Protein AF-0000000075350008 (afdb_homodimer)

Secondary structure (DSSP, 8-state):
----------------------BPPPPSS-SS--EEEEEETT--TTGGGTS--HHHHHHHHTSEEETT-BBPPSS--HHHHHHHHHH---HHHHS--SSSEE-TTT--EE-TT---GGG--S--HHHHHHHTT--EEEES-TTTT--BTTB---TTTB----TTS-HHHHHHHHHHGGGS-GGGS-SEEEEEE-TTHHHHHHH-TTSHHHHHHHHHHHHHHHHHHHHHHHTT-TTTSEEEEE-S---EEEEGGGEEEGGGGTTT----GGGEEE-SSEEEE-PPTTS-HHHHHHHHHHHHHSS-STTGGGEEEEEGGGS-GGG--SS-TTS-SEEEEEPTT-EEESS--S---EEEE----TTSGGG-B-EEEESTTS-TTEEE---BGGGHHHHHHHHHT-PPPS-SS-TTHHHHHSPBPP-/----------------------BPPPPSS-SS--EEEEEETT--TTGGGTS--HHHHHHHHTSEEETT-BBPPSS--HHHHHHHHHH---HHHHS--SSSEE-TTT--EE-TT---GGG--S--HHHHHHHTT--EEEES-TTTT--BTTB---TTTB----TTS-HHHHHHHHHHGGGS-GGGS-SEEEEEE-TTHHHHHHH-TTSHHHHHHHHHHHHHHHHHHHHHHHTT-TTTSEEEEE-S---EEEEGGGEEEGGGGTTT----GGGEEE-SSEEEE-PPTTS-HHHHHHHHHHHHHSS-STTGGGEEEEEGGGS-GGG--SS-TTS-SEEEEEPTT-EEESS--S---EEEE----TTSGGG-B-EEEESTTS-TTEEE---BGGGHHHHHHHHHT-PPPS-SS-TTHHHHHSPBPP-

Organism: Citrus sinensis (NCBI:txid2711)

Nearest PDB structures (foldseek):
  6xkd-assembly1_A  TM=9.114E-01  e=1.352E-41  Mus musculus
  6wew-assembly2_BaB  TM=8.698E-01  e=8.212E-43  Homo sapiens
  7g3d-assembly1_A  TM=8.942E-01  e=1.153E-39  Rattus norvegicus
  7n1s-assembly2_B  TM=8.782E-01  e=8.606E-39  Xanthomonas citri
  7mw8-assembly4_A  TM=8.745E-01  e=3.092E-38  Xanthomonas citri

pLDDT: mean 94.22, std 14.22, range [20.23, 98.94]

Sequence (846 aa):
AAFAFLFFSSASSSSAQSSFETTARALKKLEKPVVLLVSSDGFRFGYQFKTSTPNIHRLINNGTEAETGLIPVFPSLTFPNHYSIVTGLYPAYHGIINNHFVDPYTGDTFTMASHEPKWWLGEPLWETVTNHGLKAATYFWPGSEVKKGSWNCPKGFCMNYNGSVPFEDRVDTVLSYFDLPSSEIPSFMTLYFEDPDHQGHKVGPDDPEITEAVARIDRMIGRLIDGIEKRGVFEDVTIVMVGDHGMVGTCDKKLIFLDDLASWIEIPAEWVQSYSPLLAIRPPAGYNPSDIVEKMNEGLKSGKVENGKNLKVYLKGELPSRLHYAASDRIPPIIGLIEEGFKVEQKRTNRKECGGAHGYDNAVFSMRTIFIGHGPQFARGRKVPSFENVQIYNVITSILKIDGAPNNGSSSFPLSILLRTAKAAFAFLFFSSASSSSAQSSFETTARALKKLEKPVVLLVSSDGFRFGYQFKTSTPNIHRLINNGTEAETGLIPVFPSLTFPNHYSIVTGLYPAYHGIINNHFVDPYTGDTFTMASHEPKWWLGEPLWETVTNHGLKAATYFWPGSEVKKGSWNCPKGFCMNYNGSVPFEDRVDTVLSYFDLPSSEIPSFMTLYFEDPDHQGHKVGPDDPEITEAVARIDRMIGRLIDGIEKRGVFEDVTIVMVGDHGMVGTCDKKLIFLDDLASWIEIPAEWVQSYSPLLAIRPPAGYNPSDIVEKMNEGLKSGKVENGKNLKVYLKGELPSRLHYAASDRIPPIIGLIEEGFKVEQKRTNRKECGGAHGYDNAVFSMRTIFIGHGPQFARGRKVPSFENVQIYNVITSILKIDGAPNNGSSSFPLSILLRTAK

InterPro domains:
  IPR002591 Type I phosphodiesterase/nucleotide pyrophosphatase/phosphate transferase [PF01663] (35-361)
  IPR017850 Alkaline-phosphatase-like, core domain superfamily [G3DSA:3.40.720.10] (35-410)
  IPR017850 Alkaline-phosphatase-like, core domain superfamily [SSF53649] (27-400)

Solvent-accessible surface area (backbone atoms only — not comparable to full-atom values): 43870 Å² total; per-residue (Å²): 136,81,80,78,77,77,76,76,77,76,76,76,73,75,72,78,70,79,69,67,60,65,59,30,54,76,65,80,69,55,91,62,58,29,40,40,42,34,35,29,28,34,33,28,55,62,54,76,60,51,49,85,34,67,44,53,43,52,43,38,58,50,0,26,24,30,70,78,13,24,28,28,47,39,45,20,33,66,51,26,21,49,40,13,32,37,29,6,27,49,23,40,67,23,51,38,67,47,60,48,45,49,39,79,83,81,63,51,72,46,45,87,81,64,56,61,54,89,53,57,45,72,57,38,50,55,29,50,40,25,63,70,74,44,44,46,30,36,44,32,53,73,70,57,73,32,57,44,91,65,23,66,44,48,85,92,30,37,46,76,83,55,92,78,62,54,68,70,58,54,48,51,53,60,55,51,42,72,74,41,58,80,90,66,34,43,37,34,34,36,39,56,39,69,52,33,32,63,49,22,40,60,56,9,59,73,23,61,67,34,46,52,40,48,43,48,51,22,50,50,46,36,52,46,51,53,53,37,44,75,70,62,37,50,66,36,36,27,40,37,41,29,34,32,12,16,41,32,49,32,26,61,87,33,51,28,43,52,60,64,29,49,91,60,41,80,75,59,70,89,27,47,67,35,51,57,31,41,27,29,31,47,71,60,90,91,62,56,64,68,60,52,33,51,34,51,42,52,34,22,68,63,74,77,24,66,64,16,78,46,47,47,57,29,47,28,87,67,46,68,72,90,45,49,63,47,84,25,79,62,51,46,58,32,34,30,53,35,41,67,46,39,38,42,42,62,61,90,71,92,71,80,43,42,14,25,49,53,19,34,62,42,80,41,50,54,33,16,4,38,36,32,32,24,24,31,41,29,32,52,55,36,71,40,75,58,49,50,41,27,41,45,30,51,36,52,27,57,68,61,70,50,84,70,70,90,53,70,35,55,88,63,49,37,68,76,67,40,35,45,68,78,130,138,83,81,76,78,77,78,77,77,78,78,77,73,74,74,78,69,80,71,68,62,66,58,31,54,75,66,80,70,55,92,62,59,29,39,40,42,33,34,29,29,34,32,26,54,61,53,76,59,50,48,84,31,69,43,53,43,52,43,38,59,50,0,27,25,30,68,80,12,25,27,27,48,40,46,22,34,66,51,25,22,48,39,13,32,36,30,6,28,50,23,39,67,24,51,37,69,48,62,50,46,50,37,80,84,82,66,50,72,46,42,87,83,62,56,60,54,89,53,58,45,73,58,37,50,57,30,49,41,25,63,70,75,44,44,45,30,37,44,31,54,73,70,57,74,32,57,45,90,64,24,67,43,48,87,93,31,38,48,76,84,55,90,78,60,54,68,68,58,56,49,50,53,60,55,50,42,74,72,42,58,79,88,65,34,43,37,33,35,36,39,55,39,69,52,34,31,63,49,22,41,62,55,9,58,73,24,62,67,32,46,54,40,48,43,49,52,22,50,50,47,35,52,46,51,53,53,36,43,75,69,62,37,52,68,37,35,26,39,35,41,30,34,31,11,16,41,32,48,34,24,61,86,34,51,28,45,52,59,66,31,50,92,59,41,77,74,59,71,87,27,48,66,36,49,57,30,40,27,30,32,47,71,59,90,90,61,58,65,68,59,52,36,51,34,51,42,53,34,23,66,63,74,77,25,65,62,18,77,47,47,49,57,29,47,28,85,68,46,68,72,91,45,50,63,46,83,26,78,62,52,43,58,31,33,30,54,35,40,65,44,38,39,42,40,62,61,90,70,89,71,81,43,40,15,24,49,53,20,35,61,42,81,42,51,55,34,16,5,38,36,33,31,24,24,30,41,29,31,52,56,37,71,39,76,56,49,53,40,27,41,46,30,52,37,52,27,56,66,60,71,50,84,72,71,91,53,70,36,55,87,64,49,37,69,76,66,39,35,46,70,76,129

Structure (mmCIF, N/CA/C/O backbone):
data_AF-0000000075350008-model_v1
#
loop_
_entity.id
_entity.type
_entity.pdbx_description
1 polymer 'Uncharacterized protein'
#
loop_
_atom_site.group_PDB
_atom_site.id
_atom_site.type_symbol
_atom_site.label_atom_id
_atom_site.label_alt_id
_atom_site.label_comp_id
_atom_site.label_asym_id
_atom_site.label_entity_id
_atom_site.label_seq_id
_atom_site.pdbx_PDB_ins_code
_atom_site.Cartn_x
_atom_site.Cartn_y
_atom_site.Cartn_z
_atom_site.occupancy
_atom_site.B_iso_or_equiv
_atom_site.auth_seq_id
_atom_site.auth_comp_id
_atom_site.auth_asym_id
_atom_site.auth_atom_id
_atom_site.pdbx_PDB_model_num
ATOM 1 N N . ALA A 1 1 ? -33.031 -45.5 33.719 1 20.23 1 ALA A N 1
ATOM 2 C CA . ALA A 1 1 ? -32.656 -45.219 32.344 1 20.23 1 ALA A CA 1
ATOM 3 C C . ALA A 1 1 ? -33.312 -43.906 31.875 1 20.23 1 ALA A C 1
ATOM 5 O O . ALA A 1 1 ? -34.438 -43.906 31.406 1 20.23 1 ALA A O 1
ATOM 6 N N . ALA A 1 2 ? -33.344 -42.844 32.688 1 23.19 2 ALA A N 1
ATOM 7 C CA . ALA A 1 2 ? -33.969 -41.531 32.625 1 23.19 2 ALA A CA 1
ATOM 8 C C . ALA A 1 2 ? -33.438 -40.719 31.469 1 23.19 2 ALA A C 1
ATOM 10 O O . ALA A 1 2 ? -32.219 -40.594 31.297 1 23.19 2 ALA A O 1
ATOM 11 N N . PHE A 1 3 ? -34.156 -40.594 30.328 1 25.08 3 PHE A N 1
ATOM 12 C CA . PHE A 1 3 ? -34 -39.938 29.031 1 25.08 3 PHE A CA 1
ATOM 13 C C . PHE A 1 3 ? -33.906 -38.438 29.219 1 25.08 3 PHE A C 1
ATOM 15 O O . PHE A 1 3 ? -34.844 -37.781 29.656 1 25.08 3 PHE A O 1
ATOM 22 N N . ALA A 1 4 ? -32.781 -37.906 29.734 1 27.97 4 ALA A N 1
ATOM 23 C CA . ALA A 1 4 ? -32.562 -36.469 29.859 1 27.97 4 ALA A CA 1
ATOM 24 C C . ALA A 1 4 ? -32.719 -35.781 28.516 1 27.97 4 ALA A C 1
ATOM 26 O O . ALA A 1 4 ? -32.062 -36.125 27.531 1 27.97 4 ALA A O 1
ATOM 27 N N . PHE A 1 5 ? -33.938 -35.312 28.203 1 28.19 5 PHE A N 1
ATOM 28 C CA . PHE A 1 5 ? -34.281 -34.469 27.062 1 28.19 5 PHE A CA 1
ATOM 29 C C . PHE A 1 5 ? -33.438 -33.219 27.062 1 28.19 5 PHE A C 1
ATOM 31 O O . PHE A 1 5 ? -33.531 -32.406 28 1 28.19 5 PHE A O 1
ATOM 38 N N . LEU A 1 6 ? -32.188 -33.25 26.578 1 27.62 6 LEU A N 1
ATOM 39 C CA . LEU A 1 6 ? -31.344 -32.094 26.359 1 27.62 6 LEU A CA 1
ATOM 40 C C . LEU A 1 6 ? -32.031 -31.094 25.422 1 27.62 6 LEU A C 1
ATOM 42 O O . LEU A 1 6 ? -32.344 -31.438 24.281 1 27.62 6 LEU A O 1
ATOM 46 N N . PHE A 1 7 ? -32.875 -30.203 25.953 1 29.09 7 PHE A N 1
ATOM 47 C CA . PHE A 1 7 ? -33.406 -29.078 25.203 1 29.09 7 PHE A CA 1
ATOM 48 C C . PHE A 1 7 ? -32.281 -28.234 24.609 1 29.09 7 PHE A C 1
ATOM 50 O O . PHE A 1 7 ? -31.422 -27.734 25.328 1 29.09 7 PHE A O 1
ATOM 57 N N . PHE A 1 8 ? -31.906 -28.531 23.344 1 28.94 8 PHE A N 1
ATOM 58 C CA . PHE A 1 8 ? -31.062 -27.656 22.516 1 28.94 8 PHE A CA 1
ATOM 59 C C . PHE A 1 8 ? -31.703 -26.281 22.359 1 28.94 8 PHE A C 1
ATOM 61 O O . PHE A 1 8 ? -32.781 -26.156 21.766 1 28.94 8 PHE A O 1
ATOM 68 N N . SER A 1 9 ? -31.594 -25.406 23.344 1 29.61 9 SER A N 1
ATOM 69 C CA . SER A 1 9 ? -31.984 -24.016 23.094 1 29.61 9 SER A CA 1
ATOM 70 C C . SER A 1 9 ? -31.359 -23.484 21.812 1 29.61 9 SER A C 1
ATOM 72 O O . SER A 1 9 ? -30.156 -23.609 21.609 1 29.61 9 SER A O 1
ATOM 74 N N . SER A 1 10 ? -32.094 -23.375 20.766 1 27.62 10 SER A N 1
ATOM 75 C CA . SER A 1 10 ? -31.828 -22.703 19.5 1 27.62 10 SER A CA 1
ATOM 76 C C . SER A 1 10 ? -31.344 -21.266 19.734 1 27.62 10 SER A C 1
ATOM 78 O O . SER A 1 10 ? -32.062 -20.453 20.344 1 27.62 10 SER A O 1
ATOM 80 N N . ALA A 1 11 ? -30.062 -21 19.938 1 30 11 ALA A N 1
ATOM 81 C CA . ALA A 1 11 ? -29.547 -19.641 19.859 1 30 11 ALA A CA 1
ATOM 82 C C . ALA A 1 11 ? -30.078 -18.906 18.641 1 30 11 ALA A C 1
ATOM 84 O O . ALA A 1 11 ? -29.922 -19.375 17.516 1 30 11 ALA A O 1
ATOM 85 N N . SER A 1 12 ? -31.125 -18.141 18.781 1 30.06 12 SER A N 1
ATOM 86 C CA . SER A 1 12 ? -31.547 -17.141 17.812 1 30.06 12 SER A CA 1
ATOM 87 C C . SER A 1 12 ? -30.375 -16.359 17.266 1 30.06 12 SER A C 1
ATOM 89 O O . SER A 1 12 ? -29.625 -15.734 18.031 1 30.06 12 SER A O 1
ATOM 91 N N . SER A 1 13 ? -29.672 -16.844 16.281 1 30.38 13 SER A N 1
ATOM 92 C CA . SER A 1 13 ? -28.734 -16.062 15.5 1 30.38 13 SER A CA 1
ATOM 93 C C . SER A 1 13 ? -29.328 -14.711 15.109 1 30.38 13 SER A C 1
ATOM 95 O O . SER A 1 13 ? -30.266 -14.648 14.305 1 30.38 13 SER A O 1
ATOM 97 N N . SER A 1 14 ? -29.547 -13.82 16.094 1 32.91 14 SER A N 1
ATOM 98 C CA . SER A 1 14 ? -29.844 -12.453 15.703 1 32.91 14 SER A CA 1
ATOM 99 C C . SER A 1 14 ? -29.047 -12.031 14.484 1 32.91 14 SER A C 1
ATOM 101 O O . SER A 1 14 ? -27.812 -12.125 14.484 1 32.91 14 SER A O 1
ATOM 103 N N . SER A 1 15 ? -29.469 -12.383 13.297 1 34.69 15 SER A N 1
ATOM 104 C CA . SER A 1 15 ? -29.031 -11.852 12.008 1 34.69 15 SER A CA 1
ATOM 105 C C . SER A 1 15 ? -28.625 -10.383 12.125 1 34.69 15 SER A C 1
ATOM 107 O O . SER A 1 15 ? -29.453 -9.531 12.461 1 34.69 15 SER A O 1
ATOM 109 N N . ALA A 1 16 ? -27.469 -10.062 12.508 1 34.38 16 ALA A N 1
ATOM 110 C CA . ALA A 1 16 ? -26.969 -8.695 12.594 1 34.38 16 ALA A CA 1
ATOM 111 C C . ALA A 1 16 ? -27.281 -7.906 11.328 1 34.38 16 ALA A C 1
ATOM 113 O O . ALA A 1 16 ? -26.641 -8.094 10.289 1 34.38 16 ALA A O 1
ATOM 114 N N . GLN A 1 17 ? -28.453 -7.73 10.891 1 38.06 17 GLN A N 1
ATOM 115 C CA . GLN A 1 17 ? -28.828 -6.746 9.883 1 38.06 17 GLN A CA 1
ATOM 116 C C . GLN A 1 17 ? -28.062 -5.441 10.07 1 38.06 17 GLN A C 1
ATOM 118 O O . GLN A 1 17 ? -28.219 -4.766 11.094 1 38.06 17 GLN A O 1
ATOM 123 N N . SER A 1 18 ? -26.844 -5.215 9.656 1 46.25 18 SER A N 1
ATOM 124 C CA . SER A 1 18 ? -26.094 -3.996 9.961 1 46.25 18 SER A CA 1
ATOM 125 C C . SER A 1 18 ? -26.875 -2.754 9.547 1 46.25 18 SER A C 1
ATOM 127 O O . SER A 1 18 ? -26.891 -2.387 8.367 1 46.25 18 SER A O 1
ATOM 129 N N . SER A 1 19 ? -28.062 -2.586 9.719 1 57.19 19 SER A N 1
ATOM 130 C CA . SER A 1 19 ? -28.734 -1.295 9.578 1 57.19 19 SER A CA 1
ATOM 131 C C . SER A 1 19 ? -27.922 -0.181 10.234 1 57.19 19 SER A C 1
ATOM 133 O O . SER A 1 19 ? -27.594 -0.258 11.422 1 57.19 19 SER A O 1
ATOM 135 N N . PHE A 1 20 ? -27.266 0.545 9.227 1 66.94 20 PHE A N 1
ATOM 136 C CA . PHE A 1 20 ? -26.516 1.647 9.812 1 66.94 20 PHE A CA 1
ATOM 137 C C . PHE A 1 20 ? -27.438 2.564 10.617 1 66.94 20 PHE A C 1
ATOM 139 O O . PHE A 1 20 ? -28.609 2.734 10.273 1 66.94 20 PHE A O 1
ATOM 146 N N . GLU A 1 21 ? -26.906 2.961 11.633 1 80.12 21 GLU A N 1
ATOM 147 C CA . GLU A 1 21 ? -27.531 4.004 12.438 1 80.12 21 GLU A CA 1
ATOM 148 C C . GLU A 1 21 ? -27.891 5.215 11.586 1 80.12 21 GLU A C 1
ATOM 150 O O . GLU A 1 21 ? -27.156 5.578 10.664 1 80.12 21 GLU A O 1
ATOM 155 N N . THR A 1 22 ? -29.062 5.684 11.766 1 82.38 22 THR A N 1
ATOM 156 C CA . THR A 1 22 ? -29.484 6.816 10.945 1 82.38 22 THR A CA 1
ATOM 157 C C . THR A 1 22 ? -29.562 8.094 11.789 1 82.38 22 THR A C 1
ATOM 159 O O . THR A 1 22 ? -29.625 9.195 11.242 1 82.38 22 THR A O 1
ATOM 162 N N . THR A 1 23 ? -29.469 7.887 13.117 1 88.81 23 THR A N 1
ATOM 163 C CA . THR A 1 23 ? -29.609 9.055 13.984 1 88.81 23 THR A CA 1
ATOM 164 C C . THR A 1 23 ? -28.406 9.164 14.938 1 88.81 23 THR A C 1
ATOM 166 O O . THR A 1 23 ? -27.938 8.156 15.469 1 88.81 23 THR A O 1
ATOM 169 N N . ALA A 1 24 ? -28.047 10.414 15.125 1 91.38 24 ALA A N 1
ATOM 170 C CA . ALA A 1 24 ? -26.938 10.688 16.047 1 91.38 24 ALA A CA 1
ATOM 171 C C . ALA A 1 24 ? -27.328 10.32 17.484 1 91.38 24 ALA A C 1
ATOM 173 O O . ALA A 1 24 ? -28.453 10.539 17.906 1 91.38 24 ALA A O 1
ATOM 174 N N . ARG A 1 25 ? -26.391 9.883 18.172 1 90.75 25 ARG A N 1
ATOM 175 C CA . ARG A 1 25 ? -26.609 9.586 19.594 1 90.75 25 ARG A CA 1
ATOM 176 C C . ARG A 1 25 ? -26.547 10.859 20.422 1 90.75 25 ARG A C 1
ATOM 178 O O . ARG A 1 25 ? -25.828 11.805 20.078 1 90.75 25 ARG A O 1
ATOM 185 N N . ALA A 1 26 ? -27.234 10.812 21.531 1 90.94 26 ALA A N 1
ATOM 186 C CA . ALA A 1 26 ? -27.234 11.969 22.438 1 90.94 26 ALA A CA 1
ATOM 187 C C . ALA A 1 26 ? -25.984 11.977 23.312 1 90.94 26 ALA A C 1
ATOM 189 O O . ALA A 1 26 ? -25.438 10.922 23.641 1 90.94 26 ALA A O 1
ATOM 190 N N . LEU A 1 27 ? -25.641 13.188 23.672 1 92.94 27 LEU A N 1
ATOM 191 C CA . LEU A 1 27 ? -24.562 13.312 24.656 1 92.94 27 LEU A CA 1
ATOM 192 C C . LEU A 1 27 ? -25 12.773 26.016 1 92.94 27 LEU A C 1
ATOM 194 O O . LEU A 1 27 ? -26.141 12.977 26.438 1 92.94 27 LEU A O 1
ATOM 198 N N . LYS A 1 28 ? -24.078 12.203 26.656 1 91.88 28 LYS A N 1
ATOM 199 C CA . LYS A 1 28 ? -24.406 11.602 27.938 1 91.88 28 LYS A CA 1
ATOM 200 C C . LYS A 1 28 ? -23.859 12.438 29.094 1 91.88 28 LYS A C 1
ATOM 202 O O . LYS A 1 28 ? -24.562 12.664 30.078 1 91.88 28 LYS A O 1
ATOM 207 N N . LYS A 1 29 ? -22.703 12.875 28.906 1 94.19 29 LYS A N 1
ATOM 208 C CA . LYS A 1 29 ? -22.047 13.555 30.016 1 94.19 29 LYS A CA 1
ATOM 209 C C . LYS A 1 29 ? -21.672 14.992 29.641 1 94.19 29 LYS A C 1
ATOM 211 O O . LYS A 1 29 ? -21.906 15.922 30.422 1 94.19 29 LYS A O 1
ATOM 216 N N . LEU A 1 30 ? -21.172 15.195 28.5 1 95.88 30 LEU A N 1
ATOM 217 C CA . LEU A 1 30 ? -20.766 16.516 28.062 1 95.88 30 LEU A CA 1
ATOM 218 C C . LEU A 1 30 ? -21.984 17.391 27.734 1 95.88 30 LEU A C 1
ATOM 220 O O . LEU A 1 30 ? -22.984 16.875 27.234 1 95.88 30 LEU A O 1
ATOM 224 N N . GLU A 1 31 ? -21.859 18.656 27.984 1 94 31 GLU A N 1
ATOM 225 C CA . GLU A 1 31 ? -22.953 19.578 27.797 1 94 31 GLU A CA 1
ATOM 226 C C . GLU A 1 31 ? -23.047 20.062 26.344 1 94 31 GLU A C 1
ATOM 228 O O . GLU A 1 31 ? -24.094 20.5 25.891 1 94 31 GLU A O 1
ATOM 233 N N . LYS A 1 32 ? -21.938 20 25.719 1 95.25 32 LYS A N 1
ATOM 234 C CA . LYS A 1 32 ? -21.844 20.422 24.328 1 95.25 32 LYS A CA 1
ATOM 235 C C . LYS A 1 32 ? -20.891 19.516 23.562 1 95.25 32 LYS A C 1
ATOM 237 O O . LYS A 1 32 ? -20.078 18.797 24.156 1 95.25 32 LYS A O 1
ATOM 242 N N . PRO A 1 33 ? -20.984 19.594 22.25 1 96.81 33 PRO A N 1
ATOM 243 C CA . PRO A 1 33 ? -20.078 18.766 21.438 1 96.81 33 PRO A CA 1
ATOM 244 C C . PRO A 1 33 ? -18.609 19.156 21.609 1 96.81 33 PRO A C 1
ATOM 246 O O . PRO A 1 33 ? -18.297 20.344 21.734 1 96.81 33 PRO A O 1
ATOM 249 N N . VAL A 1 34 ? -17.797 18.203 21.641 1 98.62 34 VAL A N 1
ATOM 250 C CA . VAL A 1 34 ? -16.344 18.359 21.672 1 98.62 34 VAL A CA 1
ATOM 251 C C . VAL A 1 34 ? -15.711 17.547 20.547 1 98.62 34 VAL A C 1
ATOM 253 O O . VAL A 1 34 ? -16.047 16.375 20.375 1 98.62 34 VAL A O 1
ATOM 256 N N . VAL A 1 35 ? -14.836 18.188 19.75 1 98.88 35 VAL A N 1
ATOM 257 C CA . VAL A 1 35 ? -14.133 17.5 18.672 1 98.88 35 VAL A CA 1
ATOM 258 C C . VAL A 1 35 ? -12.633 17.469 18.984 1 98.88 35 VAL A C 1
ATOM 260 O O . VAL A 1 35 ? -12.031 18.5 19.281 1 98.88 35 VAL A O 1
ATOM 263 N N . LEU A 1 36 ? -12.102 16.312 18.969 1 98.94 36 LEU A N 1
ATOM 264 C CA . LEU A 1 36 ? -10.656 16.094 19.016 1 98.94 36 LEU A CA 1
ATOM 265 C C . LEU A 1 36 ? -10.125 15.648 17.656 1 98.94 36 LEU A C 1
ATOM 267 O O . LEU A 1 36 ? -10.406 14.531 17.203 1 98.94 36 LEU A O 1
ATOM 271 N N . LEU A 1 37 ? -9.391 16.516 16.984 1 98.94 37 LEU A N 1
ATOM 272 C CA . LEU A 1 37 ? -8.758 16.25 15.695 1 98.94 37 LEU A CA 1
ATOM 273 C C . LEU A 1 37 ? -7.332 15.742 15.875 1 98.94 37 LEU A C 1
ATOM 275 O O . LEU A 1 37 ? -6.457 16.484 16.328 1 98.94 37 LEU A O 1
ATOM 279 N N . VAL A 1 38 ? -7.121 14.484 15.555 1 98.94 38 VAL A N 1
ATOM 280 C CA . VAL A 1 38 ? -5.828 13.828 15.719 1 98.94 38 VAL A CA 1
ATOM 281 C C . VAL A 1 38 ? -5.168 13.633 14.359 1 98.94 38 VAL A C 1
ATOM 283 O O . VAL A 1 38 ? -5.801 13.148 13.414 1 98.94 38 VAL A O 1
ATOM 286 N N . SER A 1 39 ? -3.928 14.023 14.258 1 98.88 39 SER A N 1
ATOM 287 C CA . SER A 1 39 ? -3.213 13.812 13 1 98.88 39 SER A CA 1
ATOM 288 C C . SER A 1 39 ? -1.928 13.023 13.227 1 98.88 39 SER A C 1
ATOM 290 O O . SER A 1 39 ? -1.144 13.344 14.125 1 98.88 39 SER A O 1
ATOM 292 N N . SER A 1 40 ? -1.776 12 12.516 1 98.88 40 SER A N 1
ATOM 293 C CA . SER A 1 40 ? -0.507 11.297 12.352 1 98.88 40 SER A CA 1
ATOM 294 C C . SER A 1 40 ? 0.148 11.633 11.016 1 98.88 40 SER A C 1
ATOM 296 O O . SER A 1 40 ? -0.346 11.227 9.961 1 98.88 40 SER A O 1
ATOM 298 N N . ASP A 1 41 ? 1.254 12.359 11.086 1 98.81 41 ASP A N 1
ATOM 299 C CA . ASP A 1 41 ? 1.89 12.93 9.906 1 98.81 41 ASP A CA 1
ATOM 300 C C . ASP A 1 41 ? 2.42 11.828 8.984 1 98.81 41 ASP A C 1
ATOM 302 O O . ASP A 1 41 ? 3.139 10.938 9.43 1 98.81 41 ASP A O 1
ATOM 306 N N . GLY A 1 42 ? 2.08 11.953 7.727 1 98.81 42 GLY A N 1
ATOM 307 C CA . GLY A 1 42 ? 2.598 11.023 6.742 1 98.81 42 GLY A CA 1
ATOM 308 C C . GLY A 1 42 ? 2.033 9.625 6.895 1 98.81 42 GLY A C 1
ATOM 309 O O . GLY A 1 42 ? 2.689 8.641 6.539 1 98.81 42 GLY A O 1
ATOM 310 N N . PHE A 1 43 ? 0.902 9.469 7.496 1 98.88 43 PHE A N 1
ATOM 311 C CA . PHE A 1 43 ? 0.278 8.164 7.68 1 98.88 43 PHE A CA 1
ATOM 312 C C . PHE A 1 43 ? -0.371 7.688 6.387 1 98.88 43 PHE A C 1
ATOM 314 O O . PHE A 1 43 ? -1.587 7.801 6.219 1 98.88 43 PHE A O 1
ATOM 321 N N . ARG A 1 44 ? 0.393 7.07 5.566 1 98.69 44 ARG A N 1
ATOM 322 C CA . ARG A 1 44 ? -0.058 6.559 4.277 1 98.69 44 ARG A CA 1
ATOM 323 C C . ARG A 1 44 ? -1.209 5.574 4.449 1 98.69 44 ARG A C 1
ATOM 325 O O . ARG A 1 44 ? -1.193 4.746 5.363 1 98.69 44 ARG A O 1
ATOM 332 N N . PHE A 1 45 ? -2.268 5.738 3.566 1 98.56 45 PHE A N 1
ATOM 333 C CA . PHE A 1 45 ? -3.324 4.734 3.561 1 98.56 45 PHE A CA 1
ATOM 334 C C . PHE A 1 45 ? -2.742 3.336 3.391 1 98.56 45 PHE A C 1
ATOM 336 O O . PHE A 1 45 ? -1.913 3.107 2.508 1 98.56 45 PHE A O 1
ATOM 343 N N . GLY A 1 46 ? -3.178 2.432 4.25 1 97.19 46 GLY A N 1
ATOM 344 C CA . GLY A 1 46 ? -2.623 1.086 4.281 1 97.19 46 GLY A CA 1
ATOM 345 C C . GLY A 1 46 ? -1.819 0.802 5.535 1 97.19 46 GLY A C 1
ATOM 346 O O . GLY A 1 46 ? -1.66 -0.355 5.93 1 97.19 46 GLY A O 1
ATOM 347 N N . TYR A 1 47 ? -1.265 1.901 6.133 1 98.56 47 TYR A N 1
ATOM 348 C CA . TYR A 1 47 ? -0.477 1.715 7.348 1 98.56 47 TYR A CA 1
ATOM 349 C C . TYR A 1 47 ? -1.327 1.116 8.461 1 98.56 47 TYR A C 1
ATOM 351 O O . TYR A 1 47 ? -0.822 0.37 9.305 1 98.56 47 TYR A O 1
ATOM 359 N N . GLN A 1 48 ? -2.637 1.381 8.438 1 97.81 48 GLN A N 1
ATOM 360 C CA . GLN A 1 48 ? -3.527 0.845 9.461 1 97.81 48 GLN A CA 1
ATOM 361 C C . GLN A 1 48 ? -3.602 -0.677 9.383 1 97.81 48 GLN A C 1
ATOM 363 O O . GLN A 1 48 ? -4.102 -1.327 10.305 1 97.81 48 GLN A O 1
ATOM 368 N N . PHE A 1 49 ? -3.043 -1.246 8.32 1 96.5 49 PHE A N 1
ATOM 369 C CA . PHE A 1 49 ? -3.057 -2.691 8.133 1 96.5 49 PHE A CA 1
ATOM 370 C C . PHE A 1 49 ? -1.646 -3.264 8.219 1 96.5 49 PHE A C 1
ATOM 372 O O . PHE A 1 49 ? -1.461 -4.48 8.18 1 96.5 49 PHE A O 1
ATOM 379 N N . LYS A 1 50 ? -0.653 -2.467 8.297 1 97 50 LYS A N 1
ATOM 380 C CA . LYS A 1 50 ? 0.734 -2.9 8.156 1 97 50 LYS A CA 1
ATOM 381 C C . LYS A 1 50 ? 1.154 -3.777 9.336 1 97 50 LYS A C 1
ATOM 383 O O . LYS A 1 50 ? 2.047 -4.617 9.203 1 97 50 LYS A O 1
ATOM 388 N N . THR A 1 51 ? 0.586 -3.564 10.461 1 97.25 51 THR A N 1
ATOM 389 C CA . THR A 1 51 ? 0.749 -4.332 11.688 1 97.25 51 THR A CA 1
ATOM 390 C C . THR A 1 51 ? -0.55 -4.355 12.484 1 97.25 51 THR A C 1
ATOM 392 O O . THR A 1 51 ? -1.56 -3.793 12.055 1 97.25 51 THR A O 1
ATOM 395 N N . SER A 1 52 ? -0.514 -5.082 13.562 1 96.94 52 SER A N 1
ATOM 396 C CA . SER A 1 52 ? -1.688 -5.062 14.43 1 96.94 52 SER A CA 1
ATOM 397 C C . SER A 1 52 ? -1.924 -3.672 15.008 1 96.94 52 SER A C 1
ATOM 399 O O . SER A 1 52 ? -1.064 -3.133 15.711 1 96.94 52 SER A O 1
ATOM 401 N N . THR A 1 53 ? -3.023 -3.072 14.648 1 98.44 53 THR A N 1
ATOM 402 C CA . THR A 1 53 ? -3.418 -1.766 15.164 1 98.44 53 THR A CA 1
ATOM 403 C C . THR A 1 53 ? -4.805 -1.831 15.805 1 98.44 53 THR A C 1
ATOM 405 O O . THR A 1 53 ? -5.738 -1.179 15.336 1 98.44 53 THR A O 1
ATOM 408 N N . PRO A 1 54 ? -4.949 -2.539 16.891 1 98.62 54 PRO A N 1
ATOM 409 C CA . PRO A 1 54 ? -6.273 -2.795 17.469 1 98.62 54 PRO A CA 1
ATOM 410 C C . PRO A 1 54 ? -6.961 -1.521 17.953 1 98.62 54 PRO A C 1
ATOM 412 O O . PRO A 1 54 ? -8.188 -1.422 17.922 1 98.62 54 PRO A O 1
ATOM 415 N N . ASN A 1 55 ? -6.203 -0.544 18.453 1 98.81 55 ASN A N 1
ATOM 416 C CA . ASN A 1 55 ? -6.809 0.674 18.969 1 98.81 55 ASN A CA 1
ATOM 417 C C . ASN A 1 55 ? -7.336 1.566 17.859 1 98.81 55 ASN A C 1
ATOM 419 O O . ASN A 1 55 ? -8.438 2.107 17.953 1 98.81 55 ASN A O 1
ATOM 423 N N . ILE A 1 56 ? -6.551 1.691 16.781 1 98.88 56 ILE A N 1
ATOM 424 C CA . ILE A 1 56 ? -7.039 2.4 15.609 1 98.88 56 ILE A CA 1
ATOM 425 C C . ILE A 1 56 ? -8.289 1.704 15.07 1 98.88 56 ILE A C 1
ATOM 427 O O . ILE A 1 56 ? -9.266 2.361 14.703 1 98.88 56 ILE A O 1
ATOM 431 N N . HIS A 1 57 ? -8.289 0.432 15.117 1 98.5 57 HIS A N 1
ATOM 432 C CA . HIS A 1 57 ? -9.43 -0.311 14.586 1 98.5 57 HIS A CA 1
ATOM 433 C C . HIS A 1 57 ? -10.633 -0.225 15.516 1 98.5 57 HIS A C 1
ATOM 435 O O . HIS A 1 57 ? -11.773 -0.406 15.086 1 98.5 57 HIS A O 1
ATOM 441 N N . ARG A 1 58 ? -10.422 0.016 16.781 1 98.25 58 ARG A N 1
ATOM 442 C CA . ARG A 1 58 ? -11.555 0.312 17.656 1 98.25 58 ARG A CA 1
ATOM 443 C C . ARG A 1 58 ? -12.312 1.548 17.188 1 98.25 58 ARG A C 1
ATOM 445 O O . ARG A 1 58 ? -13.539 1.584 17.219 1 98.25 58 ARG A O 1
ATOM 452 N N . LEU A 1 59 ? -11.562 2.514 16.719 1 98.56 59 LEU A N 1
ATOM 453 C CA . LEU A 1 59 ? -12.195 3.707 16.156 1 98.56 59 LEU A CA 1
ATOM 454 C C . LEU A 1 59 ? -12.883 3.393 14.836 1 98.56 59 LEU A C 1
ATOM 456 O O . LEU A 1 59 ? -14.008 3.84 14.602 1 98.56 59 LEU A O 1
ATOM 460 N N . ILE A 1 60 ? -12.219 2.611 14.016 1 98.19 60 ILE A N 1
ATOM 461 C CA . ILE A 1 60 ? -12.734 2.27 12.695 1 98.19 60 ILE A CA 1
ATOM 462 C C . ILE A 1 60 ? -14.023 1.464 12.844 1 98.19 60 ILE A C 1
ATOM 464 O O . ILE A 1 60 ? -15.055 1.815 12.258 1 98.19 60 ILE A O 1
ATOM 468 N N . ASN A 1 61 ? -14.016 0.449 13.672 1 96.69 61 ASN A N 1
ATOM 469 C CA . ASN A 1 61 ? -15.125 -0.492 13.797 1 96.69 61 ASN A CA 1
ATOM 470 C C . ASN A 1 61 ? -16.344 0.163 14.445 1 96.69 61 ASN A C 1
ATOM 472 O O . ASN A 1 61 ? -17.469 -0.281 14.234 1 96.69 61 ASN A O 1
ATOM 476 N N . ASN A 1 62 ? -16.109 1.222 15.203 1 96.94 62 ASN A N 1
ATOM 477 C CA . ASN A 1 62 ? -17.188 1.905 15.906 1 96.94 62 ASN A CA 1
ATOM 478 C C . ASN A 1 62 ? -17.391 3.32 15.375 1 96.94 62 ASN A C 1
ATOM 480 O O . ASN A 1 62 ? -17.938 4.176 16.078 1 96.94 62 ASN A O 1
ATOM 484 N N . GLY A 1 63 ? -16.875 3.557 14.172 1 97.94 63 GLY A N 1
ATOM 485 C CA . GLY A 1 63 ? -16.984 4.867 13.547 1 97.94 63 GLY A CA 1
ATOM 486 C C . GLY A 1 63 ? -17.156 4.797 12.039 1 97.94 63 GLY A C 1
ATOM 487 O O . GLY A 1 63 ? -17.703 3.824 11.516 1 97.94 63 GLY A O 1
ATOM 488 N N . THR A 1 64 ? -16.859 5.891 11.391 1 98.44 64 THR A N 1
ATOM 489 C CA . THR A 1 64 ? -16.953 6.039 9.945 1 98.44 64 THR A CA 1
ATOM 490 C C . THR A 1 64 ? -15.578 6.277 9.328 1 98.44 64 THR A C 1
ATOM 492 O O . THR A 1 64 ? -14.812 7.117 9.805 1 98.44 64 THR A O 1
ATOM 495 N N . GLU A 1 65 ? -15.234 5.477 8.352 1 98.38 65 GLU A N 1
ATOM 496 C CA . GLU A 1 65 ? -13.93 5.656 7.711 1 98.38 65 GLU A CA 1
ATOM 497 C C . GLU A 1 65 ? -14.086 5.91 6.211 1 98.38 65 GLU A C 1
ATOM 499 O O . GLU A 1 65 ? -15.086 5.512 5.609 1 98.38 65 GLU A O 1
ATOM 504 N N . ALA A 1 66 ? -13.164 6.652 5.641 1 98.5 66 ALA A N 1
ATOM 505 C CA . ALA A 1 66 ? -13.031 6.68 4.188 1 98.5 66 ALA A CA 1
ATOM 506 C C . ALA A 1 66 ? -12.453 5.367 3.666 1 98.5 66 ALA A C 1
ATOM 508 O O . ALA A 1 66 ? -11.312 5.02 3.977 1 98.5 66 ALA A O 1
ATOM 509 N N . GLU A 1 67 ? -13.125 4.691 2.867 1 95.94 67 GLU A N 1
ATOM 510 C CA . GLU A 1 67 ? -12.867 3.301 2.512 1 95.94 67 GLU A CA 1
ATOM 511 C C . GLU A 1 67 ? -11.492 3.141 1.867 1 95.94 67 GLU A C 1
ATOM 513 O O . GLU A 1 67 ? -10.766 2.188 2.166 1 95.94 67 GLU A O 1
ATOM 518 N N . THR A 1 68 ? -11.195 4.039 0.916 1 96.44 68 THR A N 1
ATOM 519 C CA . THR A 1 68 ? -9.906 3.979 0.241 1 96.44 68 THR A CA 1
ATOM 520 C C . THR A 1 68 ? -9.055 5.199 0.585 1 96.44 68 THR A C 1
ATOM 522 O O . THR A 1 68 ? -8.32 5.711 -0.262 1 96.44 68 THR A O 1
ATOM 525 N N . GLY A 1 69 ? -9.32 5.762 1.769 1 98.31 69 GLY A N 1
ATOM 526 C CA . GLY A 1 69 ? -8.445 6.781 2.332 1 98.31 69 GLY A CA 1
ATOM 527 C C . GLY A 1 69 ? -8.906 8.195 2.029 1 98.31 69 GLY A C 1
ATOM 528 O O . GLY A 1 69 ? -9.906 8.391 1.334 1 98.31 69 GLY A O 1
ATOM 529 N N . LEU A 1 70 ? -8.203 9.125 2.58 1 98.88 70 LEU A N 1
ATOM 530 C CA . LEU A 1 70 ? -8.391 10.562 2.428 1 98.88 70 LEU A CA 1
ATOM 531 C C . LEU A 1 70 ? -7.477 11.117 1.338 1 98.88 70 LEU A C 1
ATOM 533 O O . LEU A 1 70 ? -6.301 10.75 1.261 1 98.88 70 LEU A O 1
ATOM 537 N N . ILE A 1 71 ? -8.039 11.977 0.513 1 98.88 71 ILE A N 1
ATOM 538 C CA . ILE A 1 71 ? -7.266 12.578 -0.565 1 98.88 71 ILE A CA 1
ATOM 539 C C . ILE A 1 71 ? -6.68 13.906 -0.094 1 98.88 71 ILE A C 1
ATOM 541 O O . ILE A 1 71 ? -7.414 14.812 0.311 1 98.88 71 ILE A O 1
ATOM 545 N N . PRO A 1 72 ? -5.367 14.055 -0.082 1 98.94 72 PRO A N 1
ATOM 546 C CA . PRO A 1 72 ? -4.762 15.352 0.21 1 98.94 72 PRO A CA 1
ATOM 547 C C . PRO A 1 72 ? -4.969 16.359 -0.916 1 98.94 72 PRO A C 1
ATOM 549 O O . PRO A 1 72 ? -5.332 15.984 -2.033 1 98.94 72 PRO A O 1
ATOM 552 N N . VAL A 1 73 ? -4.773 17.562 -0.621 1 98.88 73 VAL A N 1
ATOM 553 C CA . VAL A 1 73 ? -4.695 18.562 -1.673 1 98.88 73 VAL A CA 1
ATOM 554 C C . VAL A 1 73 ? -3.285 18.594 -2.262 1 98.88 73 VAL A C 1
ATOM 556 O O . VAL A 1 73 ? -2.352 18.031 -1.677 1 98.88 73 VAL A O 1
ATOM 559 N N . PHE A 1 74 ? -3.193 19.203 -3.414 1 98.75 74 PHE A N 1
ATOM 560 C CA . PHE A 1 74 ? -1.889 19.391 -4.039 1 98.75 74 PHE A CA 1
ATOM 561 C C . PHE A 1 74 ? -1.265 20.703 -3.588 1 98.75 74 PHE A C 1
ATOM 563 O O . PHE A 1 74 ? -1.945 21.734 -3.521 1 98.75 74 PHE A O 1
ATOM 570 N N . PRO A 1 75 ? 0.029 20.703 -3.383 1 98.56 75 PRO A N 1
ATOM 571 C CA . PRO A 1 75 ? 0.879 19.516 -3.287 1 98.56 75 PRO A CA 1
ATOM 572 C C . PRO A 1 75 ? 0.65 18.734 -1.999 1 98.56 75 PRO A C 1
ATOM 574 O O . PRO A 1 75 ? 0.273 19.312 -0.976 1 98.56 75 PRO A O 1
ATOM 577 N N . SER A 1 76 ? 0.805 17.438 -2.053 1 98.75 76 SER A N 1
ATOM 578 C CA . SER A 1 76 ? 0.63 16.562 -0.898 1 98.75 76 SER A CA 1
ATOM 579 C C . SER A 1 76 ? 1.794 16.703 0.079 1 98.75 76 SER A C 1
ATOM 581 O O . SER A 1 76 ? 2.549 15.75 0.29 1 98.75 76 SER A O 1
ATOM 583 N N . LEU A 1 77 ? 1.856 17.891 0.69 1 98.56 77 LEU A N 1
ATOM 584 C CA . LEU A 1 77 ? 2.924 18.266 1.613 1 98.56 77 LEU A CA 1
ATOM 585 C C . LEU A 1 77 ? 2.363 18.578 2.994 1 98.56 77 LEU A C 1
ATOM 587 O O . LEU A 1 77 ? 1.182 18.906 3.129 1 98.56 77 LEU A O 1
ATOM 591 N N . THR A 1 78 ? 3.18 18.531 3.971 1 98.5 78 THR A N 1
ATOM 592 C CA . THR A 1 78 ? 2.777 18.562 5.375 1 98.5 78 THR A CA 1
ATOM 593 C C . THR A 1 78 ? 2.051 19.875 5.691 1 98.5 78 THR A C 1
ATOM 595 O O . THR A 1 78 ? 0.852 19.859 5.984 1 98.5 78 THR A O 1
ATOM 598 N N . PHE A 1 79 ? 2.639 21.031 5.527 1 98.56 79 PHE A N 1
ATOM 599 C CA . PHE A 1 79 ? 2.041 22.281 5.977 1 98.56 79 PHE A CA 1
ATOM 600 C C . PHE A 1 79 ? 0.833 22.641 5.121 1 98.56 79 PHE A C 1
ATOM 602 O O . PHE A 1 79 ? -0.23 22.984 5.648 1 98.56 79 PHE A O 1
ATOM 609 N N . PRO A 1 80 ? 0.932 22.5 3.785 1 98.75 80 PRO A N 1
ATOM 610 C CA . PRO A 1 80 ? -0.254 22.781 2.973 1 98.75 80 PRO A CA 1
ATOM 611 C C . PRO A 1 80 ? -1.463 21.938 3.385 1 98.75 80 PRO A C 1
ATOM 613 O O . PRO A 1 80 ? -2.568 22.469 3.514 1 98.75 80 PRO A O 1
ATOM 616 N N . ASN A 1 81 ? -1.256 20.703 3.641 1 98.94 81 ASN A N 1
ATOM 617 C CA . ASN A 1 81 ? -2.398 19.812 3.859 1 98.94 81 ASN A CA 1
ATOM 618 C C . ASN A 1 81 ? -2.945 19.953 5.277 1 98.94 81 ASN A C 1
ATOM 620 O O . ASN A 1 81 ? -4.16 19.922 5.484 1 98.94 81 ASN A O 1
ATOM 624 N N . HIS A 1 82 ? -2.09 20.094 6.266 1 98.94 82 HIS A N 1
ATOM 625 C CA . HIS A 1 82 ? -2.609 20.328 7.605 1 98.94 82 HIS A CA 1
ATOM 626 C C . HIS A 1 82 ? -3.428 21.625 7.648 1 98.94 82 HIS A C 1
ATOM 628 O O . HIS A 1 82 ? -4.473 21.672 8.305 1 98.94 82 HIS A O 1
ATOM 634 N N . TYR A 1 83 ? -2.961 22.594 6.961 1 98.94 83 TYR A N 1
ATOM 635 C CA . TYR A 1 83 ? -3.672 23.875 7.004 1 98.94 83 TYR A CA 1
ATOM 636 C C . TYR A 1 83 ? -4.945 23.812 6.172 1 98.94 83 TYR A C 1
ATOM 638 O O . TYR A 1 83 ? -5.945 24.453 6.508 1 98.94 83 TYR A O 1
ATOM 646 N N . SER A 1 84 ? -4.93 23.016 5.113 1 98.94 84 SER A N 1
ATOM 647 C CA . SER A 1 84 ? -6.152 22.797 4.348 1 98.94 84 SER A CA 1
ATOM 648 C C . SER A 1 84 ? -7.207 22.078 5.188 1 98.94 84 SER A C 1
ATOM 650 O O . SER A 1 84 ? -8.398 22.391 5.094 1 98.94 84 SER A O 1
ATOM 652 N N . ILE A 1 85 ? -6.82 21.188 5.98 1 98.94 85 ILE A N 1
ATOM 653 C CA . ILE A 1 85 ? -7.742 20.438 6.828 1 98.94 85 ILE A CA 1
ATOM 654 C C . ILE A 1 85 ? -8.492 21.391 7.754 1 98.94 85 ILE A C 1
ATOM 656 O O . ILE A 1 85 ? -9.711 21.297 7.906 1 98.94 85 ILE A O 1
ATOM 660 N N . VAL A 1 86 ? -7.816 22.422 8.289 1 98.94 86 VAL A N 1
ATOM 661 C CA . VAL A 1 86 ? -8.406 23.234 9.359 1 98.94 86 VAL A CA 1
ATOM 662 C C . VAL A 1 86 ? -8.992 24.516 8.781 1 98.94 86 VAL A C 1
ATOM 664 O O . VAL A 1 86 ? -9.672 25.266 9.484 1 98.94 86 VAL A O 1
ATOM 667 N N . THR A 1 87 ? -8.758 24.781 7.477 1 98.88 87 THR A N 1
ATOM 668 C CA . THR A 1 87 ? -9.328 26 6.891 1 98.88 87 THR A CA 1
ATOM 669 C C . THR A 1 87 ? -10.391 25.656 5.855 1 98.88 87 THR A C 1
ATOM 671 O O . THR A 1 87 ? -11.188 26.5 5.465 1 98.88 87 THR A O 1
ATOM 674 N N . GLY A 1 88 ? -10.258 24.422 5.273 1 98.94 88 GLY A N 1
ATOM 675 C CA . GLY A 1 88 ? -11.117 24.031 4.164 1 98.94 88 GLY A CA 1
ATOM 676 C C . GLY A 1 88 ? -10.711 24.688 2.852 1 98.94 88 GLY A C 1
ATOM 677 O O . GLY A 1 88 ? -11.492 24.703 1.899 1 98.94 88 GLY A O 1
ATOM 678 N N . LEU A 1 89 ? -9.547 25.25 2.83 1 98.94 89 LEU A N 1
ATOM 679 C CA . LEU A 1 89 ? -9.094 26 1.658 1 98.94 89 LEU A CA 1
ATOM 680 C C . LEU A 1 89 ? -7.965 25.266 0.947 1 98.94 89 LEU A C 1
ATOM 682 O O . LEU A 1 89 ? -7.148 24.594 1.591 1 98.94 89 LEU A O 1
ATOM 686 N N . TYR A 1 90 ? -7.902 25.422 -0.351 1 98.88 90 TYR A N 1
ATOM 687 C CA . TYR A 1 90 ? -6.73 25 -1.109 1 98.88 90 TYR A CA 1
ATOM 688 C C . TYR A 1 90 ? -5.547 25.922 -0.839 1 98.88 90 TYR A C 1
ATOM 690 O O . TYR A 1 90 ? -5.723 27.078 -0.481 1 98.88 90 TYR A O 1
ATOM 698 N N . PRO A 1 91 ? -4.355 25.422 -1.089 1 98.81 91 PRO A N 1
ATOM 699 C CA . PRO A 1 91 ? -3.15 26.203 -0.82 1 98.81 91 PRO A CA 1
ATOM 700 C C . PRO A 1 91 ? -3.154 27.562 -1.531 1 98.81 91 PRO A C 1
ATOM 702 O O . PRO A 1 91 ? -2.725 28.562 -0.958 1 98.81 91 PRO A O 1
ATOM 705 N N . ALA A 1 92 ? -3.691 27.656 -2.689 1 98.69 92 ALA A N 1
ATOM 706 C CA . ALA A 1 92 ? -3.715 28.906 -3.441 1 98.69 92 ALA A CA 1
ATOM 707 C C . ALA A 1 92 ? -4.508 29.969 -2.699 1 98.69 92 ALA A C 1
ATOM 709 O O . ALA A 1 92 ? -4.301 31.172 -2.912 1 98.69 92 ALA A O 1
ATOM 710 N N . TYR A 1 93 ? -5.355 29.516 -1.806 1 98.75 93 TYR A N 1
ATOM 711 C CA . TYR A 1 93 ? -6.266 30.469 -1.162 1 98.75 93 TYR A CA 1
ATOM 712 C C . TYR A 1 93 ? -5.871 30.688 0.293 1 98.75 93 TYR A C 1
ATOM 714 O O . TYR A 1 93 ? -6.035 31.797 0.82 1 98.75 93 TYR A O 1
ATOM 722 N N . HIS A 1 94 ? -5.32 29.656 0.944 1 98.75 94 HIS A N 1
ATOM 723 C CA . HIS A 1 94 ? -4.922 29.891 2.328 1 98.75 94 HIS A CA 1
ATOM 724 C C . HIS A 1 94 ? -3.473 30.359 2.414 1 98.75 94 HIS A C 1
ATOM 726 O O . HIS A 1 94 ? -2.996 30.719 3.49 1 98.75 94 HIS A O 1
ATOM 732 N N . GLY A 1 95 ? -2.764 30.234 1.35 1 98.56 95 GLY A N 1
ATOM 733 C CA . GLY A 1 95 ? -1.495 30.938 1.234 1 98.56 95 GLY A CA 1
ATOM 734 C C . GLY A 1 95 ? -0.298 30.062 1.545 1 98.56 95 GLY A C 1
ATOM 735 O O . GLY A 1 95 ? 0.841 30.422 1.251 1 98.56 95 GLY A O 1
ATOM 736 N N . ILE A 1 96 ? -0.405 28.938 2.186 1 98.69 96 ILE A N 1
ATOM 737 C CA . ILE A 1 96 ? 0.686 28.016 2.475 1 98.69 96 ILE A CA 1
ATOM 738 C C . ILE A 1 96 ? 0.871 27.047 1.306 1 98.69 96 ILE A C 1
ATOM 740 O O . ILE A 1 96 ? 0.365 25.922 1.334 1 98.69 96 ILE A O 1
ATOM 744 N N . ILE A 1 97 ? 1.602 27.453 0.314 1 98.38 97 ILE A N 1
ATOM 745 C CA . ILE A 1 97 ? 1.633 26.797 -0.99 1 98.38 97 ILE A CA 1
ATOM 746 C C . ILE A 1 97 ? 2.703 25.703 -0.995 1 98.38 97 ILE A C 1
ATOM 748 O O . ILE A 1 97 ? 2.762 24.891 -1.916 1 98.38 97 ILE A O 1
ATOM 752 N N . ASN A 1 98 ? 3.561 25.656 -0.064 1 98.06 98 ASN A N 1
ATOM 753 C CA . ASN A 1 98 ? 4.68 24.734 0.131 1 98.06 98 ASN A CA 1
ATOM 754 C C . ASN A 1 98 ? 5.234 24.828 1.551 1 98.06 98 ASN A C 1
ATOM 756 O O . ASN A 1 98 ? 4.816 25.672 2.334 1 98.06 98 ASN A O 1
ATOM 760 N N . ASN A 1 99 ? 6.113 23.906 1.897 1 96.75 99 ASN A N 1
ATOM 761 C CA . ASN A 1 99 ? 6.785 23.969 3.191 1 96.75 99 ASN A CA 1
ATOM 762 C C . ASN A 1 99 ? 7.785 25.125 3.24 1 96.75 99 ASN A C 1
ATOM 764 O O . ASN A 1 99 ? 8.133 25.609 4.32 1 96.75 99 ASN A O 1
ATOM 768 N N . HIS A 1 100 ? 8.242 25.5 2.051 1 96.06 100 HIS A N 1
ATOM 769 C CA . HIS A 1 100 ? 9.172 26.609 1.878 1 96.06 100 HIS A CA 1
ATOM 770 C C . HIS A 1 100 ? 8.891 27.359 0.584 1 96.06 100 HIS A C 1
ATOM 772 O O . HIS A 1 100 ? 8.703 26.75 -0.47 1 96.06 100 HIS A O 1
ATOM 778 N N . PHE A 1 101 ? 8.867 28.703 0.717 1 97.06 101 PHE A N 1
ATOM 779 C CA . PHE A 1 101 ? 8.703 29.516 -0.484 1 97.06 101 PHE A CA 1
ATOM 780 C C . PHE A 1 101 ? 9.055 30.969 -0.205 1 97.06 101 PHE A C 1
ATOM 782 O O . PHE A 1 101 ? 9.297 31.344 0.944 1 97.06 101 PHE A O 1
ATOM 789 N N . VAL A 1 102 ? 9.062 31.75 -1.266 1 96.88 102 VAL A N 1
ATOM 790 C CA . VAL A 1 102 ? 9.445 33.156 -1.176 1 96.88 102 VAL A CA 1
ATOM 791 C C . VAL A 1 102 ? 8.305 34.031 -1.672 1 96.88 102 VAL A C 1
ATOM 793 O O . VAL A 1 102 ? 7.684 33.75 -2.695 1 96.88 102 VAL A O 1
ATOM 796 N N . ASP A 1 103 ? 8.023 35.062 -0.879 1 96.56 103 ASP A N 1
ATOM 797 C CA . ASP A 1 103 ? 7.09 36.062 -1.352 1 96.56 103 ASP A CA 1
ATOM 798 C C . ASP A 1 103 ? 7.68 36.844 -2.525 1 96.56 103 ASP A C 1
ATOM 800 O O . ASP A 1 103 ? 8.734 37.469 -2.395 1 96.56 103 ASP A O 1
ATOM 804 N N . PRO A 1 104 ? 7.012 36.844 -3.586 1 95 104 PRO A N 1
ATOM 805 C CA . PRO A 1 104 ? 7.625 37.438 -4.777 1 95 104 PRO A CA 1
ATOM 806 C C . PRO A 1 104 ? 7.672 38.969 -4.727 1 95 104 PRO A C 1
ATOM 808 O O . PRO A 1 104 ? 8.391 39.594 -5.508 1 95 104 PRO A O 1
ATOM 811 N N . TYR A 1 105 ? 7.02 39.594 -3.883 1 94.75 105 TYR A N 1
ATOM 812 C CA . TYR A 1 105 ? 6.965 41.062 -3.818 1 94.75 105 TYR A CA 1
ATOM 813 C C . TYR A 1 105 ? 7.941 41.594 -2.783 1 94.75 105 TYR A C 1
ATOM 815 O O . TYR A 1 105 ? 8.68 42.531 -3.053 1 94.75 105 TYR A O 1
ATOM 823 N N . THR A 1 106 ? 7.977 40.969 -1.613 1 95.88 106 THR A N 1
ATOM 824 C CA . THR A 1 106 ? 8.789 41.5 -0.522 1 95.88 106 THR A CA 1
ATOM 825 C C . THR A 1 106 ? 10.148 40.812 -0.474 1 95.88 106 THR A C 1
ATOM 827 O O . THR A 1 106 ? 11.094 41.312 0.125 1 95.88 106 THR A O 1
ATOM 830 N N . GLY A 1 107 ? 10.172 39.531 -0.946 1 95 107 GLY A N 1
ATOM 831 C CA . GLY A 1 107 ? 11.391 38.75 -0.837 1 95 107 GLY A CA 1
ATOM 832 C C . GLY A 1 107 ? 11.492 37.969 0.467 1 95 107 GLY A C 1
ATOM 833 O O . GLY A 1 107 ? 12.438 37.219 0.668 1 95 107 GLY A O 1
ATOM 834 N N . ASP A 1 108 ? 10.5 38.125 1.313 1 97.25 108 ASP A N 1
ATOM 835 C CA . ASP A 1 108 ? 10.477 37.375 2.566 1 97.25 108 ASP A CA 1
ATOM 836 C C . ASP A 1 108 ? 10.336 35.906 2.305 1 97.25 108 ASP A C 1
ATOM 838 O O . ASP A 1 108 ? 9.688 35.469 1.342 1 97.25 108 ASP A O 1
ATOM 842 N N . THR A 1 109 ? 10.891 35.094 3.209 1 97.38 109 THR A N 1
ATOM 843 C CA . THR A 1 109 ? 10.859 33.656 3.049 1 97.38 109 THR A CA 1
ATOM 844 C C . THR A 1 109 ? 9.945 33 4.09 1 97.38 109 THR A C 1
ATOM 846 O O . THR A 1 109 ? 10 33.344 5.27 1 97.38 109 THR A O 1
ATOM 849 N N . PHE A 1 110 ? 9.125 32.156 3.613 1 98.06 110 PHE A N 1
ATOM 850 C CA . PHE A 1 110 ? 8.336 31.312 4.496 1 98.06 110 PHE A CA 1
ATOM 851 C C . PHE A 1 110 ? 9.047 30 4.77 1 98.06 110 PHE A C 1
ATOM 853 O O . PHE A 1 110 ? 9.539 29.359 3.844 1 98.06 110 PHE A O 1
ATOM 860 N N . THR A 1 111 ? 9.117 29.625 6.004 1 97.25 111 THR A N 1
ATOM 861 C CA . THR A 1 111 ? 9.578 28.312 6.453 1 97.25 111 THR A CA 1
ATOM 862 C C . THR A 1 111 ? 8.594 27.703 7.453 1 97.25 111 THR A C 1
ATOM 864 O O . THR A 1 111 ? 7.637 28.359 7.867 1 97.25 111 THR A O 1
ATOM 867 N N . MET A 1 112 ? 8.82 26.562 7.832 1 95.25 112 MET A N 1
ATOM 868 C CA . MET A 1 112 ? 7.945 25.875 8.773 1 95.25 112 MET A CA 1
ATOM 869 C C . MET A 1 112 ? 8.07 26.469 10.172 1 95.25 112 MET A C 1
ATOM 871 O O . MET A 1 112 ? 7.289 26.141 11.07 1 95.25 112 MET A O 1
ATOM 875 N N . ALA A 1 113 ? 8.938 27.469 10.336 1 95.69 113 ALA A N 1
ATOM 876 C CA . ALA A 1 113 ? 9.102 28.188 11.602 1 95.69 113 ALA A CA 1
ATOM 877 C C . ALA A 1 113 ? 8.414 29.547 11.562 1 95.69 113 ALA A C 1
ATOM 879 O O . ALA A 1 113 ? 8.414 30.266 12.562 1 95.69 113 ALA A O 1
ATOM 880 N N . SER A 1 114 ? 7.816 29.844 10.43 1 97.25 114 SER A N 1
ATOM 881 C CA . SER A 1 114 ? 7.188 31.156 10.258 1 97.25 114 SER A CA 1
ATOM 882 C C . SER A 1 114 ? 5.824 31.203 10.945 1 97.25 114 SER A C 1
ATOM 884 O O . SER A 1 114 ? 4.941 30.391 10.641 1 97.25 114 SER A O 1
ATOM 886 N N . HIS A 1 115 ? 5.617 32.25 11.805 1 96.81 115 HIS A N 1
ATOM 887 C CA . HIS A 1 115 ? 4.355 32.375 12.523 1 96.81 115 HIS A CA 1
ATOM 888 C C . HIS A 1 115 ? 3.73 33.75 12.32 1 96.81 115 HIS A C 1
ATOM 890 O O . HIS A 1 115 ? 2.789 34.125 13.023 1 96.81 115 HIS A O 1
ATOM 896 N N . GLU A 1 116 ? 4.293 34.531 11.398 1 97.06 116 GLU A N 1
ATOM 897 C CA . GLU A 1 116 ? 3.686 35.812 11.094 1 97.06 116 GLU A CA 1
ATOM 898 C C . GLU A 1 116 ? 2.32 35.656 10.43 1 97.06 116 GLU A C 1
ATOM 900 O O . GLU A 1 116 ? 2.186 34.906 9.461 1 97.06 116 GLU A O 1
ATOM 905 N N . PRO A 1 117 ? 1.354 36.312 10.867 1 97.38 117 PRO A N 1
ATOM 906 C CA . PRO A 1 117 ? -0.015 36.156 10.367 1 97.38 117 PRO A CA 1
ATOM 907 C C . PRO A 1 117 ? -0.132 36.375 8.867 1 97.38 117 PRO A C 1
ATOM 909 O O . PRO A 1 117 ? -1.016 35.812 8.219 1 97.38 117 PRO A O 1
ATOM 912 N N . LYS A 1 118 ? 0.753 37.156 8.266 1 96.94 118 LYS A N 1
ATOM 913 C CA . LYS A 1 118 ? 0.655 37.5 6.852 1 96.94 118 LYS A CA 1
ATOM 914 C C . LYS A 1 118 ? 0.726 36.281 5.969 1 96.94 118 LYS A C 1
ATOM 916 O O . LYS A 1 118 ? 0.22 36.281 4.848 1 96.94 118 LYS A O 1
ATOM 921 N N . TRP A 1 119 ? 1.352 35.188 6.414 1 98.31 119 TRP A N 1
ATOM 922 C CA . TRP A 1 119 ? 1.53 33.969 5.633 1 98.31 119 TRP A CA 1
ATOM 923 C C . TRP A 1 119 ? 0.272 33.125 5.672 1 98.31 119 TRP A C 1
ATOM 925 O O . TRP A 1 119 ? -0.023 32.406 4.719 1 98.31 119 TRP A O 1
ATOM 935 N N . TRP A 1 120 ? -0.401 33.156 6.75 1 98.5 120 TRP A N 1
ATOM 936 C CA . TRP A 1 120 ? -1.44 32.188 7.098 1 98.5 120 TRP A CA 1
ATOM 937 C C . TRP A 1 120 ? -2.828 32.781 6.871 1 98.5 120 TRP A C 1
ATOM 939 O O . TRP A 1 120 ? -3.475 33.25 7.816 1 98.5 120 TRP A O 1
ATOM 949 N N . LEU A 1 121 ? -3.309 32.656 5.656 1 98.38 121 LEU A N 1
ATOM 950 C CA . LEU A 1 121 ? -4.598 33.25 5.293 1 98.38 121 LEU A CA 1
ATOM 951 C C . LEU A 1 121 ? -5.738 32.281 5.637 1 98.38 121 LEU A C 1
ATOM 953 O O . LEU A 1 121 ? -5.5 31.172 6.094 1 98.38 121 LEU A O 1
ATOM 957 N N . GLY A 1 122 ? -6.961 32.75 5.484 1 98.5 122 GLY A N 1
ATOM 958 C CA . GLY A 1 122 ? -8.109 31.953 5.867 1 98.5 122 GLY A CA 1
ATOM 959 C C . GLY A 1 122 ? -8.344 31.922 7.363 1 98.5 122 GLY A C 1
ATOM 960 O O . GLY A 1 122 ? -7.691 32.656 8.117 1 98.5 122 GLY A O 1
ATOM 961 N N . GLU A 1 123 ? -9.328 31.219 7.773 1 98.81 123 GLU A N 1
ATOM 962 C CA . GLU A 1 123 ? -9.734 31.109 9.172 1 98.81 123 GLU A CA 1
ATOM 963 C C . GLU A 1 123 ? -9.695 29.656 9.641 1 98.81 123 GLU A C 1
ATOM 965 O O . GLU A 1 123 ? -10.625 28.891 9.375 1 98.81 123 GLU A O 1
ATOM 970 N N . PRO A 1 124 ? -8.617 29.297 10.344 1 98.88 124 PRO A N 1
ATOM 971 C CA . PRO A 1 124 ? -8.539 27.922 10.82 1 98.88 124 PRO A CA 1
ATOM 972 C C . PRO A 1 124 ? -9.539 27.625 11.938 1 98.88 124 PRO A C 1
ATOM 974 O O . PRO A 1 124 ? -10.086 28.547 12.547 1 98.88 124 PRO A O 1
ATOM 977 N N . LEU A 1 125 ? -9.75 26.406 12.242 1 98.94 125 LEU A N 1
ATOM 978 C CA . LEU A 1 125 ? -10.82 25.938 13.117 1 98.94 125 LEU A CA 1
ATOM 979 C C . LEU A 1 125 ? -10.68 26.531 14.516 1 98.94 125 LEU A C 1
ATOM 981 O O . LEU A 1 125 ? -11.672 26.906 15.148 1 98.94 125 LEU A O 1
ATOM 985 N N . TRP A 1 126 ? -9.43 26.656 15.039 1 98.88 126 TRP A N 1
ATOM 986 C CA . TRP A 1 126 ? -9.281 27.219 16.375 1 98.88 126 TRP A CA 1
ATOM 987 C C . TRP A 1 126 ? -9.711 28.672 16.406 1 98.88 126 TRP A C 1
ATOM 989 O O . TRP A 1 126 ? -10.273 29.156 17.391 1 98.88 126 TRP A O 1
ATOM 999 N N . GLU A 1 127 ? -9.484 29.375 15.352 1 98.75 127 GLU A N 1
ATOM 1000 C CA . GLU A 1 127 ? -9.961 30.75 15.234 1 98.75 127 GLU A CA 1
ATOM 1001 C C . GLU A 1 127 ? -11.477 30.797 15.109 1 98.75 127 GLU A C 1
ATOM 1003 O O . GLU A 1 127 ? -12.141 31.578 15.789 1 98.75 127 GLU A O 1
ATOM 1008 N N . THR A 1 128 ? -12.008 29.953 14.242 1 98.81 128 THR A N 1
ATOM 1009 C CA . THR A 1 128 ? -13.453 29.891 14.047 1 98.81 128 THR A CA 1
ATOM 1010 C C . THR A 1 128 ? -14.172 29.609 15.367 1 98.81 128 THR A C 1
ATOM 1012 O O . THR A 1 128 ? -15.148 30.281 15.703 1 98.81 128 THR A O 1
ATOM 1015 N N . VAL A 1 129 ? -13.695 28.672 16.109 1 98.75 129 VAL A N 1
ATOM 1016 C CA . VAL A 1 129 ? -14.289 28.25 17.375 1 98.75 129 VAL A CA 1
ATOM 1017 C C . VAL A 1 129 ? -14.242 29.406 18.375 1 98.75 129 VAL A C 1
ATOM 1019 O O . VAL A 1 129 ? -15.258 29.734 19 1 98.75 129 VAL A O 1
ATOM 1022 N N . THR A 1 130 ? -13.102 30.047 18.469 1 98.5 130 THR A N 1
ATOM 1023 C CA . THR A 1 130 ? -12.953 31.125 19.438 1 98.5 130 THR A CA 1
ATOM 1024 C C . THR A 1 130 ? -13.742 32.375 19 1 98.5 130 THR A C 1
ATOM 1026 O O . THR A 1 130 ? -14.258 33.094 19.844 1 98.5 130 THR A O 1
ATOM 1029 N N . ASN A 1 131 ? -13.867 32.562 17.719 1 98.56 131 ASN A N 1
ATOM 1030 C CA . ASN A 1 131 ? -14.688 33.656 17.219 1 98.56 131 ASN A CA 1
ATOM 1031 C C . ASN A 1 131 ? -16.156 33.5 17.609 1 98.56 131 ASN A C 1
ATOM 1033 O O . ASN A 1 131 ? -16.906 34.469 17.641 1 98.56 131 ASN A O 1
ATOM 1037 N N . HIS A 1 132 ? -16.562 32.312 17.953 1 98.12 132 HIS A N 1
ATOM 1038 C CA . HIS A 1 132 ? -17.938 32.031 18.359 1 98.12 132 HIS A CA 1
ATOM 1039 C C . HIS A 1 132 ? -18.047 32 19.891 1 98.12 132 HIS A C 1
ATOM 1041 O O . HIS A 1 132 ? -19.047 31.516 20.422 1 98.12 132 HIS A O 1
ATOM 1047 N N . GLY A 1 133 ? -16.984 32.312 20.578 1 97.38 133 GLY A N 1
ATOM 1048 C CA . GLY A 1 133 ? -17.016 32.406 22.031 1 97.38 133 GLY A CA 1
ATOM 1049 C C . GLY A 1 133 ? -16.734 31.094 22.719 1 97.38 133 GLY A C 1
ATOM 1050 O O . GLY A 1 133 ? -16.859 30.984 23.938 1 97.38 133 GLY A O 1
ATOM 1051 N N . LEU A 1 134 ? -16.391 30.094 21.969 1 97.81 134 LEU A N 1
ATOM 1052 C CA . LEU A 1 134 ? -16.031 28.781 22.516 1 97.81 134 LEU A CA 1
ATOM 1053 C C . LEU A 1 134 ? -14.523 28.688 22.734 1 97.81 134 LEU A C 1
ATOM 1055 O O . LEU A 1 134 ? -13.766 29.547 22.266 1 97.81 134 LEU A O 1
ATOM 1059 N N . LYS A 1 135 ? -14.078 27.719 23.438 1 98 135 LYS A N 1
ATOM 1060 C CA . LYS A 1 135 ? -12.656 27.516 23.703 1 98 135 LYS A CA 1
ATOM 1061 C C . LYS A 1 135 ? -12.055 26.469 22.781 1 98 135 LYS A C 1
ATOM 1063 O O . LYS A 1 135 ? -12.734 25.5 22.422 1 98 135 LYS A O 1
ATOM 1068 N N . ALA A 1 136 ? -10.812 26.656 22.469 1 98.75 136 ALA A N 1
ATOM 1069 C CA . ALA A 1 136 ? -10.039 25.703 21.672 1 98.75 136 ALA A CA 1
ATOM 1070 C C . ALA A 1 136 ? -8.68 25.422 22.312 1 98.75 136 ALA A C 1
ATOM 1072 O O . ALA A 1 136 ? -8.188 26.234 23.094 1 98.75 136 ALA A O 1
ATOM 1073 N N . ALA A 1 137 ? -8.156 24.297 22 1 98.88 137 ALA A N 1
ATOM 1074 C CA . ALA A 1 137 ? -6.801 23.922 22.422 1 98.88 137 ALA A CA 1
ATOM 1075 C C . ALA A 1 137 ? -6.055 23.219 21.297 1 98.88 137 ALA A C 1
ATOM 1077 O O . ALA A 1 137 ? -6.637 22.391 20.578 1 98.88 137 ALA A O 1
ATOM 1078 N N . THR A 1 138 ? -4.793 23.578 21.156 1 98.81 138 THR A N 1
ATOM 1079 C CA . THR A 1 138 ? -3.998 22.953 20.109 1 98.81 138 THR A CA 1
ATOM 1080 C C . THR A 1 138 ? -2.729 22.328 20.688 1 98.81 138 THR A C 1
ATOM 1082 O O . THR A 1 138 ? -1.995 22.984 21.422 1 98.81 138 THR A O 1
ATOM 1085 N N . TYR A 1 139 ? -2.479 21.172 20.594 1 98.31 139 TYR A N 1
ATOM 1086 C CA . TYR A 1 139 ? -1.219 20.484 20.859 1 98.31 139 TYR A CA 1
ATOM 1087 C C . TYR A 1 139 ? -0.661 19.875 19.578 1 98.31 139 TYR A C 1
ATOM 1089 O O . TYR A 1 139 ? -0.722 18.672 19.375 1 98.31 139 TYR A O 1
ATOM 1097 N N . PHE A 1 140 ? -0.285 20.75 19.078 1 97.56 140 PHE A N 1
ATOM 1098 C CA . PHE A 1 140 ? 0.46 21.219 17.922 1 97.56 140 PHE A CA 1
ATOM 1099 C C . PHE A 1 140 ? -0.416 21.203 16.672 1 97.56 140 PHE A C 1
ATOM 1101 O O . PHE A 1 140 ? -1.374 20.438 16.594 1 97.56 140 PHE A O 1
ATOM 1108 N N . TRP A 1 141 ? -0.209 21.875 15.688 1 98.56 141 TRP A N 1
ATOM 1109 C CA . TRP A 1 141 ? -0.74 21.906 14.328 1 98.56 141 TRP A CA 1
ATOM 1110 C C . TRP A 1 141 ? -0.119 23.047 13.523 1 98.56 141 TRP A C 1
ATOM 1112 O O . TRP A 1 141 ? -0.041 24.172 14 1 98.56 141 TRP A O 1
ATOM 1122 N N . PRO A 1 142 ? 0.309 22.766 12.32 1 98.25 142 PRO A N 1
ATOM 1123 C CA . PRO A 1 142 ? 0.832 23.891 11.539 1 98.25 142 PRO A CA 1
ATOM 1124 C C . PRO A 1 142 ? -0.117 25.078 11.516 1 98.25 142 PRO A C 1
ATOM 1126 O O . PRO A 1 142 ? -1.264 24.953 11.078 1 98.25 142 PRO A O 1
ATOM 1129 N N . GLY A 1 143 ? 0.373 26.266 11.969 1 98.25 143 GLY A N 1
ATOM 1130 C CA . GLY A 1 143 ? -0.41 27.484 11.961 1 98.25 143 GLY A CA 1
ATOM 1131 C C . GLY A 1 143 ? -1.097 27.766 13.281 1 98.25 143 GLY A C 1
ATOM 1132 O O . GLY A 1 143 ? -1.634 28.859 13.484 1 98.25 143 GLY A O 1
ATOM 1133 N N . SER A 1 144 ? -1.04 26.859 14.234 1 98.38 144 SER A N 1
ATOM 1134 C CA . SER A 1 144 ? -1.829 27 15.453 1 98.38 144 SER A CA 1
ATOM 1135 C C . SER A 1 144 ? -1.234 28.047 16.391 1 98.38 144 SER A C 1
ATOM 1137 O O . SER A 1 144 ? -1.925 28.562 17.266 1 98.38 144 SER A O 1
ATOM 1139 N N . GLU A 1 145 ? -0.008 28.422 16.172 1 98.19 145 GLU A N 1
ATOM 1140 C CA . GLU A 1 145 ? 0.659 29.391 17.047 1 98.19 145 GLU A CA 1
ATOM 1141 C C . GLU A 1 145 ? 0.409 30.812 16.578 1 98.19 145 GLU A C 1
ATOM 1143 O O . GLU A 1 145 ? 0.741 31.766 17.297 1 98.19 145 GLU A O 1
ATOM 1148 N N . VAL A 1 146 ? -0.147 30.922 15.461 1 98.25 146 VAL A N 1
ATOM 1149 C CA . VAL A 1 146 ? -0.367 32.219 14.859 1 98.25 146 VAL A CA 1
ATOM 1150 C C . VAL A 1 146 ? -1.558 32.906 15.531 1 98.25 146 VAL A C 1
ATOM 1152 O O . VAL A 1 146 ? -2.645 32.344 15.617 1 98.25 146 VAL A O 1
ATOM 1155 N N . LYS A 1 147 ? -1.374 34.125 15.992 1 97.38 147 LYS A N 1
ATOM 1156 C CA . LYS A 1 147 ? -2.441 34.906 16.625 1 97.38 147 LYS A CA 1
ATOM 1157 C C . LYS A 1 147 ? -3.279 35.625 15.57 1 97.38 147 LYS A C 1
ATOM 1159 O O . LYS A 1 147 ? -2.752 36.438 14.789 1 97.38 147 LYS A O 1
ATOM 1164 N N . LYS A 1 148 ? -4.453 35.281 15.57 1 95.56 148 LYS A N 1
ATOM 1165 C CA . LYS A 1 148 ? -5.379 35.844 14.586 1 95.56 148 LYS A CA 1
ATOM 1166 C C . LYS A 1 148 ? -6.809 35.844 15.125 1 95.56 148 LYS A C 1
ATOM 1168 O O . LYS A 1 148 ? -7.281 34.844 15.656 1 95.56 148 LYS A O 1
ATOM 1173 N N . GLY A 1 149 ? -7.555 36.969 14.883 1 94.88 149 GLY A N 1
ATOM 1174 C CA . GLY A 1 149 ? -8.906 37.062 15.422 1 94.88 149 GLY A CA 1
ATOM 1175 C C . GLY A 1 149 ? -8.961 36.906 16.922 1 94.88 149 GLY A C 1
ATOM 1176 O O . GLY A 1 149 ? -8.219 37.562 17.656 1 94.88 149 GLY A O 1
ATOM 1177 N N . SER A 1 150 ? -9.914 36.031 17.328 1 97 150 SER A N 1
ATOM 1178 C CA . SER A 1 150 ? -10.094 35.812 18.75 1 97 150 SER A CA 1
ATOM 1179 C C . SER A 1 150 ? -9.117 34.75 19.266 1 97 150 SER A C 1
ATOM 1181 O O . SER A 1 150 ? -9.031 34.531 20.484 1 97 150 SER A O 1
ATOM 1183 N N . TRP A 1 151 ? -8.367 34.156 18.359 1 98.12 151 TRP A N 1
ATOM 1184 C CA . TRP A 1 151 ? -7.367 33.188 18.766 1 98.12 151 TRP A CA 1
ATOM 1185 C C . TRP A 1 151 ? -6.035 33.844 19.078 1 98.12 151 TRP A C 1
ATOM 1187 O O . TRP A 1 151 ? -5.406 34.438 18.188 1 98.12 151 TRP A O 1
ATOM 1197 N N . ASN A 1 152 ? -5.613 33.75 20.312 1 97.56 152 ASN A N 1
ATOM 1198 C CA . ASN A 1 152 ? -4.387 34.438 20.719 1 97.56 152 ASN A CA 1
ATOM 1199 C C . ASN A 1 152 ? -3.359 33.438 21.266 1 97.56 152 ASN A C 1
ATOM 1201 O O . ASN A 1 152 ? -2.484 33.812 22.047 1 97.56 152 ASN A O 1
ATOM 1205 N N . CYS A 1 153 ? -3.557 32.156 20.938 1 97.25 153 CYS A N 1
ATOM 1206 C CA . CYS A 1 153 ? -2.674 31.109 21.406 1 97.25 153 CYS A CA 1
ATOM 1207 C C . CYS A 1 153 ? -2.514 31.172 22.922 1 97.25 153 CYS A C 1
ATOM 1209 O O . CYS A 1 153 ? -1.405 31.359 23.422 1 97.25 153 CYS A O 1
ATOM 1211 N N . PRO A 1 154 ? -3.613 30.922 23.562 1 97.06 154 PRO A N 1
ATOM 1212 C CA . PRO A 1 154 ? -3.607 31.141 25.016 1 97.06 154 PRO A CA 1
ATOM 1213 C C . PRO A 1 154 ? -2.711 30.156 25.766 1 97.06 154 PRO A C 1
ATOM 1215 O O . PRO A 1 154 ? -2.643 28.984 25.391 1 97.06 154 PRO A O 1
ATOM 1218 N N . LYS A 1 155 ? -2.195 30.609 26.844 1 95.94 155 LYS A N 1
ATOM 1219 C CA . LYS A 1 155 ? -1.34 29.781 27.672 1 95.94 155 LYS A CA 1
ATOM 1220 C C . LYS A 1 155 ? -2.104 28.578 28.203 1 95.94 155 LYS A C 1
ATOM 1222 O O . LYS A 1 155 ? -3.246 28.703 28.656 1 95.94 155 LYS A O 1
ATOM 1227 N N . GLY A 1 156 ? -1.471 27.469 28.016 1 96.19 156 GLY A N 1
ATOM 1228 C CA . GLY A 1 156 ? -2.078 26.25 28.516 1 96.19 156 GLY A CA 1
ATOM 1229 C C . GLY A 1 156 ? -2.959 25.562 27.484 1 96.19 156 GLY A C 1
ATOM 1230 O O . GLY A 1 156 ? -3.299 24.391 27.641 1 96.19 156 GLY A O 1
ATOM 1231 N N . PHE A 1 157 ? -3.357 26.281 26.469 1 98 157 PHE A N 1
ATOM 1232 C CA . PHE A 1 157 ? -4.27 25.719 25.469 1 98 157 PHE A CA 1
ATOM 1233 C C . PHE A 1 157 ? -3.623 25.703 24.094 1 98 157 PHE A C 1
ATOM 1235 O O . PHE A 1 157 ? -4.156 25.094 23.156 1 98 157 PHE A O 1
ATOM 1242 N N . CYS A 1 158 ? -2.531 26.375 23.984 1 97.69 158 CYS A N 1
ATOM 1243 C CA . CYS A 1 158 ? -1.731 26.406 22.766 1 97.69 158 CYS A CA 1
ATOM 1244 C C . CYS A 1 158 ? -0.277 26.062 23.062 1 97.69 158 CYS A C 1
ATOM 1246 O O . CYS A 1 158 ? 0.396 26.766 23.812 1 97.69 158 CYS A O 1
ATOM 1248 N N . MET A 1 159 ? 0.215 25.031 22.422 1 96.12 159 MET A N 1
ATOM 1249 C CA . MET A 1 159 ? 1.593 24.594 22.641 1 96.12 159 MET A CA 1
ATOM 1250 C C . MET A 1 159 ? 2.449 24.875 21.406 1 96.12 159 MET A C 1
ATOM 1252 O O . MET A 1 159 ? 2.053 24.547 20.281 1 96.12 159 MET A O 1
ATOM 1256 N N . ASN A 1 160 ? 3.551 25.422 21.641 1 95.31 160 ASN A N 1
ATOM 1257 C CA . ASN A 1 160 ? 4.512 25.562 20.562 1 95.31 160 ASN A CA 1
ATOM 1258 C C . ASN A 1 160 ? 5.113 24.219 20.172 1 95.31 160 ASN A C 1
ATOM 1260 O O . ASN A 1 160 ? 5.441 23.406 21.031 1 95.31 160 ASN A O 1
ATOM 1264 N N . TYR A 1 161 ? 5.25 24.109 18.938 1 96 161 TYR A N 1
ATOM 1265 C CA . TYR A 1 161 ? 5.777 22.828 18.469 1 96 161 TYR A CA 1
ATOM 1266 C C . TYR A 1 161 ? 7.141 22.531 19.078 1 96 161 TYR A C 1
ATOM 1268 O O . TYR A 1 161 ? 8.023 23.391 19.078 1 96 161 TYR A O 1
ATOM 1276 N N . ASN A 1 162 ? 7.246 21.422 19.625 1 96.19 162 ASN A N 1
ATOM 1277 C CA . ASN A 1 162 ? 8.469 20.875 20.188 1 96.19 162 ASN A CA 1
ATOM 1278 C C . ASN A 1 162 ? 8.562 19.375 19.969 1 96.19 162 ASN A C 1
ATOM 1280 O O . ASN A 1 162 ? 7.898 18.594 20.672 1 96.19 162 ASN A O 1
ATOM 1284 N N . GLY A 1 163 ? 9.398 18.984 19.016 1 94.25 163 GLY A N 1
ATOM 1285 C CA . GLY A 1 163 ? 9.508 17.594 18.625 1 94.25 163 GLY A CA 1
ATOM 1286 C C . GLY A 1 163 ? 10.109 16.719 19.703 1 94.25 163 GLY A C 1
ATOM 1287 O O . GLY A 1 163 ? 10.031 15.484 19.625 1 94.25 163 GLY A O 1
ATOM 1288 N N . SER A 1 164 ? 10.594 17.266 20.703 1 95.69 164 SER A N 1
ATOM 1289 C CA . SER A 1 164 ? 11.25 16.5 21.766 1 95.69 164 SER A CA 1
ATOM 1290 C C . SER A 1 164 ? 10.242 16.062 22.812 1 95.69 164 SER A C 1
ATOM 1292 O O . SER A 1 164 ? 10.555 15.211 23.656 1 95.69 164 SER A O 1
ATOM 1294 N N . VAL A 1 165 ? 9.086 16.688 22.844 1 97.44 165 VAL A N 1
ATOM 1295 C CA . VAL A 1 165 ? 8.07 16.281 23.797 1 97.44 165 VAL A CA 1
ATOM 1296 C C . VAL A 1 165 ? 7.562 14.883 23.453 1 97.44 165 VAL A C 1
ATOM 1298 O O . VAL A 1 165 ? 7.09 14.648 22.344 1 97.44 165 VAL A O 1
ATOM 1301 N N . PRO A 1 166 ? 7.645 13.961 24.406 1 98.19 166 PRO A N 1
ATOM 1302 C CA . PRO A 1 166 ? 7.16 12.602 24.125 1 98.19 166 PRO A CA 1
ATOM 1303 C C . PRO A 1 166 ? 5.68 12.578 23.75 1 98.19 166 PRO A C 1
ATOM 1305 O O . PRO A 1 166 ? 4.891 13.375 24.281 1 98.19 166 PRO A O 1
ATOM 1308 N N . PHE A 1 167 ? 5.328 11.633 22.953 1 98.56 167 PHE A N 1
ATOM 1309 C CA . PHE A 1 167 ? 3.943 11.492 22.531 1 98.56 167 PHE A CA 1
ATOM 1310 C C . PHE A 1 167 ? 3.023 11.297 23.734 1 98.56 167 PHE A C 1
ATOM 1312 O O . PHE A 1 167 ? 1.908 11.82 23.766 1 98.56 167 PHE A O 1
ATOM 1319 N N . GLU A 1 168 ? 3.455 10.539 24.734 1 98.69 168 GLU A N 1
ATOM 1320 C CA . GLU A 1 168 ? 2.676 10.266 25.938 1 98.69 168 GLU A CA 1
ATOM 1321 C C . GLU A 1 168 ? 2.27 11.555 26.625 1 98.69 168 GLU A C 1
ATOM 1323 O O . GLU A 1 168 ? 1.13 11.695 27.078 1 98.69 168 GLU A O 1
ATOM 1328 N N . ASP A 1 169 ? 3.199 12.5 26.688 1 98.56 169 ASP A N 1
ATOM 1329 C CA . ASP A 1 169 ? 2.932 13.773 27.344 1 98.56 169 ASP A CA 1
ATOM 1330 C C . ASP A 1 169 ? 1.904 14.594 26.562 1 98.56 169 ASP A C 1
ATOM 1332 O O . ASP A 1 169 ? 1.074 15.289 27.156 1 98.56 169 ASP A O 1
ATOM 1336 N N . ARG A 1 170 ? 1.969 14.547 25.297 1 98.75 170 ARG A N 1
ATOM 1337 C CA . ARG A 1 170 ? 1.002 15.234 24.453 1 98.75 170 ARG A CA 1
ATOM 1338 C C . ARG A 1 170 ? -0.409 14.711 24.688 1 98.75 170 ARG A C 1
ATOM 1340 O O . ARG A 1 170 ? -1.341 15.484 24.891 1 98.75 170 ARG A O 1
ATOM 1347 N N . VAL A 1 171 ? -0.485 13.359 24.672 1 98.88 171 VAL A N 1
ATOM 1348 C CA . VAL A 1 171 ? -1.772 12.711 24.891 1 98.88 171 VAL A CA 1
ATOM 1349 C C . VAL A 1 171 ? -2.307 13.078 26.266 1 98.88 171 VAL A C 1
ATOM 1351 O O . VAL A 1 171 ? -3.477 13.453 26.422 1 98.88 171 VAL A O 1
ATOM 1354 N N . ASP A 1 172 ? -1.501 13.062 27.281 1 98.69 172 ASP A N 1
ATOM 1355 C CA . ASP A 1 172 ? -1.921 13.336 28.656 1 98.69 172 ASP A CA 1
ATOM 1356 C C . ASP A 1 172 ? -2.398 14.781 28.797 1 98.69 172 ASP A C 1
ATOM 1358 O O . ASP A 1 172 ? -3.342 15.047 29.547 1 98.69 172 ASP A O 1
ATOM 1362 N N . THR A 1 173 ? -1.722 15.664 28.141 1 98.62 173 THR A N 1
ATOM 1363 C CA . THR A 1 173 ? -2.145 17.062 28.203 1 98.62 173 THR A CA 1
ATOM 1364 C C . THR A 1 173 ? -3.537 17.234 27.609 1 98.62 173 THR A C 1
ATOM 1366 O O . THR A 1 173 ? -4.398 17.875 28.203 1 98.62 173 THR A O 1
ATOM 1369 N N . VAL A 1 174 ? -3.762 16.641 26.516 1 98.75 174 VAL A N 1
ATOM 1370 C CA . VAL A 1 174 ? -5.074 16.719 25.875 1 98.75 174 VAL A CA 1
ATOM 1371 C C . VAL A 1 174 ? -6.129 16.109 26.797 1 98.75 174 VAL A C 1
ATOM 1373 O O . VAL A 1 174 ? -7.211 16.672 26.969 1 98.75 174 VAL A O 1
ATOM 1376 N N . LEU A 1 175 ? -5.816 14.984 27.406 1 98.81 175 LEU A N 1
ATOM 1377 C CA . LEU A 1 175 ? -6.73 14.32 28.328 1 98.81 175 LEU A CA 1
ATOM 1378 C C . LEU A 1 175 ? -7.059 15.211 29.516 1 98.81 175 LEU A C 1
ATOM 1380 O O . LEU A 1 175 ? -8.188 15.211 30.016 1 98.81 175 LEU A O 1
ATOM 1384 N N . SER A 1 176 ? -6.148 15.977 29.953 1 98.62 176 SER A N 1
ATOM 1385 C CA . SER A 1 176 ? -6.328 16.812 31.141 1 98.62 176 SER A CA 1
ATOM 1386 C C . SER A 1 176 ? -7.379 17.891 30.906 1 98.62 176 SER A C 1
ATOM 1388 O O . SER A 1 176 ? -7.957 18.422 31.859 1 98.62 176 SER A O 1
ATOM 1390 N N . TYR A 1 177 ? -7.602 18.266 29.656 1 98.62 177 TYR A N 1
ATOM 1391 C CA . TYR A 1 177 ? -8.609 19.281 29.359 1 98.62 177 TYR A CA 1
ATOM 1392 C C . TYR A 1 177 ? -10 18.797 29.75 1 98.62 177 TYR A C 1
ATOM 1394 O O . TYR A 1 177 ? -10.883 19.594 30.062 1 98.62 177 TYR A O 1
ATOM 1402 N N . PHE A 1 178 ? -10.188 17.484 29.797 1 98.19 178 PHE A N 1
ATOM 1403 C CA . PHE A 1 178 ? -11.477 16.922 30.156 1 98.19 178 PHE A CA 1
ATOM 1404 C C . PHE A 1 178 ? -11.672 16.906 31.656 1 98.19 178 PHE A C 1
ATOM 1406 O O . PHE A 1 178 ? -12.75 16.562 32.156 1 98.19 178 PHE A O 1
ATOM 1413 N N . ASP A 1 179 ? -10.664 17.219 32.375 1 98.12 179 ASP A N 1
ATOM 1414 C CA . ASP A 1 179 ? -10.75 17.312 33.844 1 98.12 179 ASP A CA 1
ATOM 1415 C C . ASP A 1 179 ? -11.156 18.703 34.281 1 98.12 179 ASP A C 1
ATOM 1417 O O . ASP A 1 179 ? -11.414 18.938 35.469 1 98.12 179 ASP A O 1
ATOM 1421 N N . LEU A 1 180 ? -11.281 19.641 33.344 1 97.69 180 LEU A N 1
ATOM 1422 C CA . LEU A 1 180 ? -11.672 21 33.625 1 97.69 180 LEU A CA 1
ATOM 1423 C C . LEU A 1 180 ? -13.172 21.094 33.875 1 97.69 180 LEU A C 1
ATOM 1425 O O . LEU A 1 180 ? -13.922 20.188 33.531 1 97.69 180 LEU A O 1
ATOM 1429 N N . PRO A 1 181 ? -13.523 22.25 34.531 1 96 181 PRO A N 1
ATOM 1430 C CA . PRO A 1 181 ? -14.969 22.484 34.594 1 96 181 PRO A CA 1
ATOM 1431 C C . PRO A 1 181 ? -15.633 22.5 33.219 1 96 181 PRO A C 1
ATOM 1433 O O . PRO A 1 181 ? -15.023 22.953 32.25 1 96 181 PRO A O 1
ATOM 1436 N N . SER A 1 182 ? -16.828 22.031 33.156 1 93.44 182 SER A N 1
ATOM 1437 C CA . SER A 1 182 ? -17.562 21.844 31.891 1 93.44 182 SER A CA 1
ATOM 1438 C C . SER A 1 182 ? -17.453 23.078 31 1 93.44 182 SER A C 1
ATOM 1440 O O . SER A 1 182 ? -17.281 22.953 29.797 1 93.44 182 SER A O 1
ATOM 1442 N N . SER A 1 183 ? -17.469 24.219 31.656 1 93.06 183 SER A N 1
ATOM 1443 C CA . SER A 1 183 ? -17.469 25.453 30.891 1 93.06 183 SER A CA 1
ATOM 1444 C C . SER A 1 183 ? -16.078 25.766 30.344 1 93.06 183 SER A C 1
ATOM 1446 O O . SER A 1 183 ? -15.922 26.609 29.453 1 93.06 183 SER A O 1
ATOM 1448 N N . GLU A 1 184 ? -15.102 25.062 30.844 1 96.12 184 GLU A N 1
ATOM 1449 C CA . GLU A 1 184 ? -13.719 25.359 30.469 1 96.12 184 GLU A CA 1
ATOM 1450 C C . GLU A 1 184 ? -13.164 24.312 29.5 1 96.12 184 GLU A C 1
ATOM 1452 O O . GLU A 1 184 ? -12.094 24.5 28.922 1 96.12 184 GLU A O 1
ATOM 1457 N N . ILE A 1 185 ? -13.891 23.266 29.297 1 98.12 185 ILE A N 1
ATOM 1458 C CA . ILE A 1 185 ? -13.453 22.234 28.359 1 98.12 185 ILE A CA 1
ATOM 1459 C C . ILE A 1 185 ? -13.484 22.797 26.938 1 98.12 185 ILE A C 1
ATOM 1461 O O . ILE A 1 185 ? -14.523 23.281 26.484 1 98.12 185 ILE A O 1
ATOM 1465 N N . PRO A 1 186 ? -12.383 22.781 26.25 1 98.69 186 PRO A N 1
ATOM 1466 C CA . PRO A 1 186 ? -12.391 23.25 24.875 1 98.69 186 PRO A CA 1
ATOM 1467 C C . PRO A 1 186 ? -13.344 22.453 23.984 1 98.69 186 PRO A C 1
ATOM 1469 O O . PRO A 1 186 ? -13.414 21.219 24.094 1 98.69 186 PRO A O 1
ATOM 1472 N N . SER A 1 187 ? -14.055 23.172 23.172 1 98.62 187 SER A N 1
ATOM 1473 C CA . SER A 1 187 ? -14.953 22.531 22.219 1 98.62 187 SER A CA 1
ATOM 1474 C C . SER A 1 187 ? -14.188 21.891 21.062 1 98.62 187 SER A C 1
ATOM 1476 O O . SER A 1 187 ? -14.703 21 20.391 1 98.62 187 SER A O 1
ATOM 1478 N N . PHE A 1 188 ? -12.992 22.344 20.844 1 98.88 188 PHE A N 1
ATOM 1479 C CA . PHE A 1 188 ? -12.141 21.859 19.766 1 98.88 188 PHE A CA 1
ATOM 1480 C C . PHE A 1 188 ? -10.703 21.688 20.25 1 98.88 188 PHE A C 1
ATOM 1482 O O . PHE A 1 188 ? -10.141 22.578 20.875 1 98.88 188 PHE A O 1
ATOM 1489 N N . MET A 1 189 ? -10.148 20.547 19.938 1 98.88 189 MET A N 1
ATOM 1490 C CA . MET A 1 189 ? -8.773 20.234 20.312 1 98.88 189 MET A CA 1
ATOM 1491 C C . MET A 1 189 ? -8.031 19.578 19.156 1 98.88 189 MET A C 1
ATOM 1493 O O . MET A 1 189 ? -8.641 18.844 18.359 1 98.88 189 MET A O 1
ATOM 1497 N N . THR A 1 190 ? -6.723 19.844 19.047 1 98.94 190 THR A N 1
ATOM 1498 C CA . THR A 1 190 ? -5.875 19.094 18.109 1 98.94 190 THR A CA 1
ATOM 1499 C C . THR A 1 190 ? -4.816 18.297 18.859 1 98.94 190 THR A C 1
ATOM 1501 O O . THR A 1 190 ? -4.441 18.641 19.984 1 98.94 190 THR A O 1
ATOM 1504 N N . LEU A 1 191 ? -4.418 17.25 18.328 1 98.94 191 LEU A N 1
ATOM 1505 C CA . LEU A 1 191 ? -3.314 16.406 18.766 1 98.94 191 LEU A CA 1
ATOM 1506 C C . LEU A 1 191 ? -2.494 15.922 17.578 1 98.94 191 LEU A C 1
ATOM 1508 O O . LEU A 1 191 ? -3 15.188 16.719 1 98.94 191 LEU A O 1
ATOM 1512 N N . TYR A 1 192 ? -1.255 16.328 17.547 1 98.62 192 TYR A N 1
ATOM 1513 C CA . TYR A 1 192 ? -0.404 16.078 16.391 1 98.62 192 TYR A CA 1
ATOM 1514 C C . TYR A 1 192 ? 0.756 15.156 16.75 1 98.62 192 TYR A C 1
ATOM 1516 O O . TYR A 1 192 ? 1.439 15.375 17.75 1 98.62 192 TYR A O 1
ATOM 1524 N N . PHE A 1 193 ? 0.943 14.102 15.938 1 98.69 193 PHE A N 1
ATOM 1525 C CA . PHE A 1 193 ? 2.119 13.242 15.961 1 98.69 193 PHE A CA 1
ATOM 1526 C C . PHE A 1 193 ? 2.914 13.375 14.664 1 98.69 193 PHE A C 1
ATOM 1528 O O . PHE A 1 193 ? 2.354 13.258 13.578 1 98.69 193 PHE A O 1
ATOM 1535 N N . GLU A 1 194 ? 4.207 13.578 14.758 1 98 194 GLU A N 1
ATOM 1536 C CA . GLU A 1 194 ? 5.008 13.766 13.555 1 98 194 GLU A CA 1
ATOM 1537 C C . GLU A 1 194 ? 5.363 12.43 12.906 1 98 194 GLU A C 1
ATOM 1539 O O . GLU A 1 194 ? 5.906 12.398 11.797 1 98 194 GLU A O 1
ATOM 1544 N N . ASP A 1 195 ? 5.016 11.32 13.547 1 97.38 195 ASP A N 1
ATOM 1545 C CA . ASP A 1 195 ? 5.258 10 12.984 1 97.38 195 ASP A CA 1
ATOM 1546 C C . ASP A 1 195 ? 4.047 9.508 12.195 1 97.38 195 ASP A C 1
ATOM 1548 O O . ASP A 1 195 ? 2.91 9.875 12.5 1 97.38 195 ASP A O 1
ATOM 1552 N N . PRO A 1 196 ? 4.363 8.781 11.094 1 98.44 196 PRO A N 1
ATOM 1553 C CA . PRO A 1 196 ? 5.621 8.148 10.703 1 98.44 196 PRO A CA 1
ATOM 1554 C C . PRO A 1 196 ? 6.348 8.906 9.594 1 98.44 196 PRO A C 1
ATOM 1556 O O . PRO A 1 196 ? 7.148 8.328 8.859 1 98.44 196 PRO A O 1
ATOM 1559 N N . ASP A 1 197 ? 6.129 10.141 9.414 1 98.31 197 ASP A N 1
ATOM 1560 C CA . ASP A 1 197 ? 6.645 10.906 8.289 1 98.31 197 ASP A CA 1
ATOM 1561 C C . ASP A 1 197 ? 8.172 10.875 8.25 1 98.31 197 ASP A C 1
ATOM 1563 O O . ASP A 1 197 ? 8.773 10.609 7.207 1 98.31 197 ASP A O 1
ATOM 1567 N N . HIS A 1 198 ? 8.727 11.125 9.383 1 96.62 198 HIS A N 1
ATOM 1568 C CA . HIS A 1 198 ? 10.18 11.18 9.469 1 96.62 198 HIS A CA 1
ATOM 1569 C C . HIS A 1 198 ? 10.805 9.867 9.016 1 96.62 198 HIS A C 1
ATOM 1571 O O . HIS A 1 198 ? 11.727 9.859 8.195 1 96.62 198 HIS A O 1
ATOM 1577 N N . GLN A 1 199 ? 10.32 8.773 9.555 1 96.88 199 GLN A N 1
ATOM 1578 C CA . GLN A 1 199 ? 10.805 7.461 9.156 1 96.88 199 GLN A CA 1
ATOM 1579 C C . GLN A 1 199 ? 10.578 7.219 7.668 1 96.88 199 GLN A C 1
ATOM 1581 O O . GLN A 1 199 ? 11.445 6.672 6.984 1 96.88 199 GLN A O 1
ATOM 1586 N N . GLY A 1 200 ? 9.398 7.629 7.184 1 97.62 200 GLY A N 1
ATOM 1587 C CA . GLY A 1 200 ? 9.086 7.457 5.773 1 97.62 200 GLY A CA 1
ATOM 1588 C C . GLY A 1 200 ? 10.117 8.086 4.852 1 97.62 200 GLY A C 1
ATOM 1589 O O . GLY A 1 200 ? 10.508 7.488 3.846 1 97.62 200 GLY A O 1
ATOM 1590 N N . HIS A 1 201 ? 10.555 9.227 5.207 1 97.56 201 HIS A N 1
ATOM 1591 C CA . HIS A 1 201 ? 11.578 9.914 4.422 1 97.56 201 HIS A CA 1
ATOM 1592 C C . HIS A 1 201 ? 12.906 9.164 4.484 1 97.56 201 HIS A C 1
ATOM 1594 O O . HIS A 1 201 ? 13.602 9.047 3.475 1 97.56 201 HIS A O 1
ATOM 1600 N N . LYS A 1 202 ? 13.242 8.734 5.594 1 97 202 LYS A N 1
ATOM 1601 C CA . LYS A 1 202 ? 14.57 8.172 5.859 1 97 202 LYS A CA 1
ATOM 1602 C C . LYS A 1 202 ? 14.719 6.793 5.23 1 97 202 LYS A C 1
ATOM 1604 O O . LYS A 1 202 ? 15.758 6.488 4.641 1 97 202 LYS A O 1
ATOM 1609 N N . VAL A 1 203 ? 13.594 5.941 5.344 1 97 203 VAL A N 1
ATOM 1610 C CA . VAL A 1 203 ? 13.82 4.535 5.023 1 97 203 VAL A CA 1
ATOM 1611 C C . VAL A 1 203 ? 12.758 4.051 4.035 1 97 203 VAL A C 1
ATOM 1613 O O . VAL A 1 203 ? 12.797 2.898 3.6 1 97 203 VAL A O 1
ATOM 1616 N N . GLY A 1 204 ? 11.797 4.84 3.676 1 97.38 204 GLY A N 1
ATOM 1617 C CA . GLY A 1 204 ? 10.758 4.438 2.748 1 97.38 204 GLY A CA 1
ATOM 1618 C C . GLY A 1 204 ? 9.516 3.896 3.441 1 97.38 204 GLY A C 1
ATOM 1619 O O . GLY A 1 204 ? 9.562 3.561 4.625 1 97.38 204 GLY A O 1
ATOM 1620 N N . PRO A 1 205 ? 8.445 3.752 2.725 1 98 205 PRO A N 1
ATOM 1621 C CA . PRO A 1 205 ? 7.121 3.525 3.316 1 98 205 PRO A CA 1
ATOM 1622 C C . PRO A 1 205 ? 6.949 2.104 3.846 1 98 205 PRO A C 1
ATOM 1624 O O . PRO A 1 205 ? 6.09 1.859 4.699 1 98 205 PRO A O 1
ATOM 1627 N N . ASP A 1 206 ? 7.703 1.135 3.332 1 97.38 206 ASP A N 1
ATOM 1628 C CA . ASP A 1 206 ? 7.426 -0.258 3.672 1 97.38 206 ASP A CA 1
ATOM 1629 C C . ASP A 1 206 ? 8.406 -0.773 4.723 1 97.38 206 ASP A C 1
ATOM 1631 O O . ASP A 1 206 ? 8.266 -1.897 5.211 1 97.38 206 ASP A O 1
ATOM 1635 N N . ASP A 1 207 ? 9.352 0.046 5.121 1 97.75 207 ASP A N 1
ATOM 1636 C CA . ASP A 1 207 ? 10.445 -0.372 5.984 1 97.75 207 ASP A CA 1
ATOM 1637 C C . ASP A 1 207 ? 9.93 -0.815 7.352 1 97.75 207 ASP A C 1
ATOM 1639 O O . ASP A 1 207 ? 8.93 -0.296 7.84 1 97.75 207 ASP A O 1
ATOM 1643 N N . PRO A 1 208 ? 10.656 -1.727 8.062 1 97.31 208 PRO A N 1
ATOM 1644 C CA . PRO A 1 208 ? 10.273 -2.154 9.406 1 97.31 208 PRO A CA 1
ATOM 1645 C C . PRO A 1 208 ? 10.195 -0.995 10.398 1 97.31 208 PRO A C 1
ATOM 1647 O O . PRO A 1 208 ? 9.414 -1.038 11.344 1 97.31 208 PRO A O 1
ATOM 1650 N N . GLU A 1 209 ? 10.984 0.008 10.172 1 97.88 209 GLU A N 1
ATOM 1651 C CA . GLU A 1 209 ? 10.898 1.174 11.047 1 97.88 209 GLU A CA 1
ATOM 1652 C C . GLU A 1 209 ? 9.523 1.833 10.961 1 97.88 209 GLU A C 1
ATOM 1654 O O . GLU A 1 209 ? 9.047 2.406 11.938 1 97.88 209 GLU A O 1
ATOM 1659 N N . ILE A 1 210 ? 8.93 1.806 9.781 1 98.5 210 ILE A N 1
ATOM 1660 C CA . ILE A 1 210 ? 7.566 2.312 9.625 1 98.5 210 ILE A CA 1
ATOM 1661 C C . ILE A 1 210 ? 6.594 1.441 10.414 1 98.5 210 ILE A C 1
ATOM 1663 O O . ILE A 1 210 ? 5.684 1.954 11.07 1 98.5 210 ILE A O 1
ATOM 1667 N N . THR A 1 211 ? 6.797 0.136 10.344 1 98.19 211 THR A N 1
ATOM 1668 C CA . THR A 1 211 ? 5.965 -0.784 11.117 1 98.19 211 THR A CA 1
ATOM 1669 C C . THR A 1 211 ? 5.984 -0.425 12.594 1 98.19 211 THR A C 1
ATOM 1671 O O . THR A 1 211 ? 4.938 -0.361 13.242 1 98.19 211 THR A O 1
ATOM 1674 N N . GLU A 1 212 ? 7.152 -0.192 13.109 1 98.25 212 GLU A N 1
ATOM 1675 C CA . GLU A 1 212 ? 7.316 0.166 14.516 1 98.25 212 GLU A CA 1
ATOM 1676 C C . GLU A 1 212 ? 6.645 1.501 14.828 1 98.25 212 GLU A C 1
ATOM 1678 O O . GLU A 1 212 ? 5.992 1.648 15.867 1 98.25 212 GLU A O 1
ATOM 1683 N N . ALA A 1 213 ? 6.832 2.473 13.938 1 98.69 213 ALA A N 1
ATOM 1684 C CA . ALA A 1 213 ? 6.23 3.791 14.133 1 98.69 213 ALA A CA 1
ATOM 1685 C C . ALA A 1 213 ? 4.707 3.705 14.141 1 98.69 213 ALA A C 1
ATOM 1687 O O . ALA A 1 213 ? 4.043 4.348 14.953 1 98.69 213 ALA A O 1
ATOM 1688 N N . VAL A 1 214 ? 4.148 2.895 13.258 1 98.75 214 VAL A N 1
ATOM 1689 C CA . VAL A 1 214 ? 2.707 2.701 13.164 1 98.75 214 VAL A CA 1
ATOM 1690 C C . VAL A 1 214 ? 2.193 2.035 14.438 1 98.75 214 VAL A C 1
ATOM 1692 O O . VAL A 1 214 ? 1.164 2.439 14.984 1 98.75 214 VAL A O 1
ATOM 1695 N N . ALA A 1 215 ? 2.902 1.063 14.938 1 98.75 215 ALA A N 1
ATOM 1696 C CA . ALA A 1 215 ? 2.537 0.407 16.188 1 98.75 215 ALA A CA 1
ATOM 1697 C C . ALA A 1 215 ? 2.535 1.399 17.344 1 98.75 215 ALA A C 1
ATOM 1699 O O . ALA A 1 215 ? 1.667 1.342 18.219 1 98.75 215 ALA A O 1
ATOM 1700 N N . ARG A 1 216 ? 3.5 2.26 17.328 1 98.81 216 ARG A N 1
ATOM 1701 C CA . ARG A 1 216 ? 3.574 3.268 18.375 1 98.81 216 ARG A CA 1
ATOM 1702 C C . ARG A 1 216 ? 2.377 4.211 18.312 1 98.81 216 ARG A C 1
ATOM 1704 O O . ARG A 1 216 ? 1.792 4.539 19.359 1 98.81 216 ARG A O 1
ATOM 1711 N N . ILE A 1 217 ? 2.066 4.664 17.141 1 98.88 217 ILE A N 1
ATOM 1712 C CA . ILE A 1 217 ? 0.892 5.516 16.984 1 98.88 217 ILE A CA 1
ATOM 1713 C C . ILE A 1 217 ? -0.344 4.793 17.516 1 98.88 217 ILE A C 1
ATOM 1715 O O . ILE A 1 217 ? -1.165 5.391 18.219 1 98.88 217 ILE A O 1
ATOM 1719 N N . ASP A 1 218 ? -0.492 3.537 17.188 1 98.88 218 ASP A N 1
ATOM 1720 C CA . ASP A 1 218 ? -1.623 2.764 17.688 1 98.88 218 ASP A CA 1
ATOM 1721 C C . ASP A 1 218 ? -1.651 2.766 19.219 1 98.88 218 ASP A C 1
ATOM 1723 O O . ASP A 1 218 ? -2.715 2.904 19.828 1 98.88 218 ASP A O 1
ATOM 1727 N N . ARG A 1 219 ? -0.477 2.582 19.828 1 98.88 219 ARG A N 1
ATOM 1728 C CA . ARG A 1 219 ? -0.399 2.609 21.297 1 98.88 219 ARG A CA 1
ATOM 1729 C C . ARG A 1 219 ? -0.854 3.957 21.844 1 98.88 219 ARG A C 1
ATOM 1731 O O . ARG A 1 219 ? -1.527 4.02 22.875 1 98.88 219 ARG A O 1
ATOM 1738 N N . MET A 1 220 ? -0.509 5.016 21.188 1 98.94 220 MET A N 1
ATOM 1739 C CA . MET A 1 220 ? -0.919 6.348 21.641 1 98.94 220 MET A CA 1
ATOM 1740 C C . MET A 1 220 ? -2.43 6.516 21.516 1 98.94 220 MET A C 1
ATOM 1742 O O . MET A 1 220 ? -3.062 7.121 22.375 1 98.94 220 MET A O 1
ATOM 1746 N N . ILE A 1 221 ? -2.971 5.984 20.453 1 98.94 221 ILE A N 1
ATOM 1747 C CA . ILE A 1 221 ? -4.422 6.016 20.297 1 98.94 221 ILE A CA 1
ATOM 1748 C C . ILE A 1 221 ? -5.078 5.199 21.406 1 98.94 221 ILE A C 1
ATOM 1750 O O . ILE A 1 221 ? -6.117 5.59 21.938 1 98.94 221 ILE A O 1
ATOM 1754 N N . GLY A 1 222 ? -4.465 4.066 21.719 1 98.94 222 GLY A N 1
ATOM 1755 C CA . GLY A 1 222 ? -4.945 3.297 22.859 1 98.94 222 GLY A CA 1
ATOM 1756 C C . GLY A 1 222 ? -4.938 4.082 24.156 1 98.94 222 GLY A C 1
ATOM 1757 O O . GLY A 1 222 ? -5.91 4.059 24.906 1 98.94 222 GLY A O 1
ATOM 1758 N N . ARG A 1 223 ? -3.852 4.746 24.406 1 98.81 223 ARG A N 1
ATOM 1759 C CA . ARG A 1 223 ? -3.729 5.59 25.594 1 98.81 223 ARG A CA 1
ATOM 1760 C C . ARG A 1 223 ? -4.812 6.664 25.609 1 98.81 223 ARG A C 1
ATOM 1762 O O . ARG A 1 223 ? -5.422 6.914 26.656 1 98.81 223 ARG A O 1
ATOM 1769 N N . LEU A 1 224 ? -5.035 7.266 24.5 1 98.88 224 LEU A N 1
ATOM 1770 C CA . LEU A 1 224 ? -6.055 8.297 24.359 1 98.88 224 LEU A CA 1
ATOM 1771 C C . LEU A 1 224 ? -7.438 7.742 24.672 1 98.88 224 LEU A C 1
ATOM 1773 O O . LEU A 1 224 ? -8.172 8.312 25.484 1 98.88 224 LEU A O 1
ATOM 1777 N N . ILE A 1 225 ? -7.781 6.641 24.062 1 98.75 225 ILE A N 1
ATOM 1778 C CA . ILE A 1 225 ? -9.094 6.023 24.234 1 98.75 225 ILE A CA 1
ATOM 1779 C C . ILE A 1 225 ? -9.289 5.625 25.703 1 98.75 225 ILE A C 1
ATOM 1781 O O . ILE A 1 225 ? -10.32 5.941 26.297 1 98.75 225 ILE A O 1
ATOM 1785 N N . ASP A 1 226 ? -8.32 4.98 26.281 1 98.69 226 ASP A N 1
ATOM 1786 C CA . ASP A 1 226 ? -8.391 4.566 27.672 1 98.69 226 ASP A CA 1
ATOM 1787 C C . ASP A 1 226 ? -8.617 5.77 28.594 1 98.69 226 ASP A C 1
ATOM 1789 O O . ASP A 1 226 ? -9.43 5.707 29.516 1 98.69 226 ASP A O 1
ATOM 1793 N N . GLY A 1 227 ? -7.883 6.832 28.344 1 98.75 227 GLY A N 1
ATOM 1794 C CA . GLY A 1 227 ? -8.016 8.031 29.156 1 98.75 227 GLY A CA 1
ATOM 1795 C C . GLY A 1 227 ? -9.391 8.664 29.062 1 98.75 227 GLY A C 1
ATOM 1796 O O . GLY A 1 227 ? -9.945 9.109 30.062 1 98.75 227 GLY A O 1
ATOM 1797 N N . ILE A 1 228 ? -9.906 8.75 27.875 1 98.5 228 ILE A N 1
ATOM 1798 C CA . ILE A 1 228 ? -11.219 9.344 27.656 1 98.5 228 ILE A CA 1
ATOM 1799 C C . ILE A 1 228 ? -12.297 8.453 28.266 1 98.5 228 ILE A C 1
ATOM 1801 O O . ILE A 1 228 ? -13.266 8.953 28.859 1 98.5 228 ILE A O 1
ATOM 1805 N N . GLU A 1 229 ? -12.141 7.152 28.141 1 98.06 229 GLU A N 1
ATOM 1806 C CA . GLU A 1 229 ? -13.07 6.203 28.734 1 98.06 229 GLU A CA 1
ATOM 1807 C C . GLU A 1 229 ? -13.078 6.32 30.266 1 98.06 229 GLU A C 1
ATOM 1809 O O . GLU A 1 229 ? -14.141 6.309 30.891 1 98.06 229 GLU A O 1
ATOM 1814 N N . LYS A 1 230 ? -11.961 6.398 30.828 1 98.12 230 LYS A N 1
ATOM 1815 C CA . LYS A 1 230 ? -11.836 6.539 32.281 1 98.12 230 LYS A CA 1
ATOM 1816 C C . LYS A 1 230 ? -12.578 7.777 32.781 1 98.12 230 LYS A C 1
ATOM 1818 O O . LYS A 1 230 ? -13.102 7.789 33.875 1 98.12 230 LYS A O 1
ATOM 1823 N N . ARG A 1 231 ? -12.703 8.727 31.953 1 97.5 231 ARG A N 1
ATOM 1824 C CA . ARG A 1 231 ? -13.344 9.992 32.312 1 97.5 231 ARG A CA 1
ATOM 1825 C C . ARG A 1 231 ? -14.828 9.961 31.953 1 97.5 231 ARG A C 1
ATOM 1827 O O . ARG A 1 231 ? -15.562 10.914 32.219 1 97.5 231 ARG A O 1
ATOM 1834 N N . GLY A 1 232 ? -15.234 8.875 31.234 1 97 232 GLY A N 1
ATOM 1835 C CA . GLY A 1 232 ? -16.641 8.617 30.969 1 97 232 GLY A CA 1
ATOM 1836 C C . GLY A 1 232 ? -17.188 9.414 29.797 1 97 232 GLY A C 1
ATOM 1837 O O . GLY A 1 232 ? -18.391 9.617 29.688 1 97 232 GLY A O 1
ATOM 1838 N N . VAL A 1 233 ? -16.312 9.906 28.938 1 96.94 233 VAL A N 1
ATOM 1839 C CA . VAL A 1 233 ? -16.812 10.797 27.891 1 96.94 233 VAL A CA 1
ATOM 1840 C C . VAL A 1 233 ? -16.484 10.219 26.516 1 96.94 233 VAL A C 1
ATOM 1842 O O . VAL A 1 233 ? -16.594 10.914 25.5 1 96.94 233 VAL A O 1
ATOM 1845 N N . PHE A 1 234 ? -16.062 9.008 26.375 1 96.75 234 PHE A N 1
ATOM 1846 C CA . PHE A 1 234 ? -15.641 8.398 25.109 1 96.75 234 PHE A CA 1
ATOM 1847 C C . PHE A 1 234 ? -16.781 8.391 24.109 1 96.75 234 PHE A C 1
ATOM 1849 O O . PHE A 1 234 ? -16.562 8.594 22.906 1 96.75 234 PHE A O 1
ATOM 1856 N N . GLU A 1 235 ? -17.969 8.234 24.562 1 94.5 235 GLU A N 1
ATOM 1857 C CA . GLU A 1 235 ? -19.125 8.172 23.672 1 94.5 235 GLU A CA 1
ATOM 1858 C C . GLU A 1 235 ? -19.594 9.562 23.281 1 94.5 235 GLU A C 1
ATOM 1860 O O . GLU A 1 235 ? -20.375 9.719 22.344 1 94.5 235 GLU A O 1
ATOM 1865 N N . ASP A 1 236 ? -19.156 10.555 24.016 1 96.81 236 ASP A N 1
ATOM 1866 C CA . ASP A 1 236 ? -19.594 11.922 23.781 1 96.81 236 ASP A CA 1
ATOM 1867 C C . ASP A 1 236 ? -18.609 12.672 22.891 1 96.81 236 ASP A C 1
ATOM 1869 O O . ASP A 1 23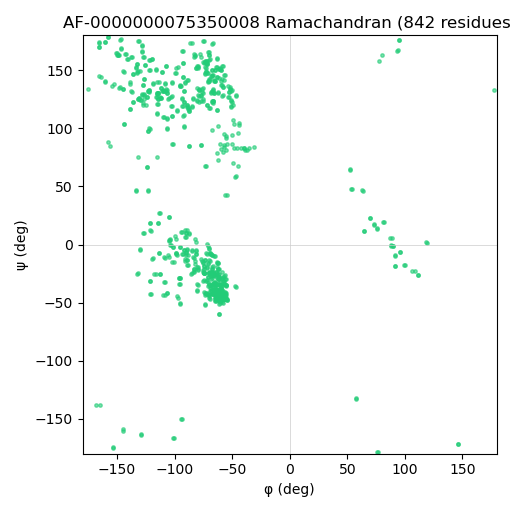6 ? -19.016 13.508 22.078 1 96.81 236 ASP A O 1
ATOM 1873 N N . VAL A 1 237 ? -17.359 12.367 23.016 1 98.25 237 VAL A N 1
ATOM 1874 C CA . VAL A 1 237 ? -16.312 13.086 22.297 1 98.25 237 VAL A CA 1
ATOM 1875 C C . VAL A 1 237 ? -16.25 12.586 20.859 1 98.25 237 VAL A C 1
ATOM 1877 O O . VAL A 1 237 ? -16.328 11.383 20.609 1 98.25 237 VAL A O 1
ATOM 1880 N N . THR A 1 238 ? -16.203 13.5 19.922 1 98.69 238 THR A N 1
ATOM 1881 C CA . THR A 1 238 ? -15.938 13.141 18.547 1 98.69 238 THR A CA 1
ATOM 1882 C C . THR A 1 238 ? -14.438 13.125 18.266 1 98.69 238 THR A C 1
ATOM 1884 O O . THR A 1 238 ? -13.766 14.148 18.406 1 98.69 238 THR A O 1
ATOM 1887 N N . ILE A 1 239 ? -13.938 11.984 17.906 1 98.88 239 ILE A N 1
ATOM 1888 C CA . ILE A 1 239 ? -12.547 11.852 17.5 1 98.88 239 ILE A CA 1
ATOM 1889 C C . ILE A 1 239 ? -12.453 11.75 15.984 1 98.88 239 ILE A C 1
ATOM 1891 O O . ILE A 1 239 ? -13.07 10.875 15.375 1 98.88 239 ILE A O 1
ATOM 1895 N N . VAL A 1 240 ? -11.781 12.664 15.391 1 98.94 240 VAL A N 1
ATOM 1896 C CA . VAL A 1 240 ? -11.445 12.609 13.969 1 98.94 240 VAL A CA 1
ATOM 1897 C C . VAL A 1 240 ? -9.945 12.352 13.805 1 98.94 240 VAL A C 1
ATOM 1899 O O . VAL A 1 240 ? -9.125 13.211 14.141 1 98.94 240 VAL A O 1
ATOM 1902 N N . MET A 1 241 ? -9.617 11.195 13.352 1 98.94 241 MET A N 1
ATOM 1903 C CA . MET A 1 241 ? -8.219 10.852 13.109 1 98.94 241 MET A CA 1
ATOM 1904 C C . MET A 1 241 ? -7.887 10.914 11.625 1 98.94 241 MET A C 1
ATOM 1906 O O . MET A 1 241 ? -8.57 10.297 10.805 1 98.94 241 MET A O 1
ATOM 1910 N N . VAL A 1 242 ? -6.859 11.641 11.297 1 98.94 242 VAL A N 1
ATOM 1911 C CA . VAL A 1 242 ? -6.438 11.812 9.906 1 98.94 242 VAL A CA 1
ATOM 1912 C C . VAL A 1 242 ? -4.918 11.711 9.812 1 98.94 242 VAL A C 1
ATOM 1914 O O . VAL A 1 242 ? -4.223 11.719 10.828 1 98.94 242 VAL A O 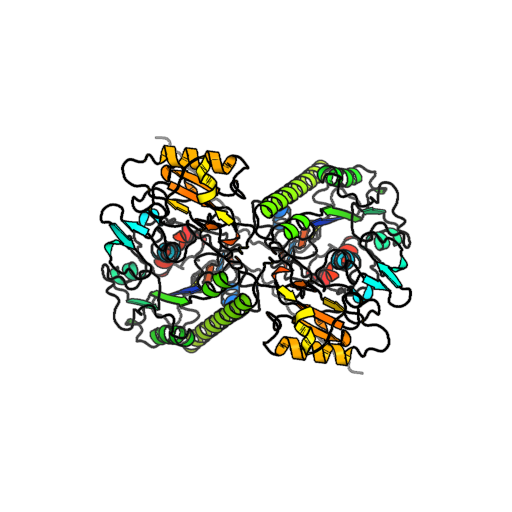1
ATOM 1917 N N . GLY A 1 243 ? -4.453 11.469 8.641 1 98.69 243 GLY A N 1
ATOM 1918 C CA . GLY A 1 243 ? -3.143 11.938 8.211 1 98.69 243 GLY A CA 1
ATOM 1919 C C . GLY A 1 243 ? -3.209 13.172 7.336 1 98.69 243 GLY A C 1
ATOM 1920 O O . GLY A 1 243 ? -4.219 13.875 7.324 1 98.69 243 GLY A O 1
ATOM 1921 N N . ASP A 1 244 ? -2.105 13.477 6.699 1 98.81 244 ASP A N 1
ATOM 1922 C CA . ASP A 1 244 ? -2.096 14.648 5.82 1 98.81 244 ASP A CA 1
ATOM 1923 C C . ASP A 1 244 ? -1.719 14.258 4.395 1 98.81 244 ASP A C 1
ATOM 1925 O O . ASP A 1 244 ? -2.143 14.906 3.436 1 98.81 244 ASP A O 1
ATOM 1929 N N . HIS A 1 245 ? -0.949 13.312 4.246 1 98.75 245 HIS A N 1
ATOM 1930 C CA . HIS A 1 245 ? -0.525 12.766 2.961 1 98.75 245 HIS A CA 1
ATOM 1931 C C . HIS A 1 245 ? 0.014 11.352 3.117 1 98.75 245 HIS A C 1
ATOM 1933 O O . HIS A 1 245 ? 0.084 10.828 4.23 1 98.75 245 HIS A O 1
ATOM 1939 N N . GLY A 1 246 ? 0.313 10.758 1.953 1 98.62 246 GLY A N 1
ATOM 1940 C CA . GLY A 1 246 ? 0.942 9.445 1.949 1 98.62 246 GLY A CA 1
ATOM 1941 C C . GLY A 1 246 ? 2.455 9.508 1.855 1 98.62 246 GLY A C 1
ATOM 1942 O O . GLY A 1 246 ? 3.08 10.398 2.434 1 98.62 246 GLY A O 1
ATOM 1943 N N . MET A 1 247 ? 3.002 8.492 1.259 1 98.75 247 MET A N 1
ATOM 1944 C CA . MET A 1 247 ? 4.441 8.305 1.12 1 98.75 247 MET A CA 1
ATOM 1945 C C . MET A 1 247 ? 4.758 7.316 -0 1 98.75 247 MET A C 1
ATOM 1947 O O . MET A 1 247 ? 4.055 6.32 -0.17 1 98.75 247 MET A O 1
ATOM 1951 N N . VAL A 1 248 ? 5.75 7.555 -0.769 1 98.44 248 VAL A N 1
ATOM 1952 C CA . VAL A 1 248 ? 6.18 6.609 -1.796 1 98.44 248 VAL A CA 1
ATOM 1953 C C . VAL A 1 248 ? 7.695 6.422 -1.723 1 98.44 248 VAL A C 1
ATOM 1955 O O . VAL A 1 248 ? 8.422 7.344 -1.354 1 98.44 248 VAL A O 1
ATOM 1958 N N . GLY A 1 249 ? 8.156 5.266 -2.057 1 97.88 249 GLY A N 1
ATOM 1959 C CA . GLY A 1 249 ? 9.578 4.969 -2.018 1 97.88 249 GLY A CA 1
ATOM 1960 C C . GLY A 1 249 ? 10.359 5.637 -3.135 1 97.88 249 GLY A C 1
ATOM 1961 O O . GLY A 1 249 ? 9.852 5.789 -4.246 1 97.88 249 GLY A O 1
ATOM 1962 N N . THR A 1 250 ? 11.609 5.973 -2.871 1 97.5 250 THR A N 1
ATOM 1963 C CA . THR A 1 250 ? 12.531 6.539 -3.846 1 97.5 250 THR A CA 1
ATOM 1964 C C . THR A 1 250 ? 13.82 5.715 -3.92 1 97.5 250 THR A C 1
ATOM 1966 O O . THR A 1 250 ? 14.164 5.016 -2.969 1 97.5 250 THR A O 1
ATOM 1969 N N . CYS A 1 251 ? 14.508 5.758 -5.051 1 96.81 251 CYS A N 1
ATOM 1970 C CA . CYS A 1 251 ? 15.766 5.043 -5.207 1 96.81 251 CYS A CA 1
ATOM 1971 C C . CYS A 1 251 ? 16.609 5.648 -6.324 1 96.81 251 CYS A C 1
ATOM 1973 O O . CYS A 1 251 ? 16.156 6.57 -7.008 1 96.81 251 CYS A O 1
ATOM 1975 N N . ASP A 1 252 ? 17.734 5.18 -6.578 1 94.62 252 ASP A N 1
ATOM 1976 C CA . ASP A 1 252 ? 18.781 5.824 -7.352 1 94.62 252 ASP A CA 1
ATOM 1977 C C . ASP A 1 252 ? 18.422 5.875 -8.836 1 94.62 252 ASP A C 1
ATOM 1979 O O . ASP A 1 252 ? 18.828 6.797 -9.547 1 94.62 252 ASP A O 1
ATOM 1983 N N . LYS A 1 253 ? 17.656 4.953 -9.281 1 95.31 253 LYS A N 1
ATOM 1984 C CA . LYS A 1 253 ? 17.375 4.918 -10.711 1 95.31 253 LYS A CA 1
ATOM 1985 C C . LYS A 1 253 ? 16.172 5.793 -11.055 1 95.31 253 LYS A C 1
ATOM 1987 O O . LYS A 1 253 ? 15.734 5.816 -12.203 1 95.31 253 LYS A O 1
ATOM 1992 N N . LYS A 1 254 ? 15.727 6.562 -10.094 1 96.94 254 LYS A N 1
ATOM 1993 C CA . LYS A 1 254 ? 14.539 7.391 -10.297 1 96.94 254 LYS A CA 1
ATOM 1994 C C . LYS A 1 254 ? 14.844 8.859 -10.031 1 96.94 254 LYS A C 1
ATOM 1996 O O . LYS A 1 254 ? 14.07 9.555 -9.367 1 96.94 254 LYS A O 1
ATOM 2001 N N . LEU A 1 255 ? 15.922 9.297 -10.586 1 97.06 255 LEU A N 1
ATOM 2002 C CA . LEU A 1 255 ? 16.359 10.68 -10.414 1 97.06 255 LEU A CA 1
ATOM 2003 C C . LEU A 1 255 ? 16.422 11.406 -11.75 1 97.06 255 LEU A C 1
ATOM 2005 O O . LEU A 1 255 ? 16.812 10.82 -12.766 1 97.06 255 LEU A O 1
ATOM 2009 N N . ILE A 1 256 ? 15.992 12.594 -11.773 1 97.94 256 ILE A N 1
ATOM 2010 C CA . ILE A 1 256 ? 16.094 13.516 -12.898 1 97.94 256 ILE A CA 1
ATOM 2011 C C . ILE A 1 256 ? 16.984 14.695 -12.516 1 97.94 256 ILE A C 1
ATOM 2013 O O . ILE A 1 256 ? 16.797 15.312 -11.461 1 97.94 256 ILE A O 1
ATOM 2017 N N . PHE A 1 257 ? 17.922 15.023 -13.328 1 98.12 257 PHE A N 1
ATOM 2018 C CA . PHE A 1 257 ? 18.859 16.078 -13 1 98.12 257 PHE A CA 1
ATOM 2019 C C . PHE A 1 257 ? 18.672 17.281 -13.922 1 98.12 257 PHE A C 1
ATOM 2021 O O . PHE A 1 257 ? 18.781 17.156 -15.141 1 98.12 257 PHE A O 1
ATOM 2028 N N . LEU A 1 258 ? 18.484 18.453 -13.352 1 98.44 258 LEU A N 1
ATOM 2029 C CA . LEU A 1 258 ? 18.234 19.656 -14.125 1 98.44 258 LEU A CA 1
ATOM 2030 C C . LEU A 1 258 ? 19.438 20.016 -14.977 1 98.44 258 LEU A C 1
ATOM 2032 O O . LEU A 1 258 ? 19.297 20.547 -16.078 1 98.44 258 LEU A O 1
ATOM 2036 N N . ASP A 1 259 ? 20.641 19.75 -14.547 1 98.44 259 ASP A N 1
ATOM 2037 C CA . ASP A 1 259 ? 21.859 20.078 -15.289 1 98.44 259 ASP A CA 1
ATOM 2038 C C . ASP A 1 259 ? 21.922 19.312 -16.609 1 98.44 259 ASP A C 1
ATOM 2040 O O . ASP A 1 259 ? 22.609 19.703 -17.531 1 98.44 259 ASP A O 1
ATOM 2044 N N . ASP A 1 260 ? 21.203 18.172 -16.672 1 97.94 260 ASP A N 1
ATOM 2045 C CA . ASP A 1 260 ? 21.188 17.391 -17.906 1 97.94 260 ASP A CA 1
ATOM 2046 C C . ASP A 1 260 ? 20.438 18.125 -19 1 97.94 260 ASP A C 1
ATOM 2048 O O . ASP A 1 260 ? 20.5 17.75 -20.172 1 97.94 260 ASP A O 1
ATOM 2052 N N . LEU A 1 261 ? 19.781 19.234 -18.672 1 98.5 261 LEU A N 1
ATOM 2053 C CA . LEU A 1 261 ? 19 20.016 -19.641 1 98.5 261 LEU A CA 1
ATOM 2054 C C . LEU A 1 261 ? 19.875 21.094 -20.281 1 98.5 261 LEU A C 1
ATOM 2056 O O . LEU A 1 261 ? 19.406 21.859 -21.125 1 98.5 261 LEU A O 1
ATOM 2060 N N . ALA A 1 262 ? 21.094 21.125 -20.047 1 97.88 262 ALA A N 1
ATOM 2061 C CA . ALA A 1 262 ? 21.984 22.234 -20.391 1 97.88 262 ALA A CA 1
ATOM 2062 C C . ALA A 1 262 ? 22.031 22.438 -21.891 1 97.88 262 ALA A C 1
ATOM 2064 O O . ALA A 1 262 ? 22.219 23.578 -22.359 1 97.88 262 ALA A O 1
ATOM 2065 N N . SER A 1 263 ? 21.859 21.406 -22.688 1 98.12 263 SER A N 1
ATOM 2066 C CA . SER A 1 263 ? 21.891 21.531 -24.141 1 98.12 263 SER A CA 1
ATOM 2067 C C . SER A 1 263 ? 20.688 22.328 -24.641 1 98.12 263 SER A C 1
ATOM 2069 O O . SER A 1 263 ? 20.703 22.844 -25.766 1 98.12 263 SER A O 1
ATOM 2071 N N . TRP A 1 264 ? 19.688 22.422 -23.859 1 98.5 264 TRP A N 1
ATOM 2072 C CA . TRP A 1 264 ? 18.469 23.125 -24.234 1 98.5 264 TRP A CA 1
ATOM 2073 C C . TRP A 1 264 ? 18.344 24.438 -23.453 1 98.5 264 TRP A C 1
ATOM 2075 O O . TRP A 1 264 ? 18 25.469 -24.031 1 98.5 264 TRP A O 1
ATOM 2085 N N . ILE A 1 265 ? 18.641 24.328 -22.172 1 98.19 265 ILE A N 1
ATOM 2086 C CA . ILE A 1 265 ? 18.516 25.484 -21.297 1 98.19 265 ILE A CA 1
ATOM 2087 C C . ILE A 1 265 ? 19.266 25.234 -20 1 98.19 265 ILE A C 1
ATOM 2089 O O . ILE A 1 265 ? 19.234 24.109 -19.469 1 98.19 265 ILE A O 1
ATOM 2093 N N . GLU A 1 266 ? 19.844 26.234 -19.469 1 97.81 266 GLU A N 1
ATOM 2094 C CA . GLU A 1 266 ? 20.406 26.203 -18.125 1 97.81 266 GLU A CA 1
ATOM 2095 C C . GLU A 1 266 ? 19.422 26.719 -17.078 1 97.81 266 GLU A C 1
ATOM 2097 O O . GLU A 1 266 ? 18.844 27.797 -17.25 1 97.81 266 GLU A O 1
ATOM 2102 N N . ILE A 1 267 ? 19.172 25.922 -16.078 1 98.31 267 ILE A N 1
ATOM 2103 C CA . ILE A 1 267 ? 18.312 26.328 -14.961 1 98.31 267 ILE A CA 1
ATOM 2104 C C . ILE A 1 267 ? 19.172 26.594 -13.727 1 98.31 267 ILE A C 1
ATOM 2106 O O . ILE A 1 267 ? 19.516 25.656 -12.984 1 98.31 267 ILE A O 1
ATOM 2110 N N . PRO A 1 268 ? 19.469 27.812 -13.445 1 97.81 268 PRO A N 1
ATOM 2111 C CA . PRO A 1 268 ? 20.281 28.125 -12.266 1 97.81 268 PRO A CA 1
ATOM 2112 C C . PRO A 1 268 ? 19.594 27.719 -10.961 1 97.81 268 PRO A C 1
ATOM 2114 O O . PRO A 1 268 ? 18.375 27.859 -10.828 1 97.81 268 PRO A O 1
ATOM 2117 N N . ALA A 1 269 ? 20.375 27.266 -10 1 97.62 269 ALA A N 1
ATOM 2118 C CA . ALA A 1 269 ? 19.859 26.844 -8.703 1 97.62 269 ALA A CA 1
ATOM 2119 C C . ALA A 1 269 ? 19.094 27.969 -8.016 1 97.62 269 ALA A C 1
ATOM 2121 O O . ALA A 1 269 ? 18.125 27.719 -7.301 1 97.62 269 ALA A O 1
ATOM 2122 N N . GLU A 1 270 ? 19.469 29.188 -8.25 1 95.75 270 GLU A N 1
ATOM 2123 C CA . GLU A 1 270 ? 18.875 30.344 -7.602 1 95.75 270 GLU A CA 1
ATOM 2124 C C . GLU A 1 270 ? 17.422 30.531 -8.047 1 95.75 270 GLU A C 1
ATOM 2126 O O . GLU A 1 270 ? 16.656 31.234 -7.383 1 95.75 270 GLU A O 1
ATOM 2131 N N . TRP A 1 271 ? 17.094 29.938 -9.234 1 97.19 271 TRP A N 1
ATOM 2132 C CA . TRP A 1 271 ? 15.727 30.047 -9.734 1 97.19 271 TRP A CA 1
ATOM 2133 C C . TRP A 1 271 ? 14.797 29.062 -9.039 1 97.19 271 TRP A C 1
ATOM 2135 O O . TRP A 1 271 ? 13.578 29.203 -9.102 1 97.19 271 TRP A O 1
ATOM 2145 N N . VAL A 1 272 ? 15.391 28 -8.477 1 98.06 272 VAL A N 1
ATOM 2146 C CA . VAL A 1 272 ? 14.609 26.859 -8.016 1 98.06 272 VAL A CA 1
ATOM 2147 C C . VAL A 1 272 ? 14.242 27.062 -6.543 1 98.06 272 VAL A C 1
ATOM 2149 O O . VAL A 1 272 ? 15.117 27.219 -5.695 1 98.06 272 VAL A O 1
ATOM 2152 N N . GLN A 1 273 ? 12.984 27.047 -6.258 1 96.62 273 GLN A N 1
ATOM 2153 C CA . GLN A 1 273 ? 12.516 27.188 -4.883 1 96.62 273 GLN A CA 1
ATOM 2154 C C . GLN A 1 273 ? 12.258 25.812 -4.258 1 96.62 273 GLN A C 1
ATOM 2156 O O . GLN A 1 273 ? 12.273 25.672 -3.031 1 96.62 273 GLN A O 1
ATOM 2161 N N . SER A 1 274 ? 11.914 24.875 -5.062 1 96.88 274 SER A N 1
ATOM 2162 C CA . SER A 1 274 ? 11.711 23.5 -4.641 1 96.88 274 SER A CA 1
ATOM 2163 C C . SER A 1 274 ? 12.078 22.516 -5.746 1 96.88 274 SER A C 1
ATOM 2165 O O . SER A 1 274 ? 11.758 22.734 -6.914 1 96.88 274 SER A O 1
ATOM 2167 N N . TYR A 1 275 ? 12.797 21.453 -5.441 1 96.62 275 TYR A N 1
ATOM 2168 C CA . TYR A 1 275 ? 13.195 20.453 -6.426 1 96.62 275 TYR A CA 1
ATOM 2169 C C . TYR A 1 275 ? 12.211 19.281 -6.449 1 96.62 275 TYR A C 1
ATOM 2171 O O . TYR A 1 275 ? 11.82 18.828 -7.52 1 96.62 275 TYR A O 1
ATOM 2179 N N . SER A 1 276 ? 11.914 18.719 -5.363 1 91.44 276 SER A N 1
ATOM 2180 C CA . SER A 1 276 ? 11.156 17.469 -5.273 1 91.44 276 SER A CA 1
ATOM 2181 C C . SER A 1 276 ? 10.227 17.484 -4.062 1 91.44 276 SER A C 1
ATOM 2183 O O . SER A 1 276 ? 10.531 18.094 -3.041 1 91.44 276 SER A O 1
ATOM 2185 N N . PRO A 1 277 ? 9.07 16.781 -4.238 1 88 277 PRO A N 1
ATOM 2186 C CA . PRO A 1 277 ? 8.516 16.156 -5.445 1 88 277 PRO A CA 1
ATOM 2187 C C . PRO A 1 277 ? 7.605 17.094 -6.227 1 88 277 PRO A C 1
ATOM 2189 O O . PRO A 1 277 ? 6.805 16.641 -7.047 1 88 277 PRO A O 1
ATOM 2192 N N . LEU A 1 278 ? 7.637 18.344 -5.887 1 94.44 278 LEU A N 1
ATOM 2193 C CA . LEU A 1 278 ? 7.102 19.453 -6.68 1 94.44 278 LEU A CA 1
ATOM 2194 C C . LEU A 1 278 ? 8.219 20.391 -7.129 1 94.44 278 LEU A C 1
ATOM 2196 O O . LEU A 1 278 ? 8.82 21.078 -6.309 1 94.44 278 LEU A O 1
ATOM 2200 N N . LEU A 1 279 ? 8.477 20.438 -8.383 1 98.38 279 LEU A N 1
ATOM 2201 C CA . LEU A 1 279 ? 9.461 21.375 -8.898 1 98.38 279 LEU A CA 1
ATOM 2202 C C . LEU A 1 279 ? 8.859 22.766 -9.047 1 98.38 279 LEU A C 1
ATOM 2204 O O . LEU A 1 279 ? 7.805 22.922 -9.656 1 98.38 279 LEU A O 1
ATOM 2208 N N . ALA A 1 280 ? 9.461 23.719 -8.43 1 98.62 280 ALA A N 1
ATOM 2209 C CA . ALA A 1 280 ? 8.992 25.094 -8.5 1 98.62 280 ALA A CA 1
ATOM 2210 C C . ALA A 1 280 ? 10.125 26.047 -8.867 1 98.62 280 ALA A C 1
ATOM 2212 O O . ALA A 1 280 ? 11.148 26.094 -8.18 1 98.62 280 ALA A O 1
ATOM 2213 N N . ILE A 1 281 ? 9.914 26.812 -9.945 1 98.5 281 ILE A N 1
ATOM 2214 C CA . ILE A 1 281 ? 10.953 27.688 -10.484 1 98.5 281 ILE A CA 1
ATOM 2215 C C . ILE A 1 281 ? 10.414 29.094 -10.648 1 98.5 281 ILE A C 1
ATOM 2217 O O . ILE A 1 281 ? 9.336 29.297 -11.227 1 98.5 281 ILE A O 1
ATOM 2221 N N . ARG A 1 282 ? 11.164 30.047 -10.125 1 97.88 282 ARG A N 1
ATOM 2222 C CA . ARG A 1 282 ? 10.898 31.469 -10.344 1 97.88 282 ARG A CA 1
ATOM 2223 C C . ARG A 1 282 ? 12.109 32.156 -10.953 1 97.88 282 ARG A C 1
ATOM 2225 O O . ARG A 1 282 ? 12.984 32.625 -10.219 1 97.88 282 ARG A O 1
ATOM 2232 N N . PRO A 1 283 ? 12.078 32.312 -12.242 1 97.25 283 PRO A N 1
ATOM 2233 C CA . PRO A 1 283 ? 13.18 33.062 -12.859 1 97.25 283 PRO A CA 1
ATOM 2234 C C . PRO A 1 283 ? 13.102 34.562 -12.555 1 97.25 283 PRO A C 1
ATOM 2236 O O . PRO A 1 283 ? 12.031 35.094 -12.234 1 97.25 283 PRO A O 1
ATOM 2239 N N . PRO A 1 284 ? 14.289 35.188 -12.617 1 94 284 PRO A N 1
ATOM 2240 C CA . PRO A 1 284 ? 14.242 36.656 -12.422 1 94 284 PRO A CA 1
ATOM 2241 C C . PRO A 1 284 ? 13.523 37.375 -13.555 1 94 284 PRO A C 1
ATOM 2243 O O . PRO A 1 284 ? 13.188 36.781 -14.578 1 94 284 PRO A O 1
ATOM 2246 N N . ALA A 1 285 ? 13.422 38.656 -13.203 1 90.62 285 ALA A N 1
ATOM 2247 C CA . ALA A 1 285 ? 12.789 39.5 -14.211 1 90.62 285 ALA A CA 1
ATOM 2248 C C . ALA A 1 285 ? 13.602 39.5 -15.508 1 90.62 285 ALA A C 1
ATOM 2250 O O . ALA A 1 285 ? 14.828 39.469 -15.477 1 90.62 285 ALA A O 1
ATOM 2251 N N . GLY A 1 286 ? 13.055 39.531 -16.609 1 92.88 286 GLY A N 1
ATOM 2252 C CA . GLY A 1 286 ? 13.734 39.562 -17.891 1 92.88 286 GLY A CA 1
ATOM 2253 C C . GLY A 1 286 ? 13.656 38.219 -18.625 1 92.88 286 GLY A C 1
ATOM 2254 O O . GLY A 1 286 ? 13.898 38.188 -19.844 1 92.88 286 GLY A O 1
ATOM 2255 N N . TYR A 1 287 ? 13.43 37.156 -17.844 1 96.12 287 TYR A N 1
ATOM 2256 C CA . TYR A 1 287 ? 13.273 35.844 -18.484 1 96.12 287 TYR A CA 1
ATOM 2257 C C . TYR A 1 287 ? 11.797 35.531 -18.703 1 96.12 287 TYR A C 1
ATOM 2259 O O . TYR A 1 287 ? 10.961 35.781 -17.844 1 96.12 287 TYR A O 1
ATOM 2267 N N . ASN A 1 288 ? 11.547 35.031 -19.797 1 97.44 288 ASN A N 1
ATOM 2268 C CA . ASN A 1 288 ? 10.18 34.625 -20.125 1 97.44 288 ASN A CA 1
ATOM 2269 C C . ASN A 1 288 ? 9.875 33.219 -19.688 1 97.44 288 ASN A C 1
ATOM 2271 O O . ASN A 1 288 ? 10.398 32.25 -20.25 1 97.44 288 ASN A O 1
ATOM 2275 N N . PRO A 1 289 ? 8.953 33.062 -18.75 1 98.25 289 PRO A N 1
ATOM 2276 C CA . PRO A 1 289 ? 8.656 31.719 -18.25 1 98.25 289 PRO A CA 1
ATOM 2277 C C . PRO A 1 289 ? 8.203 30.766 -19.344 1 98.25 289 PRO A C 1
ATOM 2279 O O . PRO A 1 289 ? 8.523 29.578 -19.297 1 98.25 289 PRO A O 1
ATOM 2282 N N . SER A 1 290 ? 7.477 31.25 -20.312 1 98.44 290 SER A N 1
ATOM 2283 C CA . SER A 1 290 ? 6.977 30.391 -21.375 1 98.44 290 SER A CA 1
ATOM 2284 C C . SER A 1 290 ? 8.125 29.781 -22.188 1 98.44 290 SER A C 1
ATOM 2286 O O . SER A 1 290 ? 8.07 28.609 -22.547 1 98.44 290 SER A O 1
ATOM 2288 N N . ASP A 1 291 ? 9.133 30.578 -22.438 1 98.5 291 ASP A N 1
ATOM 2289 C CA . ASP A 1 291 ? 10.305 30.094 -23.156 1 98.5 291 ASP A CA 1
ATOM 2290 C C . ASP A 1 291 ? 11.039 29.016 -22.359 1 98.5 291 ASP A C 1
ATOM 2292 O O . ASP A 1 291 ? 11.469 28 -22.922 1 98.5 291 ASP A O 1
ATOM 2296 N N . ILE A 1 292 ? 11.148 29.297 -21.094 1 98.69 292 ILE A N 1
ATOM 2297 C CA . ILE A 1 292 ? 11.836 28.359 -20.188 1 98.69 292 ILE A CA 1
ATOM 2298 C C . ILE A 1 292 ? 11.094 27.031 -20.172 1 98.69 292 ILE A C 1
ATOM 2300 O O . ILE A 1 292 ? 11.711 25.969 -20.344 1 98.69 292 ILE A O 1
ATOM 2304 N N . VAL A 1 293 ? 9.766 27.031 -20.031 1 98.88 293 VAL A N 1
ATOM 2305 C CA . VAL A 1 293 ? 8.93 25.828 -19.984 1 98.88 293 VAL A CA 1
ATOM 2306 C C . VAL A 1 293 ? 9.078 25.047 -21.281 1 98.88 293 VAL A C 1
ATOM 2308 O O . VAL A 1 293 ? 9.25 23.828 -21.266 1 98.88 293 VAL A O 1
ATOM 2311 N N . GLU A 1 294 ? 9.031 25.766 -22.391 1 98.75 294 GLU A N 1
ATOM 2312 C CA . GLU A 1 294 ? 9.141 25.141 -23.688 1 98.75 294 GLU A CA 1
ATOM 2313 C C . GLU A 1 294 ? 10.477 24.422 -23.859 1 98.75 294 GLU A C 1
ATOM 2315 O O . GLU A 1 294 ? 10.516 23.25 -24.25 1 98.75 294 GLU A O 1
ATOM 2320 N N . LYS A 1 295 ? 11.531 25.094 -23.516 1 98.75 295 LYS A N 1
ATOM 2321 C CA . LYS A 1 295 ? 12.867 24.516 -23.688 1 98.75 295 LYS A CA 1
ATOM 2322 C C . LYS A 1 295 ? 13.086 23.344 -22.75 1 98.75 295 LYS A C 1
ATOM 2324 O O . LYS A 1 295 ? 13.695 22.344 -23.125 1 98.75 295 LYS A O 1
ATOM 2329 N N . MET A 1 296 ? 12.648 23.484 -21.484 1 98.88 296 MET A N 1
ATOM 2330 C CA . MET A 1 296 ? 12.758 22.375 -20.547 1 98.88 296 MET A CA 1
ATOM 2331 C C . MET A 1 296 ? 12.031 21.141 -21.078 1 98.88 296 MET A C 1
ATOM 2333 O O . MET A 1 296 ? 12.594 20.047 -21.109 1 98.88 296 MET A O 1
ATOM 2337 N N . ASN A 1 297 ? 10.82 21.344 -21.547 1 98.88 297 ASN A N 1
ATOM 2338 C CA . ASN A 1 297 ? 10.023 20.219 -22.016 1 98.88 297 ASN A CA 1
ATOM 2339 C C . ASN A 1 297 ? 10.609 19.609 -23.281 1 98.88 297 ASN A C 1
ATOM 2341 O O . ASN A 1 297 ? 10.516 18.391 -23.484 1 98.88 297 ASN A O 1
ATOM 2345 N N . GLU A 1 298 ? 11.164 20.391 -24.156 1 98.75 298 GLU A N 1
ATOM 2346 C CA . GLU A 1 298 ? 11.867 19.875 -25.328 1 98.75 298 GLU A CA 1
ATOM 2347 C C . GLU A 1 298 ? 12.977 18.906 -24.922 1 98.75 298 GLU A C 1
ATOM 2349 O O . GLU A 1 298 ? 13.086 17.812 -25.469 1 98.75 298 GLU A O 1
ATOM 2354 N N . GLY A 1 299 ? 13.742 19.328 -23.953 1 98.75 299 GLY A N 1
ATOM 2355 C CA . GLY A 1 299 ? 14.797 18.469 -23.438 1 98.75 299 GLY A CA 1
ATOM 2356 C C . GLY A 1 299 ? 14.273 17.219 -22.781 1 98.75 299 GLY A C 1
ATOM 2357 O O . GLY A 1 299 ? 14.75 16.109 -23.047 1 98.75 299 GLY A O 1
ATOM 2358 N N . LEU A 1 300 ? 13.305 17.406 -21.938 1 98.81 300 LEU A N 1
ATOM 2359 C CA . LEU A 1 300 ? 12.742 16.312 -21.172 1 98.81 300 LEU A CA 1
ATOM 2360 C C . LEU A 1 300 ? 12.125 15.258 -22.078 1 98.81 300 LEU A C 1
ATOM 2362 O O . LEU A 1 300 ? 12.172 14.062 -21.766 1 98.81 300 LEU A O 1
ATOM 2366 N N . LYS A 1 301 ? 11.617 15.617 -23.234 1 98.12 301 LYS A N 1
ATOM 2367 C CA . LYS A 1 301 ? 10.938 14.703 -24.141 1 98.12 301 LYS A CA 1
ATOM 2368 C C . LYS A 1 301 ? 11.891 14.164 -25.203 1 98.12 301 LYS A C 1
ATOM 2370 O O . LYS A 1 301 ? 11.516 13.312 -26.016 1 98.12 301 LYS A O 1
ATOM 2375 N N . SER A 1 302 ? 13.07 14.562 -25.219 1 98 302 SER A N 1
ATOM 2376 C CA . SER A 1 302 ? 14.016 14.289 -26.297 1 98 302 SER A CA 1
ATOM 2377 C C . SER A 1 302 ? 14.492 12.844 -26.266 1 98 302 SER A C 1
ATOM 2379 O O . SER A 1 302 ? 15.031 12.344 -27.25 1 98 302 SER A O 1
ATOM 2381 N N . GLY A 1 303 ? 14.422 12.211 -25.047 1 97.31 303 GLY A N 1
ATOM 2382 C CA . GLY A 1 303 ? 15.023 10.898 -24.859 1 97.31 303 GLY A CA 1
ATOM 2383 C C . GLY A 1 303 ? 16.484 10.969 -24.453 1 97.31 303 GLY A C 1
ATOM 2384 O O . GLY A 1 303 ? 17.094 9.945 -24.125 1 97.31 303 GLY A O 1
ATOM 2385 N N . LYS A 1 304 ? 16.984 12.148 -24.359 1 97.75 304 LYS A N 1
ATOM 2386 C CA . LYS A 1 304 ? 18.406 12.32 -24.062 1 97.75 304 LYS A CA 1
ATOM 2387 C C . LYS A 1 304 ? 18.625 12.664 -22.594 1 97.75 304 LYS A C 1
ATOM 2389 O O . LYS A 1 304 ? 19.766 12.703 -22.125 1 97.75 304 LYS A O 1
ATOM 2394 N N . VAL A 1 305 ? 17.625 13.031 -21.922 1 98 305 VAL A N 1
ATOM 2395 C CA . VAL A 1 305 ? 17.672 13.297 -20.484 1 98 305 VAL A CA 1
ATOM 2396 C C . VAL A 1 305 ? 17.172 12.078 -19.719 1 98 305 VAL A C 1
ATOM 2398 O O . VAL A 1 305 ? 16 11.695 -19.844 1 98 305 VAL A O 1
ATOM 2401 N N . GLU A 1 306 ? 18.047 11.469 -18.953 1 96.88 306 GLU A N 1
ATOM 2402 C CA . GLU A 1 306 ? 17.688 10.273 -18.203 1 96.88 306 GLU A CA 1
ATOM 2403 C C . GLU A 1 306 ? 16.438 10.516 -17.359 1 96.88 306 GLU A C 1
ATOM 2405 O O . GLU A 1 306 ? 16.375 11.492 -16.609 1 96.88 306 GLU A O 1
ATOM 2410 N N . ASN A 1 307 ? 15.469 9.695 -17.5 1 97.62 307 ASN A N 1
ATOM 2411 C CA . ASN A 1 307 ? 14.203 9.734 -16.781 1 97.62 307 ASN A CA 1
ATOM 2412 C C . ASN A 1 307 ? 13.406 10.992 -17.109 1 97.62 307 ASN A C 1
ATOM 2414 O O . ASN A 1 307 ? 12.43 11.312 -16.422 1 97.62 307 ASN A O 1
ATOM 2418 N N . GLY A 1 308 ? 13.805 11.734 -18.125 1 98.44 308 GLY A N 1
ATOM 2419 C CA . GLY A 1 308 ? 13.18 13 -18.453 1 98.44 308 GLY A CA 1
ATOM 2420 C C . GLY A 1 308 ? 11.68 12.883 -18.672 1 98.44 308 GLY A C 1
ATOM 2421 O O . GLY A 1 308 ? 10.922 13.789 -18.297 1 98.44 308 GLY A O 1
ATOM 2422 N N . LYS A 1 309 ? 11.234 11.812 -19.219 1 97.88 309 LYS A N 1
ATOM 2423 C CA . LYS A 1 309 ? 9.82 11.617 -19.547 1 97.88 309 LYS A CA 1
ATOM 2424 C C . LYS A 1 309 ? 8.961 11.617 -18.297 1 97.88 309 LYS A C 1
ATOM 2426 O O . LYS A 1 309 ? 7.734 11.719 -18.375 1 97.88 309 LYS A O 1
ATOM 2431 N N . ASN A 1 310 ? 9.586 11.484 -17.125 1 98.25 310 ASN A N 1
ATOM 2432 C CA . ASN A 1 310 ? 8.859 11.398 -15.867 1 98.25 310 ASN A CA 1
ATOM 2433 C C . ASN A 1 310 ? 8.727 12.758 -15.195 1 98.25 310 ASN A C 1
ATOM 2435 O O . ASN A 1 310 ? 8.383 12.852 -14.016 1 98.25 310 ASN A O 1
ATOM 2439 N N . LEU A 1 311 ? 9.047 13.836 -15.867 1 98.56 311 LEU A N 1
ATOM 2440 C CA . LEU A 1 311 ? 8.859 15.219 -15.445 1 98.56 311 LEU A CA 1
ATOM 2441 C C . LEU A 1 311 ? 8.195 16.031 -16.547 1 98.56 311 LEU A C 1
ATOM 2443 O O . LEU A 1 311 ? 8.664 16.047 -17.688 1 98.56 311 LEU A O 1
ATOM 2447 N N . LYS A 1 312 ? 7.129 16.672 -16.219 1 98.56 312 LYS A N 1
ATOM 2448 C CA . LYS A 1 312 ? 6.488 17.625 -17.125 1 98.56 312 LYS A CA 1
ATOM 2449 C C . LYS A 1 312 ? 6.391 19 -16.484 1 98.56 312 LYS A C 1
ATOM 2451 O O . LYS A 1 312 ? 5.969 19.141 -15.344 1 98.56 312 LYS A O 1
ATOM 2456 N N . VAL A 1 313 ? 6.773 19.969 -17.203 1 98.81 313 VAL A N 1
ATOM 2457 C CA . VAL A 1 313 ? 6.852 21.328 -16.688 1 98.81 313 VAL A CA 1
ATOM 2458 C C . VAL A 1 313 ? 5.738 22.172 -17.297 1 98.81 313 VAL A C 1
ATOM 2460 O O . VAL A 1 313 ? 5.43 22.047 -18.484 1 98.81 313 VAL A O 1
ATOM 2463 N 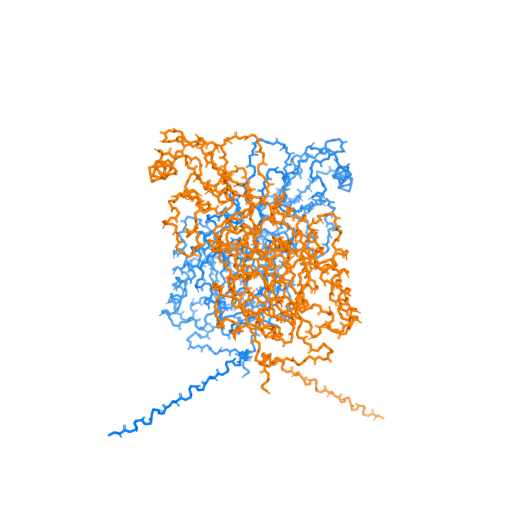N . TYR A 1 314 ? 5.133 23 -16.484 1 98.81 314 TYR A N 1
ATOM 2464 C CA . TYR A 1 314 ? 3.996 23.828 -16.859 1 98.81 314 TYR A CA 1
ATOM 2465 C C . TYR A 1 314 ? 4.211 25.281 -16.422 1 98.81 314 TYR A C 1
ATOM 2467 O O . TYR A 1 314 ? 4.891 25.531 -15.422 1 98.81 314 TYR A O 1
ATOM 2475 N N . LEU A 1 315 ? 3.617 26.141 -17.234 1 98.69 315 LEU A N 1
ATOM 2476 C CA . LEU A 1 315 ? 3.203 27.375 -16.578 1 98.69 315 LEU A CA 1
ATOM 2477 C C . LEU A 1 315 ? 2.109 27.109 -15.547 1 98.69 315 LEU A C 1
ATOM 2479 O O . LEU A 1 315 ? 1.204 26.297 -15.797 1 98.69 315 LEU A O 1
ATOM 2483 N N . LYS A 1 316 ? 2.152 27.797 -14.414 1 98 316 LYS A N 1
ATOM 2484 C CA . LYS A 1 316 ? 1.21 27.484 -13.352 1 98 316 LYS A CA 1
ATOM 2485 C C . LYS A 1 316 ? -0.232 27.609 -13.836 1 98 316 LYS A C 1
ATOM 2487 O O . LYS A 1 316 ? -1.101 26.828 -13.414 1 98 316 LYS A O 1
ATOM 2492 N N . GLY A 1 317 ? -0.493 28.531 -14.727 1 98.12 317 GLY A N 1
ATOM 2493 C CA . GLY A 1 317 ? -1.838 28.703 -15.25 1 98.12 317 GLY A CA 1
ATOM 2494 C C . GLY A 1 317 ? -2.289 27.562 -16.141 1 98.12 317 GLY A C 1
ATOM 2495 O O . GLY A 1 317 ? -3.479 27.438 -16.438 1 98.12 317 GLY A O 1
ATOM 2496 N N . GLU A 1 318 ? -1.396 26.734 -16.562 1 98.44 318 GLU A N 1
ATOM 2497 C CA . GLU A 1 318 ? -1.7 25.641 -17.469 1 98.44 318 GLU A CA 1
ATOM 2498 C C . GLU A 1 318 ? -1.723 24.297 -16.734 1 98.44 318 GLU A C 1
ATOM 2500 O O . GLU A 1 318 ? -1.899 23.25 -17.359 1 98.44 318 GLU A O 1
ATOM 2505 N N . LEU A 1 319 ? -1.547 24.344 -15.484 1 98.38 319 LEU A N 1
ATOM 2506 C CA . LEU A 1 319 ? -1.687 23.141 -14.68 1 98.38 319 LEU A CA 1
ATOM 2507 C C . LEU A 1 319 ? -3.102 22.578 -14.781 1 98.38 319 LEU A C 1
ATOM 2509 O O . LEU A 1 319 ? -4.055 23.328 -15.008 1 98.38 319 LEU A O 1
ATOM 2513 N N . PRO A 1 320 ? -3.227 21.25 -14.625 1 98 320 PRO A N 1
ATOM 2514 C CA . PRO A 1 320 ? -4.598 20.734 -14.508 1 98 320 PRO A CA 1
ATOM 2515 C C . PRO A 1 320 ? -5.41 21.484 -13.453 1 98 320 PRO A C 1
ATOM 2517 O O . PRO A 1 320 ? -4.965 21.641 -12.32 1 98 320 PRO A O 1
ATOM 2520 N N . SER A 1 321 ? -6.59 21.875 -13.797 1 98.06 321 SER A N 1
ATOM 2521 C CA . SER A 1 321 ? -7.402 22.719 -12.922 1 98.06 321 SER A CA 1
ATOM 2522 C C . SER A 1 321 ? -7.746 22 -11.625 1 98.06 321 SER A C 1
ATOM 2524 O O . SER A 1 321 ? -7.898 22.625 -10.578 1 98.06 321 SER A O 1
ATOM 2526 N N . ARG A 1 322 ? -7.805 20.688 -11.656 1 97.75 322 ARG A N 1
ATOM 2527 C CA . ARG A 1 322 ? -8.188 19.875 -10.492 1 97.75 322 ARG A CA 1
ATOM 2528 C C . ARG A 1 322 ? -7.188 20.047 -9.359 1 97.75 322 ARG A C 1
ATOM 2530 O O . ARG A 1 322 ? -7.48 19.719 -8.211 1 97.75 322 ARG A O 1
ATOM 2537 N N . LEU A 1 323 ? -6 20.594 -9.633 1 98.56 323 LEU A N 1
ATOM 2538 C CA . LEU A 1 323 ? -4.961 20.734 -8.617 1 98.56 323 LEU A CA 1
ATOM 2539 C C . LEU A 1 323 ? -5.188 21.984 -7.781 1 98.56 323 LEU A C 1
ATOM 2541 O O . LEU A 1 323 ? -4.602 22.125 -6.703 1 98.56 323 LEU A O 1
ATOM 2545 N N . HIS A 1 324 ? -5.895 22.953 -8.305 1 98.56 324 HIS A N 1
ATOM 2546 C CA . HIS A 1 324 ? -6.195 24.203 -7.613 1 98.56 324 HIS A CA 1
ATOM 2547 C C . HIS A 1 324 ? -4.926 24.875 -7.109 1 98.56 324 HIS A C 1
ATOM 2549 O O . HIS A 1 324 ? -4.871 25.344 -5.969 1 98.56 324 HIS A O 1
ATOM 2555 N N . TYR A 1 325 ? -3.922 24.969 -8 1 98.56 325 TYR A N 1
ATOM 2556 C CA . TYR A 1 325 ? -2.604 25.422 -7.566 1 98.56 325 TYR A CA 1
ATOM 2557 C C . TYR A 1 325 ? -2.045 26.469 -8.516 1 98.56 325 TYR A C 1
ATOM 2559 O O . TYR A 1 325 ? -0.866 26.422 -8.875 1 98.56 325 TYR A O 1
ATOM 2567 N N . ALA A 1 326 ? -2.912 27.469 -8.875 1 97.62 326 ALA A N 1
ATOM 2568 C CA . ALA A 1 326 ? -2.436 28.469 -9.828 1 97.62 326 ALA A CA 1
ATOM 2569 C C . ALA A 1 326 ? -2.752 29.875 -9.344 1 97.62 326 ALA A C 1
ATOM 2571 O O . ALA A 1 326 ? -2.061 30.828 -9.711 1 97.62 326 ALA A O 1
ATOM 2572 N N . ALA A 1 327 ? -3.727 30.062 -8.539 1 96.5 327 ALA A N 1
ATOM 2573 C CA . ALA A 1 327 ? -4.387 31.359 -8.328 1 96.5 327 ALA A CA 1
ATOM 2574 C C . ALA A 1 327 ? -3.588 32.219 -7.367 1 96.5 327 ALA A C 1
ATOM 2576 O O . ALA A 1 327 ? -3.936 33.406 -7.145 1 96.5 327 ALA A O 1
ATOM 2577 N N . SER A 1 328 ? -2.512 31.938 -6.844 1 97.44 328 SER A N 1
ATOM 2578 C CA . SER A 1 328 ? -1.739 32.719 -5.883 1 97.44 328 SER A CA 1
ATOM 2579 C C . SER A 1 328 ? -0.425 33.188 -6.488 1 97.44 328 SER A C 1
ATOM 2581 O O . SER A 1 328 ? 0.26 32.438 -7.18 1 97.44 328 SER A O 1
ATOM 2583 N N . ASP A 1 329 ? -0.067 34.438 -6.164 1 97.06 329 ASP A N 1
ATOM 2584 C CA . ASP A 1 329 ? 1.21 34.969 -6.629 1 97.06 329 ASP A CA 1
ATOM 2585 C C . ASP A 1 329 ? 2.377 34.312 -5.887 1 97.06 329 ASP A C 1
ATOM 2587 O O . ASP A 1 329 ? 3.521 34.375 -6.34 1 97.06 329 ASP A O 1
ATOM 2591 N N . ARG A 1 330 ? 2.078 33.719 -4.738 1 97.94 330 ARG A N 1
ATOM 2592 C CA . ARG A 1 330 ? 3.127 33.031 -3.99 1 97.94 330 ARG A CA 1
ATOM 2593 C C . ARG A 1 330 ? 3.617 31.797 -4.746 1 97.94 330 ARG A C 1
ATOM 2595 O O . ARG A 1 330 ? 4.746 31.344 -4.539 1 97.94 330 ARG A O 1
ATOM 2602 N N . ILE A 1 331 ? 2.74 31.219 -5.582 1 98.5 331 ILE A N 1
ATOM 2603 C CA . ILE A 1 331 ? 3.092 30.047 -6.387 1 98.5 331 ILE A CA 1
ATOM 2604 C C . ILE A 1 331 ? 3.988 30.484 -7.547 1 98.5 331 ILE A C 1
ATOM 2606 O O . ILE A 1 331 ? 3.627 31.359 -8.328 1 98.5 331 ILE A O 1
ATOM 2610 N N . PRO A 1 332 ? 5.137 29.906 -7.699 1 98.25 332 PRO A N 1
ATOM 2611 C CA . PRO A 1 332 ? 6.031 30.266 -8.797 1 98.25 332 PRO A CA 1
ATOM 2612 C C . PRO A 1 332 ? 5.398 30.062 -10.172 1 98.25 332 PRO A C 1
ATOM 2614 O O . PRO A 1 332 ? 4.531 29.188 -10.328 1 98.25 332 PRO A O 1
ATOM 2617 N N . PRO A 1 333 ? 5.871 30.812 -11.125 1 98.25 333 PRO A N 1
ATOM 2618 C CA . PRO A 1 333 ? 5.23 30.766 -12.438 1 98.25 333 PRO A CA 1
ATOM 2619 C C . PRO A 1 333 ? 5.477 29.438 -13.164 1 98.25 333 PRO A C 1
ATOM 2621 O O . PRO A 1 333 ? 4.727 29.078 -14.078 1 98.25 333 PRO A O 1
ATOM 2624 N N . ILE A 1 334 ? 6.566 28.719 -12.836 1 98.75 334 ILE A N 1
ATOM 2625 C CA . ILE A 1 334 ? 6.898 27.469 -13.492 1 98.75 334 ILE A CA 1
ATOM 2626 C C . ILE A 1 334 ? 6.824 26.328 -12.477 1 98.75 334 ILE A C 1
ATOM 2628 O O . ILE A 1 334 ? 7.504 26.344 -11.453 1 98.75 334 ILE A O 1
ATOM 2632 N N . ILE A 1 335 ? 5.973 25.391 -12.773 1 98.81 335 ILE A N 1
ATOM 2633 C CA . ILE A 1 335 ? 5.766 24.25 -11.891 1 98.81 335 ILE A CA 1
ATOM 2634 C C . ILE A 1 335 ? 6.023 22.953 -12.656 1 98.81 335 ILE A C 1
ATOM 2636 O O . ILE A 1 335 ? 5.59 22.797 -13.797 1 98.81 335 ILE A O 1
ATOM 2640 N N . GLY A 1 336 ? 6.793 22.062 -12.078 1 98.75 336 GLY A N 1
ATOM 2641 C CA . GLY A 1 336 ? 7.012 20.734 -12.641 1 98.75 336 GLY A CA 1
ATOM 2642 C C . GLY A 1 336 ? 6.266 19.641 -11.898 1 98.75 336 GLY A C 1
ATOM 2643 O O . GLY A 1 336 ? 6.383 19.516 -10.672 1 98.75 336 GLY A O 1
ATOM 2644 N N . LEU A 1 337 ? 5.469 18.859 -12.578 1 98.62 337 LEU A N 1
ATOM 2645 C CA . LEU A 1 337 ? 4.844 17.656 -12.047 1 98.62 337 LEU A CA 1
ATOM 2646 C C . LEU A 1 337 ? 5.738 16.438 -12.258 1 98.62 337 LEU A C 1
ATOM 2648 O O . LEU A 1 337 ? 6.078 16.109 -13.398 1 98.62 337 LEU A O 1
ATOM 2652 N N . ILE A 1 338 ? 6.09 15.852 -11.195 1 98.56 338 ILE A N 1
ATOM 2653 C CA . ILE A 1 338 ? 7.008 14.719 -11.188 1 98.56 338 ILE A CA 1
ATOM 2654 C C . ILE A 1 338 ? 6.223 13.422 -11.008 1 98.56 338 ILE A C 1
ATOM 2656 O O . ILE A 1 338 ? 5.293 13.352 -10.203 1 98.56 338 ILE A O 1
ATOM 2660 N N . GLU A 1 339 ? 6.582 12.406 -11.695 1 98.19 339 GLU A N 1
ATOM 2661 C CA . GLU A 1 339 ? 5.887 11.125 -11.625 1 98.19 339 GLU A CA 1
ATOM 2662 C C . GLU A 1 339 ? 6.184 10.414 -10.305 1 98.19 339 GLU A C 1
ATOM 2664 O O . GLU A 1 339 ? 7.223 10.656 -9.688 1 98.19 339 GLU A O 1
ATOM 2669 N N . GLU A 1 340 ? 5.312 9.539 -9.898 1 98 340 GLU A N 1
ATOM 2670 C CA . GLU A 1 340 ? 5.316 8.805 -8.641 1 98 340 GLU A CA 1
ATOM 2671 C C . GLU A 1 340 ? 6.66 8.125 -8.398 1 98 340 GLU A C 1
ATOM 2673 O O . GLU A 1 340 ? 7.109 7.32 -9.227 1 98 340 GLU A O 1
ATOM 2678 N N . GLY A 1 341 ? 7.309 8.5 -7.332 1 97.69 341 GLY A N 1
ATOM 2679 C CA . GLY A 1 341 ? 8.531 7.84 -6.906 1 97.69 341 GLY A CA 1
ATOM 2680 C C . GLY A 1 341 ? 9.781 8.484 -7.473 1 97.69 341 GLY A C 1
ATOM 2681 O O . GLY A 1 341 ? 10.898 8.148 -7.07 1 97.69 341 GLY A O 1
ATOM 2682 N N . PHE A 1 342 ? 9.664 9.414 -8.414 1 98.31 342 PHE A N 1
ATOM 2683 C CA . PHE A 1 342 ? 10.82 10.086 -9.008 1 98.31 342 PHE A CA 1
ATOM 2684 C C . PHE A 1 342 ? 11.133 11.375 -8.258 1 98.31 342 PHE A C 1
ATOM 2686 O O . PHE A 1 342 ? 10.266 11.945 -7.594 1 98.31 342 PHE A O 1
ATOM 2693 N N . LYS A 1 343 ? 12.352 11.812 -8.352 1 97.94 343 LYS A N 1
ATOM 2694 C CA . LYS A 1 343 ? 12.805 13.055 -7.73 1 97.94 343 LYS A CA 1
ATOM 2695 C C . LYS A 1 343 ? 13.633 13.883 -8.711 1 97.94 343 LYS A C 1
ATOM 2697 O O . LYS A 1 343 ? 14.273 13.336 -9.609 1 97.94 343 LYS A O 1
ATOM 2702 N N . VAL A 1 344 ? 13.617 15.117 -8.508 1 98.25 344 VAL A N 1
ATOM 2703 C CA . VAL A 1 344 ? 14.438 16.062 -9.266 1 98.25 344 VAL A CA 1
ATOM 2704 C C . VAL A 1 344 ? 15.547 16.609 -8.375 1 98.25 344 VAL A C 1
ATOM 2706 O O . VAL A 1 344 ? 15.312 16.953 -7.219 1 98.25 344 VAL A O 1
ATOM 2709 N N . GLU A 1 345 ? 16.703 16.625 -8.82 1 97.5 345 GLU A N 1
ATOM 2710 C CA . GLU A 1 345 ? 17.859 17.25 -8.203 1 97.5 345 GLU A CA 1
ATOM 2711 C C . GLU A 1 345 ? 18.578 18.172 -9.188 1 97.5 345 GLU A C 1
ATOM 2713 O O . GLU A 1 345 ? 18.312 18.141 -10.391 1 97.5 345 GLU A O 1
ATOM 2718 N N . GLN A 1 346 ? 19.422 18.953 -8.617 1 97.88 346 GLN A N 1
ATOM 2719 C CA . GLN A 1 346 ? 20.141 19.875 -9.492 1 97.88 346 GLN A CA 1
ATOM 2720 C C . GLN A 1 346 ? 21.188 19.156 -10.32 1 97.88 346 GLN A C 1
ATOM 2722 O O . GLN A 1 346 ? 21.234 19.297 -11.547 1 97.88 346 GLN A O 1
ATOM 2727 N N . LYS A 1 347 ? 22 18.406 -9.656 1 96.75 347 LYS A N 1
ATOM 2728 C CA . LYS A 1 347 ? 23.125 17.75 -10.312 1 96.75 347 LYS A CA 1
ATOM 2729 C C . LYS A 1 347 ? 23.344 16.344 -9.766 1 96.75 347 LYS A C 1
ATOM 2731 O O . LYS A 1 347 ? 22.828 16 -8.695 1 96.75 347 LYS A O 1
ATOM 2736 N N . ARG A 1 348 ? 24.016 15.57 -10.531 1 94.12 348 ARG A N 1
ATOM 2737 C CA . ARG A 1 348 ? 24.344 14.203 -10.117 1 94.12 348 ARG A CA 1
ATOM 2738 C C . ARG A 1 348 ? 25.312 14.203 -8.938 1 94.12 348 ARG A C 1
ATOM 2740 O O . ARG A 1 348 ? 26.234 15.008 -8.891 1 94.12 348 ARG A O 1
ATOM 2747 N N . THR A 1 349 ? 24.953 13.391 -8 1 89.19 349 THR A N 1
ATOM 2748 C CA . THR A 1 349 ? 25.828 13.164 -6.852 1 89.19 349 THR A CA 1
ATOM 2749 C C . THR A 1 349 ? 26.062 11.672 -6.629 1 89.19 349 THR A C 1
ATOM 2751 O O . THR A 1 349 ? 25.453 10.836 -7.312 1 89.19 349 THR A O 1
ATOM 2754 N N . ASN A 1 350 ? 26.984 11.289 -5.727 1 85.75 350 ASN A N 1
ATOM 2755 C CA . ASN A 1 350 ? 27.25 9.898 -5.391 1 85.75 350 ASN A CA 1
ATOM 2756 C C . ASN A 1 350 ? 26.375 9.422 -4.238 1 85.75 350 ASN A C 1
ATOM 2758 O O . ASN A 1 350 ? 26.562 8.32 -3.715 1 85.75 350 ASN A O 1
ATOM 2762 N N . ARG A 1 351 ? 25.469 10.266 -3.961 1 86.31 351 ARG A N 1
ATOM 2763 C CA . ARG A 1 351 ? 24.578 9.875 -2.873 1 86.31 351 ARG A CA 1
ATOM 2764 C C . ARG A 1 351 ? 23.656 8.742 -3.299 1 86.31 351 ARG A C 1
ATOM 2766 O O . ARG A 1 351 ? 23.203 8.695 -4.445 1 86.31 351 ARG A O 1
ATOM 2773 N N . LYS A 1 352 ? 23.438 7.816 -2.369 1 89.56 352 LYS A N 1
ATOM 2774 C CA . LYS A 1 352 ? 22.531 6.688 -2.619 1 89.56 352 LYS A CA 1
ATOM 2775 C C . LYS A 1 352 ? 21.109 7.008 -2.168 1 89.56 352 LYS A C 1
ATOM 2777 O O . LYS A 1 352 ? 20.812 6.945 -0.977 1 89.56 352 LYS A O 1
ATOM 2782 N N . GLU A 1 353 ? 20.328 7.332 -3.127 1 93.62 353 GLU A N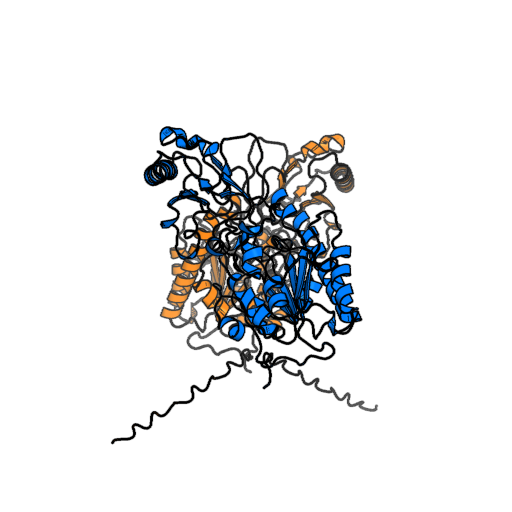 1
ATOM 2783 C CA . GLU A 1 353 ? 18.922 7.598 -2.812 1 93.62 353 GLU A CA 1
ATOM 2784 C C . GLU A 1 353 ? 18.203 6.32 -2.408 1 93.62 353 GLU A C 1
ATOM 2786 O O . GLU A 1 353 ? 18.141 5.363 -3.184 1 93.62 353 GLU A O 1
ATOM 2791 N N . CYS A 1 354 ? 17.719 6.242 -1.231 1 96.44 354 CYS A N 1
ATOM 2792 C CA . CYS A 1 354 ? 16.984 5.121 -0.653 1 96.44 354 CYS A CA 1
ATOM 2793 C C . CYS A 1 354 ? 16.125 5.586 0.507 1 96.44 354 CYS A C 1
ATOM 2795 O O . CYS A 1 354 ? 16.547 5.559 1.662 1 96.44 354 CYS A O 1
ATOM 2797 N N . GLY A 1 355 ? 14.914 6 0.224 1 97.31 355 GLY A N 1
ATOM 2798 C CA . GLY A 1 355 ? 13.977 6.52 1.212 1 97.31 355 GLY A CA 1
ATOM 2799 C C . GLY A 1 355 ? 12.562 6.656 0.682 1 97.31 355 GLY A C 1
ATOM 2800 O O . GLY A 1 355 ? 12.047 5.734 0.046 1 97.31 355 GLY A O 1
ATOM 2801 N N . GLY A 1 356 ? 12 7.691 1.022 1 98.06 356 GLY A N 1
ATOM 2802 C CA . GLY A 1 356 ? 10.656 7.992 0.571 1 98.06 356 GLY A CA 1
ATOM 2803 C C . GLY A 1 356 ? 10.391 9.477 0.412 1 98.06 356 GLY A C 1
ATOM 2804 O O . GLY A 1 356 ? 11.156 10.305 0.917 1 98.06 356 GLY A O 1
ATOM 2805 N N . ALA A 1 357 ? 9.344 9.766 -0.295 1 98.31 357 ALA A N 1
ATOM 2806 C CA . ALA A 1 357 ? 8.969 11.156 -0.545 1 98.31 357 ALA A CA 1
ATOM 2807 C C . ALA A 1 357 ? 7.453 11.289 -0.702 1 98.31 357 ALA A C 1
ATOM 2809 O O . ALA A 1 357 ? 6.75 10.297 -0.897 1 98.31 357 ALA A O 1
ATOM 2810 N N . HIS A 1 358 ? 7.016 12.461 -0.587 1 98.62 358 HIS A N 1
ATOM 2811 C CA . HIS A 1 358 ? 5.645 12.898 -0.835 1 98.62 358 HIS A CA 1
ATOM 2812 C C . HIS A 1 358 ? 5.609 14.312 -1.397 1 98.62 358 HIS A C 1
ATOM 2814 O O . HIS A 1 358 ? 6.621 15.016 -1.38 1 98.62 358 HIS A O 1
ATOM 2820 N N . GLY A 1 359 ? 4.441 14.742 -1.879 1 98.38 359 GLY A N 1
ATOM 2821 C CA . GLY A 1 359 ? 4.297 16.016 -2.561 1 98.38 359 GLY A CA 1
ATOM 2822 C C . GLY A 1 359 ? 3.838 15.883 -3.998 1 98.38 359 GLY A C 1
ATOM 2823 O O . GLY A 1 359 ? 3.662 16.875 -4.699 1 98.38 359 GLY A O 1
ATOM 2824 N N . TYR A 1 360 ? 3.604 14.672 -4.406 1 98.56 360 TYR A N 1
ATOM 2825 C CA . TYR A 1 360 ? 3.23 14.359 -5.781 1 98.56 360 TYR A CA 1
ATOM 2826 C C . TYR A 1 360 ? 1.78 14.734 -6.051 1 98.56 360 TYR A C 1
ATOM 2828 O O . TYR A 1 360 ? 1.08 15.219 -5.16 1 98.56 360 TYR A O 1
ATOM 2836 N N . ASP A 1 361 ? 1.382 14.57 -7.332 1 98.31 361 ASP A N 1
ATOM 2837 C CA . ASP A 1 361 ? -0.013 14.734 -7.73 1 98.31 361 ASP A CA 1
ATOM 2838 C C . ASP A 1 361 ? -0.948 13.992 -6.777 1 98.31 361 ASP A C 1
ATOM 2840 O O . ASP A 1 361 ? -0.726 12.82 -6.473 1 98.31 361 ASP A O 1
ATOM 2844 N N . ASN A 1 362 ? -1.931 14.711 -6.289 1 98.38 362 ASN A N 1
ATOM 2845 C CA . ASN A 1 362 ? -2.824 14.141 -5.285 1 98.38 362 ASN A CA 1
ATOM 2846 C C . ASN A 1 362 ? -3.729 13.07 -5.879 1 98.38 362 ASN A C 1
ATOM 2848 O O . ASN A 1 362 ? -4.457 12.391 -5.152 1 98.38 362 ASN A O 1
ATOM 2852 N N . ALA A 1 363 ? -3.67 12.828 -7.156 1 97.25 363 ALA A N 1
ATOM 2853 C CA . ALA A 1 363 ? -4.387 11.727 -7.785 1 97.25 363 ALA A CA 1
ATOM 2854 C C . ALA A 1 363 ? -3.639 10.406 -7.602 1 97.25 363 ALA A C 1
ATOM 2856 O O . ALA A 1 363 ? -4.203 9.328 -7.812 1 97.25 363 ALA A O 1
ATOM 2857 N N . VAL A 1 364 ? -2.4 10.516 -7.312 1 97.38 364 VAL A N 1
ATOM 2858 C CA . VAL A 1 364 ? -1.593 9.32 -7.082 1 97.38 364 VAL A CA 1
ATOM 2859 C C . VAL A 1 364 ? -2.041 8.633 -5.793 1 97.38 364 VAL A C 1
ATOM 2861 O O . VAL A 1 364 ? -2.082 9.266 -4.73 1 97.38 364 VAL A O 1
ATOM 2864 N N . PHE A 1 365 ? -2.275 7.34 -5.832 1 97.38 365 PHE A N 1
ATOM 2865 C CA . PHE A 1 365 ? -2.898 6.625 -4.723 1 97.38 365 PHE A CA 1
ATOM 2866 C C . PHE A 1 365 ? -1.979 6.602 -3.508 1 97.38 365 PHE A C 1
ATOM 2868 O O . PHE A 1 365 ? -2.443 6.68 -2.369 1 97.38 365 PHE A O 1
ATOM 2875 N N . SER A 1 366 ? -0.705 6.535 -3.736 1 98.06 366 SER A N 1
ATOM 2876 C CA . SER A 1 366 ? 0.241 6.43 -2.631 1 98.06 366 SER A CA 1
ATOM 2877 C C . SER A 1 366 ? 0.295 7.723 -1.825 1 98.06 366 SER A C 1
ATOM 2879 O O . SER A 1 366 ? 0.904 7.766 -0.754 1 98.06 366 SER A O 1
ATOM 2881 N N . MET A 1 367 ? -0.365 8.766 -2.285 1 98.69 367 MET A N 1
ATOM 2882 C CA . MET A 1 367 ? -0.412 10.023 -1.549 1 98.69 367 MET A CA 1
ATOM 2883 C C . MET A 1 367 ? -1.6 10.055 -0.592 1 98.69 367 MET A C 1
ATOM 2885 O O . MET A 1 367 ? -1.688 10.93 0.27 1 98.69 367 MET A O 1
ATOM 2889 N N . ARG A 1 368 ? -2.451 9.078 -0.643 1 98.5 368 ARG A N 1
ATOM 2890 C CA . ARG A 1 368 ? -3.633 9.055 0.213 1 98.5 368 ARG A CA 1
ATOM 2891 C C . ARG A 1 368 ? -3.256 8.742 1.658 1 98.5 368 ARG A C 1
ATOM 2893 O O . ARG A 1 368 ? -2.225 8.117 1.916 1 98.5 368 ARG A O 1
ATOM 2900 N N . THR A 1 369 ? -4.055 9.242 2.463 1 98.75 369 THR A N 1
ATOM 2901 C CA . THR A 1 369 ? -3.939 8.977 3.893 1 98.75 369 THR A CA 1
ATOM 2902 C C . THR A 1 369 ? -5.277 8.516 4.465 1 98.75 369 THR A C 1
ATOM 2904 O O . THR A 1 369 ? -6.137 8.023 3.73 1 98.75 369 THR A O 1
ATOM 2907 N N . ILE A 1 370 ? -5.457 8.555 5.812 1 98.88 370 ILE A N 1
ATOM 2908 C CA . ILE A 1 370 ? -6.637 7.945 6.414 1 98.88 370 ILE A CA 1
ATOM 2909 C C . ILE A 1 370 ? -7.594 9.031 6.902 1 98.88 370 ILE A C 1
ATOM 2911 O O . ILE A 1 370 ? -7.168 10.156 7.184 1 98.88 370 ILE A O 1
ATOM 2915 N N . PHE A 1 371 ? -8.836 8.75 6.977 1 98.94 371 PHE A N 1
ATOM 2916 C CA . PHE A 1 371 ? -9.883 9.453 7.707 1 98.94 371 PHE A CA 1
ATOM 2917 C C . PHE A 1 371 ? -10.727 8.469 8.523 1 98.94 371 PHE A C 1
ATOM 2919 O O . PHE A 1 371 ? -11.273 7.512 7.977 1 98.94 371 PHE A O 1
ATOM 2926 N N . ILE A 1 372 ? -10.828 8.734 9.789 1 98.94 372 ILE A N 1
ATOM 2927 C CA . ILE A 1 372 ? -11.672 7.988 10.719 1 98.94 372 ILE A CA 1
ATOM 2928 C C . ILE A 1 372 ? -12.422 8.961 11.625 1 98.94 372 ILE A C 1
ATOM 2930 O O . ILE A 1 372 ? -11.812 9.797 12.289 1 98.94 372 ILE A O 1
ATOM 2934 N N . GLY A 1 373 ? -13.711 8.898 11.625 1 98.81 373 GLY A N 1
ATOM 2935 C CA . GLY A 1 373 ? -14.547 9.641 12.555 1 98.81 373 GLY A CA 1
ATOM 2936 C C . GLY A 1 373 ? -15.273 8.758 13.547 1 98.81 373 GLY A C 1
ATOM 2937 O O . GLY A 1 373 ? -15.906 7.773 13.164 1 98.81 373 GLY A O 1
ATOM 2938 N N . HIS A 1 374 ? -15.125 9.039 14.773 1 98.56 374 HIS A N 1
ATOM 2939 C CA . HIS A 1 374 ? -15.812 8.352 15.859 1 98.56 374 HIS A CA 1
ATOM 2940 C C . HIS A 1 374 ? -16.516 9.344 16.781 1 98.56 374 HIS A C 1
ATOM 2942 O O . HIS A 1 374 ? -15.961 10.383 17.125 1 98.56 374 HIS A O 1
ATOM 2948 N N . GLY A 1 375 ? -17.703 9 17.156 1 97.69 375 GLY A N 1
ATOM 2949 C CA . GLY A 1 375 ? -18.484 9.867 18.016 1 97.69 375 GLY A CA 1
ATOM 2950 C C . GLY A 1 375 ? -19.969 9.812 17.734 1 97.69 375 GLY A C 1
ATOM 2951 O O . GLY A 1 375 ? -20.422 9.039 16.891 1 97.69 375 GLY A O 1
ATOM 2952 N N . PRO A 1 376 ? -20.734 10.695 18.359 1 96.94 376 PRO A N 1
ATOM 2953 C CA . PRO A 1 376 ? -22.203 10.602 18.328 1 96.94 376 PRO A CA 1
ATOM 2954 C C . PRO A 1 376 ? -22.797 10.812 16.938 1 96.94 376 PRO A C 1
ATOM 2956 O O . PRO A 1 376 ? -23.859 10.281 16.625 1 96.94 376 PRO A O 1
ATOM 2959 N N . GLN A 1 377 ? -22.078 11.516 16.156 1 97.5 377 GLN A N 1
ATOM 2960 C CA . GLN A 1 377 ? -22.688 11.875 14.883 1 97.5 377 GLN A CA 1
ATOM 2961 C C . GLN A 1 377 ? -22.125 11.023 13.75 1 97.5 377 GLN A C 1
ATOM 2963 O O . GLN A 1 377 ? -22.438 11.234 12.578 1 97.5 377 GLN A O 1
ATOM 2968 N N . PHE A 1 378 ? -21.281 10.086 14.039 1 98.06 378 PHE A N 1
ATOM 2969 C CA . PHE A 1 378 ? -20.75 9.148 13.055 1 98.06 378 PHE A CA 1
ATOM 2970 C C . PHE A 1 378 ? -21.375 7.77 13.234 1 98.06 378 PHE A C 1
ATOM 2972 O O . PHE A 1 378 ? -21.469 7.266 14.352 1 98.06 378 PHE A O 1
ATOM 2979 N N . ALA A 1 379 ? -21.781 7.219 12.148 1 97.31 379 ALA A N 1
ATOM 2980 C CA . ALA A 1 379 ? -22.328 5.867 12.188 1 97.31 379 ALA A CA 1
ATOM 2981 C C . ALA A 1 379 ? -21.25 4.836 12.492 1 97.31 379 ALA A C 1
ATOM 2983 O O . ALA A 1 379 ? -20.125 4.941 11.984 1 97.31 379 ALA A O 1
ATOM 2984 N N . ARG A 1 380 ? -21.609 3.846 13.258 1 95.94 380 ARG A N 1
ATOM 2985 C CA . ARG A 1 380 ? -20.672 2.789 13.609 1 95.94 380 ARG A CA 1
ATOM 2986 C C . ARG A 1 380 ? -20.469 1.83 12.438 1 95.94 380 ARG A C 1
ATOM 2988 O O . ARG A 1 380 ? -21.422 1.421 11.789 1 95.94 380 ARG A O 1
ATOM 2995 N N . GLY A 1 381 ? -19.188 1.575 12.164 1 95.12 381 GLY A N 1
ATOM 2996 C CA . GLY A 1 381 ? -18.844 0.564 11.18 1 95.12 381 GLY A CA 1
ATOM 2997 C C . GLY A 1 381 ? -19.109 0.996 9.75 1 95.12 381 GLY A C 1
ATOM 2998 O O . GLY A 1 381 ? -19.25 0.157 8.859 1 95.12 381 GLY A O 1
ATOM 2999 N N . ARG A 1 382 ? -19.281 2.262 9.523 1 96.44 382 ARG A N 1
ATOM 3000 C CA . ARG A 1 382 ? -19.656 2.75 8.195 1 96.44 382 ARG A CA 1
ATOM 3001 C C . ARG A 1 382 ? -18.406 3.076 7.371 1 96.44 382 ARG A C 1
ATOM 3003 O O . ARG A 1 382 ? -17.438 3.629 7.891 1 96.44 382 ARG A O 1
ATOM 3010 N N . LYS A 1 383 ? -18.469 2.715 6.105 1 95.69 383 LYS A N 1
ATOM 3011 C CA . LYS A 1 383 ? -17.453 3.111 5.137 1 95.69 383 LYS A CA 1
ATOM 3012 C C . LYS A 1 383 ? -18.016 4.094 4.117 1 95.69 383 LYS A C 1
ATOM 3014 O O . LYS A 1 383 ? -19.141 3.918 3.633 1 95.69 383 LYS A O 1
ATOM 3019 N N . VAL A 1 384 ? -17.281 5.129 3.861 1 97.38 384 VAL A N 1
ATOM 3020 C CA . VAL A 1 384 ? -17.688 6.125 2.883 1 97.38 384 VAL A CA 1
ATOM 3021 C C . VAL A 1 384 ? -16.641 6.25 1.786 1 97.38 384 VAL A C 1
ATOM 3023 O O . VAL A 1 384 ? -15.484 5.863 1.982 1 97.38 384 VAL A O 1
ATOM 3026 N N . PRO A 1 385 ? -16.969 6.766 0.604 1 96.94 385 PRO A N 1
ATOM 3027 C CA . PRO A 1 385 ? -15.977 6.996 -0.443 1 96.94 385 PRO A CA 1
ATOM 3028 C C . PRO A 1 385 ? -14.914 8.016 -0.031 1 96.94 385 PRO A C 1
ATOM 3030 O O . PRO A 1 385 ? -15.141 8.812 0.881 1 96.94 385 PRO A O 1
ATOM 3033 N N . SER A 1 386 ? -13.828 7.949 -0.714 1 98.12 386 SER A N 1
ATOM 3034 C CA . SER A 1 386 ? -12.766 8.922 -0.502 1 98.12 386 SER A CA 1
ATOM 3035 C C . SER A 1 386 ? -13.242 10.344 -0.803 1 98.12 386 SER A C 1
ATOM 3037 O O . SER A 1 386 ? -14.133 10.539 -1.639 1 98.12 386 SER A O 1
ATOM 3039 N N . PHE A 1 387 ? -12.656 11.242 -0.148 1 98.75 387 PHE A N 1
ATOM 3040 C CA . PHE A 1 387 ? -12.93 12.656 -0.372 1 98.75 387 PHE A CA 1
ATOM 3041 C C . PHE A 1 387 ? -11.703 13.5 -0.068 1 98.75 387 PHE A C 1
ATOM 3043 O O . PHE A 1 387 ? -10.75 13.023 0.557 1 98.75 387 PHE A O 1
ATOM 3050 N N . GLU A 1 388 ? -11.68 14.711 -0.496 1 98.81 388 GLU A N 1
ATOM 3051 C CA . GLU A 1 388 ? -10.547 15.602 -0.27 1 98.81 388 GLU A CA 1
ATOM 3052 C C . GLU A 1 388 ? -10.586 16.188 1.137 1 98.81 388 GLU A C 1
ATOM 3054 O O . GLU A 1 388 ? -11.656 16.469 1.675 1 98.81 388 GLU A O 1
ATOM 3059 N N . ASN A 1 389 ? -9.391 16.5 1.605 1 98.88 389 ASN A N 1
ATOM 3060 C CA . ASN A 1 389 ? -9.289 16.875 3.01 1 98.88 389 ASN A CA 1
ATOM 3061 C C . ASN A 1 389 ? -9.883 18.266 3.258 1 98.88 389 ASN A C 1
ATOM 3063 O O . ASN A 1 389 ? -10.156 18.625 4.402 1 98.88 389 ASN A O 1
ATOM 3067 N N . VAL A 1 390 ? -10.273 19.031 2.189 1 98.88 390 VAL A N 1
ATOM 3068 C CA . VAL A 1 390 ? -10.891 20.344 2.361 1 98.88 390 VAL A CA 1
ATOM 3069 C C . VAL A 1 390 ? -12.305 20.188 2.92 1 98.88 390 VAL A C 1
ATOM 3071 O O . VAL A 1 390 ? -12.891 21.141 3.43 1 98.88 390 VAL A O 1
ATOM 3074 N N . GLN A 1 391 ? -12.859 19.016 2.852 1 98.94 391 GLN A N 1
ATOM 3075 C CA . GLN A 1 391 ? -14.227 18.766 3.303 1 98.94 391 GLN A CA 1
ATOM 3076 C C . GLN A 1 391 ? -14.305 18.734 4.828 1 98.94 391 GLN A C 1
ATOM 3078 O O . GLN A 1 391 ? -15.383 18.875 5.402 1 98.94 391 GLN A O 1
ATOM 3083 N N . ILE A 1 392 ? -13.211 18.562 5.5 1 98.94 392 ILE A N 1
ATOM 3084 C CA . ILE A 1 392 ? -13.195 18.25 6.926 1 98.94 392 ILE A CA 1
ATOM 3085 C C . ILE A 1 392 ? -13.633 19.469 7.727 1 98.94 392 ILE A C 1
ATOM 3087 O O . ILE A 1 392 ? -14.32 19.344 8.742 1 98.94 392 ILE A O 1
ATOM 3091 N N . TYR A 1 393 ? -13.258 20.656 7.258 1 98.94 393 TYR A N 1
ATOM 3092 C CA . TYR A 1 393 ? -13.602 21.906 7.938 1 98.94 393 TYR A CA 1
ATOM 3093 C C . TYR A 1 393 ? -15.102 22.016 8.172 1 98.94 393 TYR A C 1
ATOM 3095 O O . TYR A 1 393 ? -15.547 22.234 9.297 1 98.94 393 TYR A O 1
ATOM 3103 N N . ASN A 1 394 ? -15.898 21.75 7.172 1 98.88 394 ASN A N 1
ATOM 3104 C CA . ASN A 1 394 ? -17.344 21.844 7.281 1 98.88 394 ASN A CA 1
ATOM 3105 C C . ASN A 1 394 ? -17.922 20.719 8.148 1 98.88 394 ASN A C 1
ATOM 3107 O O . ASN A 1 394 ? -18.922 20.922 8.836 1 98.88 394 ASN A O 1
ATOM 3111 N N . VAL A 1 395 ? -17.297 19.578 8.117 1 98.88 395 VAL A N 1
ATOM 3112 C CA . VAL A 1 395 ? -17.734 18.484 8.977 1 98.88 395 VAL A CA 1
ATOM 3113 C C . VAL A 1 395 ? -17.609 18.891 10.438 1 98.88 395 VAL A C 1
ATOM 3115 O O . VAL A 1 395 ? -18.547 18.734 11.219 1 98.88 395 VAL A O 1
ATOM 3118 N N . ILE A 1 396 ? -16.5 19.484 10.789 1 98.88 396 ILE A N 1
ATOM 3119 C CA . ILE A 1 396 ? -16.219 19.812 12.18 1 98.88 396 ILE A CA 1
ATOM 3120 C C . ILE A 1 396 ? -17.109 20.969 12.633 1 98.88 396 ILE A C 1
ATOM 3122 O O . ILE A 1 396 ? -17.672 20.938 13.719 1 98.88 396 ILE A O 1
ATOM 3126 N N . THR A 1 397 ? -17.281 22 11.797 1 98.81 397 THR A N 1
ATOM 3127 C CA . THR A 1 397 ? -18.141 23.125 12.18 1 98.81 397 THR A CA 1
ATOM 3128 C C . THR A 1 397 ? -19.594 22.656 12.312 1 98.81 397 THR A C 1
ATOM 3130 O O . THR A 1 397 ? -20.328 23.141 13.188 1 98.81 397 THR A O 1
ATOM 3133 N N . SER A 1 398 ? -19.984 21.703 11.492 1 98.5 398 SER A N 1
ATOM 3134 C CA . SER A 1 398 ? -21.328 21.141 11.594 1 98.5 398 SER A CA 1
ATOM 3135 C C . SER A 1 398 ? -21.516 20.391 12.914 1 98.5 398 SER A C 1
ATOM 3137 O O . SER A 1 398 ? -22.531 20.562 13.586 1 98.5 398 SER A O 1
ATOM 3139 N N . ILE A 1 399 ? -20.547 19.641 13.297 1 98.25 399 ILE A N 1
ATOM 3140 C CA . ILE A 1 399 ? -20.609 18.891 14.539 1 98.25 399 ILE A CA 1
ATOM 3141 C C . ILE A 1 399 ? -20.719 19.844 15.719 1 98.25 399 ILE A C 1
ATOM 3143 O O . ILE A 1 399 ? -21.5 19.609 16.656 1 98.25 399 ILE A O 1
ATOM 3147 N N . LEU A 1 400 ? -20.016 20.953 15.664 1 98.19 400 LEU A N 1
ATOM 3148 C CA . LEU A 1 400 ? -19.953 21.922 16.75 1 98.19 400 LEU A CA 1
ATOM 3149 C C . LEU A 1 400 ? -21.125 22.875 16.688 1 98.19 400 LEU A C 1
ATOM 3151 O O . LEU A 1 400 ? -21.312 23.703 17.594 1 98.19 400 LEU A O 1
ATOM 3155 N N . LYS A 1 401 ? -21.875 22.859 15.625 1 97 401 LYS A N 1
ATOM 3156 C CA . LYS A 1 401 ? -23.062 23.688 15.422 1 97 401 LYS A CA 1
ATOM 3157 C C . LYS A 1 401 ? -22.703 25.172 15.406 1 97 401 LYS A C 1
ATOM 3159 O O . LYS A 1 401 ? -23.344 25.984 16.078 1 97 401 LYS A O 1
ATOM 3164 N N . ILE A 1 402 ? -21.688 25.469 14.68 1 98.25 402 ILE A N 1
ATOM 3165 C CA . ILE A 1 402 ? -21.281 26.859 14.484 1 98.25 402 ILE A CA 1
ATOM 3166 C C . ILE A 1 402 ? -21.156 27.156 12.992 1 98.25 402 ILE A C 1
ATOM 3168 O O . ILE A 1 402 ? -21 26.234 12.188 1 98.25 402 ILE A O 1
ATOM 3172 N N . ASP A 1 403 ? -21.172 28.406 12.648 1 97.69 403 ASP A N 1
ATOM 3173 C CA . ASP A 1 403 ? -21.016 28.812 11.258 1 97.69 403 ASP A CA 1
ATOM 3174 C C . ASP A 1 403 ? -19.531 28.891 10.875 1 97.69 403 ASP A C 1
ATOM 3176 O O . ASP A 1 403 ? -18.75 29.594 11.523 1 97.69 403 ASP A O 1
ATOM 3180 N N . GLY A 1 404 ? -19.141 28.203 9.844 1 97.81 404 GLY A N 1
ATOM 3181 C CA . GLY A 1 404 ? -17.781 28.266 9.367 1 97.81 404 GLY A CA 1
ATOM 3182 C C . GLY A 1 404 ? -17.5 29.453 8.477 1 97.81 404 GLY A C 1
ATOM 3183 O O . GLY A 1 404 ? -18.422 30.094 7.98 1 97.81 404 GLY A O 1
ATOM 3184 N N . ALA A 1 405 ? -16.281 29.75 8.32 1 98.44 405 ALA A N 1
ATOM 3185 C CA . ALA A 1 405 ? -15.844 30.75 7.352 1 98.44 405 ALA A CA 1
ATOM 3186 C C . ALA A 1 405 ? -15.945 30.219 5.926 1 98.44 405 ALA A C 1
ATOM 3188 O O . ALA A 1 405 ? -16.047 29.016 5.715 1 98.44 405 ALA A O 1
ATOM 3189 N N . PRO A 1 406 ? -16.047 31.172 4.941 1 98.12 406 PRO A N 1
ATOM 3190 C CA . PRO A 1 406 ? -16.016 30.719 3.551 1 98.12 406 PRO A CA 1
ATOM 3191 C C . PRO A 1 406 ? -14.812 29.828 3.24 1 98.12 406 PRO A C 1
ATOM 3193 O O . PRO A 1 406 ? -13.703 30.109 3.695 1 98.12 406 PRO A O 1
ATOM 3196 N N . ASN A 1 407 ? -15.008 28.734 2.539 1 98.56 407 ASN A N 1
ATOM 3197 C CA . ASN A 1 407 ? -13.953 27.781 2.213 1 98.56 407 ASN A CA 1
ATOM 3198 C C . ASN A 1 407 ? -14.266 27.016 0.936 1 98.56 407 ASN A C 1
ATOM 3200 O O . ASN A 1 407 ? -15.227 27.328 0.233 1 98.56 407 ASN A O 1
ATOM 3204 N N . ASN A 1 408 ? -13.461 26.047 0.551 1 98.75 408 ASN A N 1
ATOM 3205 C CA . ASN A 1 408 ? -13.594 25.344 -0.72 1 98.75 408 ASN A CA 1
ATOM 3206 C C . ASN A 1 408 ? -14.336 24.031 -0.554 1 98.75 408 ASN A C 1
ATOM 3208 O O . ASN A 1 408 ? -14.641 23.359 -1.54 1 98.75 408 ASN A O 1
ATOM 3212 N N . GLY A 1 409 ? -14.594 23.609 0.688 1 98.62 409 GLY A N 1
ATOM 3213 C CA . GLY A 1 409 ? -15.398 22.422 0.906 1 98.62 409 GLY A CA 1
ATOM 3214 C C . GLY A 1 409 ? -16.859 22.609 0.533 1 98.62 409 GLY A C 1
ATOM 3215 O O . GLY A 1 409 ? -17.375 23.719 0.565 1 98.62 409 GLY A O 1
ATOM 3216 N N . SER A 1 410 ? -17.5 21.5 0.313 1 98 410 SER A N 1
ATOM 3217 C CA . SER A 1 410 ? -18.922 21.562 0.004 1 98 410 SER A CA 1
ATOM 3218 C C . SER A 1 410 ? -19.75 21.719 1.271 1 98 410 SER A C 1
ATOM 3220 O O . SER A 1 410 ? -19.609 20.938 2.217 1 98 410 SER A O 1
ATOM 3222 N N . SER A 1 411 ? -20.703 22.641 1.175 1 96.62 411 SER A N 1
ATOM 3223 C CA . SER A 1 411 ? -21.547 22.906 2.338 1 96.62 411 SER A CA 1
ATOM 3224 C C . SER A 1 411 ? -22.453 21.719 2.656 1 96.62 411 SER A C 1
ATOM 3226 O O . SER A 1 411 ? -22.844 21.531 3.805 1 96.62 411 SER A O 1
ATOM 3228 N N . SER A 1 412 ? -22.688 20.922 1.623 1 97.62 412 SER A N 1
ATOM 3229 C CA . SER A 1 412 ? -23.594 19.797 1.803 1 97.62 412 SER A CA 1
ATOM 3230 C C . SER A 1 412 ? -22.859 18.531 2.205 1 97.62 412 SER A C 1
ATOM 3232 O O . SER A 1 412 ? -23.469 17.531 2.557 1 97.62 412 SER A O 1
ATOM 3234 N N . PHE A 1 413 ? -21.578 18.578 2.242 1 98.38 413 PHE A N 1
ATOM 3235 C CA . PHE A 1 413 ? -20.797 17.359 2.465 1 98.38 413 PHE A CA 1
ATOM 3236 C C . PHE A 1 413 ? -21.094 16.766 3.842 1 98.38 413 PHE A C 1
ATOM 3238 O O . PHE A 1 413 ? -21.203 15.555 3.994 1 98.38 413 PHE A O 1
ATOM 3245 N N . PRO A 1 414 ? -21.234 17.562 4.887 1 98.19 414 PRO A N 1
ATOM 3246 C CA . PRO A 1 414 ? -21.516 17 6.207 1 98.19 414 PRO A CA 1
ATOM 3247 C C . PRO A 1 414 ? -22.75 16.109 6.207 1 98.19 414 PRO A C 1
ATOM 3249 O O . PRO A 1 414 ? -22.797 15.109 6.934 1 98.19 414 PRO A O 1
ATOM 3252 N N . LEU A 1 415 ? -23.688 16.375 5.363 1 96.25 415 LEU A N 1
ATOM 3253 C CA . LEU A 1 415 ? -24.922 15.578 5.293 1 96.25 415 LEU A CA 1
ATOM 3254 C C . LEU A 1 415 ? -24.625 14.18 4.75 1 96.25 415 LEU A C 1
ATOM 3256 O O . LEU A 1 415 ? -25.391 13.242 5 1 96.25 415 LEU A O 1
ATOM 3260 N N . SER A 1 416 ? -23.594 14.109 4.02 1 95.94 416 SER A N 1
ATOM 3261 C CA . SER A 1 416 ? -23.266 12.828 3.398 1 95.94 416 SER A CA 1
ATOM 3262 C C . SER A 1 416 ? -22.5 11.922 4.363 1 95.94 416 SER A C 1
ATOM 3264 O O . SER A 1 416 ? -22.484 10.703 4.199 1 95.94 416 SER A O 1
ATOM 3266 N N . ILE A 1 417 ? -21.875 12.516 5.402 1 97.5 417 ILE A N 1
ATOM 3267 C CA . ILE A 1 417 ? -20.984 11.703 6.207 1 97.5 417 ILE A CA 1
ATOM 3268 C C . ILE A 1 417 ? -21.5 11.625 7.641 1 97.5 417 ILE A C 1
ATOM 3270 O O . ILE A 1 417 ? -21.234 10.656 8.359 1 97.5 417 ILE A O 1
ATOM 3274 N N . LEU A 1 418 ? -22.281 12.602 8.117 1 97.94 418 LEU A N 1
ATOM 3275 C CA . LEU A 1 418 ? -22.781 12.648 9.484 1 97.94 418 LEU A CA 1
ATOM 3276 C C . LEU A 1 418 ? -24.203 12.125 9.562 1 97.94 418 LEU A C 1
ATOM 3278 O O . LEU A 1 418 ? -24.953 12.211 8.594 1 97.94 418 LEU A O 1
ATOM 3282 N N . LEU A 1 419 ? -24.469 11.617 10.719 1 96.06 419 LEU A N 1
ATOM 3283 C CA . LEU A 1 419 ? -25.859 11.25 11.023 1 96.06 419 LEU A CA 1
ATOM 3284 C C . LEU A 1 419 ? -26.703 12.492 11.281 1 96.06 419 LEU A C 1
ATOM 3286 O O . LEU A 1 419 ? -26.188 13.516 11.727 1 96.06 419 LEU A O 1
ATOM 3290 N N . ARG A 1 420 ? -27.984 12.297 11.062 1 88.69 420 ARG A N 1
ATOM 3291 C CA . ARG A 1 420 ? -28.922 13.383 11.344 1 88.69 420 ARG A CA 1
ATOM 3292 C C . ARG A 1 420 ? -29.141 13.531 12.844 1 88.69 420 ARG A C 1
ATOM 3294 O O . ARG A 1 420 ? -29.172 12.547 13.578 1 88.69 420 ARG A O 1
ATOM 3301 N N . THR A 1 421 ? -29.094 14.789 13.219 1 78.5 421 THR A N 1
ATOM 3302 C CA . THR A 1 421 ? -29.391 15.055 14.625 1 78.5 421 THR A CA 1
ATOM 3303 C C . THR A 1 421 ? -30.891 15.023 14.875 1 78.5 421 THR A C 1
ATOM 3305 O O . THR A 1 421 ? -31.672 15.5 14.039 1 78.5 421 THR A O 1
ATOM 3308 N N . ALA A 1 422 ? -31.391 14.164 15.797 1 57.66 422 ALA A N 1
ATOM 3309 C CA . ALA A 1 422 ? -32.812 14.117 16.109 1 57.66 422 ALA A CA 1
ATOM 3310 C C . ALA A 1 422 ? -33.375 15.516 16.391 1 57.66 422 ALA A C 1
ATOM 3312 O O . ALA A 1 422 ? -32.688 16.328 17.031 1 57.66 422 ALA A O 1
ATOM 3313 N N . LYS A 1 423 ? -34.375 16.031 15.633 1 49.12 423 LYS A N 1
ATOM 3314 C CA . LYS A 1 423 ? -35.125 17.234 15.953 1 49.12 423 LYS A CA 1
ATOM 3315 C C . LYS A 1 423 ? -35.625 17.203 17.406 1 49.12 423 LYS A C 1
ATOM 3317 O O . LYS A 1 423 ? -36 16.156 17.906 1 49.12 423 LYS A O 1
ATOM 3322 N N . ALA B 1 1 ? -57.812 30.453 -15.148 1 20.61 1 ALA B N 1
ATOM 3323 C CA . ALA B 1 1 ? -56.906 30.406 -14.023 1 20.61 1 ALA B CA 1
ATOM 3324 C C . ALA B 1 1 ? -56.688 28.984 -13.539 1 20.61 1 ALA B C 1
ATOM 3326 O O . ALA B 1 1 ? -57.5 28.438 -12.789 1 20.61 1 ALA B O 1
ATOM 3327 N N . ALA B 1 2 ? -56.281 28.047 -14.484 1 27.73 2 ALA B N 1
ATOM 3328 C CA . ALA B 1 2 ? -56.156 26.594 -14.438 1 27.73 2 ALA B CA 1
ATOM 3329 C C . ALA B 1 2 ? -55.031 26.172 -13.492 1 27.73 2 ALA B C 1
ATOM 3331 O O . ALA B 1 2 ? -53.875 26.609 -13.648 1 27.73 2 ALA B O 1
ATOM 3332 N N . PHE B 1 3 ? -55.375 25.781 -12.195 1 25.12 3 PHE B N 1
ATOM 3333 C CA . PHE B 1 3 ? -54.562 25.359 -11.055 1 25.12 3 PHE B CA 1
ATOM 3334 C C . PHE B 1 3 ? -53.812 24.078 -11.367 1 25.12 3 PHE B C 1
ATOM 3336 O O . PHE B 1 3 ? -54.406 23.031 -11.609 1 25.12 3 PHE B O 1
ATOM 3343 N N . ALA B 1 4 ? -52.719 24.125 -12.094 1 28.47 4 ALA B N 1
ATOM 3344 C CA . ALA B 1 4 ? -51.812 23 -12.391 1 28.47 4 ALA B CA 1
ATOM 3345 C C . ALA B 1 4 ? -51.344 22.344 -11.109 1 28.47 4 ALA B C 1
ATOM 3347 O O . ALA B 1 4 ? -50.656 22.969 -10.297 1 28.47 4 ALA B O 1
ATOM 3348 N N . PHE B 1 5 ? -52.094 21.391 -10.555 1 28.62 5 PHE B N 1
ATOM 3349 C CA . PHE B 1 5 ? -51.719 20.547 -9.422 1 28.62 5 PHE B CA 1
ATOM 3350 C C . PHE B 1 5 ? -50.438 19.781 -9.711 1 28.62 5 PHE B C 1
ATOM 3352 O O . PHE B 1 5 ? -50.375 18.969 -10.641 1 28.62 5 PHE B O 1
ATOM 3359 N N . LEU B 1 6 ? -49.281 20.406 -9.484 1 27.89 6 LEU B N 1
ATOM 3360 C CA . LEU B 1 6 ? -47.969 19.719 -9.57 1 27.89 6 LEU B CA 1
ATOM 3361 C C . LEU B 1 6 ? -47.906 18.578 -8.57 1 27.89 6 LEU B C 1
ATOM 3363 O O . LEU B 1 6 ? -48 18.797 -7.363 1 27.89 6 LEU B O 1
ATOM 3367 N N . PHE B 1 7 ? -48.375 17.359 -8.914 1 29.69 7 PHE B N 1
ATOM 3368 C CA . PHE B 1 7 ? -48.156 16.156 -8.125 1 29.69 7 PHE B CA 1
ATOM 3369 C C . PHE B 1 7 ? -46.688 15.883 -7.906 1 29.69 7 PHE B C 1
ATOM 3371 O O . PHE B 1 7 ? -45.906 15.742 -8.867 1 29.69 7 PHE B O 1
ATOM 3378 N N . PHE B 1 8 ? -46.125 16.328 -6.758 1 29.03 8 PHE B N 1
ATOM 3379 C CA . PHE B 1 8 ? -44.812 15.914 -6.258 1 29.03 8 PHE B CA 1
ATOM 3380 C C . PHE B 1 8 ? -44.781 14.406 -6.023 1 29.03 8 PHE B C 1
ATOM 3382 O O . PHE B 1 8 ? -45.562 13.891 -5.203 1 29.03 8 PHE B O 1
ATOM 3389 N N . SER B 1 9 ? -44.562 13.594 -7.043 1 30.44 9 SER B N 1
ATOM 3390 C CA . SER B 1 9 ? -44.281 12.18 -6.793 1 30.44 9 SER B CA 1
ATOM 3391 C C . SER B 1 9 ? -43.188 12 -5.738 1 30.44 9 SER B C 1
ATOM 3393 O O . SER B 1 9 ? -42.156 12.641 -5.812 1 30.44 9 SER B O 1
ATOM 3395 N N . SER B 1 10 ? -43.531 11.578 -4.547 1 31.44 10 SER B N 1
ATOM 3396 C CA . SER B 1 10 ? -42.688 11.133 -3.445 1 31.44 10 SER B CA 1
ATOM 3397 C C . SER B 1 10 ? -41.688 10.094 -3.908 1 31.44 10 SER B C 1
ATOM 3399 O O . SER B 1 10 ? -42.062 9.055 -4.457 1 31.44 10 SER B O 1
ATOM 3401 N N . ALA B 1 11 ? -40.469 10.453 -4.281 1 30.5 11 ALA B N 1
ATOM 3402 C CA . ALA B 1 11 ? -39.344 9.531 -4.48 1 30.5 11 ALA B CA 1
ATOM 3403 C C . ALA B 1 11 ? -39.188 8.578 -3.301 1 30.5 11 ALA B C 1
ATOM 3405 O O . ALA B 1 11 ? -38.875 9 -2.188 1 30.5 11 ALA B O 1
ATOM 3406 N N . SER B 1 12 ? -39.938 7.496 -3.254 1 30.88 12 SER B N 1
ATOM 3407 C CA . SER B 1 12 ? -39.688 6.391 -2.336 1 30.88 12 SER B CA 1
ATOM 3408 C C . SER B 1 12 ? -38.188 6.02 -2.324 1 30.88 12 SER B C 1
ATOM 3410 O O . SER B 1 12 ? -37.625 5.645 -3.357 1 30.88 12 SER B O 1
ATOM 3412 N N . SER B 1 13 ? -37.375 6.691 -1.575 1 30.33 13 SER B N 1
ATOM 3413 C CA . SER B 1 13 ? -36 6.266 -1.253 1 30.33 13 SER B CA 1
ATOM 3414 C C . SER B 1 13 ? -36 4.812 -0.781 1 30.33 13 SER B C 1
ATOM 3416 O O . SER B 1 13 ? -36.5 4.5 0.298 1 30.33 13 SER B O 1
ATOM 3418 N N . SER B 1 14 ? -36.25 3.859 -1.68 1 32.56 14 SER B N 1
ATOM 3419 C CA . SER B 1 14 ? -35.938 2.48 -1.305 1 32.56 14 SER B CA 1
ATOM 3420 C C . SER B 1 14 ? -34.625 2.389 -0.522 1 32.56 14 SER B C 1
ATOM 3422 O O . SER B 1 14 ? -33.594 2.852 -0.987 1 32.56 14 SER B O 1
ATOM 3424 N N . SER B 1 15 ? -34.656 2.617 0.746 1 34.47 15 SER B N 1
ATOM 3425 C CA . SER B 1 15 ? -33.594 2.312 1.708 1 34.47 15 SER B CA 1
ATOM 3426 C C . SER B 1 15 ? -32.875 1.023 1.342 1 34.47 15 SER B C 1
ATOM 3428 O O . SER B 1 15 ? -33.469 -0.051 1.321 1 34.47 15 SER B O 1
ATOM 3430 N N . ALA B 1 16 ? -31.938 1.022 0.488 1 34.22 16 ALA B N 1
ATOM 3431 C CA . ALA B 1 16 ? -31.125 -0.135 0.121 1 34.22 16 ALA B CA 1
ATOM 3432 C C . ALA B 1 16 ? -30.641 -0.88 1.361 1 34.22 16 ALA B C 1
ATOM 3434 O O . ALA B 1 16 ? -29.719 -0.422 2.049 1 34.22 16 ALA B O 1
ATOM 3435 N N . GLN B 1 17 ? -31.422 -1.377 2.234 1 38.41 17 GLN B N 1
ATOM 3436 C CA . GLN B 1 17 ? -31.031 -2.361 3.236 1 38.41 17 GLN B CA 1
ATOM 3437 C C . GLN B 1 17 ? -30.078 -3.395 2.645 1 38.41 17 GLN B C 1
ATOM 3439 O O . GLN B 1 17 ? -30.453 -4.148 1.743 1 38.41 17 GLN B O 1
ATOM 3444 N N . SER B 1 18 ? -28.781 -3.262 2.496 1 46.72 18 SER B N 1
ATOM 3445 C CA . SER B 1 18 ? -27.922 -4.234 1.824 1 46.72 18 SER B CA 1
ATOM 3446 C C . SER B 1 18 ? -28.062 -5.617 2.457 1 46.72 18 SER B C 1
ATOM 3448 O O . SER B 1 18 ? -27.453 -5.887 3.498 1 46.72 18 SER B O 1
ATOM 3450 N N . SER B 1 19 ? -29.094 -6.148 2.809 1 57.53 19 SER B N 1
ATOM 3451 C CA . SER B 1 19 ? -29.219 -7.562 3.146 1 57.53 19 SER B CA 1
ATOM 3452 C C . SER B 1 19 ? -28.5 -8.438 2.129 1 57.53 19 SER B C 1
ATOM 3454 O O . SER B 1 19 ? -28.766 -8.352 0.928 1 57.53 19 SER B O 1
ATOM 3456 N N . PHE B 1 20 ? -27.297 -8.906 2.699 1 67.44 20 PHE B N 1
ATOM 3457 C CA . PHE B 1 20 ? -26.594 -9.773 1.763 1 67.44 20 PHE B CA 1
ATOM 3458 C C . PHE B 1 20 ? -27.453 -10.969 1.38 1 67.44 20 PHE B C 1
ATOM 3460 O O . PHE B 1 20 ? -28.266 -11.438 2.186 1 67.44 20 PHE B O 1
ATOM 3467 N N . GLU B 1 21 ? -27.328 -11.289 0.221 1 80.19 21 GLU B N 1
ATOM 3468 C CA . GLU B 1 21 ? -27.922 -12.523 -0.308 1 80.19 21 GLU B CA 1
ATOM 3469 C C . GLU B 1 21 ? -27.531 -13.727 0.537 1 80.19 21 GLU B C 1
ATOM 3471 O O . GLU B 1 21 ? -26.406 -13.812 1.027 1 80.19 21 GLU B O 1
ATOM 3476 N N . THR B 1 22 ? -28.453 -14.523 0.84 1 82.5 22 THR B N 1
ATOM 3477 C CA . THR B 1 22 ? -28.156 -15.672 1.685 1 82.5 22 THR B CA 1
ATOM 3478 C C . THR B 1 22 ? -28.219 -16.969 0.875 1 82.5 22 THR B C 1
ATOM 3480 O O . THR B 1 22 ? -27.75 -18.016 1.33 1 82.5 22 THR B O 1
ATOM 3483 N N . THR B 1 23 ? -28.75 -16.828 -0.36 1 89.12 23 THR B N 1
ATOM 3484 C CA . THR B 1 23 ? -28.906 -18.031 -1.161 1 89.12 23 THR B CA 1
ATOM 3485 C C . THR B 1 23 ? -28.25 -17.859 -2.527 1 89.12 23 THR B C 1
ATOM 3487 O O . THR B 1 23 ? -28.344 -16.797 -3.139 1 89.12 23 THR B O 1
ATOM 3490 N N . ALA B 1 24 ? -27.672 -18.969 -2.939 1 91.69 24 ALA B N 1
ATOM 3491 C CA . ALA B 1 24 ? -27.031 -18.969 -4.254 1 91.69 24 ALA B CA 1
ATOM 3492 C C . ALA B 1 24 ? -28.078 -18.828 -5.367 1 91.69 24 ALA B C 1
ATOM 3494 O O . ALA B 1 24 ? -29.172 -19.375 -5.277 1 91.69 24 ALA B O 1
ATOM 3495 N N . ARG B 1 25 ? -27.703 -18.188 -6.359 1 91.25 25 ARG B N 1
ATOM 3496 C CA . ARG B 1 25 ? -28.562 -18.047 -7.527 1 91.25 25 ARG B CA 1
ATOM 3497 C C . ARG B 1 25 ? -28.516 -19.312 -8.391 1 91.25 25 ARG B C 1
ATOM 3499 O O . ARG B 1 25 ? -27.484 -19.984 -8.453 1 91.25 25 ARG B O 1
ATOM 3506 N N . ALA B 1 26 ? -29.578 -19.516 -9.094 1 91.38 26 ALA B N 1
ATOM 3507 C CA . ALA B 1 26 ? -29.641 -20.672 -9.984 1 91.38 26 ALA B CA 1
ATOM 3508 C C . ALA B 1 26 ? -28.938 -20.391 -11.305 1 91.38 26 ALA B C 1
ATOM 3510 O O . ALA B 1 26 ? -28.906 -19.25 -11.766 1 91.38 26 ALA B O 1
ATOM 3511 N N . LEU B 1 27 ? -28.469 -21.484 -11.844 1 93.31 27 LEU B N 1
ATOM 3512 C CA . LEU B 1 27 ? -27.906 -21.359 -13.188 1 93.31 27 LEU B CA 1
ATOM 3513 C C . LEU B 1 27 ? -29.016 -21.062 -14.203 1 93.31 27 LEU B C 1
ATOM 3515 O O . LEU B 1 27 ? -30.109 -21.609 -14.117 1 93.31 27 LEU B O 1
ATOM 3519 N N . LYS B 1 28 ? -28.656 -20.297 -15.141 1 92.31 28 LYS B N 1
ATOM 3520 C CA . LYS B 1 28 ? -29.656 -19.891 -16.125 1 92.31 28 LYS B CA 1
ATOM 3521 C C . LYS B 1 28 ? -29.438 -20.609 -17.453 1 92.31 28 LYS B C 1
ATOM 3523 O O . LYS B 1 28 ? -30.391 -21.094 -18.078 1 92.31 28 LYS B O 1
ATOM 3528 N N . LYS B 1 29 ? -28.234 -20.703 -17.812 1 94.56 29 LYS B N 1
ATOM 3529 C CA . LYS B 1 29 ? -27.938 -21.234 -19.141 1 94.56 29 LYS B CA 1
ATOM 3530 C C . LYS B 1 29 ? -27.047 -22.469 -19.047 1 94.56 29 LYS B C 1
ATOM 3532 O O . LYS B 1 29 ? -27.297 -23.469 -19.719 1 94.56 29 LYS B O 1
ATOM 3537 N N . LEU B 1 30 ? -26.078 -22.453 -18.234 1 96.19 30 LEU B N 1
ATOM 3538 C CA . LEU B 1 30 ? -25.156 -23.578 -18.094 1 96.19 30 LEU B CA 1
ATOM 3539 C C . LEU B 1 30 ? -25.828 -24.734 -17.359 1 96.19 30 LEU B C 1
ATOM 3541 O O . LEU B 1 30 ? -26.625 -24.5 -16.438 1 96.19 30 LEU B O 1
ATOM 3545 N N . GLU B 1 31 ? -25.453 -25.906 -17.703 1 94.25 31 GLU B N 1
ATOM 3546 C CA . GLU B 1 31 ? -26.062 -27.109 -17.125 1 94.25 31 GLU B CA 1
ATOM 3547 C C . GLU B 1 31 ? -25.391 -27.5 -15.812 1 94.25 31 GLU B C 1
ATOM 3549 O O . GLU B 1 31 ? -25.984 -28.188 -14.977 1 94.25 31 GLU B O 1
ATOM 3554 N N . LYS B 1 32 ? -24.203 -27.094 -15.711 1 95.38 32 LYS B N 1
ATOM 3555 C CA . LYS B 1 32 ? -23.406 -27.375 -14.523 1 95.38 32 LYS B CA 1
ATOM 3556 C C . LYS B 1 32 ? -22.516 -26.188 -14.156 1 95.38 32 LYS B C 1
ATOM 3558 O O . LYS B 1 32 ? -22.281 -25.312 -14.992 1 95.38 32 LYS B O 1
ATOM 3563 N N . PRO B 1 33 ? -22.031 -26.219 -12.945 1 96.94 33 PRO B N 1
ATOM 3564 C CA . PRO B 1 33 ? -21.156 -25.125 -12.539 1 96.94 33 PRO B CA 1
ATOM 3565 C C . PRO B 1 33 ? -19.844 -25.094 -13.344 1 96.94 33 PRO B C 1
ATOM 3567 O O . PRO B 1 33 ? -19.297 -26.141 -13.664 1 96.94 33 PRO B O 1
ATOM 3570 N N . VAL B 1 34 ? -19.422 -23.953 -13.656 1 98.62 34 VAL B N 1
ATOM 3571 C CA . VAL B 1 34 ? -18.156 -23.688 -14.312 1 98.62 34 VAL B CA 1
ATOM 3572 C C . VAL B 1 34 ? -17.359 -22.656 -13.516 1 98.62 34 VAL B C 1
ATOM 3574 O O . VAL B 1 34 ? -17.891 -21.609 -13.133 1 98.62 34 VAL B O 1
ATOM 3577 N N . VAL B 1 35 ? -16.094 -22.969 -13.211 1 98.88 35 VAL B N 1
ATOM 3578 C CA . VAL B 1 35 ? -15.219 -22.047 -12.492 1 98.88 35 VAL B CA 1
ATOM 3579 C C . VAL B 1 35 ? -14.07 -21.609 -13.398 1 98.88 35 VAL B C 1
ATOM 3581 O O . VAL B 1 35 ? -13.383 -22.438 -13.992 1 98.88 35 VAL B O 1
ATOM 3584 N N . LEU B 1 36 ? -13.93 -20.344 -13.531 1 98.94 36 LEU B N 1
ATOM 3585 C CA . LEU B 1 36 ? -12.773 -19.719 -14.18 1 98.94 36 LEU B CA 1
ATOM 3586 C C . LEU B 1 36 ? -11.867 -19.062 -13.148 1 98.94 36 LEU B C 1
ATOM 3588 O O . LEU B 1 36 ? -12.242 -18.047 -12.547 1 98.94 36 LEU B O 1
ATOM 3592 N N . LEU B 1 37 ? -10.703 -19.641 -12.898 1 98.94 37 LEU B N 1
ATOM 3593 C CA . LEU B 1 37 ? -9.688 -19.125 -11.984 1 98.94 37 LEU B CA 1
ATOM 3594 C C . LEU B 1 37 ? -8.688 -18.25 -12.727 1 98.94 37 LEU B C 1
ATOM 3596 O O . LEU B 1 37 ? -7.91 -18.734 -13.547 1 98.94 37 LEU B O 1
ATOM 3600 N N . VAL B 1 38 ? -8.719 -16.953 -12.445 1 98.94 38 VAL B N 1
ATOM 3601 C CA . VAL B 1 38 ? -7.871 -15.969 -13.102 1 98.94 38 VAL B CA 1
ATOM 3602 C C . VAL B 1 38 ? -6.781 -15.508 -12.141 1 98.94 38 VAL B C 1
ATOM 3604 O O . VAL B 1 38 ? -7.062 -15.164 -10.984 1 98.94 38 VAL B O 1
ATOM 3607 N N . SER B 1 39 ? -5.555 -15.531 -12.602 1 98.88 39 SER B N 1
ATOM 3608 C CA . SER B 1 39 ? -4.465 -15.047 -11.758 1 98.88 39 SER B CA 1
ATOM 3609 C C . SER B 1 39 ? -3.682 -13.938 -12.453 1 98.88 39 SER B C 1
ATOM 3611 O O . SER B 1 39 ? -3.299 -14.078 -13.617 1 98.88 39 SER B O 1
ATOM 3613 N N . SER B 1 40 ? -3.539 -12.867 -11.805 1 98.88 40 SER B N 1
ATOM 3614 C CA . SER B 1 40 ? -2.58 -11.828 -12.156 1 98.88 40 SER B CA 1
ATOM 3615 C C . SER B 1 40 ? -1.356 -11.875 -11.25 1 98.88 40 SER B C 1
ATOM 3617 O O . SER B 1 40 ? -1.444 -11.555 -10.055 1 98.88 40 SER B O 1
ATOM 3619 N N . ASP B 1 41 ? -0.226 -12.266 -11.828 1 98.81 41 ASP B N 1
ATOM 3620 C CA . ASP B 1 41 ? 0.986 -12.555 -11.062 1 98.81 41 ASP B CA 1
ATOM 3621 C C . ASP B 1 41 ? 1.52 -11.297 -10.391 1 98.81 41 ASP B C 1
ATOM 3623 O O . ASP B 1 41 ? 1.694 -10.258 -11.039 1 98.81 41 ASP B O 1
ATOM 3627 N N . GLY B 1 42 ? 1.792 -11.43 -9.109 1 98.81 42 GLY B N 1
ATOM 3628 C CA . GLY B 1 42 ? 2.393 -10.32 -8.383 1 98.81 42 GLY B CA 1
ATOM 3629 C C . GLY B 1 42 ? 1.448 -9.148 -8.195 1 98.81 42 GLY B C 1
ATOM 3630 O O . GLY B 1 42 ? 1.887 -8 -8.086 1 98.81 42 GLY B O 1
ATOM 3631 N N . PHE B 1 43 ? 0.173 -9.367 -8.25 1 98.88 43 PHE B N 1
ATOM 3632 C CA . PHE B 1 43 ? -0.81 -8.305 -8.07 1 98.88 43 PHE B CA 1
ATOM 3633 C C . PHE B 1 43 ? -0.956 -7.945 -6.598 1 98.88 43 PHE B C 1
ATOM 3635 O O . PHE B 1 43 ? -1.897 -8.391 -5.934 1 98.88 43 PHE B O 1
ATOM 3642 N N . ARG B 1 44 ? -0.114 -7.074 -6.148 1 98.69 44 ARG B N 1
ATOM 3643 C CA . ARG B 1 44 ? -0.101 -6.629 -4.758 1 98.69 44 ARG B CA 1
ATOM 3644 C C . ARG B 1 44 ? -1.445 -6.027 -4.363 1 98.69 44 ARG B C 1
ATOM 3646 O O . ARG B 1 44 ? -2.053 -5.289 -5.141 1 98.69 44 ARG B O 1
ATOM 3653 N N . PHE B 1 45 ? -1.937 -6.434 -3.131 1 98.56 45 PHE B N 1
ATOM 3654 C CA . PHE B 1 45 ? -3.129 -5.77 -2.613 1 98.56 45 PHE B CA 1
ATOM 3655 C C . PHE B 1 45 ? -2.951 -4.258 -2.615 1 98.56 45 PHE B C 1
ATOM 3657 O O . PHE B 1 45 ? -1.928 -3.746 -2.158 1 98.56 45 PHE B O 1
ATOM 3664 N N . GLY B 1 46 ? -3.947 -3.564 -3.143 1 97.25 46 GLY B N 1
ATOM 3665 C CA . GLY B 1 46 ? -3.865 -2.123 -3.32 1 97.25 46 GLY B CA 1
ATOM 3666 C C . GLY B 1 46 ? -3.787 -1.705 -4.777 1 97.25 46 GLY B C 1
ATOM 3667 O O . GLY B 1 46 ? -4.145 -0.579 -5.125 1 97.25 46 GLY B O 1
ATOM 3668 N N . TYR B 1 47 ? -3.25 -2.633 -5.617 1 98.56 47 TYR B N 1
ATOM 3669 C CA . TYR B 1 47 ? -3.141 -2.312 -7.035 1 98.56 47 TYR B CA 1
ATOM 3670 C C . TYR B 1 47 ? -4.516 -2.057 -7.645 1 98.56 47 TYR B C 1
ATOM 3672 O O . TYR B 1 47 ? -4.652 -1.256 -8.57 1 98.56 47 TYR B O 1
ATOM 3680 N N . GLN B 1 48 ? -5.559 -2.68 -7.078 1 97.81 48 GLN B N 1
ATOM 3681 C CA . GLN B 1 48 ? -6.91 -2.488 -7.59 1 97.81 48 GLN B CA 1
ATOM 3682 C C . GLN B 1 48 ? -7.375 -1.048 -7.395 1 97.81 48 GLN B C 1
ATOM 3684 O O . GLN B 1 48 ? -8.375 -0.629 -7.973 1 97.81 48 GLN B O 1
ATOM 3689 N N . PHE B 1 49 ? -6.602 -0.276 -6.633 1 96.56 49 PHE B N 1
ATOM 3690 C CA . PHE B 1 49 ? -6.945 1.116 -6.371 1 96.56 49 PHE B CA 1
ATOM 3691 C C . PHE B 1 49 ? -5.93 2.055 -7.012 1 96.56 49 PHE B C 1
ATOM 3693 O O . PHE B 1 49 ? -6.098 3.275 -6.977 1 96.56 49 PHE B O 1
ATOM 3700 N N . LYS B 1 50 ? -4.879 1.561 -7.547 1 97 50 LYS B N 1
ATOM 3701 C CA . LYS B 1 50 ? -3.75 2.379 -7.984 1 97 50 LYS B CA 1
ATOM 3702 C C . LYS B 1 50 ? -4.137 3.256 -9.172 1 97 50 LYS B C 1
ATOM 3704 O O . LYS B 1 50 ? -3.553 4.324 -9.375 1 97 50 LYS B O 1
ATOM 3709 N N . THR B 1 51 ? -5.043 2.824 -9.953 1 97.25 51 THR B N 1
ATOM 3710 C CA . THR B 1 51 ? -5.641 3.523 -11.086 1 97.25 51 THR B CA 1
ATOM 3711 C C . THR B 1 51 ? -7.102 3.121 -11.258 1 97.25 51 THR B C 1
ATOM 3713 O O . THR B 1 51 ? -7.629 2.322 -10.477 1 97.25 51 THR B O 1
ATOM 3716 N N . SER B 1 52 ? -7.738 3.756 -12.195 1 96.94 52 SER B N 1
ATOM 3717 C CA . SER B 1 52 ? -9.109 3.348 -12.484 1 96.94 52 SER B CA 1
ATOM 3718 C C . SER B 1 52 ? -9.164 1.912 -13 1 96.94 52 SER B C 1
ATOM 3720 O O . SER B 1 52 ? -8.57 1.596 -14.031 1 96.94 52 SER B O 1
ATOM 3722 N N . THR B 1 53 ? -9.789 1.051 -12.242 1 98.44 53 THR B N 1
ATOM 3723 C CA . THR B 1 53 ? -9.977 -0.344 -12.625 1 98.44 53 THR B CA 1
ATOM 3724 C C . THR B 1 53 ? -11.453 -0.716 -12.609 1 98.44 53 THR B C 1
ATOM 3726 O O . THR B 1 53 ? -11.875 -1.576 -11.836 1 98.44 53 THR B O 1
ATOM 3729 N N . PRO B 1 54 ? -12.242 -0.151 -13.5 1 98.62 54 PRO B N 1
ATOM 3730 C CA . PRO B 1 54 ? -13.695 -0.32 -13.445 1 98.62 54 PRO B CA 1
ATOM 3731 C C . PRO B 1 54 ? -14.133 -1.766 -13.672 1 98.62 54 PRO B C 1
ATOM 3733 O O . PRO B 1 54 ? -15.141 -2.205 -13.125 1 98.62 54 PRO B O 1
ATOM 3736 N N . ASN B 1 55 ? -13.414 -2.514 -14.492 1 98.81 55 ASN B N 1
ATOM 3737 C CA . ASN B 1 55 ? -13.812 -3.885 -14.789 1 98.81 55 ASN B CA 1
ATOM 3738 C C . ASN B 1 55 ? -13.547 -4.812 -13.609 1 98.81 55 ASN B C 1
ATOM 3740 O O . ASN B 1 55 ? -14.383 -5.652 -13.273 1 98.81 55 ASN B O 1
ATOM 3744 N N . ILE B 1 56 ? -12.375 -4.648 -12.984 1 98.88 56 ILE B N 1
ATOM 3745 C CA . ILE B 1 56 ? -12.094 -5.391 -11.758 1 98.88 56 ILE B CA 1
ATOM 3746 C C . ILE B 1 56 ? -13.133 -5.039 -10.695 1 98.88 56 ILE B C 1
ATOM 3748 O O . ILE B 1 56 ? -13.633 -5.922 -9.992 1 98.88 56 ILE B O 1
ATOM 3752 N N . HIS B 1 57 ? -13.523 -3.816 -10.648 1 98.5 57 HIS B N 1
ATOM 3753 C CA . HIS B 1 57 ? -14.484 -3.393 -9.641 1 98.5 57 HIS B CA 1
ATOM 3754 C C . HIS B 1 57 ? -15.891 -3.881 -9.977 1 98.5 57 HIS B C 1
ATOM 3756 O O . HIS B 1 57 ? -16.734 -4.004 -9.094 1 98.5 57 HIS B O 1
ATOM 3762 N N . ARG B 1 58 ? -16.172 -4.137 -11.219 1 98.25 58 ARG B N 1
ATOM 3763 C CA . ARG B 1 58 ? -17.438 -4.797 -11.547 1 98.25 58 ARG B CA 1
ATOM 3764 C C . ARG B 1 58 ? -17.531 -6.164 -10.883 1 98.25 58 ARG B C 1
ATOM 3766 O O . ARG B 1 58 ? -18.594 -6.555 -10.391 1 98.25 58 ARG B O 1
ATOM 3773 N N . LEU B 1 59 ? -16.422 -6.848 -10.844 1 98.5 59 LEU B N 1
ATOM 3774 C CA . LEU B 1 59 ? -16.391 -8.133 -10.156 1 98.5 59 LEU B CA 1
ATOM 3775 C C . LEU B 1 59 ? -16.5 -7.945 -8.648 1 98.5 59 LEU B C 1
ATOM 3777 O O . LEU B 1 59 ? -17.234 -8.68 -7.984 1 98.5 59 LEU B O 1
ATOM 3781 N N . ILE B 1 60 ? -15.82 -6.949 -8.141 1 98.12 60 ILE B N 1
ATOM 3782 C CA . ILE B 1 60 ? -15.805 -6.688 -6.703 1 98.12 60 ILE B CA 1
ATOM 3783 C C . ILE B 1 60 ? -17.203 -6.293 -6.238 1 98.12 60 ILE B C 1
ATOM 3785 O O . ILE B 1 60 ? -17.75 -6.887 -5.301 1 98.12 60 ILE B O 1
ATOM 3789 N N . ASN B 1 61 ? -17.844 -5.363 -6.922 1 96.69 61 ASN B N 1
ATOM 3790 C CA . ASN B 1 61 ? -19.109 -4.789 -6.508 1 96.69 61 ASN B CA 1
ATOM 3791 C C . ASN B 1 61 ? -20.25 -5.805 -6.617 1 96.69 61 ASN B C 1
ATOM 3793 O O . ASN B 1 61 ? -21.25 -5.695 -5.914 1 96.69 61 ASN B O 1
ATOM 3797 N N . ASN B 1 62 ? -20.062 -6.805 -7.477 1 96.88 62 ASN B N 1
ATOM 3798 C CA . ASN B 1 62 ? -21.094 -7.812 -7.707 1 96.88 62 ASN B CA 1
ATOM 3799 C C . ASN B 1 62 ? -20.656 -9.188 -7.227 1 96.88 62 ASN B C 1
ATOM 3801 O O . ASN B 1 62 ? -21.172 -10.211 -7.676 1 96.88 62 ASN B O 1
ATOM 3805 N N . GLY B 1 63 ? -19.625 -9.18 -6.363 1 97.94 63 GLY B N 1
ATOM 3806 C CA . GLY B 1 63 ? -19.094 -10.43 -5.84 1 97.94 63 GLY B CA 1
ATOM 3807 C C . GLY B 1 63 ? -18.625 -10.312 -4.402 1 97.94 63 GLY B C 1
ATOM 3808 O O . GLY B 1 63 ? -19.141 -9.508 -3.633 1 97.94 63 GLY B O 1
ATOM 3809 N N . THR B 1 64 ? -17.766 -11.227 -4.02 1 98.44 64 THR B N 1
ATOM 3810 C CA . THR B 1 64 ? -17.188 -11.305 -2.68 1 98.44 64 THR B CA 1
ATOM 3811 C C . THR B 1 64 ? -15.68 -11.102 -2.719 1 98.44 64 THR B C 1
ATOM 3813 O O . THR B 1 64 ? -14.992 -11.719 -3.529 1 98.44 64 THR B O 1
ATOM 3816 N N . GLU B 1 65 ? -15.195 -10.18 -1.928 1 98.38 65 GLU B N 1
ATOM 3817 C CA . GLU B 1 65 ? -13.758 -9.938 -1.907 1 98.38 65 GLU B CA 1
ATOM 3818 C C . GLU B 1 65 ? -13.188 -10.125 -0.505 1 98.38 65 GLU B C 1
ATOM 3820 O O . GLU B 1 65 ? -13.906 -9.984 0.488 1 98.38 65 GLU B O 1
ATOM 3825 N N . ALA B 1 66 ? -11.938 -10.539 -0.434 1 98.5 66 ALA B N 1
ATOM 3826 C CA . ALA B 1 66 ? -11.203 -10.43 0.823 1 98.5 66 ALA B CA 1
ATOM 3827 C C . ALA B 1 66 ? -10.852 -8.977 1.132 1 98.5 66 ALA B C 1
ATOM 3829 O O . ALA B 1 66 ? -10.102 -8.336 0.388 1 98.5 66 ALA B O 1
ATOM 3830 N N . GLU B 1 67 ? -11.281 -8.469 2.188 1 96 67 GLU B N 1
ATOM 3831 C CA . GLU B 1 67 ? -11.305 -7.039 2.486 1 96 67 GLU B CA 1
ATOM 3832 C C . GLU B 1 67 ? -9.898 -6.453 2.498 1 96 67 GLU B C 1
ATOM 3834 O O . GLU B 1 67 ? -9.664 -5.359 1.978 1 96 67 GLU B O 1
ATOM 3839 N N . THR B 1 68 ? -8.984 -7.164 3.182 1 96.44 68 THR B N 1
ATOM 3840 C CA . THR B 1 68 ? -7.605 -6.695 3.248 1 96.44 68 THR B CA 1
ATOM 3841 C C . THR B 1 68 ? -6.676 -7.648 2.498 1 96.44 68 THR B C 1
ATOM 3843 O O . THR B 1 68 ? -5.539 -7.867 2.914 1 96.44 68 THR B O 1
ATOM 3846 N N . GLY B 1 69 ? -7.238 -8.344 1.503 1 98.31 69 GLY B N 1
ATOM 3847 C CA . GLY B 1 69 ? -6.438 -9.109 0.556 1 98.31 69 GLY B CA 1
ATOM 3848 C C . GLY B 1 69 ? -6.301 -10.57 0.933 1 98.31 69 GLY B C 1
ATOM 3849 O O . GLY B 1 69 ? -6.812 -11 1.969 1 98.31 69 GLY B O 1
ATOM 3850 N N . LEU B 1 70 ? -5.672 -11.289 0.075 1 98.88 70 LEU B N 1
ATOM 3851 C CA . LEU B 1 70 ? -5.355 -12.711 0.195 1 98.88 70 LEU B CA 1
ATOM 3852 C C . LEU B 1 70 ? -3.953 -12.906 0.76 1 98.88 70 LEU B C 1
ATOM 3854 O O . LEU B 1 70 ? -3.014 -12.219 0.356 1 98.88 70 LEU B O 1
ATOM 3858 N N . ILE B 1 71 ? -3.844 -13.852 1.69 1 98.88 71 ILE B N 1
ATOM 3859 C CA . ILE B 1 71 ? -2.549 -14.133 2.299 1 98.88 71 ILE B CA 1
ATOM 3860 C C . ILE B 1 71 ? -1.862 -15.266 1.538 1 98.88 71 ILE B C 1
ATOM 3862 O O . ILE B 1 71 ? -2.408 -16.359 1.423 1 98.88 71 ILE B O 1
ATOM 3866 N N . PRO B 1 72 ? -0.698 -15.039 0.959 1 98.94 72 PRO B N 1
ATOM 3867 C CA . PRO B 1 72 ? 0.068 -16.125 0.358 1 98.94 72 PRO B CA 1
ATOM 3868 C C . PRO B 1 72 ? 0.653 -17.078 1.398 1 98.94 72 PRO B C 1
ATOM 3870 O O . PRO B 1 72 ? 0.702 -16.75 2.586 1 98.94 72 PRO B O 1
ATOM 3873 N N . VAL B 1 73 ? 1.037 -18.188 0.975 1 98.88 73 VAL B N 1
ATOM 3874 C CA . VAL B 1 73 ? 1.839 -19.062 1.827 1 98.88 73 VAL B CA 1
ATOM 3875 C C . VAL B 1 73 ? 3.307 -18.641 1.76 1 98.88 73 VAL B C 1
ATOM 3877 O O . VAL B 1 73 ? 3.701 -17.875 0.872 1 98.88 73 VAL B O 1
ATOM 3880 N N . PHE B 1 74 ? 4.047 -19.109 2.717 1 98.75 74 PHE B N 1
ATOM 3881 C CA . PHE B 1 74 ? 5.488 -18.891 2.713 1 98.75 74 PHE B CA 1
ATOM 3882 C C . PHE B 1 74 ? 6.207 -20 1.957 1 98.75 74 PHE B C 1
ATOM 3884 O O . PHE B 1 74 ? 5.883 -21.172 2.117 1 98.75 74 PHE B O 1
ATOM 3891 N N . PRO B 1 75 ? 7.234 -19.641 1.218 1 98.5 75 PRO B N 1
ATOM 3892 C CA . PRO B 1 75 ? 7.586 -18.266 0.852 1 98.5 75 PRO B CA 1
ATOM 3893 C C . PRO B 1 75 ? 6.617 -17.672 -0.164 1 98.5 75 PRO B C 1
ATOM 3895 O O . PRO B 1 75 ? 6.027 -18.391 -0.967 1 98.5 75 PRO B O 1
ATOM 3898 N N . SER B 1 76 ? 6.398 -16.391 -0.095 1 98.75 76 SER B N 1
ATOM 3899 C CA . SER B 1 76 ? 5.512 -15.68 -1.009 1 98.75 76 SER B CA 1
ATOM 3900 C C . SER B 1 76 ? 6.137 -15.547 -2.393 1 98.75 76 SER B C 1
ATOM 3902 O O . SER B 1 76 ? 6.426 -14.438 -2.842 1 98.75 76 SER B O 1
ATOM 3904 N N . LEU B 1 77 ? 6.27 -16.703 -3.051 1 98.56 77 LEU B N 1
ATOM 3905 C CA . LEU B 1 77 ? 6.902 -16.812 -4.359 1 98.56 77 LEU B CA 1
ATOM 3906 C C . LEU B 1 77 ? 5.922 -17.375 -5.391 1 98.56 77 LEU B C 1
ATOM 3908 O O . LEU B 1 77 ? 4.945 -18.031 -5.031 1 98.56 77 LEU B O 1
ATOM 3912 N N . THR B 1 78 ? 6.195 -17.156 -6.617 1 98.5 78 THR B N 1
ATOM 3913 C CA . THR B 1 78 ? 5.262 -17.391 -7.715 1 98.5 78 THR B CA 1
ATOM 3914 C C . THR B 1 78 ? 4.871 -18.875 -7.781 1 98.5 78 THR B C 1
ATOM 3916 O O . THR B 1 78 ? 3.717 -19.219 -7.539 1 98.5 78 THR B O 1
ATOM 3919 N N . PHE B 1 79 ? 5.777 -19.812 -7.961 1 98.56 79 PHE B N 1
ATOM 3920 C CA . PHE B 1 79 ? 5.43 -21.203 -8.195 1 98.56 79 PHE B CA 1
ATOM 3921 C C . PHE B 1 79 ? 4.855 -21.828 -6.93 1 98.56 79 PHE B C 1
ATOM 3923 O O . PHE B 1 79 ? 3.812 -22.484 -6.977 1 98.56 79 PHE B O 1
ATOM 3930 N N . PRO B 1 80 ? 5.465 -21.578 -5.754 1 98.75 80 PRO B N 1
ATOM 3931 C CA . PRO B 1 80 ? 4.867 -22.125 -4.535 1 98.75 80 PRO B CA 1
ATOM 3932 C C . PRO B 1 80 ? 3.416 -21.703 -4.34 1 98.75 80 PRO B C 1
ATOM 3934 O O . PRO B 1 80 ? 2.561 -22.531 -4.02 1 98.75 80 PRO B O 1
ATOM 3937 N N . ASN B 1 81 ? 3.133 -20.453 -4.582 1 98.94 81 ASN B N 1
ATOM 3938 C CA . ASN B 1 81 ? 1.809 -19.953 -4.234 1 98.94 81 ASN B CA 1
ATOM 3939 C C . ASN B 1 81 ? 0.773 -20.328 -5.293 1 98.94 81 ASN B C 1
ATOM 3941 O O . ASN B 1 81 ? -0.369 -20.656 -4.961 1 98.94 81 ASN B O 1
ATOM 3945 N N . HIS B 1 82 ? 1.126 -20.281 -6.551 1 98.94 82 HIS B N 1
ATOM 3946 C CA . HIS B 1 82 ? 0.181 -20.766 -7.555 1 98.94 82 HIS B CA 1
ATOM 3947 C C . HIS B 1 82 ? -0.177 -22.219 -7.328 1 98.94 82 HIS B C 1
ATOM 3949 O O . HIS B 1 82 ? -1.338 -22.609 -7.477 1 98.94 82 HIS B O 1
ATOM 3955 N N . TYR B 1 83 ? 0.802 -22.969 -6.984 1 98.94 83 TYR B N 1
ATOM 3956 C CA . TYR B 1 83 ? 0.535 -24.391 -6.805 1 98.94 83 TYR B CA 1
ATOM 3957 C C . TYR B 1 83 ? -0.224 -24.656 -5.504 1 98.94 83 TYR B C 1
ATOM 3959 O O . TYR B 1 83 ? -1.045 -25.562 -5.426 1 98.94 83 TYR B O 1
ATOM 3967 N N . SER B 1 84 ? 0.011 -23.828 -4.504 1 98.94 84 SER B N 1
ATOM 3968 C CA . SER B 1 84 ? -0.778 -23.906 -3.277 1 98.94 84 SER B CA 1
ATOM 3969 C C . SER B 1 84 ? -2.246 -23.578 -3.545 1 98.94 84 SER B C 1
ATOM 3971 O O . SER B 1 84 ? -3.137 -24.219 -2.975 1 98.94 84 SER B O 1
ATOM 3973 N N . ILE B 1 85 ? -2.502 -22.672 -4.363 1 98.94 85 ILE B N 1
ATOM 3974 C CA . ILE B 1 85 ? -3.865 -22.266 -4.688 1 98.94 85 ILE B CA 1
ATOM 3975 C C . ILE B 1 85 ? -4.629 -23.453 -5.27 1 98.94 85 ILE B C 1
ATOM 3977 O O . ILE B 1 85 ? -5.77 -23.719 -4.883 1 98.94 85 ILE B O 1
ATOM 3981 N N . VAL B 1 86 ? -3.982 -24.281 -6.109 1 98.94 86 VAL B N 1
ATOM 3982 C CA . VAL B 1 86 ? -4.715 -25.281 -6.875 1 98.94 86 VAL B CA 1
ATOM 3983 C C . VAL B 1 86 ? -4.609 -26.641 -6.184 1 98.94 86 VAL B C 1
ATOM 3985 O O . VAL B 1 86 ? -5.285 -27.594 -6.574 1 98.94 86 VAL B O 1
ATOM 3988 N N . THR B 1 87 ? -3.781 -26.75 -5.125 1 98.88 87 THR B N 1
ATOM 3989 C CA . THR B 1 87 ? -3.674 -28.031 -4.434 1 98.88 87 THR B CA 1
ATOM 3990 C C . THR B 1 87 ? -4.246 -27.938 -3.023 1 98.88 87 THR B C 1
ATOM 3992 O O . THR B 1 87 ? -4.523 -28.953 -2.387 1 98.88 87 THR B O 1
ATOM 3995 N N . GLY B 1 88 ? -4.238 -26.688 -2.475 1 98.94 88 GLY B N 1
ATOM 3996 C CA . GLY B 1 88 ? -4.613 -26.5 -1.083 1 98.94 88 GLY B CA 1
ATOM 3997 C C . GLY B 1 88 ? -3.527 -26.922 -0.11 1 98.94 88 GLY B C 1
ATOM 3998 O O . GLY B 1 88 ? -3.789 -27.094 1.081 1 98.94 88 GLY B O 1
ATOM 3999 N N . LEU B 1 89 ? -2.344 -27.125 -0.626 1 98.94 89 LEU B N 1
ATOM 4000 C CA . LEU B 1 89 ? -1.249 -27.641 0.192 1 98.94 89 LEU B CA 1
ATOM 4001 C C . LEU B 1 89 ? -0.185 -26.562 0.403 1 98.94 89 LEU B C 1
ATOM 4003 O O . LEU B 1 89 ? 0.054 -25.734 -0.481 1 98.94 89 LEU B O 1
ATOM 4007 N N . TYR B 1 90 ? 0.46 -26.625 1.541 1 98.88 90 TYR B N 1
ATOM 4008 C CA . TYR B 1 90 ? 1.667 -25.828 1.759 1 98.88 90 TYR B CA 1
ATOM 4009 C C . TYR B 1 90 ? 2.838 -26.391 0.958 1 98.88 90 TYR B C 1
ATOM 4011 O O . TYR B 1 90 ? 2.865 -27.578 0.636 1 98.88 90 TYR B O 1
ATOM 4019 N N . PRO B 1 91 ? 3.83 -25.562 0.698 1 98.81 91 PRO B N 1
ATOM 4020 C CA . PRO B 1 91 ? 4.98 -25.984 -0.104 1 98.81 91 PRO B CA 1
ATOM 4021 C C . PRO B 1 91 ? 5.664 -27.234 0.455 1 98.81 91 PRO B C 1
ATOM 4023 O O . PRO B 1 91 ? 6.078 -28.109 -0.308 1 98.81 91 PRO B O 1
ATOM 4026 N N . ALA B 1 92 ? 5.711 -27.391 1.727 1 98.69 92 ALA B N 1
ATOM 4027 C CA . ALA B 1 92 ? 6.363 -28.547 2.336 1 98.69 92 ALA B CA 1
ATOM 4028 C C . ALA B 1 92 ? 5.672 -29.859 1.931 1 98.69 92 ALA B C 1
ATOM 4030 O O . ALA B 1 92 ? 6.281 -30.922 1.961 1 98.69 92 ALA B O 1
ATOM 4031 N N . TYR B 1 93 ? 4.434 -29.719 1.506 1 98.75 93 TYR B N 1
ATOM 4032 C CA . TYR B 1 93 ? 3.648 -30.922 1.247 1 98.75 93 TYR B CA 1
ATOM 4033 C C . TYR B 1 93 ? 3.436 -31.125 -0.248 1 98.75 93 TYR B C 1
ATOM 4035 O O . TYR B 1 93 ? 3.387 -32.25 -0.728 1 98.75 93 TYR B O 1
ATOM 4043 N N . HIS B 1 94 ? 3.34 -30.031 -1 1 98.75 94 HIS B N 1
ATOM 4044 C CA . HIS B 1 94 ? 3.16 -30.219 -2.434 1 98.75 94 HIS B CA 1
ATOM 4045 C C . HIS B 1 94 ? 4.5 -30.266 -3.158 1 98.75 94 HIS B C 1
ATOM 4047 O O . HIS B 1 94 ? 4.559 -30.547 -4.355 1 98.75 94 HIS B O 1
ATOM 4053 N N . GLY B 1 95 ? 5.527 -29.859 -2.49 1 98.56 95 GLY B N 1
ATOM 4054 C CA . GLY B 1 95 ? 6.867 -30.172 -2.971 1 98.56 95 GLY B CA 1
ATOM 4055 C C . GLY B 1 95 ? 7.516 -29 -3.699 1 98.56 95 GLY B C 1
ATOM 4056 O O . GLY B 1 95 ? 8.727 -29.016 -3.939 1 98.56 95 GLY B O 1
ATOM 4057 N N . ILE B 1 96 ? 6.832 -28 -4.156 1 98.69 96 ILE B N 1
ATOM 4058 C CA . ILE B 1 96 ? 7.383 -26.828 -4.82 1 98.69 96 ILE B CA 1
ATOM 4059 C C . ILE B 1 96 ? 7.762 -25.781 -3.777 1 98.69 96 ILE B C 1
ATOM 4061 O O . ILE B 1 96 ? 6.992 -24.844 -3.516 1 98.69 96 ILE B O 1
ATOM 4065 N N . ILE B 1 97 ? 8.938 -25.891 -3.217 1 98.38 97 ILE B N 1
ATOM 4066 C CA . ILE B 1 97 ? 9.328 -25.172 -2.01 1 98.38 97 ILE B CA 1
ATOM 4067 C C . ILE B 1 97 ? 9.938 -23.828 -2.387 1 98.38 97 ILE B C 1
ATOM 4069 O O . ILE B 1 97 ? 10.148 -22.969 -1.524 1 98.38 97 ILE B O 1
ATOM 4073 N N . ASN B 1 98 ? 10.266 -23.594 -3.59 1 98.06 98 ASN B N 1
ATOM 4074 C CA . ASN B 1 98 ? 10.883 -22.422 -4.18 1 98.06 98 ASN B CA 1
ATOM 4075 C C . ASN B 1 98 ? 10.781 -22.438 -5.703 1 98.06 98 ASN B C 1
ATOM 4077 O O . ASN B 1 98 ? 10.336 -23.422 -6.289 1 98.06 98 ASN B O 1
ATOM 4081 N N . ASN B 1 99 ? 11.117 -21.328 -6.328 1 96.81 99 ASN B N 1
ATOM 4082 C CA . ASN B 1 99 ? 11.164 -21.281 -7.785 1 96.81 99 ASN B CA 1
ATOM 4083 C C . ASN B 1 99 ? 12.336 -22.094 -8.328 1 96.81 99 ASN B C 1
ATOM 4085 O O . ASN B 1 99 ? 12.312 -22.531 -9.484 1 96.81 99 ASN B O 1
ATOM 4089 N N . HIS B 1 100 ? 13.344 -22.25 -7.48 1 96.06 100 HIS B N 1
ATOM 4090 C CA . HIS B 1 100 ? 14.531 -23.031 -7.789 1 96.06 100 HIS B CA 1
ATOM 4091 C C . HIS B 1 100 ? 15.047 -23.75 -6.547 1 96.06 100 HIS B C 1
ATOM 4093 O O . HIS B 1 100 ? 15.172 -23.156 -5.48 1 96.06 100 HIS B O 1
ATOM 4099 N N . PHE B 1 101 ? 15.352 -25.047 -6.738 1 97.06 101 PHE B N 1
ATOM 4100 C CA . PHE B 1 101 ? 15.953 -25.781 -5.637 1 97.06 101 PHE B CA 1
ATOM 4101 C C . PHE B 1 101 ? 16.547 -27.094 -6.133 1 97.06 101 PHE B C 1
ATOM 4103 O O . PHE B 1 101 ? 16.375 -27.469 -7.297 1 97.06 101 PHE B O 1
ATOM 4110 N N . VAL B 1 102 ? 17.234 -27.781 -5.223 1 96.88 102 VAL B N 1
ATOM 4111 C CA . VAL B 1 102 ? 17.922 -29.016 -5.559 1 96.88 102 VAL B CA 1
ATOM 4112 C C . VAL B 1 102 ? 17.406 -30.156 -4.68 1 96.88 102 VAL B C 1
ATOM 4114 O O . VAL B 1 102 ? 17.219 -29.984 -3.475 1 96.88 102 VAL B O 1
ATOM 4117 N N . ASP B 1 103 ? 17.109 -31.266 -5.355 1 96.56 103 ASP B N 1
ATOM 4118 C CA . ASP B 1 103 ? 16.797 -32.469 -4.598 1 96.56 103 ASP B CA 1
ATOM 4119 C C . ASP B 1 103 ? 18.031 -32.969 -3.834 1 96.56 103 ASP B C 1
ATOM 4121 O O . ASP B 1 103 ? 19.062 -33.281 -4.438 1 96.56 103 ASP B O 1
ATOM 4125 N N . PRO B 1 104 ? 17.906 -33.094 -2.586 1 95.06 104 PRO B N 1
ATOM 4126 C CA . PRO B 1 104 ? 19.109 -33.406 -1.806 1 95.06 104 PRO B CA 1
ATOM 4127 C C . PRO B 1 104 ? 19.562 -34.844 -1.972 1 95.06 104 PRO B C 1
ATOM 4129 O O . PRO B 1 104 ? 20.688 -35.188 -1.606 1 95.06 104 PRO B O 1
ATOM 4132 N N . TYR B 1 105 ? 18.812 -35.688 -2.504 1 94.88 105 TYR B N 1
ATOM 4133 C CA . TYR B 1 105 ? 19.156 -37.125 -2.631 1 94.88 105 TYR B CA 1
ATOM 4134 C C . TYR B 1 105 ? 19.719 -37.406 -4.016 1 94.88 105 TYR B C 1
ATOM 4136 O O . TYR B 1 105 ? 20.734 -38.094 -4.148 1 94.88 105 TYR B O 1
ATOM 4144 N N . THR B 1 106 ? 19.062 -36.875 -5.047 1 95.94 106 THR B N 1
ATOM 4145 C CA . THR B 1 106 ? 19.453 -37.219 -6.41 1 95.94 106 THR B CA 1
ATOM 4146 C C . THR B 1 106 ? 20.406 -36.188 -6.984 1 95.94 106 THR B C 1
ATOM 4148 O O . THR B 1 106 ? 21.109 -36.438 -7.953 1 95.94 106 THR B O 1
ATOM 4151 N N . GLY B 1 107 ? 20.25 -34.938 -6.488 1 95.06 107 GLY B N 1
ATOM 4152 C CA . GLY B 1 107 ? 21.031 -33.844 -7.047 1 95.06 107 GLY B CA 1
ATOM 4153 C C . GLY B 1 107 ? 20.344 -33.156 -8.219 1 95.06 107 GLY B C 1
ATOM 4154 O O . GLY B 1 107 ? 20.859 -32.188 -8.758 1 95.06 107 GLY B O 1
ATOM 4155 N N . ASP B 1 108 ? 19.172 -33.656 -8.586 1 97.31 108 ASP B N 1
ATOM 4156 C CA . ASP B 1 108 ? 18.422 -33.031 -9.664 1 97.31 108 ASP B CA 1
ATOM 4157 C C . ASP B 1 108 ? 17.984 -31.609 -9.266 1 97.31 108 ASP B C 1
ATOM 4159 O O . ASP B 1 108 ? 17.703 -31.344 -8.094 1 97.31 108 ASP B O 1
ATOM 4163 N N . THR B 1 109 ? 17.859 -30.75 -10.266 1 97.38 109 THR B N 1
ATOM 4164 C CA . THR B 1 109 ? 17.484 -29.359 -10.008 1 97.38 109 THR B CA 1
ATOM 4165 C C . THR B 1 109 ? 16.078 -29.078 -10.516 1 97.38 109 THR B C 1
ATOM 4167 O O . THR B 1 109 ? 15.719 -29.469 -11.633 1 97.38 109 THR B O 1
ATOM 4170 N N . PHE B 1 110 ? 15.336 -28.484 -9.695 1 98.06 110 PHE B N 1
ATOM 4171 C CA . PHE B 1 110 ? 14.031 -27.953 -10.102 1 98.06 110 PHE B CA 1
ATOM 4172 C C . PHE B 1 110 ? 14.156 -26.5 -10.562 1 98.06 110 PHE B C 1
ATOM 4174 O O . PHE B 1 110 ? 14.797 -25.688 -9.906 1 98.06 110 PHE B O 1
ATOM 4181 N N . THR B 1 111 ? 13.578 -26.203 -11.672 1 97.25 111 THR B N 1
ATOM 4182 C CA . THR B 1 111 ? 13.414 -24.844 -12.188 1 97.25 111 THR B CA 1
ATOM 4183 C C . THR B 1 111 ? 11.977 -24.609 -12.633 1 97.25 111 THR B C 1
ATOM 4185 O O . THR B 1 111 ? 11.156 -25.531 -12.648 1 97.25 111 THR B O 1
ATOM 4188 N N . MET B 1 112 ? 11.68 -23.453 -13.008 1 95.19 112 MET B N 1
ATOM 4189 C CA . MET B 1 112 ? 10.328 -23.109 -13.445 1 95.19 112 MET B CA 1
ATOM 4190 C C . MET B 1 112 ? 10.016 -23.734 -14.805 1 95.19 112 MET B C 1
ATOM 4192 O O . MET B 1 112 ? 8.875 -23.688 -15.266 1 95.19 112 MET B O 1
ATOM 4196 N N . ALA B 1 113 ? 10.977 -24.469 -15.367 1 95.69 113 ALA B N 1
ATOM 4197 C CA . ALA B 1 113 ? 10.789 -25.188 -16.625 1 95.69 113 ALA B CA 1
ATOM 4198 C C . ALA B 1 113 ? 10.602 -26.672 -16.391 1 95.69 113 ALA B C 1
ATOM 4200 O O . ALA B 1 113 ? 10.375 -27.438 -17.344 1 95.69 113 ALA B O 1
ATOM 4201 N N . SER B 1 114 ? 10.648 -27.062 -15.133 1 97.25 114 SER B N 1
ATOM 4202 C CA . SER B 1 114 ? 10.555 -28.484 -14.805 1 97.25 114 SER B CA 1
ATOM 4203 C C . SER B 1 114 ? 9.109 -28.969 -14.852 1 97.25 114 SER B C 1
ATOM 4205 O O . SER B 1 114 ? 8.242 -28.422 -14.156 1 97.25 114 SER B O 1
ATOM 4207 N N . HIS B 1 115 ? 8.867 -30.094 -15.602 1 96.81 115 HIS B N 1
ATOM 4208 C CA . HIS B 1 115 ? 7.516 -30.625 -15.727 1 96.81 115 HIS B CA 1
ATOM 4209 C C . HIS B 1 115 ? 7.461 -32.094 -15.367 1 96.81 115 HIS B C 1
ATOM 4211 O O . HIS B 1 115 ? 6.457 -32.781 -15.633 1 96.81 115 HIS B O 1
ATOM 4217 N N . GLU B 1 116 ? 8.547 -32.594 -14.82 1 97.06 116 GLU B N 1
ATOM 4218 C CA . GLU B 1 116 ? 8.523 -34 -14.375 1 97.06 116 GLU B CA 1
ATOM 4219 C C . GLU B 1 116 ? 7.582 -34.188 -13.195 1 97.06 116 GLU B C 1
ATOM 4221 O O . GLU B 1 116 ? 7.664 -33.438 -12.211 1 97.06 116 GLU B O 1
ATOM 4226 N N . PRO B 1 117 ? 6.758 -35.125 -13.227 1 97.31 117 PRO B N 1
ATOM 4227 C CA . PRO B 1 117 ? 5.742 -35.312 -12.188 1 97.31 117 PRO B CA 1
ATOM 4228 C C . PRO B 1 117 ? 6.344 -35.5 -10.797 1 97.31 117 PRO B C 1
ATOM 4230 O O . PRO B 1 117 ? 5.699 -35.156 -9.797 1 97.31 117 PRO B O 1
ATOM 4233 N N . LYS B 1 118 ? 7.578 -35.938 -10.672 1 96.94 118 LYS B N 1
ATOM 4234 C CA . LYS B 1 118 ? 8.195 -36.219 -9.375 1 96.94 118 LYS B CA 1
ATOM 4235 C C . LYS B 1 118 ? 8.273 -34.938 -8.523 1 96.94 118 LYS B C 1
ATOM 4237 O O . LYS B 1 118 ? 8.312 -35 -7.293 1 96.94 118 LYS B O 1
ATOM 4242 N N . TRP B 1 119 ? 8.328 -33.781 -9.125 1 98.31 119 TRP B N 1
ATOM 4243 C CA . TRP B 1 119 ? 8.469 -32.5 -8.414 1 98.31 119 TRP B CA 1
ATOM 4244 C C . TRP B 1 119 ? 7.125 -32.062 -7.859 1 98.31 119 TRP B C 1
ATOM 4246 O O . TRP B 1 119 ? 7.07 -31.391 -6.824 1 98.31 119 TRP B O 1
ATOM 4256 N N . TRP B 1 120 ? 6.098 -32.344 -8.547 1 98.5 120 TRP B N 1
ATOM 4257 C CA . TRP B 1 120 ? 4.785 -31.75 -8.359 1 98.5 120 TRP B CA 1
ATOM 4258 C C . TRP B 1 120 ? 3.854 -32.688 -7.605 1 98.5 120 TRP B C 1
ATOM 4260 O O . TRP B 1 120 ? 3.031 -33.375 -8.219 1 98.5 120 TRP B O 1
ATOM 4270 N N . LEU B 1 121 ? 3.924 -32.625 -6.301 1 98.38 121 LEU B N 1
ATOM 4271 C CA . LEU B 1 121 ? 3.135 -33.5 -5.465 1 98.38 121 LEU B CA 1
ATOM 4272 C C . LEU B 1 121 ? 1.736 -32.969 -5.23 1 98.38 121 LEU B C 1
ATOM 4274 O O . LEU B 1 121 ? 1.428 -31.844 -5.668 1 98.38 121 LEU B O 1
ATOM 4278 N N . GLY B 1 122 ? 0.88 -33.75 -4.598 1 98.5 122 GLY B N 1
ATOM 4279 C CA . GLY B 1 122 ? -0.498 -33.344 -4.406 1 98.5 122 GLY B CA 1
ATOM 4280 C C . GLY B 1 122 ? -1.344 -33.469 -5.66 1 98.5 122 GLY B C 1
ATOM 4281 O O . GLY B 1 122 ? -0.892 -34.031 -6.66 1 98.5 122 GLY B O 1
ATOM 4282 N N . GLU B 1 123 ? -2.559 -33.094 -5.57 1 98.81 123 GLU B N 1
ATOM 4283 C CA . GLU B 1 123 ? -3.527 -33.188 -6.656 1 98.81 123 GLU B CA 1
ATOM 4284 C C . GLU B 1 123 ? -4.109 -31.828 -7.004 1 98.81 123 GLU B C 1
ATOM 4286 O O . GLU B 1 123 ? -5.012 -31.344 -6.316 1 98.81 123 GLU B O 1
ATOM 4291 N N . PRO B 1 124 ? -3.594 -31.219 -8.062 1 98.88 124 PRO B N 1
ATOM 4292 C CA . PRO B 1 124 ? -4.121 -29.906 -8.438 1 98.88 124 PRO B CA 1
ATOM 4293 C C . PRO B 1 124 ? -5.535 -29.984 -9.008 1 98.88 124 PRO B C 1
ATOM 4295 O O . PRO B 1 124 ? -6 -31.062 -9.383 1 98.88 124 PRO B O 1
ATOM 4298 N N . LEU B 1 125 ? -6.191 -28.906 -9.109 1 98.94 125 LEU B N 1
ATOM 4299 C CA . LEU B 1 125 ? -7.613 -28.812 -9.422 1 98.94 125 LEU B CA 1
ATOM 4300 C C . LEU B 1 125 ? -7.914 -29.438 -10.781 1 98.94 125 LEU B C 1
ATOM 4302 O O . LEU B 1 125 ? -8.938 -30.109 -10.953 1 98.94 125 LEU B O 1
ATOM 4306 N N . TRP B 1 126 ? -7.027 -29.234 -11.789 1 98.88 126 TRP B N 1
ATOM 4307 C CA . TRP B 1 126 ? -7.312 -29.812 -13.094 1 98.88 126 TRP B CA 1
ATOM 4308 C C . TRP B 1 126 ? -7.27 -31.344 -13.039 1 98.88 126 TRP B C 1
ATOM 4310 O O . TRP B 1 126 ? -8.039 -32.031 -13.727 1 98.88 126 TRP B O 1
ATOM 4320 N N . GLU B 1 127 ? -6.43 -31.859 -12.227 1 98.75 127 GLU B N 1
ATOM 4321 C CA . GLU B 1 127 ? -6.402 -33.312 -12.008 1 98.75 127 GLU B CA 1
ATOM 4322 C C . GLU B 1 127 ? -7.645 -33.781 -11.25 1 98.75 127 GLU B C 1
ATOM 4324 O O . GLU B 1 127 ? -8.281 -34.75 -11.641 1 98.75 127 GLU B O 1
ATOM 4329 N N . THR B 1 128 ? -7.977 -33.062 -10.195 1 98.81 128 THR B N 1
ATOM 4330 C CA . THR B 1 128 ? -9.156 -33.406 -9.406 1 98.81 128 THR B CA 1
ATOM 4331 C C . THR B 1 128 ? -10.406 -33.438 -10.273 1 98.81 128 THR B C 1
ATOM 4333 O O . THR B 1 128 ? -11.195 -34.375 -10.211 1 98.81 128 THR B O 1
ATOM 4336 N N . VAL B 1 129 ? -10.57 -32.438 -11.078 1 98.75 129 VAL B N 1
ATOM 4337 C CA . VAL B 1 129 ? -11.742 -32.281 -11.945 1 98.75 129 VAL B CA 1
ATOM 4338 C C . VAL B 1 129 ? -11.797 -33.438 -12.945 1 98.75 129 VAL B C 1
ATOM 4340 O O . VAL B 1 129 ? -12.828 -34.094 -13.102 1 98.75 129 VAL B O 1
ATOM 4343 N N . THR B 1 130 ? -10.672 -33.75 -13.555 1 98.5 130 THR B N 1
ATOM 4344 C CA . THR B 1 130 ? -10.648 -34.812 -14.562 1 98.5 130 THR B CA 1
ATOM 4345 C C . THR B 1 130 ? -10.789 -36.188 -13.922 1 98.5 130 THR B C 1
ATOM 4347 O O . THR B 1 130 ? -11.375 -37.094 -14.508 1 98.5 130 THR B O 1
ATOM 4350 N N . ASN B 1 131 ? -10.305 -36.344 -12.719 1 98.56 131 ASN B N 1
ATOM 4351 C CA . ASN B 1 131 ? -10.484 -37.562 -11.969 1 98.56 131 ASN B CA 1
ATOM 4352 C C . ASN B 1 131 ? -11.961 -37.844 -11.703 1 98.56 131 ASN B C 1
ATOM 4354 O O . ASN B 1 131 ? -12.344 -39 -11.461 1 98.56 131 ASN B O 1
ATOM 4358 N N . HIS B 1 132 ? -12.789 -36.875 -11.766 1 98.12 132 HIS B N 1
ATOM 4359 C CA . HIS B 1 132 ? -14.219 -37.031 -11.547 1 98.12 132 HIS B CA 1
ATOM 4360 C C . HIS B 1 132 ? -14.977 -37.094 -12.867 1 98.12 132 HIS B C 1
ATOM 4362 O O . HIS B 1 132 ? -16.203 -36.969 -12.891 1 98.12 132 HIS B O 1
ATOM 4368 N N . GLY B 1 133 ? -14.266 -37.156 -13.953 1 97.31 133 GLY B N 1
ATOM 4369 C CA . GLY B 1 133 ? -14.883 -37.344 -15.258 1 97.31 133 GLY B CA 1
ATOM 4370 C C . GLY B 1 133 ? -15.305 -36.031 -15.914 1 97.31 133 GLY B C 1
ATOM 4371 O O . GLY B 1 133 ? -15.969 -36.062 -16.953 1 97.31 133 GLY B O 1
ATOM 4372 N N . LEU B 1 134 ? -14.977 -34.938 -15.328 1 97.75 134 LEU B N 1
ATOM 4373 C CA . LEU B 1 134 ? -15.266 -33.625 -15.891 1 97.75 134 LEU B CA 1
ATOM 4374 C C . LEU B 1 134 ? -14.086 -33.125 -16.703 1 97.75 134 LEU B C 1
ATOM 4376 O O . LEU B 1 134 ? -12.992 -33.688 -16.656 1 97.75 134 LEU B O 1
ATOM 4380 N N . LYS B 1 135 ? -14.281 -32.094 -17.484 1 98 135 LYS B N 1
ATOM 4381 C CA . LYS B 1 135 ? -13.234 -31.516 -18.312 1 98 135 LYS B CA 1
ATOM 4382 C C . LYS B 1 135 ? -12.633 -30.281 -17.672 1 98 135 LYS B C 1
ATOM 4384 O O . LYS B 1 135 ? -13.328 -29.531 -16.984 1 98 135 LYS B O 1
ATOM 4389 N N . ALA B 1 136 ? -11.359 -30.094 -17.922 1 98.75 136 ALA B N 1
ATOM 4390 C CA . ALA B 1 136 ? -10.641 -28.906 -17.469 1 98.75 136 ALA B CA 1
ATOM 4391 C C . ALA B 1 136 ? -9.812 -28.297 -18.594 1 98.75 136 ALA B C 1
ATOM 4393 O O . ALA B 1 136 ? -9.492 -28.969 -19.578 1 98.75 136 ALA B O 1
ATOM 4394 N N . ALA B 1 137 ? -9.547 -27.031 -18.469 1 98.88 137 ALA B N 1
ATOM 4395 C CA . ALA B 1 137 ? -8.664 -26.328 -19.391 1 98.88 137 ALA B CA 1
ATOM 4396 C C . ALA B 1 137 ? -7.754 -25.359 -18.641 1 98.88 137 ALA B C 1
ATOM 4398 O O . ALA B 1 137 ? -8.18 -24.688 -17.703 1 98.88 137 ALA B O 1
ATOM 4399 N N . THR B 1 138 ? -6.488 -25.312 -19.094 1 98.75 138 THR B N 1
ATOM 4400 C CA . THR B 1 138 ? -5.535 -24.438 -18.422 1 98.75 138 THR B CA 1
ATOM 4401 C C . THR B 1 138 ? -4.855 -23.516 -19.422 1 98.75 138 THR B C 1
ATOM 4403 O O . THR B 1 138 ? -4.375 -23.969 -20.469 1 98.75 138 THR B O 1
ATOM 4406 N N . TYR B 1 139 ? -4.84 -22.312 -19.312 1 98.12 139 TYR B N 1
ATOM 4407 C CA . TYR B 1 139 ? -4.105 -21.281 -20.047 1 98.12 139 TYR B CA 1
ATOM 4408 C C . TYR B 1 139 ? -3.436 -20.297 -19.094 1 98.12 139 TYR B C 1
ATOM 4410 O O . TYR B 1 139 ? -3.879 -19.156 -18.953 1 98.12 139 TYR B O 1
ATOM 4418 N N . PHE B 1 140 ? -2.693 -20.781 -18.766 1 96.88 140 PHE B N 1
ATOM 4419 C CA . PHE B 1 140 ? -1.45 -21.234 -18.156 1 96.88 140 PHE B CA 1
ATOM 4420 C C . PHE B 1 140 ? -1.617 -21.391 -16.641 1 96.88 140 PHE B C 1
ATOM 4422 O O . PHE B 1 140 ? -2.527 -20.812 -16.047 1 96.88 140 PHE B O 1
ATOM 4429 N N . TRP B 1 141 ? -0.8 -22.062 -15.961 1 98.56 141 TRP B N 1
ATOM 4430 C CA . TRP B 1 141 ? -0.648 -22.156 -14.508 1 98.56 141 TRP B CA 1
ATOM 4431 C C . TRP B 1 141 ? 0.558 -23.016 -14.148 1 98.56 141 TRP B C 1
ATOM 4433 O O . TRP B 1 141 ? 0.746 -24.109 -14.703 1 98.56 141 TRP B O 1
ATOM 4443 N N . PRO B 1 142 ? 1.365 -22.562 -13.227 1 98.19 142 PRO B N 1
ATOM 4444 C CA . PRO B 1 142 ? 2.469 -23.438 -12.828 1 98.19 142 PRO B CA 1
ATOM 4445 C C . PRO B 1 142 ? 2.006 -24.844 -12.477 1 98.19 142 PRO B C 1
ATOM 4447 O O . PRO B 1 142 ? 1.159 -25.031 -11.602 1 98.19 142 PRO B O 1
ATOM 4450 N N . GLY B 1 143 ? 2.578 -25.875 -13.164 1 98.19 143 GLY B N 1
ATOM 4451 C CA . GLY B 1 143 ? 2.26 -27.266 -12.898 1 98.19 143 GLY B CA 1
ATOM 4452 C C . GLY B 1 143 ? 1.188 -27.812 -13.82 1 98.19 143 GLY B C 1
ATOM 4453 O O . GLY B 1 143 ? 0.953 -29.031 -13.844 1 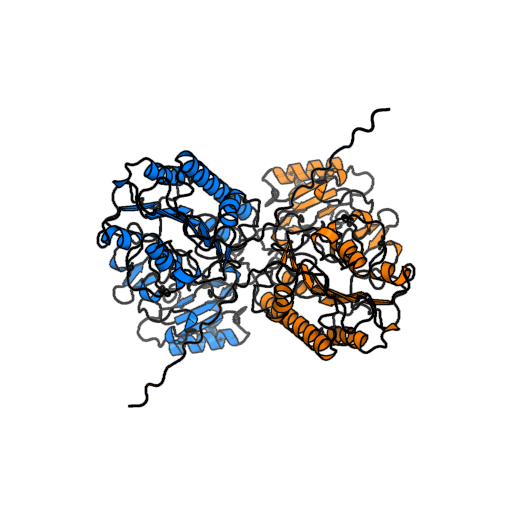98.19 143 GLY B O 1
ATOM 4454 N N . SER B 1 144 ? 0.571 -26.984 -14.641 1 98.38 144 SER B N 1
ATOM 4455 C CA . SER B 1 144 ? -0.587 -27.422 -15.414 1 98.38 144 SER B CA 1
ATOM 4456 C C . SER B 1 144 ? -0.171 -28.312 -16.578 1 98.38 144 SER B C 1
ATOM 4458 O O . SER B 1 144 ? -0.987 -29.078 -17.109 1 98.38 144 SER B O 1
ATOM 4460 N N . GLU B 1 145 ? 1.079 -28.328 -16.922 1 98.19 145 GLU B N 1
ATOM 4461 C CA . GLU B 1 145 ? 1.557 -29.109 -18.062 1 98.19 145 GLU B CA 1
ATOM 4462 C C . GLU B 1 145 ? 1.952 -30.516 -17.625 1 98.19 145 GLU B C 1
ATOM 4464 O O . GLU B 1 145 ? 2.219 -31.375 -18.469 1 98.19 145 GLU B O 1
ATOM 4469 N N . VAL B 1 146 ? 1.976 -30.703 -16.391 1 98.25 146 VAL B N 1
ATOM 4470 C CA . VAL B 1 146 ? 2.414 -31.984 -15.836 1 98.25 146 VAL B CA 1
ATOM 4471 C C . VAL B 1 146 ? 1.298 -33 -15.984 1 98.25 146 VAL B C 1
ATOM 4473 O O . VAL B 1 146 ? 0.162 -32.781 -15.562 1 98.25 146 VAL B O 1
ATOM 4476 N N . LYS B 1 147 ? 1.617 -34.156 -16.547 1 97.38 147 LYS B N 1
ATOM 4477 C CA . LYS B 1 147 ? 0.655 -35.25 -16.703 1 97.38 147 LYS B CA 1
ATOM 4478 C C . LYS B 1 147 ? 0.584 -36.094 -15.453 1 97.38 147 LYS B C 1
ATOM 4480 O O . LYS B 1 147 ? 1.593 -36.656 -15.023 1 97.38 147 LYS B O 1
ATOM 4485 N N . LYS B 1 148 ? -0.526 -36.125 -14.93 1 95.56 148 LYS B N 1
ATOM 4486 C CA . LYS B 1 148 ? -0.752 -36.844 -13.688 1 95.56 148 LYS B CA 1
ATOM 4487 C C . LYS B 1 148 ? -2.205 -37.281 -13.57 1 95.56 148 LYS B C 1
ATOM 4489 O O . LYS B 1 148 ? -3.127 -36.5 -13.789 1 95.56 148 LYS B O 1
ATOM 4494 N N . GLY B 1 149 ? -2.434 -38.562 -13.117 1 94.88 149 GLY B N 1
ATOM 4495 C CA . GLY B 1 149 ? -3.787 -39.062 -13.039 1 94.88 149 GLY B CA 1
ATOM 4496 C C . GLY B 1 149 ? -4.52 -39.031 -14.367 1 94.88 149 GLY B C 1
ATOM 4497 O O . GLY B 1 149 ? -3.994 -39.5 -15.383 1 94.88 149 GLY B O 1
ATOM 4498 N N . SER B 1 150 ? -5.75 -38.5 -14.258 1 97 150 SER B N 1
ATOM 4499 C CA . SER B 1 150 ? -6.57 -38.438 -15.469 1 97 150 SER B CA 1
ATOM 4500 C C . SER B 1 150 ? -6.254 -37.188 -16.281 1 97 150 SER B C 1
ATOM 4502 O O . SER B 1 150 ? -6.742 -37.031 -17.406 1 97 150 SER B O 1
ATOM 4504 N N . TRP B 1 151 ? -5.406 -36.344 -15.719 1 98.12 151 TRP B N 1
ATOM 4505 C CA . TRP B 1 151 ? -4.996 -35.125 -16.453 1 98.12 151 TRP B CA 1
ATOM 4506 C C . TRP B 1 151 ? -3.787 -35.438 -17.328 1 98.12 151 TRP B C 1
ATOM 4508 O O . TRP B 1 151 ? -2.703 -35.719 -16.828 1 98.12 151 TRP B O 1
ATOM 4518 N N . ASN B 1 152 ? -3.967 -35.312 -18.609 1 97.56 152 ASN B N 1
ATOM 4519 C CA . ASN B 1 152 ? -2.898 -35.625 -19.547 1 97.56 152 ASN B CA 1
ATOM 4520 C C . ASN B 1 152 ? -2.529 -34.406 -20.422 1 97.56 152 ASN B C 1
ATOM 4522 O O . ASN B 1 152 ? -2.002 -34.562 -21.516 1 97.56 152 ASN B O 1
ATOM 4526 N N . CYS B 1 153 ? -2.924 -33.219 -19.953 1 97.19 153 CYS B N 1
ATOM 4527 C CA . CYS B 1 153 ? -2.664 -32 -20.688 1 97.19 153 CYS B CA 1
ATOM 4528 C C . CYS B 1 153 ? -3.152 -32.094 -22.125 1 97.19 153 CYS B C 1
ATOM 4530 O O . CYS B 1 153 ? -2.359 -32.031 -23.062 1 97.19 153 CYS B O 1
ATOM 4532 N N . PRO B 1 154 ? -4.434 -32.219 -22.234 1 96.94 154 PRO B N 1
ATOM 4533 C CA . PRO B 1 154 ? -4.984 -32.531 -23.547 1 96.94 154 PRO B CA 1
ATOM 4534 C C . PRO B 1 154 ? -4.809 -31.375 -24.547 1 96.94 154 PRO B C 1
ATOM 4536 O O . PRO B 1 154 ? -4.918 -30.203 -24.156 1 96.94 154 PRO B O 1
ATOM 4539 N N . LYS B 1 155 ? -4.699 -31.75 -25.766 1 95.94 155 LYS B N 1
ATOM 4540 C CA . LYS B 1 155 ? -4.562 -30.75 -26.844 1 95.94 155 LYS B CA 1
ATOM 4541 C C . LYS B 1 155 ? -5.789 -29.859 -26.906 1 95.94 155 LYS B C 1
ATOM 4543 O O . LYS B 1 155 ? -6.922 -30.328 -26.828 1 95.94 155 LYS B O 1
ATOM 4548 N N . GLY B 1 156 ? -5.477 -28.594 -26.953 1 96.06 156 GLY B N 1
ATOM 4549 C CA . GLY B 1 156 ? -6.562 -27.641 -27.062 1 96.06 156 GLY B CA 1
ATOM 4550 C C . GLY B 1 156 ? -7.074 -27.156 -25.703 1 96.06 156 GLY B C 1
ATOM 4551 O O . GLY B 1 156 ? -7.766 -26.141 -25.625 1 96.06 156 GLY B O 1
ATOM 4552 N N . PHE B 1 157 ? -6.762 -27.891 -24.656 1 97.94 157 PHE B N 1
ATOM 4553 C CA . PHE B 1 157 ? -7.281 -27.562 -23.328 1 97.94 157 PHE B CA 1
ATOM 4554 C C . PHE B 1 157 ? -6.145 -27.266 -22.359 1 97.94 157 PHE B C 1
ATOM 4556 O O . PHE B 1 157 ? -6.375 -26.781 -21.25 1 97.94 157 PHE B O 1
ATOM 4563 N N . CYS B 1 158 ? -4.98 -27.594 -22.766 1 97.62 158 CYS B N 1
ATOM 4564 C CA . CYS B 1 158 ? -3.762 -27.328 -22 1 97.62 158 CYS B CA 1
ATOM 4565 C C . CYS B 1 158 ? -2.734 -26.594 -22.859 1 97.62 158 CYS B C 1
ATOM 4567 O O . CYS B 1 158 ? -2.264 -27.125 -23.859 1 97.62 158 CYS B O 1
ATOM 4569 N N . MET B 1 159 ? -2.355 -25.422 -22.438 1 95.94 159 MET B N 1
ATOM 4570 C CA . MET B 1 159 ? -1.391 -24.625 -23.188 1 95.94 159 MET B CA 1
ATOM 4571 C C . MET B 1 159 ? -0.052 -24.562 -22.453 1 95.94 159 MET B C 1
ATOM 4573 O O . MET B 1 159 ? -0.008 -24.297 -21.266 1 95.94 159 MET B O 1
ATOM 4577 N N . ASN B 1 160 ? 0.958 -24.797 -23.172 1 95.19 160 ASN B N 1
ATOM 4578 C CA . ASN B 1 160 ? 2.287 -24.578 -22.609 1 95.19 160 ASN B CA 1
ATOM 4579 C C . ASN B 1 160 ? 2.582 -23.094 -22.422 1 95.19 160 ASN B C 1
ATOM 4581 O O . ASN B 1 160 ? 2.262 -22.281 -23.281 1 95.19 160 ASN B O 1
ATOM 4585 N N . TYR B 1 161 ? 3.193 -22.875 -21.359 1 95.81 161 TYR B N 1
ATOM 4586 C CA . TYR B 1 161 ? 3.482 -21.469 -21.078 1 95.81 161 TYR B CA 1
ATOM 4587 C C . TYR B 1 161 ? 4.312 -20.844 -22.203 1 95.81 161 TYR B C 1
ATOM 4589 O O . TYR B 1 161 ? 5.32 -21.422 -22.625 1 95.81 161 TYR B O 1
ATOM 4597 N N . ASN B 1 162 ? 3.869 -19.781 -22.672 1 96 162 ASN B N 1
ATOM 4598 C CA . ASN B 1 162 ? 4.523 -18.953 -23.672 1 96 162 ASN B CA 1
ATOM 4599 C C . ASN B 1 162 ? 4.277 -17.469 -23.406 1 96 162 ASN B C 1
ATOM 4601 O O . ASN B 1 162 ? 3.195 -16.953 -23.703 1 96 162 ASN B O 1
ATOM 4605 N N . GLY B 1 163 ? 5.297 -16.812 -22.875 1 94.06 163 GLY B N 1
ATOM 4606 C CA . GLY B 1 163 ? 5.172 -15.422 -22.469 1 94.06 163 GLY B CA 1
ATOM 4607 C C . GLY B 1 163 ? 4.98 -14.477 -23.641 1 94.06 163 GLY B C 1
ATOM 4608 O O . GLY B 1 163 ? 4.605 -13.32 -23.453 1 94.06 163 GLY B O 1
ATOM 4609 N N . SER B 1 164 ? 5.121 -14.938 -24.797 1 95.62 164 SER B N 1
ATOM 4610 C CA . SER B 1 164 ? 5.016 -14.086 -25.969 1 95.62 164 SER B CA 1
ATOM 4611 C C . SER B 1 164 ? 3.574 -14.016 -26.469 1 95.62 164 SER B C 1
ATOM 4613 O O . SER B 1 164 ? 3.244 -13.164 -27.297 1 95.62 164 SER B O 1
ATOM 4615 N N . VAL B 1 165 ? 2.76 -14.953 -26.047 1 97.38 165 VAL B N 1
ATOM 4616 C CA . VAL B 1 165 ? 1.359 -14.914 -26.453 1 97.38 165 VAL B CA 1
ATOM 4617 C C . VAL B 1 165 ? 0.674 -13.695 -25.828 1 97.38 165 VAL B C 1
ATOM 4619 O O . VAL B 1 165 ? 0.669 -13.531 -24.609 1 97.38 165 VAL B O 1
ATOM 4622 N N . PRO B 1 166 ? 0.084 -12.844 -26.656 1 98.12 166 PRO B N 1
ATOM 4623 C CA . PRO B 1 166 ? -0.601 -11.672 -26.109 1 98.12 166 PRO B CA 1
ATOM 4624 C C . PRO B 1 166 ? -1.727 -12.039 -25.156 1 98.12 166 PRO B C 1
ATOM 4626 O O . PRO B 1 166 ? -2.4 -13.055 -25.344 1 98.12 166 PRO B O 1
ATOM 4629 N N . PHE B 1 167 ? -1.962 -11.188 -24.234 1 98.56 167 PHE B N 1
ATOM 4630 C CA . PHE B 1 167 ? -3.014 -11.422 -23.25 1 98.56 167 PHE B CA 1
ATOM 4631 C C . PHE B 1 167 ? -4.371 -11.57 -23.922 1 98.56 167 PHE B C 1
ATOM 4633 O O . PHE B 1 167 ? -5.191 -12.391 -23.516 1 98.56 167 PHE B O 1
ATOM 4640 N N . GLU B 1 168 ? -4.625 -10.797 -24.969 1 98.69 168 GLU B N 1
ATOM 4641 C CA . GLU B 1 168 ? -5.883 -10.836 -25.703 1 98.69 168 GLU B CA 1
ATOM 4642 C C . GLU B 1 168 ? -6.164 -12.234 -26.25 1 98.69 168 GLU B C 1
ATOM 4644 O O . GLU B 1 168 ? -7.297 -12.711 -26.188 1 98.69 168 GLU B O 1
ATOM 4649 N N . ASP B 1 169 ? -5.117 -12.867 -26.734 1 98.56 169 ASP B N 1
ATOM 4650 C CA . ASP B 1 169 ? -5.266 -14.203 -27.312 1 98.56 169 ASP B CA 1
ATOM 4651 C C . ASP B 1 169 ? -5.59 -15.227 -26.219 1 98.56 169 ASP B C 1
ATOM 4653 O O . ASP B 1 169 ? -6.359 -16.156 -26.438 1 98.56 169 ASP B O 1
ATOM 4657 N N . ARG B 1 170 ? -5.008 -15.07 -25.094 1 98.69 170 ARG B N 1
ATOM 4658 C CA . ARG B 1 170 ? -5.285 -15.953 -23.969 1 98.69 170 ARG B CA 1
ATOM 4659 C C . ARG B 1 170 ? -6.75 -15.859 -23.547 1 98.69 170 ARG B C 1
ATOM 4661 O O . ARG B 1 170 ? -7.422 -16.891 -23.406 1 98.69 170 ARG B O 1
ATOM 4668 N N . VAL B 1 171 ? -7.195 -14.594 -23.422 1 98.88 171 VAL B N 1
ATOM 4669 C CA . VAL B 1 171 ? -8.586 -14.352 -23.031 1 98.88 171 VAL B CA 1
ATOM 4670 C C . VAL B 1 171 ? -9.523 -14.953 -24.078 1 98.88 171 VAL B C 1
ATOM 4672 O O . VAL B 1 171 ? -10.484 -15.641 -23.734 1 98.88 171 VAL B O 1
ATOM 4675 N N . ASP B 1 172 ? -9.25 -14.766 -25.328 1 98.69 172 ASP B N 1
ATOM 4676 C CA . ASP B 1 172 ? -10.117 -15.234 -26.406 1 98.69 172 ASP B CA 1
ATOM 4677 C C . ASP B 1 172 ? -10.18 -16.766 -26.438 1 98.69 172 ASP B C 1
ATOM 4679 O O . ASP B 1 172 ? -11.227 -17.344 -26.719 1 98.69 172 ASP B O 1
ATOM 4683 N N . THR B 1 173 ? -9.07 -17.375 -26.172 1 98.62 173 THR B N 1
ATOM 4684 C CA . THR B 1 173 ? -9.055 -18.828 -26.141 1 98.62 173 THR B CA 1
ATOM 4685 C C . THR B 1 173 ? -9.953 -19.344 -25.016 1 98.62 173 THR B C 1
ATOM 4687 O O . THR B 1 173 ? -10.766 -20.25 -25.234 1 98.62 173 THR B O 1
ATOM 4690 N N . VAL B 1 174 ? -9.852 -18.781 -23.906 1 98.75 174 VAL B N 1
ATOM 4691 C CA . VAL B 1 174 ? -10.688 -19.188 -22.781 1 98.75 174 VAL B CA 1
ATOM 4692 C C . VAL B 1 174 ? -12.164 -18.953 -23.125 1 98.75 174 VAL B C 1
ATOM 4694 O O . VAL B 1 174 ? -13.008 -19.812 -22.859 1 98.75 174 VAL B O 1
ATOM 4697 N N . LEU B 1 175 ? -12.477 -17.844 -23.75 1 98.81 175 LEU B N 1
ATOM 4698 C CA . LEU B 1 175 ? -13.844 -17.516 -24.141 1 98.81 175 LEU B CA 1
ATOM 4699 C C . LEU B 1 175 ? -14.375 -18.547 -25.141 1 98.81 175 LEU B C 1
ATOM 4701 O O . LEU B 1 175 ? -15.555 -18.891 -25.109 1 98.81 175 LEU B O 1
ATOM 4705 N N . SER B 1 176 ? -13.555 -19.047 -25.953 1 98.62 176 SER B N 1
ATOM 4706 C CA . SER B 1 176 ? -13.977 -19.984 -27 1 98.62 176 SER B CA 1
ATOM 4707 C C . SER B 1 176 ? -14.477 -21.297 -26.406 1 98.62 176 SER B C 1
ATOM 4709 O O . SER B 1 176 ? -15.219 -22.031 -27.062 1 98.62 176 SER B O 1
ATOM 4711 N N . TYR B 1 177 ? -14.031 -21.641 -25.219 1 98.62 177 TYR B N 1
ATOM 4712 C CA . TYR B 1 177 ? -14.492 -22.875 -24.578 1 98.62 177 TYR B CA 1
ATOM 4713 C C . TYR B 1 177 ? -15.992 -22.828 -24.328 1 98.62 177 TYR B C 1
ATOM 4715 O O . TYR B 1 177 ? -16.656 -23.859 -24.281 1 98.62 177 TYR B O 1
ATOM 4723 N N . PHE B 1 178 ? -16.547 -21.625 -24.203 1 98.25 178 PHE B N 1
ATOM 4724 C CA . PHE B 1 178 ? -17.984 -21.469 -23.922 1 98.25 178 PHE B CA 1
ATOM 4725 C C . PHE B 1 178 ? -18.781 -21.609 -25.219 1 98.25 178 PHE B C 1
ATOM 4727 O O . PHE B 1 178 ? -20.016 -21.609 -25.172 1 98.25 178 PHE B O 1
ATOM 4734 N N . ASP B 1 179 ? -18.109 -21.672 -26.312 1 98.12 179 ASP B N 1
ATOM 4735 C CA . ASP B 1 179 ? -18.781 -21.859 -27.594 1 98.12 179 ASP B CA 1
ATOM 4736 C C . ASP B 1 179 ? -18.922 -23.344 -27.906 1 98.12 179 ASP B C 1
ATOM 4738 O O . ASP B 1 179 ? -19.578 -23.719 -28.891 1 98.12 179 ASP B O 1
ATOM 4742 N N . LEU B 1 180 ? -18.375 -24.203 -27.062 1 97.69 180 LEU B N 1
ATOM 4743 C CA . LEU B 1 180 ? -18.453 -25.641 -27.266 1 97.69 180 LEU B CA 1
ATOM 4744 C C . LEU B 1 180 ? -19.828 -26.172 -26.859 1 97.69 180 LEU B C 1
ATOM 4746 O O . LEU B 1 180 ? -20.578 -25.484 -26.172 1 97.69 180 LEU B O 1
ATOM 4750 N N . PRO B 1 181 ? -20.062 -27.422 -27.359 1 96.06 181 PRO B N 1
ATOM 4751 C CA . PRO B 1 181 ? -21.266 -28.062 -26.828 1 96.06 181 PRO B CA 1
ATOM 4752 C C . PRO B 1 181 ? -21.25 -28.172 -25.297 1 96.06 181 PRO B C 1
ATOM 4754 O O . PRO B 1 181 ? -20.188 -28.359 -24.703 1 96.06 181 PRO B O 1
ATOM 4757 N N . SER B 1 182 ? -22.391 -28.062 -24.703 1 93.56 182 SER B N 1
ATOM 4758 C CA . SER B 1 182 ? -22.547 -28 -23.25 1 93.56 182 SER B CA 1
ATOM 4759 C C . SER B 1 182 ? -21.734 -29.109 -22.562 1 93.56 182 SER B C 1
ATOM 4761 O O . SER B 1 182 ? -21.094 -28.859 -21.547 1 93.56 182 SER B O 1
ATOM 4763 N N . SER B 1 183 ? -21.703 -30.219 -23.219 1 93.19 183 SER B N 1
ATOM 4764 C CA . SER B 1 183 ? -21.016 -31.375 -22.625 1 93.19 183 SER B CA 1
ATOM 4765 C C . SER B 1 183 ? -19.5 -31.234 -22.734 1 93.19 183 SER B C 1
ATOM 4767 O O . SER B 1 183 ? -18.766 -31.938 -22.047 1 93.19 183 SER B O 1
ATOM 4769 N N . GLU B 1 184 ? -19.078 -30.312 -23.547 1 96.19 184 GLU B N 1
ATOM 4770 C CA . GLU B 1 184 ? -17.656 -30.172 -23.828 1 96.19 184 GLU B CA 1
ATOM 4771 C C . GLU B 1 184 ? -17.062 -28.969 -23.109 1 96.19 184 GLU B C 1
ATOM 4773 O O . GLU B 1 184 ? -15.836 -28.797 -23.062 1 96.19 184 GLU B O 1
ATOM 4778 N N . ILE B 1 185 ? -17.891 -28.156 -22.562 1 98.12 185 ILE B N 1
ATOM 4779 C CA . ILE B 1 185 ? -17.406 -27 -21.828 1 98.12 185 ILE B CA 1
ATOM 4780 C C . ILE B 1 185 ? -16.672 -27.438 -20.578 1 98.12 185 ILE B C 1
ATOM 4782 O O . ILE B 1 185 ? -17.234 -28.172 -19.75 1 98.12 185 ILE B O 1
ATOM 4786 N N . PRO B 1 186 ? -15.438 -27.078 -20.422 1 98.69 186 PRO B N 1
ATOM 4787 C CA . PRO B 1 186 ? -14.727 -27.438 -19.203 1 98.69 186 PRO B CA 1
ATOM 4788 C C . PRO B 1 186 ? -15.391 -26.891 -17.938 1 98.69 186 PRO B C 1
ATOM 4790 O O . PRO B 1 186 ? -15.852 -25.75 -17.938 1 98.69 186 PRO B O 1
ATOM 4793 N N . SER B 1 187 ? -15.438 -27.734 -16.953 1 98.62 187 SER B N 1
ATOM 4794 C CA . SER B 1 187 ? -16 -27.312 -15.672 1 98.62 187 SER B CA 1
ATOM 4795 C C . SER B 1 187 ? -15.031 -26.406 -14.914 1 98.62 187 SER B C 1
ATOM 4797 O O . SER B 1 187 ? -15.438 -25.656 -14.023 1 98.62 187 SER B O 1
ATOM 4799 N N . PHE B 1 188 ? -13.766 -26.5 -15.242 1 98.88 188 PHE B N 1
ATOM 4800 C CA . PHE B 1 188 ? -12.719 -25.719 -14.594 1 98.88 188 PHE B CA 1
ATOM 4801 C C . PHE B 1 188 ? -11.734 -25.172 -15.625 1 98.88 188 PHE B C 1
ATOM 4803 O O . PHE B 1 188 ? -11.258 -25.922 -16.484 1 98.88 188 PHE B O 1
ATOM 4810 N N . MET B 1 189 ? -11.469 -23.906 -15.516 1 98.88 189 MET B N 1
ATOM 4811 C CA . MET B 1 189 ? -10.523 -23.234 -16.406 1 98.88 189 MET B CA 1
ATOM 4812 C C . MET B 1 189 ? -9.594 -22.312 -15.625 1 98.88 189 MET B C 1
ATOM 4814 O O . MET B 1 189 ? -9.984 -21.734 -14.617 1 98.88 189 MET B O 1
ATOM 4818 N N . THR B 1 190 ? -8.344 -22.188 -16.109 1 98.94 190 THR B N 1
ATOM 4819 C CA . THR B 1 190 ? -7.43 -21.188 -15.57 1 98.94 190 THR B CA 1
ATOM 4820 C C . THR B 1 190 ? -7.062 -20.156 -16.641 1 98.94 190 THR B C 1
ATOM 4822 O O . THR B 1 190 ? -7.117 -20.453 -17.828 1 98.94 190 THR B O 1
ATOM 4825 N N . LEU B 1 191 ? -6.801 -19.016 -16.25 1 98.88 191 LEU B N 1
ATOM 4826 C CA . LEU B 1 191 ? -6.273 -17.922 -17.062 1 98.88 191 LEU B CA 1
ATOM 4827 C C . LEU B 1 191 ? -5.203 -17.141 -16.297 1 98.88 191 LEU B C 1
ATOM 4829 O O . LEU B 1 191 ? -5.484 -16.531 -15.273 1 98.88 191 LEU B O 1
ATOM 4833 N N . TYR B 1 192 ? -4.008 -17.188 -16.828 1 98.56 192 TYR B N 1
ATOM 4834 C CA . TYR B 1 192 ? -2.857 -16.625 -16.141 1 98.56 192 TYR B CA 1
ATOM 4835 C C . TYR B 1 192 ? -2.275 -15.438 -16.906 1 98.56 192 TYR B C 1
ATOM 4837 O O . TYR B 1 192 ? -2.049 -15.523 -18.109 1 98.56 192 TYR B O 1
ATOM 4845 N N . PHE B 1 193 ? -2.068 -14.328 -16.172 1 98.69 193 PHE B N 1
ATOM 4846 C CA . PHE B 1 193 ? -1.307 -13.172 -16.641 1 98.69 193 PHE B CA 1
ATOM 4847 C C . PHE B 1 193 ? -0.036 -12.992 -15.82 1 98.69 193 PHE B C 1
ATOM 4849 O O . PHE B 1 193 ? -0.085 -12.977 -14.586 1 98.69 193 PHE B O 1
ATOM 4856 N N . GLU B 1 194 ? 1.098 -12.828 -16.469 1 98 194 GLU B N 1
ATOM 4857 C CA . GLU B 1 194 ? 2.354 -12.711 -15.734 1 98 194 GLU B CA 1
ATOM 4858 C C . GLU B 1 194 ? 2.557 -11.289 -15.219 1 98 194 GLU B C 1
ATOM 4860 O O . GLU B 1 194 ? 3.488 -11.023 -14.453 1 98 194 GLU B O 1
ATOM 4865 N N . ASP B 1 195 ? 1.665 -10.367 -15.578 1 97.31 195 ASP B N 1
ATOM 4866 C CA . ASP B 1 195 ? 1.739 -8.992 -15.086 1 97.31 195 ASP B CA 1
ATOM 4867 C C . ASP B 1 195 ? 0.894 -8.812 -13.828 1 97.31 195 ASP B C 1
ATOM 4869 O O . ASP B 1 195 ? -0.113 -9.5 -13.641 1 97.31 195 ASP B O 1
ATOM 4873 N N . PRO B 1 196 ? 1.434 -7.953 -12.922 1 98.44 196 PRO B N 1
ATOM 4874 C CA . PRO B 1 196 ? 2.506 -6.965 -13.062 1 98.44 196 PRO B CA 1
ATOM 4875 C C . PRO B 1 196 ? 3.814 -7.418 -12.414 1 98.44 196 PRO B C 1
ATOM 4877 O O . PRO B 1 196 ? 4.645 -6.582 -12.047 1 98.44 196 PRO B O 1
ATOM 4880 N N . ASP B 1 197 ? 4.055 -8.648 -12.242 1 98.31 197 ASP B N 1
ATOM 4881 C CA . ASP B 1 197 ? 5.195 -9.156 -11.492 1 98.31 197 ASP B CA 1
ATOM 4882 C C . ASP B 1 197 ? 6.512 -8.695 -12.109 1 98.31 197 ASP B C 1
ATOM 4884 O O . ASP B 1 197 ? 7.395 -8.203 -11.398 1 98.31 197 ASP B O 1
ATOM 4888 N N . HIS B 1 198 ? 6.582 -8.852 -13.375 1 96.62 198 HIS B N 1
ATOM 4889 C CA . HIS B 1 198 ? 7.816 -8.5 -14.07 1 96.62 198 HIS B CA 1
ATOM 4890 C C . HIS B 1 198 ? 8.172 -7.031 -13.852 1 96.62 198 HIS B C 1
ATOM 4892 O O . HIS B 1 198 ? 9.305 -6.711 -13.492 1 96.62 198 HIS B O 1
ATOM 4898 N N . GLN B 1 199 ? 7.215 -6.172 -14.062 1 96.88 199 GLN B N 1
ATOM 4899 C CA . GLN B 1 199 ? 7.426 -4.746 -13.836 1 96.88 199 GLN B CA 1
ATOM 4900 C C . GLN B 1 199 ? 7.793 -4.477 -12.375 1 96.88 199 GLN B C 1
ATOM 4902 O O . GLN B 1 199 ? 8.672 -3.66 -12.094 1 96.88 199 GLN B O 1
ATOM 4907 N N . GLY B 1 200 ? 7.102 -5.176 -11.469 1 97.62 200 GLY B N 1
ATOM 4908 C CA . GLY B 1 200 ? 7.379 -5.004 -10.047 1 97.62 200 GLY B CA 1
ATOM 4909 C C . GLY B 1 200 ? 8.828 -5.254 -9.688 1 97.62 200 GLY B C 1
ATOM 4910 O O . GLY B 1 200 ? 9.422 -4.508 -8.906 1 97.62 200 GLY B O 1
ATOM 4911 N N . HIS B 1 201 ? 9.383 -6.25 -10.266 1 97.62 201 HIS B N 1
ATOM 4912 C CA . HIS B 1 201 ? 10.789 -6.555 -10.031 1 97.62 201 HIS B CA 1
ATOM 4913 C C . HIS B 1 201 ? 11.695 -5.469 -10.602 1 97.62 201 HIS B C 1
ATOM 4915 O O . HIS B 1 201 ? 12.688 -5.094 -9.984 1 97.62 201 HIS B O 1
ATOM 4921 N N . LYS B 1 202 ? 11.391 -5.02 -11.719 1 97 202 LYS B N 1
ATOM 4922 C CA . LYS B 1 202 ? 12.258 -4.125 -12.484 1 97 202 LYS B CA 1
ATOM 4923 C C . LYS B 1 202 ? 12.258 -2.721 -11.891 1 97 202 LYS B C 1
ATOM 4925 O O . LYS B 1 202 ? 13.312 -2.09 -11.773 1 97 202 LYS B O 1
ATOM 4930 N N . VAL B 1 203 ? 11 -2.234 -11.453 1 97 203 VAL B N 1
ATOM 4931 C CA . VAL B 1 203 ? 10.93 -0.805 -11.172 1 97 203 VAL B CA 1
ATOM 4932 C C . VAL B 1 203 ? 10.305 -0.577 -9.797 1 97 203 VAL B C 1
ATOM 4934 O O . VAL B 1 203 ? 10.195 0.562 -9.336 1 97 203 VAL B O 1
ATOM 4937 N N . GLY B 1 204 ? 9.852 -1.588 -9.117 1 97.44 204 GLY B N 1
ATOM 4938 C CA . GLY B 1 204 ? 9.234 -1.44 -7.809 1 97.44 204 GLY B CA 1
ATOM 4939 C C . GLY B 1 204 ? 7.723 -1.314 -7.879 1 97.44 204 GLY B C 1
ATOM 4940 O O . GLY B 1 204 ? 7.164 -1.05 -8.945 1 97.44 204 GLY B O 1
ATOM 4941 N N . PRO B 1 205 ? 7.059 -1.441 -6.773 1 98.06 205 PRO B N 1
ATOM 4942 C CA . PRO B 1 205 ? 5.609 -1.637 -6.738 1 98.06 205 PRO B CA 1
ATOM 4943 C C . PRO B 1 205 ? 4.832 -0.357 -7.043 1 98.06 205 PRO B C 1
ATOM 4945 O O . PRO B 1 205 ? 3.662 -0.418 -7.426 1 98.06 205 PRO B O 1
ATOM 4948 N N . ASP B 1 206 ? 5.43 0.822 -6.828 1 97.38 206 ASP B N 1
ATOM 4949 C CA . ASP B 1 206 ? 4.652 2.055 -6.926 1 97.38 206 ASP B CA 1
ATOM 4950 C C . ASP B 1 206 ? 4.91 2.764 -8.258 1 97.38 206 ASP B C 1
ATOM 4952 O O . ASP B 1 206 ? 4.273 3.775 -8.555 1 97.38 206 ASP B O 1
ATOM 4956 N N . ASP B 1 207 ? 5.789 2.209 -9.07 1 97.75 207 ASP B N 1
ATOM 4957 C CA . ASP B 1 207 ? 6.25 2.867 -10.289 1 97.75 207 ASP B CA 1
ATOM 4958 C C . ASP B 1 207 ? 5.102 3.055 -11.273 1 97.75 207 ASP B C 1
ATOM 4960 O O . ASP B 1 207 ? 4.18 2.238 -11.328 1 97.75 207 ASP B O 1
ATOM 4964 N N . PRO B 1 208 ? 5.164 4.086 -12.164 1 97.25 208 PRO B N 1
ATOM 4965 C CA . PRO B 1 208 ? 4.137 4.301 -13.188 1 97.25 208 PRO B CA 1
ATOM 4966 C C . PRO B 1 208 ? 3.98 3.105 -14.125 1 97.25 208 PRO B C 1
ATOM 4968 O O . PRO B 1 208 ? 2.891 2.865 -14.648 1 97.25 208 PRO B O 1
ATOM 4971 N N . GLU B 1 209 ? 5.035 2.379 -14.32 1 97.88 209 GLU B N 1
ATOM 4972 C CA . GLU B 1 209 ? 4.926 1.186 -15.156 1 97.88 209 GLU B CA 1
ATOM 4973 C C . GLU B 1 209 ? 3.965 0.172 -14.539 1 97.88 209 GLU B C 1
ATOM 4975 O O . GLU B 1 209 ? 3.295 -0.574 -15.258 1 97.88 209 GLU B O 1
ATOM 4980 N N . ILE B 1 210 ? 3.936 0.107 -13.227 1 98.44 210 ILE B N 1
ATOM 4981 C CA . ILE B 1 210 ? 2.98 -0.756 -12.539 1 98.44 210 ILE B CA 1
ATOM 4982 C C . ILE B 1 210 ? 1.56 -0.253 -12.789 1 98.44 210 ILE B C 1
ATOM 4984 O O . ILE B 1 210 ? 0.646 -1.048 -13.031 1 98.44 210 ILE B O 1
ATOM 4988 N N . THR B 1 211 ? 1.379 1.056 -12.734 1 98.19 211 THR B N 1
ATOM 4989 C CA . THR B 1 211 ? 0.076 1.646 -13.016 1 98.19 211 THR B CA 1
ATOM 4990 C C . THR B 1 211 ? -0.428 1.212 -14.391 1 98.19 211 THR B C 1
ATOM 4992 O O . THR B 1 211 ? -1.583 0.805 -14.531 1 98.19 211 THR B O 1
ATOM 4995 N N . GLU B 1 212 ? 0.43 1.288 -15.367 1 98.19 212 GLU B N 1
ATOM 4996 C CA . GLU B 1 212 ? 0.076 0.897 -16.719 1 98.19 212 GLU B CA 1
ATOM 4997 C C . GLU B 1 212 ? -0.25 -0.591 -16.812 1 98.19 212 GLU B C 1
ATOM 4999 O O . GLU B 1 212 ? -1.207 -0.988 -17.469 1 98.19 212 GLU B O 1
ATOM 5004 N N . ALA B 1 213 ? 0.564 -1.406 -16.141 1 98.69 213 ALA B N 1
ATOM 5005 C CA . ALA B 1 213 ? 0.342 -2.85 -16.141 1 98.69 213 ALA B CA 1
ATOM 5006 C C . ALA B 1 213 ? -0.995 -3.201 -15.5 1 98.69 213 ALA B C 1
ATOM 5008 O O . ALA B 1 213 ? -1.727 -4.059 -16 1 98.69 213 ALA B O 1
ATOM 5009 N N . VAL B 1 214 ? -1.342 -2.529 -14.414 1 98.75 214 VAL B N 1
ATOM 5010 C CA . VAL B 1 214 ? -2.6 -2.752 -13.711 1 98.75 214 VAL B CA 1
ATOM 5011 C C . VAL B 1 214 ? -3.771 -2.348 -14.602 1 98.75 214 VAL B C 1
ATOM 5013 O O . VAL B 1 214 ? -4.773 -3.064 -14.688 1 98.75 214 VAL B O 1
ATOM 5016 N N . ALA B 1 215 ? -3.645 -1.241 -15.281 1 98.75 215 ALA B N 1
ATOM 5017 C CA . ALA B 1 215 ? -4.676 -0.801 -16.219 1 98.75 215 ALA B CA 1
ATOM 5018 C C . ALA B 1 215 ? -4.887 -1.828 -17.328 1 98.75 215 ALA B C 1
ATOM 5020 O O . ALA B 1 215 ? -6.02 -2.076 -17.75 1 98.75 215 ALA B O 1
ATOM 5021 N N . ARG B 1 216 ? -3.801 -2.381 -17.766 1 98.75 216 ARG B N 1
ATOM 5022 C CA . ARG B 1 216 ? -3.896 -3.393 -18.812 1 98.75 216 ARG B CA 1
ATOM 5023 C C . ARG B 1 216 ? -4.637 -4.629 -18.312 1 98.75 216 ARG B C 1
ATOM 5025 O O . ARG B 1 216 ? -5.488 -5.176 -19.016 1 98.75 216 ARG B O 1
ATOM 5032 N N . ILE B 1 217 ? -4.277 -5.07 -17.156 1 98.88 217 ILE B N 1
ATOM 5033 C CA . ILE B 1 217 ? -4.977 -6.207 -16.562 1 98.88 217 ILE B CA 1
ATOM 5034 C C . ILE B 1 217 ? -6.469 -5.906 -16.484 1 98.88 217 ILE B C 1
ATOM 5036 O O . ILE B 1 217 ? -7.305 -6.758 -16.797 1 98.88 217 ILE B O 1
ATOM 5040 N N . ASP B 1 218 ? -6.82 -4.719 -16.016 1 98.94 218 ASP B N 1
ATOM 5041 C CA . ASP B 1 218 ? -8.227 -4.332 -15.953 1 98.94 218 ASP B CA 1
ATOM 5042 C C . ASP B 1 218 ? -8.898 -4.445 -17.312 1 98.94 218 ASP B C 1
ATOM 5044 O O . ASP B 1 218 ? -10.031 -4.922 -17.422 1 98.94 218 ASP B O 1
ATOM 5048 N N . ARG B 1 219 ? -8.195 -3.98 -18.375 1 98.88 219 ARG B N 1
ATOM 5049 C CA . ARG B 1 219 ? -8.742 -4.078 -19.719 1 98.88 219 ARG B CA 1
ATOM 5050 C C . ARG B 1 219 ? -8.977 -5.535 -20.109 1 98.88 219 ARG B C 1
ATOM 5052 O O . ARG B 1 219 ? -9.977 -5.855 -20.766 1 98.88 219 ARG B O 1
ATOM 5059 N N . MET B 1 220 ? -8.102 -6.402 -19.734 1 98.94 220 MET B N 1
ATOM 5060 C CA . MET B 1 220 ? -8.266 -7.82 -20.047 1 98.94 220 MET B CA 1
ATOM 5061 C C . MET B 1 220 ? -9.469 -8.406 -19.312 1 98.94 220 MET B C 1
ATOM 5063 O O . MET B 1 220 ? -10.211 -9.219 -19.859 1 98.94 220 MET B O 1
ATOM 5067 N N . ILE B 1 221 ? -9.633 -7.98 -18.078 1 98.94 221 ILE B N 1
ATOM 5068 C CA . ILE B 1 221 ? -10.805 -8.414 -17.328 1 98.94 221 ILE B CA 1
ATOM 5069 C C . ILE B 1 221 ? -12.078 -7.887 -18 1 98.94 221 ILE B C 1
ATOM 5071 O O . ILE B 1 221 ? -13.086 -8.594 -18.078 1 98.94 221 ILE B O 1
ATOM 5075 N N . GLY B 1 222 ? -12 -6.648 -18.484 1 98.94 222 GLY B N 1
ATOM 5076 C CA . GLY B 1 222 ? -13.109 -6.125 -19.25 1 98.94 222 GLY B CA 1
ATOM 5077 C C . GLY B 1 222 ? -13.422 -6.957 -20.484 1 98.94 222 GLY B C 1
ATOM 5078 O O . GLY B 1 222 ? -14.586 -7.262 -20.75 1 98.94 222 GLY B O 1
ATOM 5079 N N . ARG B 1 223 ? -12.406 -7.301 -21.203 1 98.81 223 ARG B N 1
ATOM 5080 C CA . ARG B 1 223 ? -12.562 -8.148 -22.391 1 98.81 223 ARG B CA 1
ATOM 5081 C C . ARG B 1 223 ? -13.203 -9.484 -22.016 1 98.81 223 ARG B C 1
ATOM 5083 O O . ARG B 1 223 ? -14.094 -9.969 -22.719 1 98.81 223 ARG B O 1
ATOM 5090 N N . LEU B 1 224 ? -12.758 -10.047 -20.938 1 98.88 224 LEU B N 1
ATOM 5091 C CA . LEU B 1 224 ? -13.289 -11.32 -20.453 1 98.88 224 LEU B CA 1
ATOM 5092 C C . LEU B 1 224 ? -14.773 -11.195 -20.125 1 98.88 224 LEU B C 1
ATOM 5094 O O . LEU B 1 224 ? -15.586 -12 -20.578 1 98.88 224 LEU B O 1
ATOM 5098 N N . ILE B 1 225 ? -15.125 -10.203 -19.344 1 98.75 225 ILE B N 1
ATOM 5099 C CA . ILE B 1 225 ? -16.5 -9.992 -18.906 1 98.75 225 ILE B CA 1
ATOM 5100 C C . ILE B 1 225 ? -17.406 -9.766 -20.125 1 98.75 225 ILE B C 1
ATOM 5102 O O . ILE B 1 225 ? -18.453 -10.391 -20.25 1 98.75 225 ILE B O 1
ATOM 5106 N N . ASP B 1 226 ? -16.984 -8.914 -21.016 1 98.69 226 ASP B N 1
ATOM 5107 C CA . ASP B 1 226 ? -17.766 -8.625 -22.219 1 98.69 226 ASP B CA 1
ATOM 5108 C C . ASP B 1 226 ? -18 -9.898 -23.031 1 98.69 226 ASP B C 1
ATOM 5110 O O . ASP B 1 226 ? -19.109 -10.133 -23.516 1 98.69 226 ASP B O 1
ATOM 5114 N N . GLY B 1 227 ? -16.969 -10.695 -23.188 1 98.75 227 GLY B N 1
ATOM 5115 C CA . GLY B 1 227 ? -17.078 -11.93 -23.938 1 98.75 227 GLY B CA 1
ATOM 5116 C C . GLY B 1 227 ? -18.047 -12.922 -23.312 1 98.75 227 GLY B C 1
ATOM 5117 O O . GLY B 1 227 ? -18.828 -13.57 -24.016 1 98.75 227 GLY B O 1
ATOM 5118 N N . ILE B 1 228 ? -17.969 -13.062 -22.031 1 98.5 228 ILE B N 1
ATOM 5119 C CA . ILE B 1 228 ? -18.828 -13.984 -21.312 1 98.5 228 ILE B CA 1
ATOM 5120 C C . ILE B 1 228 ? -20.266 -13.477 -21.359 1 98.5 228 ILE B C 1
ATOM 5122 O O . ILE B 1 228 ? -21.203 -14.266 -21.516 1 98.5 228 ILE B O 1
ATOM 5126 N N . GLU B 1 229 ? -20.453 -12.18 -21.219 1 98.06 229 GLU B N 1
ATOM 5127 C CA . GLU B 1 229 ? -21.781 -11.578 -21.312 1 98.06 229 GLU B CA 1
ATOM 5128 C C . GLU B 1 229 ? -22.391 -11.789 -22.688 1 98.06 229 GLU B C 1
ATOM 5130 O O . GLU B 1 229 ? -23.578 -12.117 -22.797 1 98.06 229 GLU B O 1
ATOM 5135 N N . LYS B 1 230 ? -21.641 -11.586 -23.672 1 98.12 230 LYS B N 1
ATOM 5136 C CA . LYS B 1 230 ? -22.109 -11.773 -25.047 1 98.12 230 LYS B CA 1
ATOM 5137 C C . LYS B 1 230 ? -22.609 -13.203 -25.25 1 98.12 230 LYS B C 1
ATOM 5139 O O . LYS B 1 230 ? -23.531 -13.43 -26.047 1 98.12 230 LYS B O 1
ATOM 5144 N N . ARG B 1 231 ? -22.094 -14.086 -24.516 1 97.5 231 ARG B N 1
ATOM 5145 C CA . ARG B 1 231 ? -22.438 -15.5 -24.641 1 97.5 231 ARG B CA 1
ATOM 5146 C C . ARG B 1 231 ? -23.578 -15.859 -23.688 1 97.5 231 ARG B C 1
ATOM 5148 O O . ARG B 1 231 ? -24.062 -17 -23.703 1 97.5 231 ARG B O 1
ATOM 5155 N N . GLY B 1 232 ? -23.938 -14.898 -22.812 1 97.06 232 GLY B N 1
ATOM 5156 C CA . GLY B 1 232 ? -25.109 -15.031 -21.969 1 97.06 232 GLY B CA 1
ATOM 5157 C C . GLY B 1 232 ? -24.859 -15.875 -20.734 1 97.06 232 GLY B C 1
ATOM 5158 O O . GLY B 1 232 ? -25.797 -16.406 -20.125 1 97.06 232 GLY B O 1
ATOM 5159 N N . VAL B 1 233 ? -23.578 -16.047 -20.344 1 97 233 VAL B N 1
ATOM 5160 C CA . VAL B 1 233 ? -23.328 -16.969 -19.25 1 97 233 VAL B CA 1
ATOM 5161 C C . VAL B 1 233 ? -22.625 -16.25 -18.094 1 97 233 VAL B C 1
ATOM 5163 O O . VAL B 1 233 ? -22.109 -16.875 -17.172 1 97 233 VAL B O 1
ATOM 5166 N N . PHE B 1 234 ? -22.547 -14.961 -18.062 1 96.81 234 PHE B N 1
ATOM 5167 C CA . PHE B 1 234 ? -21.828 -14.18 -17.062 1 96.81 234 PHE B CA 1
ATOM 5168 C C . PHE B 1 234 ? -22.391 -14.438 -15.672 1 96.81 234 PHE B C 1
ATOM 5170 O O . PHE B 1 234 ? -21.641 -14.5 -14.695 1 96.81 234 PHE B O 1
ATOM 5177 N N . GLU B 1 235 ? -23.656 -14.641 -15.578 1 94.62 235 GLU B N 1
ATOM 5178 C CA . GLU B 1 235 ? -24.281 -14.852 -14.273 1 94.62 235 GLU B CA 1
ATOM 5179 C C . GLU B 1 235 ? -24.141 -16.297 -13.82 1 94.62 235 GLU B C 1
ATOM 5181 O O . GLU B 1 235 ? -24.375 -16.609 -12.656 1 94.62 235 GLU B O 1
ATOM 5186 N N . ASP B 1 236 ? -23.766 -17.156 -14.742 1 97 236 ASP B N 1
ATOM 5187 C CA . ASP B 1 236 ? -23.656 -18.594 -14.438 1 97 236 ASP B CA 1
ATOM 5188 C C . ASP B 1 236 ? -22.219 -18.969 -14.094 1 97 236 ASP B C 1
ATOM 5190 O O . ASP B 1 236 ? -21.984 -19.828 -13.242 1 97 236 ASP B O 1
ATOM 5194 N N . VAL B 1 237 ? -21.297 -18.328 -14.719 1 98.31 237 VAL B N 1
ATOM 5195 C CA . VAL B 1 237 ? -19.891 -18.672 -14.547 1 98.31 237 VAL B CA 1
ATOM 5196 C C . VAL B 1 237 ? -19.359 -18.078 -13.234 1 98.31 237 VAL B C 1
ATOM 5198 O O . VAL B 1 237 ? -19.672 -16.938 -12.898 1 98.31 237 VAL B O 1
ATOM 5201 N N . THR B 1 238 ? -18.656 -18.891 -12.484 1 98.75 238 THR B N 1
ATOM 5202 C CA . THR B 1 238 ? -17.938 -18.375 -11.32 1 98.75 238 THR B CA 1
ATOM 5203 C C . THR B 1 238 ? -16.531 -17.922 -11.703 1 98.75 238 THR B C 1
ATOM 5205 O O . THR B 1 238 ? -15.727 -18.719 -12.172 1 98.75 238 THR B O 1
ATOM 5208 N N . ILE B 1 239 ? -16.281 -16.672 -11.523 1 98.88 239 ILE B N 1
ATOM 5209 C CA . ILE B 1 239 ? -14.953 -16.109 -11.742 1 98.88 239 ILE B CA 1
ATOM 5210 C C . ILE B 1 239 ? -14.258 -15.891 -10.398 1 98.88 239 ILE B C 1
ATOM 5212 O O . ILE B 1 239 ? -14.781 -15.195 -9.523 1 98.88 239 ILE B O 1
ATOM 5216 N N . VAL B 1 240 ? -13.172 -16.531 -10.211 1 98.94 240 VAL B N 1
ATOM 5217 C CA . VAL B 1 240 ? -12.297 -16.281 -9.07 1 98.94 240 VAL B CA 1
ATOM 5218 C C . VAL B 1 240 ? -11.008 -15.609 -9.531 1 98.94 240 VAL B C 1
ATOM 5220 O O . VAL B 1 240 ? -10.195 -16.219 -10.242 1 98.94 240 VAL B O 1
ATOM 5223 N N . MET B 1 241 ? -10.859 -14.375 -9.188 1 98.94 241 MET B N 1
ATOM 5224 C CA . MET B 1 241 ? -9.648 -13.633 -9.539 1 98.94 241 MET B CA 1
ATOM 5225 C C . MET B 1 241 ? -8.719 -13.508 -8.336 1 98.94 241 MET B C 1
ATOM 5227 O O . MET B 1 241 ? -9.141 -13.062 -7.266 1 98.94 241 MET B O 1
ATOM 5231 N N . VAL B 1 242 ? -7.496 -13.883 -8.531 1 98.94 242 VAL B N 1
ATOM 5232 C CA . VAL B 1 242 ? -6.5 -13.844 -7.465 1 98.94 242 VAL B CA 1
ATOM 5233 C C . VAL B 1 242 ? -5.18 -13.305 -8.016 1 98.94 242 VAL B C 1
ATOM 5235 O O . VAL B 1 242 ? -5.008 -13.188 -9.234 1 98.94 242 VAL B O 1
ATOM 5238 N N . GLY B 1 243 ? -4.348 -12.867 -7.137 1 98.69 243 GLY B N 1
ATOM 5239 C CA . GLY B 1 243 ? -2.91 -12.914 -7.332 1 98.69 243 GLY B CA 1
ATOM 5240 C C . GLY B 1 243 ? -2.24 -14.055 -6.59 1 98.69 243 GLY B C 1
ATOM 5241 O O . GLY B 1 243 ? -2.902 -15.016 -6.191 1 98.69 243 GLY B O 1
ATOM 5242 N N . ASP B 1 244 ? -0.926 -14 -6.504 1 98.81 244 ASP B N 1
ATOM 5243 C CA . ASP B 1 244 ? -0.21 -15.055 -5.793 1 98.81 244 ASP B CA 1
ATOM 5244 C C . ASP B 1 244 ? 0.61 -14.484 -4.641 1 98.81 244 ASP B C 1
ATOM 5246 O O . ASP B 1 244 ? 0.844 -15.164 -3.639 1 98.81 244 ASP B O 1
ATOM 5250 N N . HIS B 1 245 ? 1.063 -13.352 -4.77 1 98.75 245 HIS B N 1
ATOM 5251 C CA . HIS B 1 245 ? 1.815 -12.617 -3.754 1 98.75 245 HIS B CA 1
ATOM 5252 C C . HIS B 1 245 ? 1.81 -11.125 -4.031 1 98.75 245 HIS B C 1
ATOM 5254 O O . HIS B 1 245 ? 1.252 -10.672 -5.035 1 98.75 245 HIS B O 1
ATOM 5260 N N . GLY B 1 246 ? 2.383 -10.398 -3.066 1 98.62 246 GLY B N 1
ATOM 5261 C CA . GLY B 1 246 ? 2.555 -8.961 -3.248 1 98.62 246 GLY B CA 1
ATOM 5262 C C . GLY B 1 246 ? 3.916 -8.594 -3.811 1 98.62 246 GLY B C 1
ATOM 5263 O O . GLY B 1 246 ? 4.465 -9.312 -4.648 1 98.62 246 GLY B O 1
ATOM 5264 N N . MET B 1 247 ? 4.355 -7.422 -3.445 1 98.75 247 MET B N 1
ATOM 5265 C CA . MET B 1 247 ? 5.598 -6.824 -3.916 1 98.75 247 MET B CA 1
ATOM 5266 C C . MET B 1 247 ? 6.062 -5.719 -2.973 1 98.75 247 MET B C 1
ATOM 5268 O O . MET B 1 247 ? 5.246 -4.953 -2.457 1 98.75 247 MET B O 1
ATOM 5272 N N . VAL B 1 248 ? 7.316 -5.617 -2.719 1 98.44 248 VAL B N 1
ATOM 5273 C CA . VAL B 1 248 ? 7.855 -4.527 -1.912 1 98.44 248 VAL B CA 1
ATOM 5274 C C . VAL B 1 248 ? 9.07 -3.918 -2.609 1 98.44 248 VAL B C 1
ATOM 5276 O O . VAL B 1 248 ? 9.805 -4.617 -3.312 1 98.44 248 VAL B O 1
ATOM 5279 N N . GLY B 1 249 ? 9.266 -2.66 -2.432 1 97.88 249 GLY B N 1
ATOM 5280 C CA . GLY B 1 249 ? 10.391 -1.974 -3.053 1 97.88 249 GLY B CA 1
ATOM 5281 C C . GLY B 1 249 ? 11.719 -2.316 -2.42 1 97.88 249 GLY B C 1
ATOM 5282 O O . GLY B 1 249 ? 11.805 -2.537 -1.21 1 97.88 249 GLY B O 1
ATOM 5283 N N . THR B 1 250 ? 12.789 -2.291 -3.211 1 97.5 250 THR B N 1
ATOM 5284 C CA . THR B 1 250 ? 14.164 -2.512 -2.764 1 97.5 250 THR B CA 1
ATOM 5285 C C . THR B 1 250 ? 15.062 -1.357 -3.188 1 97.5 250 THR B C 1
ATOM 5287 O O . THR B 1 250 ? 14.766 -0.651 -4.152 1 97.5 250 THR B O 1
ATOM 5290 N N . CYS B 1 251 ? 16.141 -1.132 -2.461 1 96.81 251 CYS B N 1
ATOM 5291 C CA . CYS B 1 251 ? 17.094 -0.078 -2.811 1 96.81 251 CYS B CA 1
ATOM 5292 C C . CYS B 1 251 ? 18.453 -0.346 -2.193 1 96.81 251 CYS B C 1
ATOM 5294 O O . CYS B 1 251 ? 18.625 -1.313 -1.45 1 96.81 251 CYS B O 1
ATOM 5296 N N . ASP B 1 252 ? 19.391 0.438 -2.414 1 94.62 252 ASP B N 1
ATOM 5297 C CA . ASP B 1 252 ? 20.812 0.174 -2.205 1 94.62 252 ASP B CA 1
ATOM 5298 C C . ASP B 1 252 ? 21.156 0.118 -0.716 1 94.62 252 ASP B C 1
ATOM 5300 O O . ASP B 1 252 ? 22.062 -0.605 -0.306 1 94.62 252 ASP B O 1
ATOM 5304 N N . LYS B 1 253 ? 20.422 0.81 0.08 1 95.31 253 LYS B N 1
ATOM 5305 C CA . LYS B 1 253 ? 20.781 0.856 1.494 1 95.31 253 LYS B CA 1
ATOM 5306 C C . LYS B 1 253 ? 20.156 -0.301 2.26 1 95.31 253 LYS B C 1
ATOM 5308 O O . LYS B 1 253 ? 20.266 -0.376 3.486 1 95.31 253 LYS B O 1
ATOM 5313 N N . LYS B 1 254 ? 19.578 -1.227 1.528 1 96.94 254 LYS B N 1
ATOM 5314 C CA . LYS B 1 254 ? 18.875 -2.338 2.166 1 96.94 254 LYS B CA 1
ATOM 5315 C C . LYS B 1 254 ? 19.438 -3.68 1.707 1 96.94 254 LYS B C 1
ATOM 53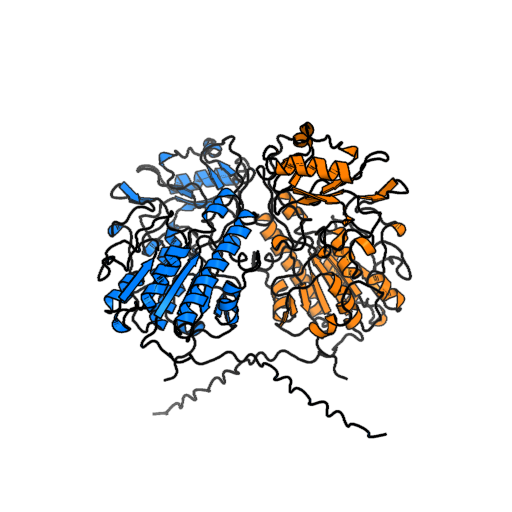17 O O . LYS B 1 254 ? 18.672 -4.605 1.4 1 96.94 254 LYS B O 1
ATOM 5322 N N . LEU B 1 255 ? 20.719 -3.752 1.715 1 97.06 255 LEU B N 1
ATOM 5323 C CA . LEU B 1 255 ? 21.406 -4.965 1.286 1 97.06 255 LEU B CA 1
ATOM 5324 C C . LEU B 1 255 ? 22.234 -5.555 2.428 1 97.06 255 LEU B C 1
ATOM 5326 O O . LEU B 1 255 ? 22.828 -4.816 3.209 1 97.06 255 LEU B O 1
ATOM 5330 N N . ILE B 1 256 ? 22.203 -6.816 2.551 1 97.94 256 ILE B N 1
ATOM 5331 C CA . ILE B 1 256 ? 23.031 -7.598 3.465 1 97.94 256 ILE B CA 1
ATOM 5332 C C . ILE B 1 256 ? 23.969 -8.5 2.668 1 97.94 256 ILE B C 1
ATOM 5334 O O . ILE B 1 256 ? 23.547 -9.219 1.765 1 97.94 256 ILE B O 1
ATOM 5338 N N . PHE B 1 257 ? 25.203 -8.477 2.986 1 98.12 257 PHE B N 1
ATOM 5339 C CA . PHE B 1 257 ? 26.188 -9.25 2.223 1 98.12 257 PHE B CA 1
ATOM 5340 C C . PHE B 1 257 ? 26.75 -10.391 3.062 1 98.12 257 PHE B C 1
ATOM 5342 O O . PHE B 1 257 ? 27.328 -10.156 4.129 1 98.12 257 PHE B O 1
ATOM 5349 N N . LEU B 1 258 ? 26.688 -11.602 2.551 1 98.44 258 LEU B N 1
ATOM 5350 C CA . LEU B 1 258 ? 27.125 -12.781 3.279 1 98.44 258 LEU B CA 1
ATOM 5351 C C . LEU B 1 258 ? 28.641 -12.734 3.52 1 98.44 258 LEU B C 1
ATOM 5353 O O . LEU B 1 258 ? 29.125 -13.203 4.551 1 98.44 258 LEU B O 1
ATOM 5357 N N . ASP B 1 259 ? 29.406 -12.164 2.643 1 98.38 259 ASP B N 1
ATOM 5358 C CA . ASP B 1 259 ? 30.859 -12.078 2.781 1 98.38 259 ASP B CA 1
ATOM 5359 C C . ASP B 1 259 ? 31.25 -11.234 3.992 1 98.38 259 ASP B C 1
ATOM 5361 O O . ASP B 1 259 ? 32.375 -11.359 4.512 1 98.38 259 ASP B O 1
ATOM 5365 N N . ASP B 1 260 ? 30.359 -10.352 4.41 1 97.94 260 ASP B N 1
ATOM 5366 C CA . ASP B 1 260 ? 30.641 -9.531 5.582 1 97.94 260 ASP B CA 1
ATOM 5367 C C . ASP B 1 260 ? 30.656 -10.375 6.855 1 97.94 260 ASP B C 1
ATOM 5369 O O . ASP B 1 260 ? 31.109 -9.914 7.902 1 97.94 260 ASP B O 1
ATOM 5373 N N .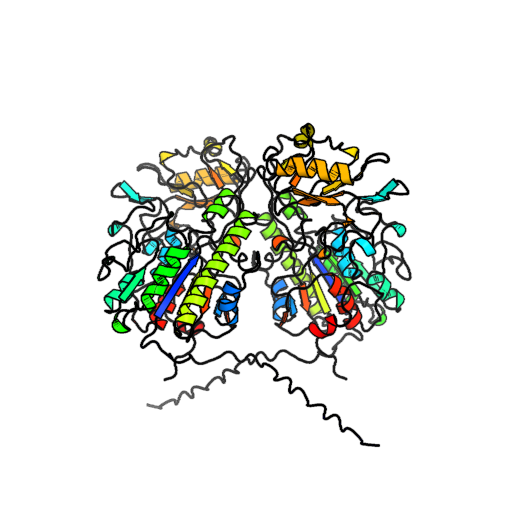 LEU B 1 261 ? 30.266 -11.641 6.773 1 98.5 261 LEU B N 1
ATOM 5374 C CA . LEU B 1 261 ? 30.234 -12.547 7.918 1 98.5 261 LEU B CA 1
ATOM 5375 C C . LEU B 1 261 ? 31.562 -13.281 8.062 1 98.5 261 LEU B C 1
ATOM 5377 O O . LEU B 1 261 ? 31.734 -14.102 8.969 1 98.5 261 LEU B O 1
ATOM 5381 N N . ALA B 1 262 ? 32.5 -12.969 7.328 1 97.88 262 ALA B N 1
ATOM 5382 C CA . ALA B 1 262 ? 33.75 -13.75 7.195 1 97.88 262 ALA B CA 1
ATOM 5383 C C . ALA B 1 262 ? 34.469 -13.852 8.523 1 97.88 262 ALA B C 1
ATOM 5385 O O . ALA B 1 262 ? 35.156 -14.844 8.797 1 97.88 262 ALA B O 1
ATOM 5386 N N . SER B 1 263 ? 34.375 -12.852 9.383 1 98.12 263 SER B N 1
ATOM 5387 C CA . SER B 1 263 ? 35.031 -12.875 10.672 1 98.12 263 SER B CA 1
ATOM 5388 C C . SER B 1 263 ? 34.438 -13.938 11.594 1 98.12 263 SER B C 1
ATOM 5390 O O . SER B 1 263 ? 35.094 -14.352 12.562 1 98.12 263 SER B O 1
ATOM 5392 N N . TRP B 1 264 ? 33.281 -14.383 11.289 1 98.5 264 TRP B N 1
ATOM 5393 C CA . TRP B 1 264 ? 32.594 -15.383 12.102 1 98.5 264 TRP B CA 1
ATOM 5394 C C . TRP B 1 264 ? 32.531 -16.719 11.367 1 98.5 264 TRP B C 1
ATOM 5396 O O . TRP B 1 264 ? 32.781 -17.781 11.961 1 98.5 264 TRP B O 1
ATOM 5406 N N . ILE B 1 265 ? 32.219 -16.609 10.086 1 98.19 265 ILE B N 1
ATOM 5407 C CA . ILE B 1 265 ? 32.094 -17.812 9.273 1 98.19 265 ILE B CA 1
ATOM 5408 C C . ILE B 1 265 ? 32.094 -17.438 7.789 1 98.19 265 ILE B C 1
ATOM 5410 O O . ILE B 1 265 ? 31.531 -16.406 7.402 1 98.19 265 ILE B O 1
ATOM 5414 N N . GLU B 1 266 ? 32.656 -18.266 6.996 1 97.81 266 GLU B N 1
ATOM 5415 C CA . GLU B 1 266 ? 32.562 -18.156 5.547 1 97.81 266 GLU B CA 1
ATOM 5416 C C . GLU B 1 266 ? 31.406 -18.984 4.992 1 97.81 266 GLU B C 1
ATOM 5418 O O . GLU B 1 266 ? 31.297 -20.172 5.309 1 97.81 266 GLU B O 1
ATOM 5423 N N . ILE B 1 267 ? 30.547 -18.375 4.246 1 98.31 267 ILE B N 1
ATOM 5424 C CA . ILE B 1 267 ? 29.453 -19.078 3.572 1 98.31 267 ILE B CA 1
ATOM 5425 C C . ILE B 1 267 ? 29.75 -19.172 2.076 1 98.31 267 ILE B C 1
ATOM 5427 O O . ILE B 1 267 ? 29.469 -18.219 1.326 1 98.31 267 ILE B O 1
ATOM 5431 N N . PRO B 1 268 ? 30.219 -20.266 1.616 1 97.81 268 PRO B N 1
ATOM 5432 C CA . PRO B 1 268 ? 30.5 -20.406 0.186 1 97.81 268 PRO B CA 1
ATOM 5433 C C . PRO B 1 268 ? 29.25 -20.297 -0.675 1 97.81 268 PRO B C 1
ATOM 5435 O O . PRO B 1 268 ? 28.188 -20.781 -0.287 1 97.81 268 PRO B O 1
ATOM 5438 N N . ALA B 1 269 ? 29.391 -19.703 -1.838 1 97.62 269 ALA B N 1
ATOM 5439 C CA . ALA B 1 269 ? 28.281 -19.531 -2.768 1 97.62 269 ALA B CA 1
ATOM 5440 C C . ALA B 1 269 ? 27.641 -20.875 -3.141 1 97.62 269 ALA B C 1
ATOM 5442 O O . ALA B 1 269 ? 26.438 -20.953 -3.357 1 97.62 269 ALA B O 1
ATOM 5443 N N . GLU B 1 270 ? 28.422 -21.906 -3.156 1 95.81 270 GLU B N 1
ATOM 5444 C CA . GLU B 1 270 ? 27.953 -23.234 -3.564 1 95.81 270 GLU B CA 1
ATOM 5445 C C . GLU B 1 270 ? 26.953 -23.797 -2.566 1 95.81 270 GLU B C 1
ATOM 5447 O O . GLU B 1 270 ? 26.219 -24.734 -2.883 1 95.81 270 GLU B O 1
ATOM 5452 N N . TRP B 1 271 ? 27 -23.25 -1.312 1 97.12 271 TRP B N 1
ATOM 5453 C CA . TRP B 1 271 ? 26.078 -23.719 -0.29 1 97.12 271 TRP B CA 1
ATOM 5454 C C . TRP B 1 271 ? 24.703 -23.078 -0.467 1 97.12 271 TRP B C 1
ATOM 5456 O O . TRP B 1 271 ? 23.719 -23.547 0.096 1 97.12 271 TRP B O 1
ATOM 5466 N N . VAL B 1 272 ? 24.672 -21.938 -1.162 1 98.06 272 VAL B N 1
ATOM 5467 C CA . VAL B 1 272 ? 23.469 -21.094 -1.175 1 98.06 272 VAL B CA 1
ATOM 5468 C C . VAL B 1 272 ? 22.594 -21.484 -2.359 1 98.06 272 VAL B C 1
ATOM 5470 O O . VAL B 1 272 ? 23.031 -21.438 -3.51 1 98.06 272 VAL B O 1
ATOM 5473 N N . GLN B 1 273 ? 21.391 -21.844 -2.08 1 96.62 273 GLN B N 1
ATOM 5474 C CA . GLN B 1 273 ? 20.438 -22.188 -3.129 1 96.62 273 GLN B CA 1
ATOM 5475 C C . GLN B 1 273 ? 19.562 -21 -3.496 1 96.62 273 GLN B C 1
ATOM 5477 O O . GLN B 1 273 ? 19.016 -20.938 -4.602 1 96.62 273 GLN B O 1
ATOM 5482 N N . SER B 1 274 ? 19.344 -20.156 -2.566 1 96.88 274 SER B N 1
ATOM 5483 C CA . SER B 1 274 ? 18.594 -18.906 -2.766 1 96.88 274 SER B CA 1
ATOM 5484 C C . SER B 1 274 ? 19.109 -17.797 -1.86 1 96.88 274 SER B C 1
ATOM 5486 O O . SER B 1 274 ? 19.375 -18.031 -0.681 1 96.88 274 SER B O 1
ATOM 5488 N N . TYR B 1 275 ? 19.281 -16.594 -2.377 1 96.56 275 TYR B N 1
ATOM 5489 C CA . TYR B 1 275 ? 19.766 -15.469 -1.59 1 96.56 275 TYR B CA 1
ATOM 5490 C C . TYR B 1 275 ? 18.609 -14.633 -1.073 1 96.56 275 TYR B C 1
ATOM 5492 O O . TYR B 1 275 ? 18.594 -14.227 0.093 1 96.56 275 TYR B O 1
ATOM 5500 N N . SER B 1 276 ? 17.719 -14.25 -1.888 1 91.5 276 SER B N 1
ATOM 5501 C CA . SER B 1 276 ? 16.672 -13.281 -1.562 1 91.5 276 SER B CA 1
ATOM 5502 C C . SER B 1 276 ? 15.359 -13.625 -2.264 1 91.5 276 SER B C 1
ATOM 5504 O O . SER B 1 276 ? 15.367 -14.195 -3.355 1 91.5 276 SER B O 1
ATOM 5506 N N . PRO B 1 277 ? 14.227 -13.258 -1.578 1 88 277 PRO B N 1
ATOM 5507 C CA . PRO B 1 277 ? 14.086 -12.742 -0.215 1 88 277 PRO B CA 1
ATOM 5508 C C . PRO B 1 277 ? 13.906 -13.852 0.821 1 88 277 PRO B C 1
ATOM 5510 O O . PRO B 1 277 ? 13.445 -13.586 1.936 1 88 277 PRO B O 1
ATOM 5513 N N . LEU B 1 278 ? 14.148 -15.07 0.417 1 94.25 278 LEU B N 1
ATOM 5514 C CA . LEU B 1 278 ? 14.336 -16.219 1.289 1 94.25 278 LEU B CA 1
ATOM 5515 C C . LEU B 1 278 ? 15.758 -16.766 1.162 1 94.25 278 LEU B C 1
ATOM 5517 O O . LEU B 1 278 ? 16.125 -17.297 0.114 1 94.25 278 LEU B O 1
ATOM 5521 N N . LEU B 1 279 ? 16.531 -16.656 2.188 1 98.38 279 LEU B N 1
ATOM 5522 C CA . LEU B 1 279 ? 17.859 -17.234 2.172 1 98.38 279 LEU B CA 1
ATOM 5523 C C . LEU B 1 279 ? 17.797 -18.734 2.469 1 98.38 279 LEU B C 1
ATOM 5525 O O . LEU B 1 279 ? 17.219 -19.156 3.467 1 98.38 279 LEU B O 1
ATOM 5529 N N . ALA B 1 280 ? 18.328 -19.516 1.592 1 98.62 280 ALA B N 1
ATOM 5530 C CA . ALA B 1 280 ? 18.344 -20.969 1.764 1 98.62 280 ALA B CA 1
ATOM 5531 C C . ALA B 1 280 ? 19.75 -21.531 1.553 1 98.62 280 ALA B C 1
ATOM 5533 O O . ALA B 1 280 ? 20.359 -21.328 0.497 1 98.62 280 ALA B O 1
ATOM 5534 N N . ILE B 1 281 ? 20.234 -22.25 2.576 1 98.5 281 ILE B N 1
ATOM 5535 C CA . ILE B 1 281 ? 21.609 -22.75 2.566 1 98.5 281 ILE B CA 1
ATOM 5536 C C . ILE B 1 281 ? 21.625 -24.25 2.855 1 98.5 281 ILE B C 1
ATOM 5538 O O . ILE B 1 281 ? 21 -24.703 3.82 1 98.5 281 ILE B O 1
ATOM 5542 N N . ARG B 1 282 ? 22.312 -24.984 1.989 1 97.81 282 ARG B N 1
ATOM 5543 C CA . ARG B 1 282 ? 22.578 -26.391 2.211 1 97.81 282 ARG B CA 1
ATOM 5544 C C . ARG B 1 282 ? 24.078 -26.688 2.197 1 97.81 282 ARG B C 1
ATOM 5546 O O . ARG B 1 282 ? 24.656 -26.922 1.138 1 97.81 282 ARG B O 1
ATOM 5553 N N . PRO B 1 283 ? 24.641 -26.75 3.373 1 97.19 283 PRO B N 1
ATOM 5554 C CA . PRO B 1 283 ? 26.047 -27.109 3.418 1 97.19 283 PRO B CA 1
ATOM 5555 C C . PRO B 1 283 ? 26.281 -28.578 3.082 1 97.19 283 PRO B C 1
ATOM 5557 O O . PRO B 1 283 ? 25.375 -29.406 3.205 1 97.19 283 PRO B O 1
ATOM 5560 N N . PRO B 1 284 ? 27.516 -28.859 2.6 1 94.06 284 PRO B N 1
ATOM 5561 C CA . PRO B 1 284 ? 27.812 -30.266 2.344 1 94.06 284 PRO B CA 1
ATOM 5562 C C . PRO B 1 284 ? 27.875 -31.094 3.625 1 94.06 284 PRO B C 1
ATOM 5564 O O . PRO B 1 284 ? 27.828 -30.547 4.727 1 94.06 284 PRO B O 1
ATOM 5567 N N . ALA B 1 285 ? 27.984 -32.375 3.258 1 90.69 285 ALA B N 1
ATOM 5568 C CA . ALA B 1 285 ? 28.109 -33.312 4.383 1 90.69 285 ALA B CA 1
ATOM 5569 C C . ALA B 1 285 ? 29.344 -33 5.215 1 90.69 285 ALA B C 1
ATOM 5571 O O . ALA B 1 285 ? 30.391 -32.594 4.676 1 90.69 285 ALA B O 1
ATOM 5572 N N . GLY B 1 286 ? 29.359 -33.062 6.434 1 93.06 286 GLY B N 1
ATOM 5573 C CA . GLY B 1 286 ? 30.5 -32.812 7.309 1 93.06 286 GLY B CA 1
ATOM 5574 C C . GLY B 1 286 ? 30.375 -31.531 8.094 1 93.06 286 GLY B C 1
ATOM 5575 O O . GLY B 1 286 ? 31.078 -31.344 9.086 1 93.06 286 GLY B O 1
ATOM 5576 N N . TYR B 1 287 ? 29.547 -30.641 7.555 1 96.12 287 TYR B N 1
ATOM 5577 C CA . TYR B 1 287 ? 29.312 -29.391 8.273 1 96.12 287 TYR B CA 1
ATOM 5578 C C . TYR B 1 287 ? 28.047 -29.484 9.125 1 96.12 287 TYR B C 1
ATOM 5580 O O . TYR B 1 287 ? 27.031 -30.016 8.672 1 96.12 287 TYR B O 1
ATOM 5588 N N . ASN B 1 288 ? 28.141 -29.016 10.258 1 97.44 288 ASN B N 1
ATOM 5589 C CA . ASN B 1 288 ? 27 -29 11.164 1 97.44 288 ASN B CA 1
ATOM 5590 C C . ASN B 1 288 ? 26.141 -27.75 10.977 1 97.44 288 ASN B C 1
ATOM 5592 O O . ASN B 1 288 ? 26.562 -26.656 11.336 1 97.44 288 ASN B O 1
ATOM 5596 N N . PRO B 1 289 ? 24.906 -27.938 10.531 1 98.19 289 PRO B N 1
ATOM 5597 C CA . PRO B 1 289 ? 24.062 -26.766 10.289 1 98.19 289 PRO B CA 1
ATOM 5598 C C . PRO B 1 289 ? 23.859 -25.906 11.531 1 98.19 289 PRO B C 1
ATOM 5600 O O . PRO B 1 289 ? 23.781 -24.688 11.438 1 98.19 289 PRO B O 1
ATOM 5603 N N . SER B 1 290 ? 23.781 -26.516 12.688 1 98.44 290 SER B N 1
ATOM 5604 C CA . SER B 1 290 ? 23.562 -25.781 13.922 1 98.44 290 SER B CA 1
ATOM 5605 C C . SER B 1 290 ? 24.719 -24.812 14.203 1 98.44 290 SER B C 1
ATOM 5607 O O . SER B 1 290 ? 24.5 -23.688 14.641 1 98.44 290 SER B O 1
ATOM 5609 N N . ASP B 1 291 ? 25.922 -25.25 13.953 1 98.5 291 ASP B N 1
ATOM 5610 C CA . ASP B 1 291 ? 27.109 -24.406 14.141 1 98.5 291 ASP B CA 1
ATOM 5611 C C . ASP B 1 291 ? 27.094 -23.219 13.172 1 98.5 291 ASP B C 1
ATOM 5613 O O . ASP B 1 291 ? 27.406 -22.094 13.555 1 98.5 291 ASP B O 1
ATOM 5617 N N . ILE B 1 292 ? 26.719 -23.547 11.953 1 98.69 292 ILE B N 1
ATOM 5618 C CA . ILE B 1 292 ? 26.672 -22.516 10.922 1 98.69 292 ILE B CA 1
ATOM 5619 C C . ILE B 1 292 ? 25.641 -21.453 11.297 1 98.69 292 ILE B C 1
ATOM 5621 O O . ILE B 1 292 ? 25.938 -20.25 11.258 1 98.69 292 ILE B O 1
ATOM 5625 N N . VAL B 1 293 ? 24.438 -21.859 11.734 1 98.88 293 VAL B N 1
ATOM 5626 C CA . VAL B 1 293 ? 23.359 -20.953 12.125 1 98.88 293 VAL B CA 1
ATOM 5627 C C . VAL B 1 293 ? 23.828 -20.062 13.289 1 98.88 293 VAL B C 1
ATOM 5629 O O . VAL B 1 293 ? 23.609 -18.859 13.273 1 98.88 293 VAL B O 1
ATOM 5632 N N . GLU B 1 294 ? 24.453 -20.688 14.258 1 98.75 294 GLU B N 1
ATOM 5633 C CA . GLU B 1 294 ? 24.922 -19.969 15.43 1 98.75 294 GLU B CA 1
ATOM 5634 C C . GLU B 1 294 ? 25.938 -18.891 15.055 1 98.75 294 GLU B C 1
ATOM 5636 O O . GLU B 1 294 ? 25.812 -17.734 15.477 1 98.75 294 GLU B O 1
ATOM 5641 N N . LYS B 1 295 ? 26.891 -19.266 14.266 1 98.75 295 LYS B N 1
ATOM 5642 C CA . LYS B 1 295 ? 27.953 -18.328 13.883 1 98.75 295 LYS B CA 1
ATOM 5643 C C . LYS B 1 295 ? 27.406 -17.203 13.016 1 98.75 295 LYS B C 1
ATOM 5645 O O . LYS B 1 295 ? 27.812 -16.047 13.164 1 98.75 295 LYS B O 1
ATOM 5650 N N . MET B 1 296 ? 26.531 -17.547 12.047 1 98.81 296 MET B N 1
ATOM 5651 C CA . MET B 1 296 ? 25.906 -16.516 11.234 1 98.81 296 MET B CA 1
ATOM 5652 C C . MET B 1 296 ? 25.156 -15.508 12.102 1 98.81 296 MET B C 1
ATOM 5654 O O . MET B 1 296 ? 25.344 -14.297 11.961 1 98.81 296 MET B O 1
ATOM 5658 N N . ASN B 1 297 ? 24.375 -16.016 13.023 1 98.88 297 ASN B N 1
ATOM 5659 C CA . ASN B 1 297 ? 23.562 -15.141 13.852 1 98.88 297 ASN B CA 1
ATOM 5660 C C . ASN B 1 297 ? 24.422 -14.305 14.797 1 98.88 297 ASN B C 1
ATOM 5662 O O . ASN B 1 297 ? 24.094 -13.156 15.094 1 98.88 297 ASN B O 1
ATOM 5666 N N . GLU B 1 298 ? 25.5 -14.836 15.297 1 98.75 298 GLU B N 1
ATOM 5667 C CA . GLU B 1 298 ? 26.453 -14.062 16.094 1 98.75 298 GLU B CA 1
ATOM 5668 C C . GLU B 1 298 ? 26.953 -12.852 15.312 1 98.75 298 GLU B C 1
ATOM 5670 O O . GLU B 1 298 ? 26.969 -11.734 15.836 1 98.75 298 GLU B O 1
ATOM 5675 N N . GLY B 1 299 ? 27.328 -13.102 14.086 1 98.75 299 GLY B N 1
ATOM 5676 C CA . GLY B 1 299 ? 27.781 -12.008 13.234 1 98.75 299 GLY B CA 1
ATOM 5677 C C . GLY B 1 299 ? 26.688 -10.992 12.938 1 98.75 299 GLY B C 1
ATOM 5678 O O . GLY B 1 299 ? 26.906 -9.789 13.055 1 98.75 299 GLY B O 1
ATOM 5679 N N . LEU B 1 300 ? 25.562 -11.523 12.578 1 98.81 300 LEU B N 1
ATOM 5680 C CA . LEU B 1 300 ? 24.438 -10.688 12.18 1 98.81 300 LEU B CA 1
ATOM 5681 C C . LEU B 1 300 ? 23.984 -9.789 13.336 1 98.81 300 LEU B C 1
ATOM 5683 O O . LEU B 1 300 ? 23.562 -8.656 13.117 1 98.81 300 LEU B O 1
ATOM 5687 N N . LYS B 1 301 ? 24.141 -10.203 14.578 1 98.12 301 LYS B N 1
ATOM 5688 C CA . LYS B 1 301 ? 23.672 -9.469 15.75 1 98.12 301 LYS B CA 1
ATOM 5689 C C . LYS B 1 301 ? 24.797 -8.609 16.344 1 98.12 301 LYS B C 1
ATOM 5691 O O . LYS B 1 301 ? 24.562 -7.852 17.281 1 98.12 301 LYS B O 1
ATOM 5696 N N . SER B 1 302 ? 25.922 -8.664 15.82 1 98 302 SER B N 1
ATOM 5697 C CA . SER B 1 302 ? 27.125 -8.07 16.422 1 98 302 SER B CA 1
ATOM 5698 C C . SER B 1 302 ? 27.109 -6.551 16.281 1 98 302 SER B C 1
ATOM 5700 O O . SER B 1 302 ? 27.859 -5.852 16.969 1 98 302 SER B O 1
ATOM 5702 N N . GLY B 1 303 ? 26.359 -6.039 15.258 1 97.31 303 GLY B N 1
ATOM 5703 C CA . GLY B 1 303 ? 26.422 -4.629 14.922 1 97.31 303 GLY B CA 1
ATOM 5704 C C . GLY B 1 303 ? 27.531 -4.309 13.93 1 97.31 303 GLY B C 1
ATOM 5705 O O . GLY B 1 303 ? 27.625 -3.178 13.453 1 97.31 303 GLY B O 1
ATOM 5706 N N . LYS B 1 304 ? 28.234 -5.301 13.547 1 97.75 304 LYS B N 1
ATOM 5707 C CA . LYS B 1 304 ? 29.391 -5.078 12.68 1 97.75 304 LYS B CA 1
ATOM 5708 C C . LYS B 1 304 ? 29.062 -5.438 11.227 1 97.75 304 LYS B C 1
ATOM 5710 O O . LYS B 1 304 ? 29.859 -5.184 10.32 1 97.75 304 LYS B O 1
ATOM 5715 N N . VAL B 1 305 ? 28.031 -6.121 11.016 1 97.94 305 VAL B N 1
ATOM 5716 C CA . VAL B 1 305 ? 27.547 -6.445 9.68 1 97.94 305 VAL B CA 1
ATOM 5717 C C . VAL B 1 305 ? 26.438 -5.469 9.281 1 97.94 305 VAL B C 1
ATOM 5719 O O . VAL B 1 305 ? 25.375 -5.426 9.914 1 97.94 305 VAL B O 1
ATOM 5722 N N . GLU B 1 306 ? 26.703 -4.691 8.25 1 96.81 306 GLU B N 1
ATOM 5723 C CA . GLU B 1 306 ? 25.734 -3.697 7.805 1 96.81 306 GLU B CA 1
ATOM 5724 C C . GLU B 1 306 ? 24.375 -4.336 7.547 1 96.81 306 GLU B C 1
ATOM 5726 O O . GLU B 1 306 ? 24.266 -5.34 6.836 1 96.81 306 GLU B O 1
ATOM 5731 N N . ASN B 1 307 ? 23.375 -3.816 8.141 1 97.69 307 ASN B N 1
ATOM 5732 C CA . ASN B 1 307 ? 21.984 -4.258 8.016 1 97.69 307 ASN B CA 1
ATOM 5733 C C . ASN B 1 307 ? 21.797 -5.664 8.57 1 97.69 307 ASN B C 1
ATOM 5735 O O . ASN B 1 307 ? 20.75 -6.289 8.352 1 97.69 307 ASN B O 1
ATOM 5739 N N . GLY B 1 308 ? 22.781 -6.191 9.273 1 98.44 308 GLY B N 1
ATOM 5740 C CA . GLY B 1 308 ? 22.734 -7.562 9.758 1 98.44 308 GLY B CA 1
ATOM 5741 C C . GLY B 1 308 ? 21.5 -7.859 10.594 1 98.44 308 GLY B C 1
ATOM 5742 O O . GLY B 1 308 ? 20.953 -8.961 10.531 1 98.44 308 GLY B O 1
ATOM 5743 N N . LYS B 1 309 ? 21.047 -6.926 11.359 1 97.88 309 LYS B N 1
ATOM 5744 C CA . LYS B 1 309 ? 19.922 -7.117 12.266 1 97.88 309 LYS B CA 1
ATOM 5745 C C . LYS B 1 309 ? 18.656 -7.445 11.492 1 97.88 309 LYS B C 1
ATOM 5747 O O . LYS B 1 309 ? 17.656 -7.883 12.078 1 97.88 309 LYS B O 1
ATOM 5752 N N . ASN B 1 310 ? 18.641 -7.211 10.188 1 98.25 310 ASN B N 1
ATOM 5753 C CA . ASN B 1 310 ? 17.453 -7.414 9.367 1 98.25 310 ASN B CA 1
ATOM 5754 C C . ASN B 1 310 ? 17.453 -8.805 8.734 1 98.25 310 ASN B C 1
ATOM 5756 O O . ASN B 1 310 ? 16.688 -9.062 7.801 1 98.25 310 ASN B O 1
ATOM 5760 N N . LEU B 1 311 ? 18.312 -9.695 9.125 1 98.56 311 LEU B N 1
ATOM 5761 C CA . LEU B 1 311 ? 18.375 -11.102 8.734 1 98.56 311 LEU B CA 1
ATOM 5762 C C . LEU B 1 311 ? 18.5 -12 9.953 1 98.56 311 LEU B C 1
ATOM 5764 O O . LEU B 1 311 ? 19.375 -11.805 10.789 1 98.56 311 LEU B O 1
ATOM 5768 N N . LYS B 1 312 ? 17.625 -12.938 10.07 1 98.56 312 LYS B N 1
ATOM 5769 C CA . LYS B 1 312 ? 17.719 -13.961 11.102 1 98.56 312 LYS B CA 1
ATOM 5770 C C . LYS B 1 312 ? 17.766 -15.359 10.484 1 98.56 312 LYS B C 1
ATOM 5772 O O . LYS B 1 312 ? 16.953 -15.688 9.617 1 98.56 312 LYS B O 1
ATOM 5777 N N . VAL B 1 313 ? 18.672 -16.125 10.906 1 98.75 313 VAL B N 1
ATOM 5778 C CA . VAL B 1 313 ? 18.906 -17.438 10.312 1 98.75 313 VAL B CA 1
ATOM 5779 C C . VAL B 1 313 ? 18.438 -18.531 11.273 1 98.75 313 VAL B C 1
ATOM 5781 O O . VAL B 1 313 ? 18.641 -18.422 12.484 1 98.75 313 VAL B O 1
ATOM 5784 N N . TYR B 1 314 ? 17.797 -19.531 10.742 1 98.81 314 TYR B N 1
ATOM 5785 C CA . TYR B 1 314 ? 17.219 -20.641 11.508 1 98.81 314 TYR B CA 1
ATOM 5786 C C . TYR B 1 314 ? 17.641 -21.984 10.93 1 98.81 314 TYR B C 1
ATOM 5788 O O . TYR B 1 314 ? 17.875 -22.109 9.719 1 98.81 314 TYR B O 1
ATOM 5796 N N . LEU B 1 315 ? 17.719 -22.922 11.867 1 98.69 315 LEU B N 1
ATOM 5797 C CA . LEU B 1 315 ? 17.438 -24.266 11.375 1 98.69 315 LEU B CA 1
ATOM 5798 C C . LEU B 1 315 ? 15.984 -24.391 10.922 1 98.69 315 LEU B C 1
ATOM 5800 O O . LEU B 1 315 ? 15.086 -23.859 11.578 1 98.69 315 LEU B O 1
ATOM 5804 N N . LYS B 1 316 ? 15.75 -25.109 9.828 1 97.94 316 LYS B N 1
ATOM 5805 C CA . LYS B 1 316 ? 14.398 -25.141 9.281 1 97.94 316 LYS B CA 1
ATOM 5806 C C . LYS B 1 316 ? 13.398 -25.641 10.32 1 97.94 316 LYS B C 1
ATOM 5808 O O . LYS B 1 316 ? 12.25 -25.188 10.359 1 97.94 316 LYS B O 1
ATOM 5813 N N . GLY B 1 317 ? 13.812 -26.531 11.18 1 98.12 317 GLY B N 1
ATOM 5814 C CA . GLY B 1 317 ? 12.93 -27.062 12.211 1 98.12 317 GLY B CA 1
ATOM 5815 C C . GLY B 1 317 ? 12.594 -26.047 13.289 1 98.12 317 GLY B C 1
ATOM 5816 O O . GLY B 1 317 ? 11.656 -26.234 14.062 1 98.12 317 GLY B O 1
ATOM 5817 N N . GLU B 1 318 ? 13.305 -24.969 13.336 1 98.38 318 GLU B N 1
ATOM 5818 C CA . GLU B 1 318 ? 13.109 -23.953 14.359 1 98.38 318 GLU B CA 1
ATOM 5819 C C . GLU B 1 318 ? 12.391 -22.719 13.789 1 98.38 318 GLU B C 1
ATOM 5821 O O . GLU B 1 318 ? 12.188 -21.734 14.5 1 98.38 318 GLU B O 1
ATOM 5826 N N . LEU B 1 319 ? 12.023 -22.797 12.586 1 98.31 319 LEU B N 1
ATOM 5827 C CA . LEU B 1 319 ? 11.219 -21.734 12 1 98.31 319 LEU B CA 1
ATOM 5828 C C . LEU B 1 319 ? 9.883 -21.594 12.719 1 98.31 319 LEU B C 1
ATOM 5830 O O . LEU B 1 319 ? 9.375 -22.562 13.273 1 98.31 319 LEU B O 1
ATOM 5834 N N . PRO B 1 320 ? 9.328 -20.359 12.727 1 98 320 PRO B N 1
ATOM 5835 C CA . PRO B 1 320 ? 7.961 -20.281 13.234 1 98 320 PRO B CA 1
ATOM 5836 C C . PRO B 1 320 ? 7.027 -21.297 12.578 1 98 320 PRO B C 1
ATOM 5838 O O . PRO B 1 320 ? 6.973 -21.375 11.344 1 98 320 PRO B O 1
ATOM 5841 N N . SER B 1 321 ? 6.273 -21.969 13.367 1 98.06 321 SER B N 1
ATOM 5842 C CA . SER B 1 321 ? 5.445 -23.062 12.867 1 98.06 321 SER B CA 1
ATOM 5843 C C . SER B 1 321 ? 4.395 -22.562 11.883 1 98.06 321 SER B C 1
ATOM 5845 O O . SER B 1 321 ? 3.998 -23.281 10.969 1 98.06 321 SER B O 1
ATOM 5847 N N . ARG B 1 322 ? 3.979 -21.328 12.023 1 97.75 322 ARG B N 1
ATOM 5848 C CA . ARG B 1 322 ? 2.932 -20.734 11.195 1 97.75 322 ARG B CA 1
ATOM 5849 C C . ARG B 1 322 ? 3.357 -20.688 9.727 1 97.75 322 ARG B C 1
ATOM 5851 O O . ARG B 1 322 ? 2.521 -20.531 8.836 1 97.75 322 ARG B O 1
ATOM 5858 N N . LEU B 1 323 ? 4.66 -20.859 9.43 1 98.56 323 LEU B N 1
ATOM 5859 C CA . LEU B 1 323 ? 5.16 -20.766 8.07 1 98.56 323 LEU B CA 1
ATOM 5860 C C . LEU B 1 323 ? 4.969 -22.078 7.32 1 98.56 323 LEU B C 1
ATOM 5862 O O . LEU B 1 323 ? 5.059 -22.109 6.09 1 98.56 323 LEU B O 1
ATOM 5866 N N . HIS B 1 324 ? 4.848 -23.172 8.039 1 98.56 324 HIS B N 1
ATOM 5867 C CA . HIS B 1 324 ? 4.648 -24.5 7.457 1 98.56 324 HIS B CA 1
ATOM 5868 C C . HIS B 1 324 ? 5.723 -24.812 6.418 1 98.56 324 HIS B C 1
ATOM 5870 O O . HIS B 1 324 ? 5.414 -25.312 5.336 1 98.56 324 HIS B O 1
ATOM 5876 N N . TYR B 1 325 ? 6.992 -24.562 6.797 1 98.56 325 TYR B N 1
ATOM 5877 C CA . TYR B 1 325 ? 8.07 -24.641 5.816 1 98.56 325 TYR B CA 1
ATOM 5878 C C . TYR B 1 325 ? 9.25 -25.422 6.367 1 98.56 325 TYR B C 1
ATOM 5880 O O . TYR B 1 325 ? 10.406 -25.031 6.199 1 98.56 325 TYR B O 1
ATOM 5888 N N . ALA B 1 326 ? 8.938 -26.594 7 1 97.56 326 ALA B N 1
ATOM 5889 C CA . ALA B 1 326 ? 10.039 -27.359 7.594 1 97.56 326 ALA B CA 1
ATOM 5890 C C . ALA B 1 326 ? 9.969 -28.828 7.199 1 97.56 326 ALA B C 1
ATOM 5892 O O . ALA B 1 326 ? 10.992 -29.516 7.172 1 97.56 326 ALA B O 1
ATOM 5893 N N . ALA B 1 327 ? 8.828 -29.344 6.852 1 96.38 327 ALA B N 1
ATOM 5894 C CA . ALA B 1 327 ? 8.539 -30.766 6.855 1 96.38 327 ALA B CA 1
ATOM 5895 C C . ALA B 1 327 ? 9.062 -31.438 5.586 1 96.38 327 ALA B C 1
ATOM 5897 O O . ALA B 1 327 ? 8.961 -32.656 5.43 1 96.38 327 ALA B O 1
ATOM 5898 N N . SER B 1 328 ? 9.711 -30.906 4.711 1 97.38 328 SER B N 1
ATOM 5899 C CA . SER B 1 328 ? 10.188 -31.484 3.461 1 97.38 328 SER B CA 1
ATOM 5900 C C . SER B 1 328 ? 11.711 -31.531 3.418 1 97.38 328 SER B C 1
ATOM 5902 O O . SER B 1 328 ? 12.375 -30.562 3.805 1 97.38 328 SER B O 1
ATOM 5904 N N . ASP B 1 329 ? 12.242 -32.625 2.883 1 97.06 329 ASP B N 1
ATOM 5905 C CA . ASP B 1 329 ? 13.688 -32.75 2.723 1 97.06 329 ASP B CA 1
ATOM 5906 C C . ASP B 1 329 ? 14.188 -31.828 1.598 1 97.06 329 ASP B C 1
ATOM 5908 O O . ASP B 1 329 ? 15.383 -31.547 1.512 1 97.06 329 ASP B O 1
ATOM 5912 N N . ARG B 1 330 ? 13.273 -31.422 0.73 1 97.88 330 ARG B N 1
ATOM 5913 C CA . ARG B 1 330 ? 13.656 -30.5 -0.343 1 97.88 330 ARG B CA 1
ATOM 5914 C C . ARG B 1 330 ? 14.039 -29.141 0.212 1 97.88 330 ARG B C 1
ATOM 5916 O O . ARG B 1 330 ? 14.797 -28.391 -0.421 1 97.88 330 ARG B O 1
ATOM 5923 N N . ILE B 1 331 ? 13.484 -28.797 1.378 1 98.5 331 ILE B N 1
ATOM 5924 C CA . ILE B 1 331 ? 13.789 -27.531 2.033 1 98.5 331 ILE B CA 1
ATOM 5925 C C . ILE B 1 331 ? 15.18 -27.594 2.67 1 98.5 331 ILE B C 1
ATOM 5927 O O . ILE B 1 331 ? 15.453 -28.5 3.469 1 98.5 331 ILE B O 1
ATOM 5931 N N . PRO B 1 332 ? 16.078 -26.719 2.354 1 98.25 332 PRO B N 1
ATOM 5932 C CA . PRO B 1 332 ? 17.422 -26.734 2.943 1 98.25 332 PRO B CA 1
ATOM 5933 C C . PRO B 1 332 ? 17.391 -26.625 4.465 1 98.25 332 PRO B C 1
ATOM 5935 O O . PRO B 1 332 ? 16.469 -26.031 5.031 1 98.25 332 PRO B O 1
ATOM 5938 N N . PRO B 1 333 ? 18.406 -27.141 5.078 1 98.25 333 PRO B N 1
ATOM 5939 C CA . PRO B 1 333 ? 18.406 -27.188 6.543 1 98.25 333 PRO B CA 1
ATOM 5940 C C . PRO B 1 333 ? 18.531 -25.812 7.18 1 98.25 333 PRO B C 1
ATOM 5942 O O . PRO B 1 333 ? 18.172 -25.625 8.344 1 98.25 333 PRO B O 1
ATOM 5945 N N . ILE B 1 334 ? 19.141 -24.844 6.469 1 98.75 334 ILE B N 1
ATOM 5946 C CA . ILE B 1 334 ? 19.344 -23.5 7.004 1 98.75 334 ILE B CA 1
ATOM 5947 C C . ILE B 1 334 ? 18.516 -22.5 6.195 1 98.75 334 ILE B C 1
ATOM 5949 O O . ILE B 1 334 ? 18.672 -22.391 4.977 1 98.75 334 ILE B O 1
ATOM 5953 N N . ILE B 1 335 ? 17.641 -21.828 6.883 1 98.81 335 ILE B N 1
ATOM 5954 C CA . ILE B 1 335 ? 16.766 -20.859 6.25 1 98.81 335 ILE B CA 1
ATOM 5955 C C . ILE B 1 335 ? 16.938 -19.5 6.918 1 98.81 335 ILE B C 1
ATOM 5957 O O . ILE B 1 335 ? 17 -19.406 8.148 1 98.81 335 ILE B O 1
ATOM 5961 N N . GLY B 1 336 ? 17.109 -18.453 6.137 1 98.75 336 GLY B N 1
ATOM 5962 C CA . GLY B 1 336 ? 17.156 -17.094 6.637 1 98.75 336 GLY B CA 1
ATOM 5963 C C . GLY B 1 336 ? 15.891 -16.312 6.352 1 98.75 336 GLY B C 1
ATOM 5964 O O . GLY B 1 336 ? 15.43 -16.25 5.207 1 98.75 336 GLY B O 1
ATOM 5965 N N . LEU B 1 337 ? 15.273 -15.742 7.348 1 98.56 337 LEU B N 1
ATOM 5966 C CA . LEU B 1 337 ? 14.172 -14.797 7.207 1 98.56 337 LEU B CA 1
ATOM 5967 C C . LEU B 1 337 ? 14.688 -13.367 7.098 1 98.56 337 LEU B C 1
ATOM 5969 O O . LEU B 1 337 ? 15.367 -12.875 8 1 98.56 337 LEU B O 1
ATOM 5973 N N . ILE B 1 338 ? 14.375 -12.773 6.023 1 98.5 338 ILE B N 1
ATOM 5974 C CA . ILE B 1 338 ? 14.844 -11.422 5.699 1 98.5 338 ILE B CA 1
ATOM 5975 C C . ILE B 1 338 ? 13.727 -10.414 5.957 1 98.5 338 ILE B C 1
ATOM 5977 O O . ILE B 1 338 ? 12.562 -10.672 5.629 1 98.5 338 ILE B O 1
ATOM 5981 N N . GLU B 1 339 ? 14.031 -9.305 6.492 1 98.19 339 GLU B N 1
ATOM 5982 C CA . GLU B 1 339 ? 13.039 -8.273 6.801 1 98.19 339 GLU B CA 1
ATOM 5983 C C . GLU B 1 339 ? 12.531 -7.598 5.531 1 98.19 339 GLU B C 1
ATOM 5985 O O . GLU B 1 339 ? 13.227 -7.574 4.516 1 98.19 339 GLU B O 1
ATOM 5990 N N . GLU B 1 340 ? 11.359 -7.039 5.586 1 98 340 GLU B N 1
ATOM 5991 C CA . GLU B 1 340 ? 10.617 -6.414 4.492 1 98 340 GLU B CA 1
ATOM 5992 C C . GLU B 1 340 ? 11.484 -5.391 3.756 1 98 340 GLU B C 1
ATOM 5994 O O . GLU B 1 340 ? 11.984 -4.445 4.359 1 98 340 GLU B O 1
ATOM 5999 N N . GLY B 1 341 ? 11.695 -5.637 2.5 1 97.75 341 GLY B N 1
ATOM 6000 C CA . GLY B 1 341 ? 12.383 -4.688 1.64 1 97.75 341 GLY B CA 1
ATOM 6001 C C . GLY B 1 341 ? 13.883 -4.914 1.576 1 97.75 341 GLY B C 1
ATOM 6002 O O . GLY B 1 341 ? 14.578 -4.297 0.766 1 97.75 341 GLY B O 1
ATOM 6003 N N . PHE B 1 342 ? 14.445 -5.773 2.404 1 98.31 342 PHE B N 1
ATOM 6004 C CA . PHE B 1 342 ? 15.875 -6.051 2.41 1 98.31 342 PHE B CA 1
ATOM 6005 C C . PHE B 1 342 ? 16.203 -7.242 1.52 1 98.31 342 PHE B C 1
ATOM 6007 O O . PHE B 1 342 ? 15.328 -8.078 1.25 1 98.31 342 PHE B O 1
ATOM 6014 N N . LYS B 1 343 ? 17.406 -7.312 1.054 1 97.94 343 LYS B N 1
ATOM 6015 C CA . LYS B 1 343 ? 17.891 -8.414 0.226 1 97.94 343 LYS B CA 1
ATOM 6016 C C . LYS B 1 343 ? 19.25 -8.914 0.704 1 97.94 343 LYS B C 1
ATOM 6018 O O . LYS B 1 343 ? 20.031 -8.148 1.276 1 97.94 343 LYS B O 1
ATOM 6023 N N . VAL B 1 344 ? 19.5 -10.117 0.466 1 98.25 344 VAL B N 1
ATOM 6024 C CA . VAL B 1 344 ? 20.797 -10.734 0.739 1 98.25 344 VAL B CA 1
ATOM 6025 C C . VAL B 1 344 ? 21.531 -11 -0.574 1 98.25 344 VAL B C 1
ATOM 6027 O O . VAL B 1 344 ? 20.922 -11.484 -1.539 1 98.25 344 VAL B O 1
ATOM 6030 N N . GLU B 1 345 ? 22.703 -10.656 -0.656 1 97.5 345 GLU B N 1
ATOM 6031 C CA . GLU B 1 345 ? 23.625 -10.969 -1.749 1 97.5 345 GLU B CA 1
ATOM 6032 C C . GLU B 1 345 ? 24.922 -11.578 -1.223 1 97.5 345 GLU B C 1
ATOM 6034 O O . GLU B 1 345 ? 25.172 -11.555 -0.018 1 97.5 345 GLU B O 1
ATOM 6039 N N . GLN B 1 346 ? 25.625 -12.125 -2.152 1 97.88 346 GLN B N 1
ATOM 6040 C CA . GLN B 1 346 ? 26.875 -12.75 -1.725 1 97.88 346 GLN B CA 1
ATOM 6041 C C . GLN B 1 346 ? 27.922 -11.703 -1.373 1 97.88 346 GLN B C 1
ATOM 6043 O O . GLN B 1 346 ? 28.516 -11.742 -0.292 1 97.88 346 GLN B O 1
ATOM 6048 N N . LYS B 1 347 ? 28.141 -10.805 -2.273 1 96.75 347 LYS B N 1
ATOM 6049 C CA . LYS B 1 347 ? 29.188 -9.812 -2.113 1 96.75 347 LYS B CA 1
ATOM 6050 C C . LYS B 1 347 ? 28.75 -8.445 -2.607 1 96.75 347 LYS B C 1
ATOM 6052 O O . LYS B 1 347 ? 27.766 -8.336 -3.342 1 96.75 347 LYS B O 1
ATOM 6057 N N . ARG B 1 348 ? 29.422 -7.469 -2.156 1 94.06 348 ARG B N 1
ATOM 6058 C CA . ARG B 1 348 ? 29.141 -6.102 -2.574 1 94.06 348 ARG B CA 1
ATOM 6059 C C . ARG B 1 348 ? 29.469 -5.898 -4.051 1 94.06 348 ARG B C 1
ATOM 6061 O O . ARG B 1 348 ? 30.469 -6.41 -4.543 1 94.06 348 ARG B O 1
ATOM 6068 N N . THR B 1 349 ? 28.531 -5.277 -4.691 1 89.25 349 THR B N 1
ATOM 6069 C CA . THR B 1 349 ? 28.734 -4.895 -6.082 1 89.25 349 THR B CA 1
ATOM 6070 C C . THR B 1 349 ? 28.422 -3.416 -6.293 1 89.25 349 THR B C 1
ATOM 6072 O O . THR B 1 349 ? 27.969 -2.736 -5.367 1 89.25 349 THR B O 1
ATOM 6075 N N . ASN B 1 350 ? 28.719 -2.85 -7.488 1 85.75 350 ASN B N 1
ATOM 6076 C CA . ASN B 1 350 ? 28.406 -1.463 -7.816 1 85.75 350 ASN B CA 1
ATOM 6077 C C . ASN B 1 350 ? 27.016 -1.334 -8.453 1 85.75 350 ASN B C 1
ATOM 6079 O O . ASN B 1 350 ? 26.656 -0.263 -8.945 1 85.75 350 ASN B O 1
ATOM 6083 N N . ARG B 1 351 ? 26.375 -2.424 -8.367 1 86.31 351 ARG B N 1
ATOM 6084 C CA . ARG B 1 351 ? 25.031 -2.377 -8.945 1 86.31 351 ARG B CA 1
ATOM 6085 C C . ARG B 1 351 ? 24.109 -1.516 -8.102 1 86.31 351 ARG B C 1
ATOM 6087 O O . ARG B 1 351 ? 24.203 -1.515 -6.871 1 86.31 351 ARG B O 1
ATOM 6094 N N . LYS B 1 352 ? 23.266 -0.752 -8.789 1 89.25 352 LYS B N 1
ATOM 6095 C CA . LYS B 1 352 ? 22.281 0.088 -8.109 1 89.25 352 LYS B CA 1
ATOM 6096 C C . LYS B 1 352 ? 20.953 -0.647 -7.941 1 89.25 352 LYS B C 1
ATOM 6098 O O . LYS B 1 352 ? 20.172 -0.764 -8.891 1 89.25 352 LYS B O 1
ATOM 6103 N N . GLU B 1 353 ? 20.766 -1.107 -6.762 1 93.56 353 GLU B N 1
ATOM 6104 C CA . GLU B 1 353 ? 19.5 -1.776 -6.473 1 93.56 353 GLU B CA 1
ATOM 6105 C C . GLU B 1 353 ? 18.344 -0.782 -6.445 1 93.56 353 GLU B C 1
ATOM 6107 O O . GLU B 1 353 ? 18.344 0.165 -5.656 1 93.56 353 GLU B O 1
ATOM 6112 N N . CYS B 1 354 ? 17.422 -0.919 -7.305 1 96.44 354 CYS B N 1
ATOM 6113 C CA . CYS B 1 354 ? 16.234 -0.089 -7.445 1 96.44 354 CYS B CA 1
ATOM 6114 C C . CYS B 1 354 ? 15.109 -0.851 -8.148 1 96.44 354 CYS B C 1
ATOM 6116 O O . CYS B 1 354 ? 14.953 -0.749 -9.367 1 96.44 354 CYS B O 1
ATOM 6118 N N . GLY B 1 355 ? 14.344 -1.604 -7.414 1 97.31 355 GLY B N 1
ATOM 6119 C CA . GLY B 1 355 ? 13.266 -2.426 -7.945 1 97.31 355 GLY B CA 1
ATOM 6120 C C . GLY B 1 355 ? 12.312 -2.92 -6.875 1 97.31 355 GLY B C 1
ATOM 6121 O O . GLY B 1 355 ? 11.875 -2.146 -6.02 1 97.31 355 GLY B O 1
ATOM 6122 N N . GLY B 1 356 ? 11.961 -4.094 -7.004 1 98.06 356 GLY B N 1
ATOM 6123 C CA . GLY B 1 356 ? 11.078 -4.734 -6.043 1 98.06 356 GLY B CA 1
ATOM 6124 C C . GLY B 1 356 ? 11.344 -6.219 -5.883 1 98.06 356 GLY B C 1
ATOM 6125 O O . GLY B 1 356 ? 12.016 -6.828 -6.715 1 98.06 356 GLY B O 1
ATOM 6126 N N . ALA B 1 357 ? 10.828 -6.738 -4.809 1 98.31 357 ALA B N 1
ATOM 6127 C CA . ALA B 1 357 ? 11.008 -8.156 -4.512 1 98.31 357 ALA B CA 1
ATOM 6128 C C . ALA B 1 357 ? 9.812 -8.711 -3.738 1 98.31 357 ALA B C 1
ATOM 6130 O O . ALA B 1 357 ? 9.008 -7.949 -3.201 1 98.31 357 ALA B O 1
ATOM 6131 N N . HIS B 1 358 ? 9.719 -9.969 -3.732 1 98.62 358 HIS B N 1
ATOM 6132 C CA . HIS B 1 358 ? 8.766 -10.758 -2.961 1 98.62 358 HIS B CA 1
ATOM 6133 C C . HIS B 1 358 ? 9.375 -12.086 -2.529 1 98.62 358 HIS B C 1
ATOM 6135 O O . HIS B 1 358 ? 10.43 -12.484 -3.027 1 98.62 358 HIS B O 1
ATOM 6141 N N . GLY B 1 359 ? 8.703 -12.789 -1.622 1 98.38 359 GLY B N 1
ATOM 6142 C CA . GLY B 1 359 ? 9.219 -14.008 -1.025 1 98.38 359 GLY B CA 1
ATOM 6143 C C . GLY B 1 359 ? 9.391 -13.914 0.479 1 98.38 359 GLY B C 1
ATOM 6144 O O . GLY B 1 359 ? 9.82 -14.875 1.124 1 98.38 359 GLY B O 1
ATOM 6145 N N . TYR B 1 360 ? 9.031 -12.789 1.021 1 98.56 360 TYR B N 1
ATOM 6146 C CA . TYR B 1 360 ? 9.203 -12.5 2.441 1 98.56 360 TYR B CA 1
ATOM 6147 C C . TYR B 1 360 ? 8.172 -13.258 3.277 1 98.56 360 TYR B C 1
ATOM 6149 O O . TYR B 1 360 ? 7.332 -13.977 2.736 1 98.56 360 TYR B O 1
ATOM 6157 N N . ASP B 1 361 ? 8.328 -13.133 4.617 1 98.31 361 ASP B N 1
ATOM 6158 C CA . ASP B 1 361 ? 7.344 -13.664 5.559 1 98.31 361 ASP B CA 1
ATOM 6159 C C . ASP B 1 361 ? 5.926 -13.281 5.145 1 98.31 361 ASP B C 1
ATOM 6161 O O . ASP B 1 361 ? 5.652 -12.117 4.848 1 98.31 361 ASP B O 1
ATOM 6165 N N . ASN B 1 362 ? 5.074 -14.289 5.07 1 98.38 362 ASN B N 1
ATOM 6166 C CA . ASN B 1 362 ? 3.719 -14.062 4.578 1 98.38 362 ASN B CA 1
ATOM 6167 C C . ASN B 1 362 ? 2.887 -13.25 5.566 1 98.38 362 ASN B C 1
ATOM 6169 O O . ASN B 1 362 ? 1.761 -12.859 5.258 1 98.38 362 ASN B O 1
ATOM 6173 N N . ALA B 1 363 ? 3.404 -12.922 6.715 1 97.25 363 ALA B N 1
ATOM 6174 C CA . ALA B 1 363 ? 2.738 -12.023 7.656 1 97.25 363 ALA B CA 1
ATOM 6175 C C . ALA B 1 363 ? 2.93 -10.562 7.258 1 97.25 363 ALA B C 1
ATOM 6177 O O . ALA B 1 363 ? 2.229 -9.68 7.754 1 97.25 363 ALA B O 1
ATOM 6178 N N . VAL B 1 364 ? 3.91 -10.336 6.457 1 97.38 364 VAL B N 1
ATOM 6179 C CA . VAL B 1 364 ? 4.168 -8.977 5.984 1 97.38 364 VAL B CA 1
ATOM 6180 C C . VAL B 1 364 ? 3.043 -8.531 5.055 1 97.38 364 VAL B C 1
ATOM 6182 O O . VAL B 1 364 ? 2.732 -9.211 4.074 1 97.38 364 VAL B O 1
ATOM 6185 N N . PHE B 1 365 ? 2.484 -7.352 5.277 1 97.44 365 PHE B N 1
ATOM 6186 C CA . PHE B 1 365 ? 1.277 -6.918 4.582 1 97.44 365 PHE B CA 1
ATOM 6187 C C . PHE B 1 365 ? 1.548 -6.715 3.098 1 97.44 365 PHE B C 1
ATOM 6189 O O . PHE B 1 365 ? 0.686 -6.992 2.26 1 97.44 365 PHE B O 1
ATOM 6196 N N . SER B 1 366 ? 2.725 -6.277 2.764 1 98.12 366 SER B N 1
ATOM 6197 C CA . SER B 1 366 ? 3.043 -5.977 1.372 1 98.12 366 SER B CA 1
ATOM 6198 C C . SER B 1 366 ? 3.119 -7.25 0.536 1 98.12 366 SER B C 1
ATOM 6200 O O . SER B 1 366 ? 3.207 -7.188 -0.692 1 98.12 366 SER B O 1
ATOM 6202 N N . MET B 1 367 ? 3.039 -8.398 1.171 1 98.69 367 MET B N 1
ATOM 6203 C CA . MET B 1 367 ? 3.047 -9.672 0.444 1 98.69 367 MET B CA 1
ATOM 6204 C C . MET B 1 367 ? 1.628 -10.094 0.08 1 98.69 367 MET B C 1
ATOM 6206 O O . MET B 1 367 ? 1.438 -11.016 -0.719 1 98.69 367 MET B O 1
ATOM 6210 N N . ARG B 1 368 ? 0.645 -9.406 0.545 1 98.56 368 ARG B N 1
ATOM 6211 C CA . ARG B 1 368 ? -0.739 -9.781 0.275 1 98.56 368 ARG B CA 1
ATOM 6212 C C . ARG B 1 368 ? -1.117 -9.469 -1.17 1 98.56 368 ARG B C 1
ATOM 6214 O O . ARG B 1 368 ? -0.518 -8.594 -1.802 1 98.56 368 ARG B O 1
ATOM 6221 N N . THR B 1 369 ? -2.01 -10.219 -1.588 1 98.75 369 THR B N 1
ATOM 6222 C CA . THR B 1 369 ? -2.594 -10.031 -2.91 1 98.75 369 THR B CA 1
ATOM 6223 C C . THR B 1 369 ? -4.117 -10.008 -2.83 1 98.75 369 THR B C 1
ATOM 6225 O O . THR B 1 369 ? -4.684 -9.734 -1.77 1 98.75 369 THR B O 1
ATOM 6228 N N . ILE B 1 370 ? -4.836 -10.18 -3.977 1 98.88 370 ILE B N 1
ATOM 6229 C CA . ILE B 1 370 ? -6.281 -9.969 -3.98 1 98.88 370 ILE B CA 1
ATOM 6230 C C . ILE B 1 370 ? -6.996 -11.312 -4.086 1 98.88 370 ILE B C 1
ATOM 6232 O O . ILE B 1 370 ? -6.438 -12.289 -4.598 1 98.88 370 ILE B O 1
ATOM 6236 N N . PHE B 1 371 ? -8.18 -11.398 -3.604 1 98.94 371 PHE B N 1
ATOM 6237 C CA . PHE B 1 371 ? -9.195 -12.422 -3.863 1 98.94 371 PHE B CA 1
ATOM 6238 C C . PHE B 1 371 ? -10.539 -11.773 -4.184 1 98.94 371 PHE B C 1
ATOM 6240 O O . PHE B 1 371 ? -11.055 -10.977 -3.398 1 98.94 371 PHE B O 1
ATOM 6247 N N . ILE B 1 372 ? -11.094 -12.133 -5.297 1 98.94 372 ILE B N 1
ATOM 6248 C CA . ILE B 1 372 ? -12.422 -11.727 -5.727 1 98.94 372 ILE B CA 1
ATOM 6249 C C . ILE B 1 372 ? -13.18 -12.922 -6.293 1 98.94 372 ILE B C 1
ATOM 6251 O O . ILE B 1 372 ? -12.695 -13.594 -7.207 1 98.94 372 ILE B O 1
ATOM 6255 N N . GLY B 1 373 ? -14.312 -13.219 -5.742 1 98.81 373 GLY B N 1
ATOM 6256 C CA . GLY B 1 373 ? -15.203 -14.234 -6.281 1 98.81 373 GLY B CA 1
ATOM 6257 C C . GLY B 1 373 ? -16.5 -13.656 -6.812 1 98.81 373 GLY B C 1
ATOM 6258 O O . GLY B 1 373 ? -17.156 -12.859 -6.137 1 98.81 373 GLY B O 1
ATOM 6259 N N . HIS B 1 374 ? -16.812 -13.969 -7.992 1 98.56 374 HIS B N 1
ATOM 6260 C CA . HIS B 1 374 ? -18.062 -13.578 -8.641 1 98.56 374 HIS B CA 1
ATOM 6261 C C . HIS B 1 374 ? -18.781 -14.789 -9.234 1 98.56 374 HIS B C 1
ATOM 6263 O O . HIS B 1 374 ? -18.156 -15.641 -9.859 1 98.56 374 HIS B O 1
ATOM 6269 N N . GLY B 1 375 ? -20.047 -14.82 -9.047 1 97.81 375 GLY B N 1
ATOM 6270 C CA . GLY B 1 375 ? -20.844 -15.93 -9.562 1 97.81 375 GLY B CA 1
ATOM 6271 C C . GLY B 1 375 ? -22.016 -16.281 -8.672 1 97.81 375 GLY B C 1
ATOM 6272 O O . GLY B 1 375 ? -22.281 -15.609 -7.672 1 97.81 375 GLY B O 1
ATOM 6273 N N . PRO B 1 376 ? -22.688 -17.375 -8.969 1 97 376 PRO B N 1
ATOM 6274 C CA . PRO B 1 376 ? -23.969 -17.703 -8.328 1 97 376 PRO B CA 1
ATOM 6275 C C . PRO B 1 376 ? -23.828 -17.984 -6.832 1 97 376 PRO B C 1
ATOM 6277 O O . PRO B 1 376 ? -24.766 -17.75 -6.066 1 97 376 PRO B O 1
ATOM 6280 N N . GLN B 1 377 ? -22.688 -18.406 -6.477 1 97.56 377 GLN B N 1
ATOM 6281 C CA . GLN B 1 377 ? -22.562 -18.828 -5.086 1 97.56 377 GLN B CA 1
ATOM 6282 C C . GLN B 1 377 ? -21.828 -17.781 -4.25 1 97.56 377 GLN B C 1
ATOM 6284 O O . GLN B 1 377 ? -21.562 -18 -3.068 1 97.56 377 GLN B O 1
ATOM 6289 N N . PHE B 1 378 ? -21.516 -16.672 -4.801 1 98.12 378 PHE B N 1
ATOM 6290 C CA . PHE B 1 378 ? -20.906 -15.562 -4.074 1 98.12 378 PHE B CA 1
ATOM 6291 C C . PHE B 1 378 ? -21.906 -14.438 -3.877 1 98.12 378 PHE B C 1
ATOM 6293 O O . PHE B 1 378 ? -22.609 -14.047 -4.812 1 98.12 378 PHE B O 1
ATOM 6300 N N . ALA B 1 379 ? -21.953 -13.945 -2.695 1 97.38 379 ALA B N 1
ATOM 6301 C CA . ALA B 1 379 ? -22.828 -12.812 -2.404 1 97.38 379 ALA B CA 1
ATOM 6302 C C . ALA B 1 379 ? -22.312 -11.539 -3.072 1 97.38 379 ALA B C 1
ATOM 6304 O O . ALA B 1 379 ? -21.109 -11.289 -3.098 1 97.38 379 ALA B O 1
ATOM 6305 N N . ARG B 1 380 ? -23.234 -10.758 -3.549 1 95.94 380 ARG B N 1
ATOM 6306 C CA . ARG B 1 380 ? -22.875 -9.5 -4.195 1 95.94 380 ARG B CA 1
ATOM 6307 C C . ARG B 1 380 ? -22.469 -8.445 -3.166 1 95.94 380 ARG B C 1
ATOM 6309 O O . ARG B 1 380 ? -23.141 -8.281 -2.145 1 95.94 380 ARG B O 1
ATOM 6316 N N . GLY B 1 381 ? -21.328 -7.82 -3.42 1 95.12 381 GLY B N 1
ATOM 6317 C CA . GLY B 1 381 ? -20.891 -6.691 -2.619 1 95.12 381 GLY B CA 1
ATOM 6318 C C . GLY B 1 381 ? -20.406 -7.09 -1.239 1 95.12 381 GLY B C 1
ATOM 6319 O O . GLY B 1 381 ? -20.391 -6.266 -0.32 1 95.12 381 GLY B O 1
ATOM 6320 N N . ARG B 1 382 ? -20.094 -8.336 -1.055 1 96.44 382 ARG B N 1
ATOM 6321 C CA . ARG B 1 382 ? -19.703 -8.82 0.267 1 96.44 382 ARG B CA 1
ATOM 6322 C C . ARG B 1 382 ? -18.188 -8.719 0.469 1 96.44 382 ARG B C 1
ATOM 6324 O O . ARG B 1 382 ? -17.422 -9.016 -0.445 1 96.44 382 ARG B O 1
ATOM 6331 N N . LYS B 1 383 ? -17.812 -8.312 1.665 1 95.62 383 LYS B N 1
ATOM 6332 C CA . LYS B 1 383 ? -16.422 -8.344 2.088 1 95.62 383 LYS B CA 1
ATOM 6333 C C . LYS B 1 383 ? -16.203 -9.383 3.184 1 95.62 383 LYS B C 1
ATOM 6335 O O . LYS B 1 383 ? -17 -9.492 4.109 1 95.62 383 LYS B O 1
ATOM 6340 N N . VAL B 1 384 ? -15.148 -10.133 3.014 1 97.38 384 VAL B N 1
ATOM 6341 C CA . VAL B 1 384 ? -14.812 -11.141 4.008 1 97.38 384 VAL B CA 1
ATOM 6342 C C . VAL B 1 384 ? -13.406 -10.891 4.543 1 97.38 384 VAL B C 1
ATOM 6344 O O . VAL B 1 384 ? -12.602 -10.203 3.902 1 97.38 384 VAL B O 1
ATOM 6347 N N . PRO B 1 385 ? -13.047 -11.406 5.73 1 96.88 385 PRO B N 1
ATOM 6348 C CA . PRO B 1 385 ? -11.672 -11.273 6.238 1 96.88 385 PRO B CA 1
ATOM 6349 C C . PRO B 1 385 ? -10.648 -11.969 5.352 1 96.88 385 PRO B C 1
ATOM 6351 O O . PRO B 1 385 ? -11 -12.859 4.57 1 96.88 385 PRO B O 1
ATOM 6354 N N . SER B 1 386 ? -9.445 -11.555 5.516 1 98.12 386 SER B N 1
ATOM 6355 C CA . SER B 1 386 ? -8.344 -12.203 4.809 1 98.12 386 SER B CA 1
ATOM 6356 C C . SER B 1 386 ? -8.227 -13.672 5.191 1 98.12 386 SER B C 1
ATOM 6358 O O . SER B 1 386 ? -8.578 -14.062 6.309 1 98.12 386 SER B O 1
ATOM 6360 N N . PHE B 1 387 ? -7.738 -14.406 4.293 1 98.69 387 PHE B N 1
ATOM 6361 C CA . PHE B 1 387 ? -7.477 -15.82 4.52 1 98.69 387 PHE B CA 1
ATOM 6362 C C . PHE B 1 387 ? -6.305 -16.297 3.666 1 98.69 387 PHE B C 1
ATOM 6364 O O . PHE B 1 387 ? -5.891 -15.609 2.732 1 98.69 387 PHE B O 1
ATOM 6371 N N . GLU B 1 388 ? -5.766 -17.438 3.971 1 98.81 388 GLU B N 1
ATOM 6372 C CA . GLU B 1 388 ? -4.637 -17.984 3.227 1 98.81 388 GLU B CA 1
ATOM 6373 C C . GLU B 1 388 ? -5.098 -18.641 1.934 1 98.81 388 GLU B C 1
ATOM 6375 O O . GLU B 1 388 ? -6.172 -19.25 1.887 1 98.81 388 GLU B O 1
ATOM 6380 N N . ASN B 1 389 ? -4.191 -18.625 0.981 1 98.88 389 ASN B N 1
ATOM 6381 C CA . ASN B 1 389 ? -4.59 -19.047 -0.356 1 98.88 389 ASN B CA 1
ATOM 6382 C C . ASN B 1 389 ? -4.812 -20.562 -0.418 1 98.88 389 ASN B C 1
ATOM 6384 O O . ASN B 1 389 ? -5.426 -21.062 -1.362 1 98.88 389 ASN B O 1
ATOM 6388 N N . VAL B 1 390 ? -4.469 -21.344 0.661 1 98.88 390 VAL B N 1
ATOM 6389 C CA . VAL B 1 390 ? -4.695 -22.781 0.68 1 98.88 390 VAL B CA 1
ATOM 6390 C C . VAL B 1 390 ? -6.191 -23.062 0.784 1 98.88 390 VAL B C 1
ATOM 6392 O O . VAL B 1 390 ? -6.641 -24.188 0.504 1 98.88 390 VAL B O 1
ATOM 6395 N N . GLN B 1 391 ? -6.984 -22.109 1.159 1 98.94 391 GLN B N 1
ATOM 6396 C CA . GLN B 1 391 ? -8.422 -22.281 1.345 1 98.94 391 GLN B CA 1
ATOM 6397 C C . GLN B 1 391 ? -9.141 -22.375 0.003 1 98.94 391 GLN B C 1
ATOM 6399 O O . GLN B 1 391 ? -10.281 -22.844 -0.067 1 98.94 391 GLN B O 1
ATOM 6404 N N . ILE B 1 392 ? -8.539 -21.938 -1.057 1 98.94 392 ILE B N 1
ATOM 6405 C CA . ILE B 1 392 ? -9.219 -21.734 -2.33 1 98.94 392 ILE B CA 1
ATOM 6406 C C . ILE B 1 392 ? -9.586 -23.078 -2.949 1 98.94 392 ILE B C 1
ATOM 6408 O O . ILE B 1 392 ? -10.641 -23.219 -3.568 1 98.94 392 ILE B O 1
ATOM 6412 N N . TYR B 1 393 ? -8.727 -24.078 -2.748 1 98.94 393 TYR B N 1
ATOM 6413 C CA . TYR B 1 393 ? -8.953 -25.406 -3.303 1 98.94 393 TYR B CA 1
ATOM 6414 C C . TYR B 1 393 ? -10.312 -25.953 -2.889 1 98.94 393 TYR B C 1
ATOM 6416 O O . TYR B 1 393 ? -11.109 -26.359 -3.736 1 98.94 393 TYR B O 1
ATOM 6424 N N . ASN B 1 394 ? -10.648 -25.875 -1.641 1 98.88 394 ASN B N 1
ATOM 6425 C CA . ASN B 1 394 ? -11.914 -26.375 -1.133 1 98.88 394 ASN B CA 1
ATOM 6426 C C . ASN B 1 394 ? -13.094 -25.531 -1.602 1 98.88 394 ASN B C 1
ATOM 6428 O O . ASN B 1 394 ? -14.195 -26.031 -1.814 1 98.88 394 ASN B O 1
ATOM 6432 N N . VAL B 1 395 ? -12.883 -24.25 -1.749 1 98.88 395 VAL B N 1
ATOM 6433 C CA . VAL B 1 395 ? -13.93 -23.375 -2.27 1 98.88 395 VAL B CA 1
ATOM 6434 C C . VAL B 1 395 ? -14.328 -23.828 -3.674 1 98.88 395 VAL B C 1
ATOM 6436 O O . VAL B 1 395 ? -15.508 -24 -3.965 1 98.88 395 VAL B O 1
ATOM 6439 N N . ILE B 1 396 ? -13.352 -24.109 -4.496 1 98.94 396 ILE B N 1
ATOM 6440 C CA . ILE B 1 396 ? -13.609 -24.422 -5.895 1 98.94 396 ILE B CA 1
ATOM 6441 C C . ILE B 1 396 ? -14.234 -25.812 -5.996 1 98.94 396 ILE B C 1
ATOM 6443 O O . ILE B 1 396 ? -15.195 -26.016 -6.734 1 98.94 396 ILE B O 1
ATOM 6447 N N . THR B 1 397 ? -13.742 -26.797 -5.234 1 98.81 397 THR B N 1
ATOM 6448 C CA . THR B 1 397 ? -14.328 -28.141 -5.281 1 98.81 397 THR B CA 1
ATOM 6449 C C . THR B 1 397 ? -15.766 -28.109 -4.762 1 98.81 397 THR B C 1
ATOM 6451 O O . THR B 1 397 ? -16.625 -28.844 -5.27 1 98.81 397 THR B O 1
ATOM 6454 N N . SER B 1 398 ? -16.016 -27.266 -3.795 1 98.5 398 SER B N 1
ATOM 6455 C CA . SER B 1 398 ? -17.375 -27.109 -3.285 1 98.5 398 SER B CA 1
ATOM 6456 C C . SER B 1 398 ? -18.297 -26.547 -4.352 1 98.5 398 SER B C 1
ATOM 6458 O O . SER B 1 398 ? -19.422 -27.031 -4.535 1 98.5 398 SER B O 1
ATOM 6460 N N . ILE B 1 399 ? -17.844 -25.562 -5.051 1 98.31 399 ILE B N 1
ATOM 6461 C CA . ILE B 1 399 ? -18.641 -24.953 -6.102 1 98.31 399 ILE B CA 1
ATOM 6462 C C . ILE B 1 399 ? -18.969 -25.969 -7.184 1 98.31 399 ILE B C 1
ATOM 6464 O O . ILE B 1 399 ? -20.094 -26.016 -7.688 1 98.31 399 ILE B O 1
ATOM 6468 N N . LEU B 1 400 ? -18.016 -26.812 -7.5 1 98.25 400 LEU B N 1
ATOM 6469 C CA . LEU B 1 400 ? -18.141 -27.797 -8.57 1 98.25 400 LEU B CA 1
ATOM 6470 C C . LEU B 1 400 ? -18.875 -29.047 -8.086 1 98.25 400 LEU B C 1
ATOM 6472 O O . LEU B 1 400 ? -19.172 -29.938 -8.875 1 98.25 400 LEU B O 1
ATOM 6476 N N . LYS B 1 401 ? -19.062 -29.172 -6.805 1 97.12 401 LYS B N 1
ATOM 6477 C CA . LYS B 1 401 ? -19.766 -30.297 -6.18 1 97.12 401 LYS B CA 1
ATOM 6478 C C . LYS B 1 401 ? -19.016 -31.609 -6.414 1 97.12 401 LYS B C 1
ATOM 6480 O O . LYS B 1 401 ? -19.625 -32.625 -6.805 1 97.12 401 LYS B O 1
ATOM 6485 N N . ILE B 1 402 ? -17.75 -31.562 -6.215 1 98.25 402 ILE B N 1
ATOM 6486 C CA . ILE B 1 402 ? -16.922 -32.75 -6.301 1 98.25 402 ILE B CA 1
ATOM 6487 C C . ILE B 1 402 ? -16.094 -32.906 -5.027 1 98.25 402 ILE B C 1
ATOM 6489 O O . ILE B 1 402 ? -15.898 -31.938 -4.293 1 98.25 402 ILE B O 1
ATOM 6493 N N . ASP B 1 403 ? -15.609 -34.094 -4.797 1 97.69 403 ASP B N 1
ATOM 6494 C CA . ASP B 1 403 ? -14.766 -34.344 -3.633 1 97.69 403 ASP B CA 1
ATOM 6495 C C . ASP B 1 403 ? -13.312 -33.969 -3.91 1 97.69 403 ASP B C 1
ATOM 6497 O O . ASP B 1 403 ? -12.711 -34.469 -4.867 1 97.69 403 ASP B O 1
ATOM 6501 N N . GLY B 1 404 ? -12.75 -33.156 -3.09 1 97.81 404 GLY B N 1
ATOM 6502 C CA . GLY B 1 404 ? -11.352 -32.781 -3.234 1 97.81 404 GLY B CA 1
ATOM 6503 C C . GLY B 1 404 ? -10.398 -33.781 -2.627 1 97.81 404 GLY B C 1
ATOM 6504 O O . GLY B 1 404 ? -10.805 -34.625 -1.821 1 97.81 404 GLY B O 1
ATOM 6505 N N . ALA B 1 405 ? -9.203 -33.719 -3.029 1 98.44 405 ALA B N 1
ATOM 6506 C CA . ALA B 1 405 ? -8.125 -34.5 -2.404 1 98.44 405 ALA B CA 1
ATOM 6507 C C . ALA B 1 405 ? -7.762 -33.906 -1.04 1 98.44 405 ALA B C 1
ATOM 6509 O O . ALA B 1 405 ? -8.102 -32.781 -0.731 1 98.44 405 ALA B O 1
ATOM 6510 N N . PRO B 1 406 ? -7.148 -34.781 -0.172 1 98.12 406 PRO B N 1
ATOM 6511 C CA . PRO B 1 406 ? -6.68 -34.25 1.105 1 98.12 406 PRO B CA 1
ATOM 6512 C C . PRO B 1 406 ? -5.758 -33.031 0.934 1 98.12 406 PRO B C 1
ATOM 6514 O O . PRO B 1 406 ? -4.91 -33.031 0.037 1 98.12 406 PRO B O 1
ATOM 6517 N N . ASN B 1 407 ? -5.926 -32 1.705 1 98.56 407 ASN B N 1
ATOM 6518 C CA . ASN B 1 407 ? -5.148 -30.766 1.617 1 98.56 407 ASN B CA 1
ATOM 6519 C C . ASN B 1 407 ? -5.098 -30.047 2.957 1 98.56 407 ASN B C 1
ATOM 6521 O O . ASN B 1 407 ? -5.539 -30.578 3.977 1 98.56 407 ASN B O 1
ATOM 6525 N N . ASN B 1 408 ? -4.531 -28.859 3.025 1 98.75 408 ASN B N 1
ATOM 6526 C CA . ASN B 1 408 ? -4.305 -28.141 4.277 1 98.75 408 ASN B CA 1
ATOM 6527 C C . ASN B 1 408 ? -5.391 -27.094 4.531 1 98.75 408 ASN B C 1
ATOM 6529 O O . ASN B 1 408 ? -5.426 -26.484 5.594 1 98.75 408 ASN B O 1
ATOM 6533 N N . GLY B 1 409 ? -6.25 -26.859 3.557 1 98.62 409 GLY B N 1
ATOM 6534 C CA . GLY B 1 409 ? -7.375 -25.953 3.777 1 98.62 409 GLY B CA 1
ATOM 6535 C C . GLY B 1 409 ? -8.422 -26.531 4.715 1 98.62 409 GLY B C 1
ATOM 6536 O O . GLY B 1 409 ? -8.562 -27.75 4.824 1 98.62 409 GLY B O 1
ATOM 6537 N N . SER B 1 410 ? -9.188 -25.641 5.266 1 97.94 410 SER B N 1
ATOM 6538 C CA . SER B 1 410 ? -10.273 -26.078 6.141 1 97.94 410 SER B CA 1
ATOM 6539 C C . SER B 1 410 ? -11.477 -26.562 5.332 1 97.94 410 SER B C 1
ATOM 6541 O O . SER B 1 410 ? -11.961 -25.844 4.457 1 97.94 410 SER B O 1
ATOM 6543 N N . SER B 1 411 ? -11.984 -27.719 5.75 1 96.69 411 SER B N 1
ATOM 6544 C CA . SER B 1 411 ? -13.125 -28.281 5.039 1 96.69 411 SER B CA 1
ATOM 6545 C C . SER B 1 411 ? -14.367 -27.422 5.215 1 96.69 411 SER B C 1
ATOM 6547 O O . SER B 1 411 ? -15.266 -27.438 4.367 1 96.69 411 SER B O 1
ATOM 6549 N N . SER B 1 412 ? -14.359 -26.656 6.305 1 97.62 412 SER B N 1
ATOM 6550 C CA . SER B 1 412 ? -15.539 -25.844 6.605 1 97.62 412 SER B CA 1
ATOM 6551 C C . SER B 1 412 ? -15.43 -24.453 6.008 1 97.62 412 SER B C 1
ATOM 6553 O O . SER B 1 412 ? -16.406 -23.688 6.02 1 97.62 412 SER B O 1
ATOM 6555 N N . PHE B 1 413 ? -14.344 -24.109 5.426 1 98.38 413 PHE B N 1
ATOM 6556 C CA . PHE B 1 413 ? -14.117 -22.75 4.977 1 98.38 413 PHE B CA 1
ATOM 6557 C C . PHE B 1 413 ? -15.117 -22.359 3.895 1 98.38 413 PHE B C 1
ATOM 6559 O O . PHE B 1 413 ? -15.633 -21.234 3.889 1 98.38 413 PHE B O 1
ATOM 6566 N N . PRO B 1 414 ? -15.469 -23.234 2.967 1 98.19 414 PRO B N 1
ATOM 6567 C CA . PRO B 1 414 ? -16.438 -22.844 1.935 1 98.19 414 PRO B CA 1
ATOM 6568 C C . PRO B 1 414 ? -17.75 -22.344 2.518 1 98.19 414 PRO B C 1
ATOM 6570 O O . PRO B 1 414 ? -18.391 -21.469 1.945 1 98.19 414 PRO B O 1
ATOM 6573 N N . LEU B 1 415 ? -18.125 -22.812 3.656 1 96.25 415 LEU B N 1
ATOM 6574 C CA . LEU B 1 415 ? -19.375 -22.391 4.293 1 96.25 415 LEU B CA 1
ATOM 6575 C C . LEU B 1 415 ? -19.297 -20.938 4.75 1 96.25 415 LEU B C 1
ATOM 6577 O O . LEU B 1 415 ? -20.328 -20.281 4.91 1 96.25 415 LEU B O 1
ATOM 6581 N N . SER B 1 416 ? -18.094 -20.531 4.969 1 95.94 416 SER B N 1
ATOM 6582 C CA . SER B 1 416 ? -17.922 -19.188 5.473 1 95.94 416 SER B CA 1
ATOM 6583 C C . SER B 1 416 ? -17.938 -18.156 4.336 1 95.94 416 SER B C 1
ATOM 6585 O O . SER B 1 416 ? -18.203 -16.984 4.559 1 95.94 416 SER B O 1
ATOM 6587 N N . ILE B 1 417 ? -17.656 -18.625 3.096 1 97.5 417 ILE B N 1
ATOM 6588 C CA . ILE B 1 417 ? -17.469 -17.641 2.043 1 97.5 417 ILE B CA 1
ATOM 6589 C C . ILE B 1 417 ? -18.547 -17.797 0.971 1 97.5 417 ILE B C 1
ATOM 6591 O O . ILE B 1 417 ? -18.891 -16.844 0.275 1 97.5 417 ILE B O 1
ATOM 6595 N N . LEU B 1 418 ? -19.125 -18.984 0.816 1 97.94 418 LEU B N 1
ATOM 6596 C CA . LEU B 1 418 ? -20.125 -19.266 -0.216 1 97.94 418 LEU B CA 1
ATOM 6597 C C . LEU B 1 418 ? -21.531 -19.156 0.351 1 97.94 418 LEU B C 1
ATOM 6599 O O . LEU B 1 418 ? -21.75 -19.391 1.543 1 97.94 418 LEU B O 1
ATOM 6603 N N . LEU B 1 419 ? -22.391 -18.844 -0.566 1 96.06 419 LEU B N 1
ATOM 6604 C CA . LEU B 1 419 ? -23.812 -18.891 -0.233 1 96.06 419 LEU B CA 1
ATOM 6605 C C . LEU B 1 419 ? -24.297 -20.344 -0.189 1 96.06 419 LEU B C 1
ATOM 6607 O O . LEU B 1 419 ? -23.75 -21.203 -0.88 1 96.06 419 LEU B O 1
ATOM 6611 N N . ARG B 1 420 ? -25.375 -20.516 0.545 1 88.56 420 ARG B N 1
ATOM 6612 C CA . ARG B 1 420 ? -25.984 -21.844 0.612 1 88.56 420 ARG B CA 1
ATOM 6613 C C . ARG B 1 420 ? -26.766 -22.156 -0.662 1 88.56 420 ARG B C 1
ATOM 6615 O O . ARG B 1 420 ? -27.391 -21.266 -1.248 1 88.56 420 ARG B O 1
ATOM 6622 N N . THR B 1 421 ? -26.5 -23.312 -1.087 1 78.56 421 THR B N 1
ATOM 6623 C CA . THR B 1 421 ? -27.281 -23.75 -2.238 1 78.56 421 THR B CA 1
ATOM 6624 C C . THR B 1 421 ? -28.688 -24.172 -1.809 1 78.56 421 THR B C 1
ATOM 6626 O O . THR B 1 421 ? -28.844 -24.797 -0.758 1 78.56 421 THR B O 1
ATOM 6629 N N . ALA B 1 422 ? -29.719 -23.562 -2.383 1 56.56 422 ALA B N 1
ATOM 6630 C CA . ALA B 1 422 ? -31.094 -23.953 -2.051 1 56.56 422 ALA B CA 1
ATOM 6631 C C . ALA B 1 422 ? -31.281 -25.453 -2.168 1 56.56 422 ALA B C 1
ATOM 6633 O O . ALA B 1 422 ? -30.781 -26.078 -3.107 1 56.56 422 ALA B O 1
ATOM 6634 N N . LYS B 1 423 ? -31.75 -26.125 -1.049 1 47.41 423 LYS B N 1
ATOM 6635 C CA . LYS B 1 423 ? -32.156 -27.531 -1.092 1 47.41 423 LYS B CA 1
ATOM 6636 C C . LYS B 1 423 ? -33.188 -27.766 -2.188 1 47.41 423 LYS B C 1
ATOM 6638 O O . LYS B 1 423 ? -34.094 -26.922 -2.398 1 47.41 423 LYS B O 1
#

Foldseek 3Di:
DDPPPPPPPDPPPPPPPVPWDQAFDDFDPAPFAAEEEEAAAQFWPPLPVLDDQVLVVVLQQFFEKAPLFAFFAFQLAAQQQLLLLFFLAHCQAQQCQDQWFADPPPRDIHHLPDQEVVRGHGAGNQQQQVLVVFHAAEPDTRNQCHDDHSRNQDPLRHDDDDLVDDLLVQLVSLLVLLVDDSRRRGRYYYGYDHPDVVQQFVANCNDVVNNVRSNVVSVSSVVNLVSCVVSVRNQRYKYKYKYRWHKGKAWDLQEFAQVLLVVQNDQDPVQWGDWPPKTAGADDPPDDPVSVQVSLLCSLPVVSTRNSVQKHKDQLVPPDVSNVNRNHPRGHRMMIAGHGRHTYDHDDDPDTRHGMDGRHDSVDSRTGMIIGIHYRFGIRNHYDHYDHSSQNNLLSCVSRVGDHDDHDHDNCVNVVGTRDHDD/DDPPPPPPPDPPPPPPPVPWDQAFDDFDPAPAAAEEEEAAAQFWPPLPVLDDQVLVVVLQQFFEKAPLFAFFAFQLAAQQQLLLLFFLAHCQAQQCQDQWFADPPPRDIHHLPDQEVVRGHGAGNQQQQVLVVFHAAEADTRNQCHDDHSRNQDPLRHDDDDLVDDLLVQLVSLLVLLVDDSRRRGRYYYHYDHPDVVQQFVANCNDVVNNVRSNVVSVSSVVNLVSCVVSVRNQRYKYKYKYRWHKGKAWDLQEFAQVLLVVQNDQDPVQWGDWPPKTAGADDPPDDVVSVQVSLLCSLVVVSTRNSVQKHKDQLVPPDVSNVNRNHPRGHRMMIAGHGRHTYDHDDDPDTRHGMDGRHDSVDSRTGMIIGIHYRFGIRNHYDHYDHSSQNNLLSCVSRVGDHDDHDHDNCVNVVGTRDHDD

Radius of gyration: 29.49 Å; Cα contacts (8 Å, |Δi|>4): 1937; chains: 2; bounding box: 92×87×62 Å

=== Feature glossary ===
A reading guide for the features in this record.

Start from the sequence.

  · Sequence gives the chain of amino acids in standard one-letter code (A=alanine, C=cysteine, …, Y=tyrosine), read N→C. It is the only feature that is directly encoded by the gene; all structural features are derived from the folded form of this sequence.

Fold it, and you get atomic coordinates and the backbone conformation that goes with them.

  · The mmCIF table is the protein's shape written out atom by atom. For each backbone N, Cα, C, and carbonyl O, it records an (x, y, z) coordinate triple in Å plus the residue type, chain letter, and residue number.

  · Backbone dihedral angles. Every residue except chain termini has a φ (preceding-C → N → Cα → C) and a ψ (N → Cα → C → next-N). They are reported in degrees following the IUPAC sign convention. Secondary structure is essentially a statement about which (φ, ψ) basin each residue occupies.

  · DSSP 8-state secondary structure assigns each residue one of H (α-helix), G (3₁₀-helix), I (π-helix), E (extended β-strand), B (isolated β-bridge), T (hydrogen-bonded turn), S (bend), or '-' (coil). The assignment is computed from backbone hydrogen-bond geometry via the Kabsch–Sander algorithm.

  · P-SEA three-state annotation labels each residue as helix, strand, or coil based purely on the geometry of the Cα trace. It serves as a fallback when the full backbone (and thus DSSP) is unavailable.

Summarize the fold with a handful of shape descriptors and a per-residue structural alphabet.

  · Radius of gyration (Rg) is the root-mean-square distance of Cα atoms from their centroid — a single number for overall size and compactness. A globular domain of N residues has Rg ≈ 2.2·N^0.38 Å; an extended or disordered chain has a much larger Rg. The Cα contact count is the number of residue pairs whose Cα atoms are within 8 Å and are more than four positions apart in sequence — a standard proxy for tertiary packing density. The bounding box is the smallest axis-aligned box enclosing all Cα atoms.

  · Foldseek's 3Di representation compresses backbone geometry into a per-residue letter drawn from a learned twenty-state alphabet. It captures the tertiary interaction pattern around each residue — which residues are packed against it in space, regardless of where they are in sequence.

  · Accessible surface area quantifies burial. A residue with SASA near zero is packed into the hydrophobic core; one with SASA >100 Å² sits on the surface. Computed here via the Shrake–Rupley numerical algorithm with a 1.4 Å probe.

Ask how reliable the model is.

  · For AlphaFold models, the B-factor field carries pLDDT — the model's own estimate of local accuracy on a 0–100 scale. Regions with pLDDT<50 should be treated as essentially unmodeled; they often correspond to intrinsically disordered segments.

  · For experimental (PDB) structures, the B-factor (temperature factor) quantifies the positional spread of each atom in the crystal — a combination of thermal vibration and static disorder — in units of Å². High B-factors mark flexible loops or poorly resolved regions; low B-factors mark the rigid, well-ordered core.

  · PAE(i, j) answers: if I align the predicted and true structures on residue i, how far off (in Å) do I expect residue j to be? A block-diagonal PAE matrix with low values on the blocks and high values off-diagonal is the signature of a multi-domain protein with confidently predicted domains but uncertain inter-domain orientation.

Place it in context: what it resembles, what it is annotated as, and how it looks.

  · Structural nearest neighbors (via Foldseek easy-search vs the PDB). Reported per hit: target PDB id, E-value, and alignment TM-score. A TM-score above ~0.5 is the conventional threshold for 'same fold'.

  · Functional annotations link the protein to curated databases. InterPro entries identify conserved domains and families by matching the sequence against member-database signatures (Pfam, PROSITE, CDD, …). Gene Ontology (GO) terms describe molecular function, biological process, and cellular component in a controlled vocabulary. CATH places the structure in a hierarchical fold classification (Class/Architecture/Topology/Homologous-superfamily). The organism is the source species.

  · Plot images: a contact map (which residues are close in 3D, as an N×N binary image), a Ramachandran scatter (backbone torsion angles, revealing secondary-structure composition at a glance), and — for AlphaFold structures — a PAE heatmap (pairwise prediction confidence).

  · Structure images are PyMOL renders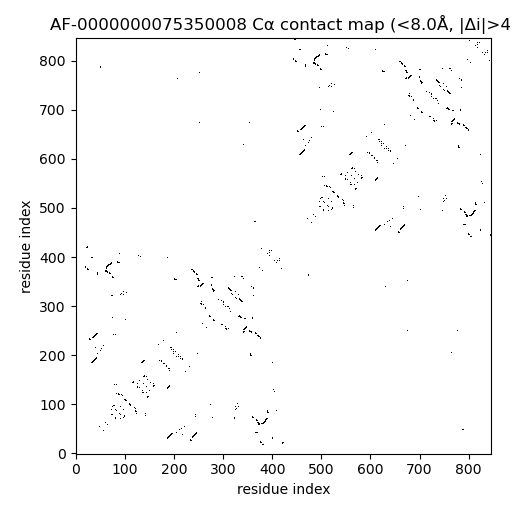 from six orthogonal camera directions. Cartoon representation draws helices as coils and strands as arrows; sticks shows the backbone as bonds; surface shows the solvent-excluded envelope. Rainbow coloring maps sequence position to hue (blue→red, N→C); chain coloring assigns a distinct color per polypeptide.